Protein AF-0000000071040791 (afdb_homodimer)

Sequence (1026 aa):
MGMRCIIWIIVAVIVQIALSQRAQHWNDEAKIALNEALRLEMDWGVAKNVILFLGDGMDITTQTAARIFKGQRKGETGEEGYLRWHKFPYVALSKTYNTDRQVPDSAGTGTAYLTGVKTKFGTIGFDDGIVRYDCATEQVGVPQESIGVRADKEGKATGFISTTRVTHASPANLYAHVADRNWESDDDLTEEAVNLGCTDIASQFIENAGFFKVVLAGGRREMTPVGQADPEYPEKEGQRLDNRDLIQEWVDSKENMNAQYVWNLDDFNGVNPDDTDYLLGLFEPSHMNYERDRELDAAGEPSIAEMTEKAIQILSKDEDGYFLFVEGGRIDHGHHAGVAYNALLDTLAFEEAVEKALDMVDLKETLVIVTADHGHVMTMAGYPSRGNPILGKNDIYMGDDGLPFSTLAYMNGPGAPQVHEAFNKTGKRPDLTNVDTEDPHYLQDALVPLVELEETHGGQDVGIFAIGPMAHLFHGVHEQTYVNHVMRYASCLDYKEHCENPVGGASALGAVLMGMRCIIWIIVAVIVQIALSQRAQHWNDEAKIALNEALRLEMDWGVAKNVILFLGDGMDITTQTAARIFKGQRKGETGEEGYLRWHKFPYVALSKTYNTDRQVPDSAGTGTAYLTGVKTKFGTIGFDDGIVRYDCATEQVGVPQESIGVRADKEGKATGFISTTRVTHASPANLYAHVADRNWESDDDLTEEAVNLGCTDIASQFIENAGFFKVVLAGGRREMTPVGQADPEYPEKEGQRLDNRDLIQEWVDSKENMNAQYVWNLDDFNGVNPDDTDYLLGLFEPSHMNYERDRELDAAGEPSIAEMTEKAIQILSKDEDGYFLFVEGGRIDHGHHAGVAYNALLDTLAFEEAVEKALDMVDLKETLVIVTADHGHVMTMAGYPSRGNPILGKNDIYMGDDGLPFSTLAYMNGPGAPQVHEAFNKTGKRPDLTNVDTEDPHYLQDALVPLVELEETHGGQDVGIFAIGPMAHLFHGVHEQTYVNHVMRYASCLDYKEHCENPVGGASALGAVL

Foldseek 3Di:
DDPPPPPPPPPPPPPVPPPPCDPVNVVVVVVVVVVVLVPDDAFAAFFLAEEEEAAAQCFPQLQQLLQCLVQVVVVHLRNPGHQPLSPFPFKAWAFFAAPPGLAADQQQLLLQQFQLAGDDHFWAQWHPQAAALDLVSLVVTDGTATVQRLCVVVVAAEEEAELWACLARNNLNNFDGDSGSQLQAVLSRDPVNVVSPHHGSLVRCLVTVLRHQYYAWAAQQRQADPPDADPQGRVDHHHYDVRGRNVVSSVVVQVPHQEDEEAADVVLVVDDLVSHRHYHYHHYNTGHDQPVCQVVRPRGDDQLLSSLLSSCSNSVVRPSYYYYYYYLNVLVVCLLQQQSLSNSVSVVSSSSNVVSVVVPDDLQNYKYKYKYNFHFQKAFDDPADRSPNQQAWRPPDDPPVRAIAHRIAGAEFQQAVQQVVCCVVPVGGDRCPPPGSVPSPHRGHYHYYDYVRGGGTDRDIRMMGMTGHQRNVRHYYYYSSVSNVSSCCSNVRVNPPCPVPVDDPDPPVPPPD/DDPPPPPPPPPPPPPVPPPPCDPVNVVVVVVVVVVVLVPDDAFAAFFLAEEEEAAAQCFPQLQQLLQCLVQVVVVHLRNPGHQPLSPFPFKAWAFFAAPPGLAADQQQLLLQQFQLAGDDHFWAQWHPQAAALDLVSLVVTDGTATVQNLCVVVVAAEEEAELWACLARNNLNNFDGDSGSQLQAVLSRDPVNVVSPHHGSLVRCLVTVLRHQYYAWAAQQRQADPPDADPQGRVDHHHHDVRGRRVVSSVVVCVPHQEDEEAADVVLVVDDLVSHRHYHYHHYNTGHDQPVCQVVRPRGDDQLLSSLLSSCSNSVPRPSYYYYYYYLNQLVVCLLQQQSLSNSVSVVSSSSNVVSVVVPDDLQNYKYKYKYNFHFQKAFDDPADRSPNQQAWRPPDDDPVRAIAHRIAGAEFQQAVQQVVCCVVPVGGDRCVPPGSVPSPHRGHYHYYDYVRGGGTDRDIRMMGITGHQRNVRHYYYYSSVSNVSSCCSNVRVNPPCPVVVDDPDPPVPPPD

Nearest PDB structures (foldseek):
  4kjg-assembly1_B  TM=9.707E-01  e=1.950E-60  Rattus norvegicus
  3mk0-assembly1_A  TM=9.694E-01  e=1.839E-60  Homo sapiens
  7yiv-assembly1_H  TM=9.751E-01  e=1.938E-59  Homo sapiens
  1shq-assembly1_A  TM=9.501E-01  e=5.241E-58  Pandalus borealis
  1k7h-assembly1_B  TM=9.500E-01  e=3.881E-57  Pandalus borealis

Solvent-accessible surface area (backbone atoms only — not comparable to full-atom values): 49688 Å² total; per-residue (Å²): 139,81,82,76,78,77,75,74,75,75,74,74,72,73,69,74,69,71,73,70,56,39,50,64,54,39,45,52,52,34,51,52,54,49,55,53,43,73,63,64,72,81,40,83,44,60,13,47,23,38,36,44,35,34,37,30,40,45,15,54,50,50,50,42,52,27,20,21,45,54,26,38,77,72,75,43,51,11,80,86,49,66,49,75,63,44,69,23,67,18,19,21,36,28,44,33,52,26,75,49,16,45,19,36,46,55,17,10,29,22,17,8,41,34,44,23,24,48,8,34,59,40,20,21,15,34,23,36,57,41,40,62,80,35,52,77,26,61,77,64,15,51,76,48,67,14,53,56,51,49,37,43,77,71,61,20,33,26,31,40,37,34,39,28,27,56,39,34,39,53,61,26,20,49,51,29,66,38,32,36,47,71,27,24,23,63,65,55,47,50,69,66,30,50,74,73,66,51,70,24,36,37,60,30,43,64,74,59,38,71,75,48,26,28,39,39,23,9,25,44,22,43,32,22,15,54,87,42,57,34,91,88,44,66,92,42,51,19,54,20,75,82,70,48,47,49,62,57,50,49,52,57,74,36,71,87,50,48,54,50,78,33,48,32,28,64,54,51,70,64,58,52,44,92,70,36,64,30,40,44,33,39,47,22,58,41,52,37,66,52,65,91,47,36,85,71,40,89,66,32,52,72,50,66,27,54,49,44,50,52,42,50,55,34,36,65,70,36,89,66,17,26,43,38,41,39,33,33,38,47,22,32,50,16,47,26,59,23,20,58,52,45,19,34,50,27,46,52,44,41,42,46,20,54,52,47,48,62,73,71,54,59,52,71,34,27,22,41,36,43,31,32,54,32,17,47,32,62,38,42,42,53,47,16,40,46,46,49,56,61,54,23,57,34,80,70,50,59,29,73,83,74,32,49,46,53,23,43,35,29,49,38,4,49,18,7,56,56,34,51,50,27,27,65,73,71,63,37,68,58,74,42,80,87,52,68,54,66,43,71,79,35,61,32,54,21,58,41,31,22,61,92,70,25,20,48,38,8,40,29,52,19,50,36,26,20,37,33,15,40,20,68,59,43,40,17,55,39,57,36,24,38,57,24,52,52,53,24,45,30,48,47,42,95,40,44,73,59,64,81,49,66,63,68,85,89,72,68,79,66,68,86,112,138,83,82,76,78,76,76,74,75,74,74,73,72,72,69,72,69,72,71,70,57,40,50,64,56,40,44,51,53,35,49,52,54,49,55,54,43,74,64,65,73,83,41,84,44,60,13,46,24,40,37,43,35,34,36,30,38,44,14,55,50,50,50,43,51,28,22,21,45,53,27,40,77,71,76,44,52,11,79,87,49,68,50,75,62,44,70,23,66,18,20,21,36,28,44,34,52,26,75,51,15,45,19,37,46,56,17,10,30,23,17,8,41,36,44,23,24,50,8,35,58,40,20,22,16,33,22,36,58,40,40,63,78,35,50,76,26,61,77,65,16,50,76,50,67,13,55,55,51,48,36,42,76,71,60,21,33,28,30,40,37,34,37,29,26,57,39,34,39,53,62,26,20,50,51,29,66,38,31,36,47,72,28,25,23,62,66,54,48,50,72,66,29,51,75,71,66,53,70,24,34,38,61,29,45,63,74,58,37,72,75,48,26,28,38,41,22,10,25,44,23,45,32,22,15,54,86,43,56,34,92,89,44,66,92,42,49,18,54,18,73,82,71,49,46,48,62,56,50,50,54,57,74,38,65,91,50,47,53,51,77,33,48,32,28,65,54,49,68,64,58,52,45,92,71,35,63,31,39,44,32,38,47,24,58,42,52,38,68,52,65,92,47,36,84,71,38,88,66,32,52,71,51,66,28,55,50,45,49,53,42,51,55,34,35,64,72,36,88,65,16,26,42,38,40,39,32,33,38,46,21,32,51,16,47,25,60,24,19,59,51,45,21,34,50,26,45,52,45,43,42,45,21,54,52,47,49,61,74,70,54,57,51,71,34,26,22,41,33,43,31,32,56,32,16,47,34,64,36,41,44,53,49,18,42,46,47,48,56,61,54,22,57,34,80,69,49,60,28,74,84,74,32,48,46,53,21,43,36,30,48,38,3,49,18,8,54,57,33,50,50,27,27,65,73,70,62,37,69,58,74,42,82,87,51,67,53,65,42,71,80,35,61,31,54,20,58,40,31,22,61,90,70,25,19,49,40,8,40,30,52,19,49,37,25,20,38,32,17,40,21,67,58,43,40,16,56,38,58,38,24,37,59,25,51,51,52,25,46,30,48,48,42,96,41,46,75,61,64,80,48,66,64,69,81,92,72,68,79,68,68,85,112

Radius of gyration: 29.79 Å; Cα contacts (8 Å, |Δi|>4): 2619; chains: 2; bounding box: 73×85×104 Å

pLDDT: mean 93.41, std 15.4, range [21.42, 99.0]

Structure (mmCIF, N/CA/C/O backbone):
data_AF-0000000071040791-model_v1
#
loop_
_entity.id
_entity.type
_entity.pdbx_description
1 polymer 'Alkaline phosphatase'
#
loop_
_atom_site.group_PDB
_atom_site.id
_atom_site.type_symbol
_atom_site.label_atom_id
_atom_site.label_alt_id
_atom_site.label_comp_id
_atom_site.label_asym_id
_atom_site.label_entity_id
_atom_site.label_seq_id
_atom_site.pdbx_PDB_ins_code
_atom_site.Cartn_x
_atom_site.Cartn_y
_atom_site.Cartn_z
_atom_site.occupancy
_atom_site.B_iso_or_equiv
_atom_site.auth_seq_id
_atom_site.auth_comp_id
_atom_site.auth_asym_id
_atom_site.auth_atom_id
_atom_site.pdbx_PDB_model_num
ATOM 1 N N . MET A 1 1 ? -35.781 31.25 -51.344 1 30.34 1 MET A N 1
ATOM 2 C CA . MET A 1 1 ? -35.281 29.875 -51.25 1 30.34 1 MET A CA 1
ATOM 3 C C . MET A 1 1 ? -33.875 29.859 -50.656 1 30.34 1 MET A C 1
ATOM 5 O O . MET A 1 1 ? -32.875 30.109 -51.375 1 30.34 1 MET A O 1
ATOM 9 N N . GLY A 1 2 ? -33.656 30.328 -49.406 1 33.03 2 GLY A N 1
ATOM 10 C CA . GLY A 1 2 ? -32.438 30.562 -48.625 1 33.03 2 GLY A CA 1
ATOM 11 C C . GLY A 1 2 ? -31.688 29.281 -48.281 1 33.03 2 GLY A C 1
ATOM 12 O O . GLY A 1 2 ? -32.281 28.344 -47.75 1 33.03 2 GLY A O 1
ATOM 13 N N . MET A 1 3 ? -30.641 28.938 -49.031 1 29.89 3 MET A N 1
ATOM 14 C CA . MET A 1 3 ? -29.781 27.781 -48.875 1 29.89 3 MET A CA 1
ATOM 15 C C . MET A 1 3 ? -29.094 27.781 -47.531 1 29.89 3 MET A C 1
ATOM 17 O O . MET A 1 3 ? -28.281 28.672 -47.219 1 29.89 3 MET A O 1
ATOM 21 N N . ARG A 1 4 ? -29.828 27.359 -46.469 1 36.72 4 ARG A N 1
ATOM 22 C CA . ARG A 1 4 ? -29.203 27.125 -45.188 1 36.72 4 ARG A CA 1
ATOM 23 C C . ARG A 1 4 ? -28.016 26.172 -45.312 1 36.72 4 ARG A C 1
ATOM 25 O O . ARG A 1 4 ? -28.156 25.047 -45.781 1 36.72 4 ARG A O 1
ATOM 32 N N . CYS A 1 5 ? -26.766 26.719 -45.344 1 31.5 5 CYS A N 1
ATOM 33 C CA . CYS A 1 5 ? -25.5 26 -45.312 1 31.5 5 CYS A CA 1
ATOM 34 C C . CYS A 1 5 ? -25.406 25.141 -44.062 1 31.5 5 CYS A C 1
ATOM 36 O O . CYS A 1 5 ? -25.422 25.656 -42.938 1 31.5 5 CYS A O 1
ATOM 38 N N . ILE A 1 6 ? -25.922 23.969 -44.094 1 36.25 6 ILE A N 1
ATOM 39 C CA . ILE A 1 6 ? -25.719 22.969 -43.062 1 36.25 6 ILE A CA 1
ATOM 40 C C . ILE A 1 6 ? -24.219 22.734 -42.875 1 36.25 6 ILE A C 1
ATOM 42 O O . ILE A 1 6 ? -23.547 22.234 -43.781 1 36.25 6 ILE A O 1
ATOM 46 N N . ILE A 1 7 ? -23.562 23.578 -42.062 1 35.12 7 ILE A N 1
ATOM 47 C CA . ILE A 1 7 ? -22.203 23.266 -41.688 1 35.12 7 ILE A CA 1
ATOM 48 C C . ILE A 1 7 ? -22.172 21.953 -40.906 1 35.12 7 ILE A C 1
ATOM 50 O O . ILE A 1 7 ? -22.781 21.859 -39.812 1 35.12 7 ILE A O 1
ATOM 54 N N . TRP A 1 8 ? -21.906 20.891 -41.594 1 32.06 8 TRP A N 1
ATOM 55 C CA . TRP A 1 8 ? -21.578 19.641 -40.938 1 32.06 8 TRP A CA 1
ATOM 56 C C . TRP A 1 8 ? -20.375 19.812 -40.031 1 32.06 8 TRP A C 1
ATOM 58 O O . TRP A 1 8 ? -19.281 20.188 -40.469 1 32.06 8 TRP A O 1
ATOM 68 N N . ILE A 1 9 ? -20.625 20.125 -38.844 1 34.31 9 ILE A N 1
ATOM 69 C CA . ILE A 1 9 ? -19.547 20 -37.844 1 34.31 9 ILE A CA 1
ATOM 70 C C . ILE A 1 9 ? -19.078 18.547 -37.781 1 34.31 9 ILE A C 1
ATOM 72 O O . ILE A 1 9 ? -19.828 17.672 -37.375 1 34.31 9 ILE A O 1
ATOM 76 N N . ILE A 1 10 ? -18.141 18.203 -38.688 1 33.31 10 ILE A N 1
ATOM 77 C CA . ILE A 1 10 ? -17.453 16.938 -38.469 1 33.31 10 ILE A CA 1
ATOM 78 C C . ILE A 1 10 ? -16.766 16.969 -37.094 1 33.31 10 ILE A C 1
ATOM 80 O O . ILE A 1 10 ? -15.867 17.781 -36.875 1 33.31 10 ILE A O 1
ATOM 84 N N . VAL A 1 11 ? -17.438 16.578 -36.094 1 34.47 11 VAL A N 1
ATOM 85 C CA . VAL A 1 11 ? -16.781 16.266 -34.844 1 34.47 11 VAL A CA 1
ATOM 86 C C . VAL A 1 11 ? -15.648 15.258 -35.062 1 34.47 11 VAL A C 1
ATOM 88 O O . VAL A 1 11 ? -15.891 14.109 -35.438 1 34.47 11 VAL A O 1
ATOM 91 N N . ALA A 1 12 ? -14.523 15.773 -35.438 1 32.94 12 ALA A N 1
ATOM 92 C CA . ALA A 1 12 ? -13.344 14.922 -35.406 1 32.94 12 ALA A CA 1
ATOM 93 C C . ALA A 1 12 ? -13.203 14.203 -34.094 1 32.94 12 ALA A C 1
ATOM 95 O O . ALA A 1 12 ? -12.953 14.836 -33.062 1 32.94 12 ALA A O 1
ATOM 96 N N . VAL A 1 13 ? -13.898 13.164 -33.938 1 33.56 13 VAL A N 1
ATOM 97 C CA . VAL A 1 13 ? -13.508 12.242 -32.875 1 33.56 13 VAL A CA 1
ATOM 98 C C . VAL A 1 13 ? -12.016 11.938 -32.969 1 33.56 13 VAL A C 1
ATOM 100 O O . VAL A 1 13 ? -11.57 11.32 -33.938 1 33.56 13 VAL A O 1
ATOM 103 N N . ILE A 1 14 ? -11.203 12.82 -32.531 1 31.58 14 ILE A N 1
ATOM 104 C CA . ILE A 1 14 ? -9.812 12.43 -32.344 1 31.58 14 ILE A CA 1
ATOM 105 C C . ILE A 1 14 ? -9.734 11.117 -31.562 1 31.58 14 ILE A C 1
ATOM 107 O O . ILE A 1 14 ? -10.031 11.07 -30.375 1 31.58 14 ILE A O 1
ATOM 111 N N . VAL A 1 15 ? -10.164 10.086 -32.281 1 33.12 15 VAL A N 1
ATOM 112 C CA . VAL A 1 15 ? -9.703 8.805 -31.75 1 33.12 15 VAL A CA 1
ATOM 113 C C . VAL A 1 15 ? -8.242 8.93 -31.312 1 33.12 15 VAL A C 1
ATOM 115 O O . VAL A 1 15 ? -7.355 9.133 -32.125 1 33.12 15 VAL A O 1
ATOM 118 N N . GLN A 1 16 ? -7.969 9.547 -30.234 1 33.25 16 GLN A N 1
ATOM 119 C CA . GLN A 1 16 ? -6.641 9.367 -29.672 1 33.25 16 GLN A CA 1
ATOM 120 C C . GLN A 1 16 ? -6.164 7.926 -29.828 1 33.25 16 GLN A C 1
ATOM 122 O O . GLN A 1 16 ? -6.715 7.012 -29.203 1 33.25 16 GLN A O 1
ATOM 127 N N . ILE A 1 17 ? -5.844 7.484 -31 1 33.38 17 ILE A N 1
ATOM 128 C CA . ILE A 1 17 ? -5.086 6.25 -31.172 1 33.38 17 ILE A CA 1
ATOM 129 C C . ILE A 1 17 ? -4.023 6.133 -30.094 1 33.38 17 ILE A C 1
ATOM 131 O O . ILE A 1 17 ? -3.086 6.934 -30.031 1 33.38 17 ILE A O 1
ATOM 135 N N . ALA A 1 18 ? -4.414 5.746 -29.016 1 43.22 18 ALA A N 1
ATOM 136 C CA . ALA A 1 18 ? -3.408 5.348 -28.031 1 43.22 18 ALA A CA 1
ATOM 137 C C . ALA A 1 18 ? -2.205 4.703 -28.719 1 43.22 18 ALA A C 1
ATOM 139 O O . ALA A 1 18 ? -2.336 3.668 -29.375 1 43.22 18 ALA A O 1
ATOM 140 N N . LEU A 1 19 ? -1.208 5.398 -29.141 1 48.47 19 LEU A N 1
ATOM 141 C CA . LEU A 1 19 ? 0.037 4.887 -29.703 1 48.47 19 LEU A CA 1
ATOM 142 C C . LEU A 1 19 ? 0.415 3.557 -29.062 1 48.47 19 LEU A C 1
ATOM 144 O O . LEU A 1 19 ? 0.496 3.455 -27.828 1 48.47 19 LEU A O 1
ATOM 148 N N . SER A 1 20 ? 0.165 2.434 -29.688 1 58.06 20 SER A N 1
ATOM 149 C CA . SER A 1 20 ? 0.708 1.122 -29.344 1 58.06 20 SER A CA 1
ATOM 150 C C . SER A 1 20 ? 2.074 1.242 -28.688 1 58.06 20 SER A C 1
ATOM 152 O O . SER A 1 20 ? 2.949 1.957 -29.172 1 58.06 20 SER A O 1
ATOM 154 N N . GLN A 1 21 ? 2.053 1.062 -27.359 1 72.19 21 GLN A N 1
ATOM 155 C CA . GLN A 1 21 ? 3.334 0.989 -26.656 1 72.19 21 GLN A CA 1
ATOM 156 C C . GLN A 1 21 ? 4.016 -0.354 -26.906 1 72.19 21 GLN A C 1
ATOM 158 O O . GLN A 1 21 ? 3.881 -1.279 -26.109 1 72.19 21 GLN A O 1
ATOM 163 N N . ARG A 1 22 ? 4.695 -0.383 -28.047 1 84.62 22 ARG A N 1
ATOM 164 C CA . ARG A 1 22 ? 5.34 -1.63 -28.453 1 84.62 22 ARG A CA 1
ATOM 165 C C . ARG A 1 22 ? 6.488 -1.98 -27.516 1 84.62 22 ARG A C 1
ATOM 167 O O . ARG A 1 22 ? 6.742 -1.27 -26.547 1 84.62 22 ARG A O 1
ATOM 174 N N . ALA A 1 23 ? 7.004 -3.117 -27.734 1 91.75 23 ALA A N 1
ATOM 175 C CA . ALA A 1 23 ? 7.996 -3.705 -26.844 1 91.75 23 ALA A CA 1
ATOM 176 C C . ALA A 1 23 ? 9.172 -2.76 -26.625 1 91.75 23 ALA A C 1
ATOM 178 O O . ALA A 1 23 ? 9.703 -2.65 -25.516 1 91.75 23 ALA A O 1
ATOM 179 N N . GLN A 1 24 ? 9.555 -2.012 -27.641 1 93.88 24 GLN A N 1
ATOM 180 C CA . GLN A 1 24 ? 10.719 -1.131 -27.578 1 93.88 24 GLN A CA 1
ATOM 181 C C . GLN A 1 24 ? 10.516 -0.031 -26.531 1 93.88 24 GLN A C 1
ATOM 183 O O . GLN A 1 24 ? 11.453 0.352 -25.828 1 93.88 24 GLN A O 1
ATOM 188 N N . HIS A 1 25 ? 9.305 0.486 -26.5 1 94.44 25 HIS A N 1
ATOM 189 C CA . HIS A 1 25 ? 8.984 1.519 -25.516 1 94.44 25 HIS A CA 1
ATOM 190 C C . HIS A 1 25 ? 9.297 1.051 -24.109 1 94.44 25 HIS A C 1
ATOM 192 O O . HIS A 1 25 ? 9.992 1.741 -23.359 1 94.44 25 HIS A O 1
ATOM 198 N N . TRP A 1 26 ? 8.797 -0.019 -23.719 1 96.69 26 TRP A N 1
ATOM 199 C CA . TRP A 1 26 ? 8.938 -0.544 -22.359 1 96.69 26 TRP A CA 1
ATOM 200 C C . TRP A 1 26 ? 10.375 -0.971 -22.094 1 96.69 26 TRP A C 1
ATOM 202 O O . TRP A 1 26 ? 10.891 -0.785 -20.984 1 96.69 26 TRP A O 1
ATOM 212 N N . ASN A 1 27 ? 11.031 -1.569 -23.078 1 96.81 27 ASN A N 1
ATOM 213 C CA . ASN A 1 27 ? 12.445 -1.91 -22.938 1 96.81 27 ASN A CA 1
ATOM 214 C C . ASN A 1 27 ? 13.305 -0.668 -22.703 1 96.81 27 ASN A C 1
ATOM 216 O O . ASN A 1 27 ? 14.195 -0.674 -21.859 1 96.81 27 ASN A O 1
ATOM 220 N N . ASP A 1 28 ? 13.016 0.392 -23.484 1 96.75 28 ASP A N 1
ATOM 221 C CA . ASP A 1 28 ? 13.766 1.636 -23.344 1 96.75 28 ASP A CA 1
ATOM 222 C C . ASP A 1 28 ? 13.539 2.252 -21.969 1 96.75 28 ASP A C 1
ATOM 224 O O . ASP A 1 28 ? 14.484 2.701 -21.312 1 96.75 28 ASP A O 1
ATOM 228 N N . GLU A 1 29 ? 12.312 2.254 -21.562 1 96.38 29 GLU A N 1
ATOM 229 C CA . GLU A 1 29 ? 11.977 2.812 -20.25 1 96.38 29 GLU A CA 1
ATOM 230 C C . GLU A 1 29 ? 12.672 2.043 -19.141 1 96.38 29 GLU A C 1
ATOM 232 O O . GLU A 1 29 ? 13.18 2.645 -18.188 1 96.38 29 GLU A O 1
ATOM 237 N N . ALA A 1 30 ? 12.633 0.743 -19.203 1 97.44 30 ALA A N 1
ATOM 238 C CA . ALA A 1 30 ? 13.258 -0.093 -18.188 1 97.44 30 ALA A CA 1
ATOM 239 C C . ALA A 1 30 ? 14.773 0.103 -18.172 1 97.44 30 ALA A C 1
ATOM 241 O O . ALA A 1 30 ? 15.391 0.101 -17.109 1 97.44 30 ALA A O 1
ATOM 242 N N . LYS A 1 31 ? 15.383 0.241 -19.328 1 96.88 31 LYS A N 1
ATOM 243 C CA . LYS A 1 31 ? 16.828 0.457 -19.422 1 96.88 31 LYS A CA 1
ATOM 244 C C . LYS A 1 31 ? 17.219 1.786 -18.797 1 96.88 31 LYS A C 1
ATOM 246 O O . LYS A 1 31 ? 18.266 1.878 -18.125 1 96.88 31 LYS A O 1
ATOM 251 N N . ILE A 1 32 ? 16.406 2.785 -19.016 1 97.62 32 ILE A N 1
ATOM 252 C CA . ILE A 1 32 ? 16.656 4.086 -18.422 1 97.62 32 ILE A CA 1
ATOM 253 C C . ILE A 1 32 ? 16.609 3.971 -16.891 1 97.62 32 ILE A C 1
ATOM 255 O O . ILE A 1 32 ? 17.516 4.438 -16.203 1 97.62 32 ILE A O 1
ATOM 259 N N . ALA A 1 33 ? 15.555 3.342 -16.375 1 97.88 33 ALA A N 1
ATOM 260 C CA . ALA A 1 33 ? 15.398 3.16 -14.938 1 97.88 33 ALA A CA 1
ATOM 261 C C . ALA A 1 33 ? 16.562 2.354 -14.352 1 97.88 33 ALA A C 1
ATOM 263 O O . ALA A 1 33 ? 17.062 2.67 -13.273 1 97.88 33 ALA A O 1
ATOM 264 N N . LEU A 1 34 ? 16.969 1.286 -15.062 1 98.06 34 LEU A N 1
ATOM 265 C CA . LEU A 1 34 ? 18.062 0.438 -14.617 1 98.06 34 LEU A CA 1
ATOM 266 C C . LEU A 1 34 ? 19.375 1.223 -14.57 1 98.06 34 LEU A C 1
ATOM 268 O O . LEU A 1 34 ? 20.141 1.109 -13.609 1 98.06 34 LEU A O 1
ATOM 272 N N . ASN A 1 35 ? 19.625 2.027 -15.602 1 97.38 35 ASN A N 1
ATOM 273 C CA . ASN A 1 35 ? 20.844 2.84 -15.641 1 97.38 35 ASN A CA 1
ATOM 274 C C . ASN A 1 35 ? 20.891 3.834 -14.484 1 97.38 35 ASN A C 1
ATOM 276 O O . ASN A 1 35 ? 21.953 4.094 -13.93 1 97.38 35 ASN A O 1
ATOM 280 N N . GLU A 1 36 ? 19.75 4.371 -14.164 1 97.38 36 GLU A N 1
ATOM 281 C CA . GLU A 1 36 ? 19.688 5.262 -13.008 1 97.38 36 GLU A CA 1
ATOM 282 C C . GLU A 1 36 ? 20 4.512 -11.719 1 97.38 36 GLU A C 1
ATOM 284 O O . GLU A 1 36 ? 20.734 5.016 -10.867 1 97.38 36 GLU A O 1
ATOM 289 N N . ALA A 1 37 ? 19.438 3.334 -11.602 1 97.75 37 ALA A N 1
ATOM 290 C CA . ALA A 1 37 ? 19.656 2.525 -10.406 1 97.75 37 ALA A CA 1
ATOM 291 C C . ALA A 1 37 ? 21.125 2.121 -10.273 1 97.75 37 ALA A C 1
ATOM 293 O O . ALA A 1 37 ? 21.641 2.031 -9.156 1 97.75 37 ALA A O 1
ATOM 294 N N . LEU A 1 38 ? 21.75 1.869 -11.375 1 96.88 38 LEU A N 1
ATOM 295 C CA . LEU A 1 38 ? 23.141 1.434 -11.383 1 96.88 38 LEU A CA 1
ATOM 296 C C . LEU A 1 38 ? 24.078 2.561 -10.938 1 96.88 38 LEU A C 1
ATOM 298 O O . LEU A 1 38 ? 25.234 2.316 -10.586 1 96.88 38 LEU A O 1
ATOM 302 N N . ARG A 1 39 ? 23.531 3.781 -10.891 1 96.06 39 ARG A N 1
ATOM 303 C CA . ARG A 1 39 ? 24.328 4.941 -10.5 1 96.06 39 ARG A CA 1
ATOM 304 C C . ARG A 1 39 ? 24 5.375 -9.078 1 96.06 39 ARG A C 1
ATOM 306 O O . ARG A 1 39 ? 24.5 6.395 -8.602 1 96.06 39 ARG A O 1
ATOM 313 N N . LEU A 1 40 ? 23.156 4.605 -8.453 1 95.25 40 LEU A N 1
ATOM 314 C CA . LEU A 1 40 ? 22.734 4.941 -7.094 1 95.25 40 LEU A CA 1
ATOM 315 C C . LEU A 1 40 ? 23.922 4.902 -6.141 1 95.25 40 LEU A C 1
ATOM 317 O O . LEU A 1 40 ? 24.703 3.945 -6.152 1 95.25 40 LEU A O 1
ATOM 321 N N . GLU A 1 41 ? 24.109 5.965 -5.348 1 94.06 41 GLU A N 1
ATOM 322 C CA . GLU A 1 41 ? 25.141 6.047 -4.316 1 94.06 41 GLU A CA 1
ATOM 323 C C . GLU A 1 41 ? 24.531 6.375 -2.955 1 94.06 41 GLU A C 1
ATOM 325 O O . GLU A 1 41 ? 23.594 7.168 -2.863 1 94.06 41 GLU A O 1
ATOM 330 N N . MET A 1 42 ? 25.094 5.727 -2 1 96.5 42 MET A N 1
ATOM 331 C CA . MET A 1 42 ? 24.703 6.074 -0.637 1 96.5 42 MET A CA 1
ATOM 332 C C . MET A 1 42 ? 25.391 7.355 -0.182 1 96.5 42 MET A C 1
ATOM 334 O O . MET A 1 42 ? 26.594 7.512 -0.354 1 96.5 42 MET A O 1
ATOM 338 N N . ASP A 1 43 ? 24.625 8.305 0.243 1 96.38 43 ASP A N 1
ATOM 339 C CA . ASP A 1 43 ? 25.156 9.562 0.762 1 96.38 43 ASP A CA 1
ATOM 340 C C . ASP A 1 43 ? 25.281 9.523 2.283 1 96.38 43 ASP A C 1
ATOM 342 O O . ASP A 1 43 ? 24.266 9.516 2.99 1 96.38 43 ASP A O 1
ATOM 346 N N . TRP A 1 44 ? 26.5 9.562 2.768 1 95.69 44 TRP A N 1
ATOM 347 C CA . TRP A 1 44 ? 26.766 9.43 4.199 1 95.69 44 TRP A CA 1
ATOM 348 C C . TRP A 1 44 ? 27 10.789 4.836 1 95.69 44 TRP A C 1
ATOM 350 O O . TRP A 1 44 ? 27.5 10.875 5.957 1 95.69 44 TRP A O 1
ATOM 360 N N . GLY A 1 45 ? 26.656 11.844 4.094 1 95.81 45 GLY A N 1
ATOM 361 C CA . GLY A 1 45 ? 26.797 13.18 4.637 1 95.81 45 GLY A CA 1
ATOM 362 C C . GLY A 1 45 ? 25.828 13.477 5.766 1 95.81 45 GLY A C 1
ATOM 363 O O . GLY A 1 45 ? 24.875 12.719 5.984 1 95.81 45 GLY A O 1
ATOM 364 N N . VAL A 1 46 ? 26.125 14.555 6.473 1 96.56 46 VAL A N 1
ATOM 365 C CA . VAL A 1 46 ? 25.266 15.016 7.547 1 96.56 46 VAL A CA 1
ATOM 366 C C . VAL A 1 46 ? 24.141 15.875 6.973 1 96.56 46 VAL A C 1
ATOM 368 O O . VAL A 1 46 ? 24.375 16.734 6.125 1 96.56 46 VAL A O 1
ATOM 371 N N . ALA A 1 47 ? 22.953 15.633 7.418 1 98.25 47 ALA A N 1
ATOM 372 C CA . ALA A 1 47 ? 21.828 16.484 7.039 1 98.25 47 ALA A CA 1
ATOM 373 C C . ALA A 1 47 ? 21.781 17.75 7.902 1 98.25 47 ALA A C 1
ATOM 375 O O . ALA A 1 47 ? 21.266 17.719 9.023 1 98.25 47 ALA A O 1
ATOM 376 N N . LYS A 1 48 ? 22.281 18.812 7.328 1 98 48 LYS A N 1
ATOM 377 C CA . LYS A 1 48 ? 22.172 20.094 8.016 1 98 48 LYS A CA 1
ATOM 378 C C . LYS A 1 48 ? 20.719 20.484 8.234 1 98 48 LYS A C 1
ATOM 380 O O . LYS A 1 48 ? 20.359 21.016 9.289 1 98 48 LYS A O 1
ATOM 385 N N . ASN A 1 49 ? 19.922 20.219 7.215 1 98.88 49 ASN A N 1
ATOM 386 C CA . ASN A 1 49 ? 18.484 20.469 7.223 1 98.88 49 ASN A CA 1
ATOM 387 C C . ASN A 1 49 ? 17.688 19.188 7.066 1 98.88 49 ASN A C 1
ATOM 389 O O . ASN A 1 49 ? 18.109 18.266 6.367 1 98.88 49 ASN A O 1
ATOM 393 N N . VAL A 1 50 ? 16.578 19.109 7.715 1 98.94 50 VAL A N 1
ATOM 394 C CA . VAL A 1 50 ? 15.633 18.016 7.547 1 98.94 50 VAL A CA 1
ATOM 395 C C . VAL A 1 50 ? 14.234 18.562 7.309 1 98.94 50 VAL A C 1
ATOM 397 O O . VAL A 1 50 ? 13.758 19.422 8.062 1 98.94 50 VAL A O 1
ATOM 400 N N . ILE A 1 51 ? 13.609 18.141 6.266 1 99 51 ILE A N 1
ATOM 401 C CA . ILE A 1 51 ? 12.203 18.438 6.02 1 99 51 ILE A CA 1
ATOM 402 C C . ILE A 1 51 ? 11.391 17.141 6.012 1 99 51 ILE A C 1
ATOM 404 O O . ILE A 1 51 ? 11.664 16.234 5.223 1 99 51 ILE A O 1
ATOM 408 N N . LEU A 1 52 ? 10.461 17 6.898 1 99 52 LEU A N 1
ATOM 409 C CA . LEU A 1 52 ? 9.508 15.891 6.922 1 99 52 LEU A CA 1
ATOM 410 C C . LEU A 1 52 ? 8.156 16.328 6.367 1 99 52 LEU A C 1
ATOM 412 O O . LEU A 1 52 ? 7.461 17.141 6.98 1 99 52 LEU A O 1
ATOM 416 N N . PHE A 1 53 ? 7.844 15.781 5.215 1 99 53 PHE A N 1
ATOM 417 C CA . PHE A 1 53 ? 6.531 15.961 4.609 1 99 53 PHE A CA 1
ATOM 418 C C . PHE A 1 53 ? 5.59 14.828 5.008 1 99 53 PHE A C 1
ATOM 420 O O . PHE A 1 53 ? 5.891 13.656 4.773 1 99 53 PHE A O 1
ATOM 427 N N . LEU A 1 54 ? 4.465 15.195 5.59 1 98.94 54 LEU A N 1
ATOM 428 C CA . LEU A 1 54 ? 3.459 14.227 6.023 1 98.94 54 LEU A CA 1
ATOM 429 C C . LEU A 1 54 ? 2.148 14.43 5.273 1 98.94 54 LEU A C 1
ATOM 431 O O . LEU A 1 54 ? 1.393 15.359 5.574 1 98.94 54 LEU A O 1
ATOM 435 N N . GLY A 1 55 ? 1.929 13.555 4.242 1 98.94 55 GLY A N 1
ATOM 436 C CA . GLY A 1 55 ? 0.573 13.477 3.723 1 98.94 55 GLY A CA 1
ATOM 437 C C . GLY A 1 55 ? -0.367 12.695 4.617 1 98.94 55 GLY A C 1
ATOM 438 O O . GLY A 1 55 ? -0.403 11.469 4.562 1 98.94 55 GLY A O 1
ATOM 439 N N . ASP A 1 56 ? -1.135 13.414 5.438 1 98.81 56 ASP A N 1
ATOM 440 C CA . ASP A 1 56 ? -2.002 12.758 6.41 1 98.81 56 ASP A CA 1
ATOM 441 C C . ASP A 1 56 ? -3.016 11.852 5.715 1 98.81 56 ASP A C 1
ATOM 443 O O . ASP A 1 56 ? -3.816 12.312 4.902 1 98.81 56 ASP A O 1
ATOM 447 N N . GLY A 1 57 ? -2.969 10.531 6.047 1 98.62 57 GLY A N 1
ATOM 448 C CA . GLY A 1 57 ? -3.891 9.562 5.469 1 98.62 57 GLY A CA 1
ATOM 449 C C . GLY A 1 57 ? -3.553 9.195 4.035 1 98.62 57 GLY A C 1
ATOM 450 O O . GLY A 1 57 ? -4.379 8.625 3.326 1 98.62 57 GLY A O 1
ATOM 451 N N . MET A 1 58 ? -2.363 9.477 3.568 1 98.75 58 MET A N 1
ATOM 452 C CA . MET A 1 58 ? -1.955 9.344 2.172 1 98.75 58 MET A CA 1
ATOM 453 C C . MET A 1 58 ? -1.33 7.977 1.914 1 98.75 58 MET A C 1
ATOM 455 O O . MET A 1 58 ? -0.16 7.887 1.538 1 98.75 58 MET A O 1
ATOM 459 N N . ASP A 1 59 ? -2.107 6.91 2.053 1 98.38 59 ASP A N 1
ATOM 460 C CA . ASP A 1 59 ? -1.581 5.562 1.854 1 98.38 59 ASP A CA 1
ATOM 461 C C . ASP A 1 59 ? -1.313 5.289 0.376 1 98.38 59 ASP A C 1
ATOM 463 O O . ASP A 1 59 ? -1.464 6.184 -0.462 1 98.38 59 ASP A O 1
ATOM 467 N N . ILE A 1 60 ? -0.88 4.16 -0.039 1 98.75 60 ILE A N 1
ATOM 468 C CA . ILE A 1 60 ? -0.42 3.811 -1.379 1 98.75 60 ILE A CA 1
ATOM 469 C C . ILE A 1 60 ? -1.58 3.912 -2.367 1 98.75 60 ILE A C 1
ATOM 471 O O . ILE A 1 60 ? -1.397 4.344 -3.508 1 98.75 60 ILE A O 1
ATOM 475 N N . THR A 1 61 ? -2.795 3.514 -1.964 1 98.75 61 THR A N 1
ATOM 476 C CA . THR A 1 61 ? -3.963 3.617 -2.832 1 98.75 61 THR A CA 1
ATOM 477 C C . THR A 1 61 ? -4.258 5.078 -3.17 1 98.75 61 THR A C 1
ATOM 479 O O . THR A 1 61 ? -4.531 5.406 -4.324 1 98.75 61 THR A O 1
ATOM 482 N N . THR A 1 62 ? -4.16 5.941 -2.162 1 98.88 62 THR A N 1
ATOM 483 C CA . THR A 1 62 ? -4.367 7.371 -2.365 1 98.88 62 THR A CA 1
ATOM 484 C C . THR A 1 62 ? -3.334 7.934 -3.336 1 98.88 62 THR A C 1
ATOM 486 O O . THR A 1 62 ? -3.674 8.703 -4.238 1 98.88 62 THR A O 1
ATOM 489 N N . GLN A 1 63 ? -2.098 7.555 -3.178 1 98.88 63 GLN A N 1
ATOM 490 C CA . GLN A 1 63 ? -1.036 8.047 -4.055 1 98.88 63 GLN A CA 1
ATOM 491 C C . GLN A 1 63 ? -1.263 7.602 -5.496 1 98.88 63 GLN A C 1
ATOM 493 O O . GLN A 1 63 ? -1.071 8.383 -6.43 1 98.88 63 GLN A O 1
ATOM 498 N N . THR A 1 64 ? -1.665 6.332 -5.668 1 98.88 64 THR A N 1
ATOM 499 C CA . THR A 1 64 ? -1.929 5.805 -7.004 1 98.88 64 THR A CA 1
ATOM 500 C C . THR A 1 64 ? -3.07 6.566 -7.668 1 98.88 64 THR A C 1
ATOM 502 O O . THR A 1 64 ? -2.943 7.008 -8.812 1 98.88 64 THR A O 1
ATOM 505 N N . ALA A 1 65 ? -4.137 6.762 -6.934 1 98.94 65 ALA A N 1
ATOM 506 C CA . ALA A 1 65 ? -5.281 7.488 -7.469 1 98.94 65 ALA A CA 1
ATOM 507 C C . ALA A 1 65 ? -4.914 8.938 -7.777 1 98.94 65 ALA A C 1
ATOM 509 O O . ALA A 1 65 ? -5.34 9.492 -8.797 1 98.94 65 ALA A O 1
ATOM 510 N N . ALA A 1 66 ? -4.09 9.531 -6.914 1 98.94 66 ALA A N 1
ATOM 511 C CA . ALA A 1 66 ? -3.723 10.938 -7.07 1 98.94 66 ALA A CA 1
ATOM 512 C C . ALA A 1 66 ? -2.842 11.141 -8.297 1 98.94 66 ALA A C 1
ATOM 514 O O . ALA A 1 66 ? -2.994 12.133 -9.023 1 98.94 66 ALA A O 1
ATOM 515 N N . ARG A 1 67 ? -1.88 10.273 -8.539 1 98.81 67 ARG A N 1
ATOM 516 C CA . ARG A 1 67 ? -1.036 10.445 -9.719 1 98.81 67 ARG A CA 1
ATOM 517 C C . ARG A 1 67 ? -1.848 10.289 -11 1 98.81 67 ARG A C 1
ATOM 519 O O . ARG A 1 67 ? -1.575 10.961 -12 1 98.81 67 ARG A O 1
ATOM 526 N N . ILE A 1 68 ? -2.811 9.336 -11 1 98.94 68 ILE A N 1
ATOM 527 C CA . ILE A 1 68 ? -3.686 9.172 -12.156 1 98.94 68 ILE A CA 1
ATOM 528 C C . ILE A 1 68 ? -4.516 10.438 -12.359 1 98.94 68 ILE A C 1
ATOM 530 O O . ILE A 1 68 ? -4.598 10.961 -13.477 1 98.94 68 ILE A O 1
ATOM 534 N N . PHE A 1 69 ? -5.105 10.906 -11.234 1 98.94 69 PHE A N 1
ATOM 535 C CA . PHE A 1 69 ? -5.879 12.148 -11.258 1 98.94 69 PHE A CA 1
ATOM 536 C C . PHE A 1 69 ? -5.047 13.289 -11.82 1 98.94 69 PHE A C 1
ATOM 538 O O . PHE A 1 69 ? -5.527 14.062 -12.656 1 98.94 69 PHE A O 1
ATOM 545 N N . LYS A 1 70 ? -3.801 13.422 -11.414 1 98.88 70 LYS A N 1
ATOM 546 C CA . LYS A 1 70 ? -2.861 14.43 -11.883 1 98.88 70 LYS A CA 1
ATOM 547 C C . LYS A 1 70 ? -2.705 14.375 -13.398 1 98.88 70 LYS A C 1
ATOM 549 O O . LYS A 1 70 ? -2.82 15.398 -14.078 1 98.88 70 LYS A O 1
ATOM 554 N N . GLY A 1 71 ? -2.391 13.188 -13.938 1 98.81 71 GLY A N 1
ATOM 555 C CA . GLY A 1 71 ? -2.252 13.031 -15.375 1 98.81 71 GLY A CA 1
ATOM 556 C C . GLY A 1 71 ? -3.518 13.367 -16.141 1 98.81 71 GLY A C 1
ATOM 557 O O . GLY A 1 71 ? -3.463 14.023 -17.188 1 98.81 71 GLY A O 1
ATOM 558 N N . GLN A 1 72 ? -4.621 12.984 -15.625 1 98.75 72 GLN A N 1
ATOM 559 C CA . GLN A 1 72 ? -5.902 13.203 -16.297 1 98.75 72 GLN A CA 1
ATOM 560 C C . GLN A 1 72 ? -6.25 14.688 -16.344 1 98.75 72 GLN A C 1
ATOM 562 O O . GLN A 1 72 ? -6.848 15.156 -17.312 1 98.75 72 GLN A O 1
ATOM 567 N N . ARG A 1 73 ? -5.918 15.414 -15.297 1 98.25 73 ARG A N 1
ATOM 568 C CA . ARG A 1 73 ? -6.137 16.859 -15.289 1 98.25 73 ARG A CA 1
ATOM 569 C C . ARG A 1 73 ? -5.324 17.547 -16.375 1 98.25 73 ARG A C 1
ATOM 571 O O . ARG A 1 73 ? -5.637 18.656 -16.781 1 98.25 73 ARG A O 1
ATOM 578 N N . LYS A 1 74 ? -4.32 16.891 -16.922 1 97.94 74 LYS A N 1
ATOM 579 C CA . LYS A 1 74 ? -3.482 17.422 -17.984 1 97.94 74 LYS A CA 1
ATOM 580 C C . LYS A 1 74 ? -3.879 16.828 -19.344 1 97.94 74 LYS A C 1
ATOM 582 O O . LYS A 1 74 ? -3.172 17.016 -20.328 1 97.94 74 LYS A O 1
ATOM 587 N N . GLY A 1 75 ? -4.867 16.031 -19.375 1 97.38 75 GLY A N 1
ATOM 588 C CA . GLY A 1 75 ? -5.371 15.477 -20.625 1 97.38 75 GLY A CA 1
ATOM 589 C C . GLY A 1 75 ? -4.734 14.141 -20.969 1 97.38 75 GLY A C 1
ATOM 590 O O . GLY A 1 75 ? -4.902 13.648 -22.094 1 97.38 75 GLY A O 1
ATOM 591 N N . GLU A 1 76 ? -4.023 13.57 -20.031 1 97.56 76 GLU A N 1
ATOM 592 C CA . GLU A 1 76 ? -3.4 12.266 -20.234 1 97.56 76 GLU A CA 1
ATOM 593 C C . GLU A 1 76 ? -4.238 11.148 -19.609 1 97.56 76 GLU A C 1
ATOM 595 O O . GLU A 1 76 ? -5.262 11.414 -18.969 1 97.56 76 GLU A O 1
ATOM 600 N N . THR A 1 77 ? -3.863 9.836 -19.812 1 97.56 77 THR A N 1
ATOM 601 C CA . THR A 1 77 ? -4.547 8.711 -19.188 1 97.56 77 THR A CA 1
ATOM 602 C C . THR A 1 77 ? -4.277 8.703 -17.672 1 97.56 77 THR A C 1
ATOM 604 O O . THR A 1 77 ? -5.148 8.32 -16.891 1 97.56 77 THR A O 1
ATOM 607 N N . GLY A 1 78 ? -3.012 9.039 -17.266 1 98.25 78 GLY A N 1
ATOM 608 C CA . GLY A 1 78 ? -2.672 9.281 -15.875 1 98.25 78 GLY A CA 1
ATOM 609 C C . GLY A 1 78 ? -1.947 8.125 -15.227 1 98.25 78 GLY A C 1
ATOM 610 O O . GLY A 1 78 ? -1.139 8.32 -14.312 1 98.25 78 GLY A O 1
ATOM 611 N N . GLU A 1 79 ? -2.178 6.836 -15.609 1 98.38 79 GLU A N 1
ATOM 612 C CA . GLU A 1 79 ? -1.604 5.652 -14.977 1 98.38 79 GLU A CA 1
ATOM 613 C C . GLU A 1 79 ? -0.081 5.656 -15.078 1 98.38 79 GLU A C 1
ATOM 615 O O . GLU A 1 79 ? 0.607 5.18 -14.172 1 98.38 79 GLU A O 1
ATOM 620 N N . GLU A 1 80 ? 0.49 6.246 -16.094 1 96.69 80 GLU A N 1
ATOM 621 C CA . GLU A 1 80 ? 1.927 6.258 -16.344 1 96.69 80 GLU A CA 1
ATOM 622 C C . GLU A 1 80 ? 2.631 7.328 -15.516 1 96.69 80 GLU A C 1
ATOM 624 O O . GLU A 1 80 ? 3.861 7.359 -15.453 1 96.69 80 GLU A O 1
ATOM 629 N N . GLY A 1 81 ? 1.872 8.164 -14.836 1 97.44 81 GLY A N 1
ATOM 630 C CA . GLY A 1 81 ? 2.439 9.305 -14.141 1 97.44 81 GLY A CA 1
ATOM 631 C C . GLY A 1 81 ? 3.105 8.93 -12.828 1 97.44 81 GLY A C 1
ATOM 632 O O . GLY A 1 81 ? 3.098 7.766 -12.43 1 97.44 81 GLY A O 1
ATOM 633 N N . TYR A 1 82 ? 3.723 9.875 -12.227 1 98.31 82 TYR A N 1
ATOM 634 C CA . TYR A 1 82 ? 4.387 9.805 -10.93 1 98.31 82 TYR A CA 1
ATOM 635 C C . TYR A 1 82 ? 4.062 11.031 -10.086 1 98.31 82 TYR A C 1
ATOM 637 O O . TYR A 1 82 ? 3.918 12.141 -10.617 1 98.31 82 TYR A O 1
ATOM 645 N N . LEU A 1 83 ? 3.865 10.828 -8.797 1 98.88 83 LEU A N 1
ATOM 646 C CA . LEU A 1 83 ? 4.023 11.961 -7.898 1 98.88 83 LEU A CA 1
ATOM 647 C C . LEU A 1 83 ? 5.5 12.305 -7.711 1 98.88 83 LEU A C 1
ATOM 649 O O . LEU A 1 83 ? 6.371 11.477 -7.973 1 98.88 83 LEU A O 1
ATOM 653 N N . ARG A 1 84 ? 5.777 13.508 -7.281 1 98.81 84 ARG A N 1
ATOM 654 C CA . ARG A 1 84 ? 7.152 13.992 -7.246 1 98.81 84 ARG A CA 1
ATOM 655 C C . ARG A 1 84 ? 8.039 13.086 -6.402 1 98.81 84 ARG A C 1
ATOM 657 O O . ARG A 1 84 ? 9.18 12.805 -6.77 1 98.81 84 ARG A O 1
ATOM 664 N N . TRP A 1 85 ? 7.48 12.555 -5.297 1 98.88 85 TRP A N 1
ATOM 665 C CA . TRP A 1 85 ? 8.297 11.758 -4.387 1 98.88 85 TRP A CA 1
ATOM 666 C C . TRP A 1 85 ? 8.422 10.32 -4.879 1 98.88 85 TRP A C 1
ATOM 668 O O . TRP A 1 85 ? 9.258 9.555 -4.387 1 98.88 85 TRP A O 1
ATOM 678 N N . HIS A 1 86 ? 7.625 9.977 -5.918 1 98.56 86 HIS A N 1
ATOM 679 C CA . HIS A 1 86 ? 7.82 8.672 -6.535 1 98.56 86 HIS A CA 1
ATOM 680 C C . HIS A 1 86 ? 9.188 8.578 -7.211 1 98.56 86 HIS A C 1
ATOM 682 O O . HIS A 1 86 ? 9.664 7.477 -7.5 1 98.56 86 HIS A O 1
ATOM 688 N N . LYS A 1 87 ? 9.805 9.734 -7.406 1 98.12 87 LYS A N 1
ATOM 689 C CA . LYS A 1 87 ? 11.109 9.766 -8.055 1 98.12 87 LYS A CA 1
ATOM 690 C C . LYS A 1 87 ? 12.234 9.805 -7.031 1 98.12 87 LYS A C 1
ATOM 692 O O . LYS A 1 87 ? 13.414 9.875 -7.395 1 98.12 87 LYS A O 1
ATOM 697 N N . PHE A 1 88 ? 11.906 9.812 -5.727 1 98.75 88 PHE A N 1
ATOM 698 C CA . PHE A 1 88 ? 12.945 9.68 -4.715 1 98.75 88 PHE A CA 1
ATOM 699 C C . PHE A 1 88 ? 13.641 8.328 -4.82 1 98.75 88 PHE A C 1
ATOM 701 O O . PHE A 1 88 ? 13 7.32 -5.129 1 98.75 88 PHE A O 1
ATOM 708 N N . PRO A 1 89 ? 14.961 8.273 -4.531 1 98.25 89 PRO A N 1
ATOM 709 C CA . PRO A 1 89 ? 15.711 7.035 -4.75 1 98.25 89 PRO A CA 1
ATOM 710 C C . PRO A 1 89 ? 15.398 5.961 -3.709 1 98.25 89 PRO A C 1
ATOM 712 O O . PRO A 1 89 ? 15.633 4.777 -3.951 1 98.25 89 PRO A O 1
ATOM 715 N N . TYR A 1 90 ? 14.875 6.371 -2.533 1 98.56 90 TYR A N 1
ATOM 716 C CA . TYR A 1 90 ? 14.719 5.375 -1.48 1 98.56 90 TYR A CA 1
ATOM 717 C C . TYR A 1 90 ? 13.273 5.309 -1.008 1 98.56 90 TYR A C 1
ATOM 719 O O . TYR A 1 90 ? 12.609 6.34 -0.864 1 98.56 90 TYR A O 1
ATOM 727 N N . VAL A 1 91 ? 12.82 4.078 -0.859 1 98.69 91 VAL A N 1
ATOM 728 C CA . VAL A 1 91 ? 11.477 3.785 -0.369 1 98.69 91 VAL A CA 1
ATOM 729 C C . VAL A 1 91 ? 11.555 2.777 0.776 1 98.69 91 VAL A C 1
ATOM 731 O O . VAL A 1 91 ? 12.422 1.9 0.784 1 98.69 91 VAL A O 1
ATOM 734 N N . ALA A 1 92 ? 10.75 2.918 1.764 1 98.81 92 ALA A N 1
ATOM 735 C CA . ALA A 1 92 ? 10.523 1.976 2.855 1 98.81 92 ALA A CA 1
ATOM 736 C C . ALA A 1 92 ? 9.039 1.898 3.211 1 98.81 92 ALA A C 1
ATOM 738 O O . ALA A 1 92 ? 8.211 2.598 2.617 1 98.81 92 ALA A O 1
ATOM 739 N N . LEU A 1 93 ? 8.664 0.961 4.043 1 98.88 93 LEU A N 1
ATOM 740 C CA . LEU A 1 93 ? 7.305 0.848 4.555 1 98.88 93 LEU A CA 1
ATOM 741 C C . LEU A 1 93 ? 7.281 1.01 6.07 1 98.88 93 LEU A C 1
ATOM 743 O O . LEU A 1 93 ? 8.242 0.641 6.754 1 98.88 93 LEU A O 1
ATOM 747 N N . SER A 1 94 ? 6.203 1.555 6.527 1 98.75 94 SER A N 1
ATOM 748 C CA . SER A 1 94 ? 6.059 1.86 7.945 1 98.75 94 SER A CA 1
ATOM 749 C C . SER A 1 94 ? 4.812 1.199 8.531 1 98.75 94 SER A C 1
ATOM 751 O O . SER A 1 94 ? 3.725 1.302 7.961 1 98.75 94 SER A O 1
ATOM 753 N N . LYS A 1 95 ? 4.977 0.518 9.688 1 98.62 95 LYS A N 1
ATOM 754 C CA . LYS A 1 95 ? 3.861 -0.029 10.461 1 98.62 95 LYS A CA 1
ATOM 755 C C . LYS A 1 95 ? 3.23 1.039 11.344 1 98.62 95 LYS A C 1
ATOM 757 O O . LYS A 1 95 ? 3.924 1.69 12.133 1 98.62 95 LYS A O 1
ATOM 762 N N . THR A 1 96 ? 1.905 1.168 11.352 1 98.38 96 THR A N 1
ATOM 763 C CA . THR A 1 96 ? 1.323 2.418 11.828 1 98.38 96 THR A CA 1
ATOM 764 C C . THR A 1 96 ? 0.546 2.197 13.117 1 98.38 96 THR A C 1
ATOM 766 O O . THR A 1 96 ? 0.12 3.156 13.766 1 98.38 96 THR A O 1
ATOM 769 N N . TYR A 1 97 ? 0.312 0.959 13.656 1 98.5 97 TYR A N 1
ATOM 770 C CA . TYR A 1 97 ? -0.571 0.662 14.781 1 98.5 97 TYR A CA 1
ATOM 771 C C . TYR A 1 97 ? -0.116 1.388 16.031 1 98.5 97 TYR A C 1
ATOM 773 O O . TYR A 1 97 ? 1.048 1.78 16.156 1 98.5 97 TYR A O 1
ATOM 781 N N . ASN A 1 98 ? -1.05 1.685 16.953 1 98.25 98 ASN A N 1
ATOM 782 C CA . ASN A 1 98 ? -0.757 2.217 18.281 1 98.25 98 ASN A CA 1
ATOM 783 C C . ASN A 1 98 ? -0.536 1.101 19.297 1 98.25 98 ASN A C 1
ATOM 785 O O . ASN A 1 98 ? -0.72 -0.076 18.984 1 98.25 98 ASN A O 1
ATOM 789 N N . THR A 1 99 ? -0.114 1.502 20.5 1 97.62 99 THR A N 1
ATOM 790 C CA . THR A 1 99 ? 0.145 0.483 21.516 1 97.62 99 THR A CA 1
ATOM 791 C C . THR A 1 99 ? -1.155 -0.182 21.953 1 97.62 99 THR A C 1
ATOM 793 O O . THR A 1 99 ? -1.138 -1.28 22.516 1 97.62 99 THR A O 1
ATOM 796 N N . ASP A 1 100 ? -2.303 0.481 21.641 1 97.94 100 ASP A N 1
ATOM 797 C CA . ASP A 1 100 ? -3.559 -0.087 22.125 1 97.94 100 ASP A CA 1
ATOM 798 C C . ASP A 1 100 ? -4.555 -0.257 20.984 1 97.94 100 ASP A C 1
ATOM 800 O O . ASP A 1 100 ? -5.691 -0.682 21.203 1 97.94 100 ASP A O 1
ATOM 804 N N . ARG A 1 101 ? -4.211 0.161 19.781 1 98.5 101 ARG A N 1
ATOM 805 C CA . ARG A 1 101 ? -5.137 0.042 18.656 1 98.5 101 ARG A CA 1
ATOM 806 C C . ARG A 1 101 ? -4.473 -0.643 17.469 1 98.5 101 ARG A C 1
ATOM 808 O O . ARG A 1 101 ? -3.303 -0.385 17.172 1 98.5 101 ARG A O 1
ATOM 815 N N . GLN A 1 102 ? -5.215 -1.467 16.75 1 98.56 102 GLN A N 1
ATOM 816 C CA . GLN A 1 102 ? -4.809 -2.172 15.547 1 98.56 102 GLN A CA 1
ATOM 817 C C . GLN A 1 102 ? -4.777 -1.231 14.344 1 98.56 102 GLN A C 1
ATOM 819 O O . GLN A 1 102 ? -3.877 -1.317 13.508 1 98.56 102 GLN A O 1
ATOM 824 N N . VAL A 1 103 ? -5.758 -0.357 14.234 1 98.38 103 VAL A N 1
ATOM 825 C CA . VAL A 1 103 ? -5.828 0.764 13.305 1 98.38 103 VAL A CA 1
ATOM 826 C C . VAL A 1 103 ? -5.645 2.078 14.062 1 98.38 103 VAL A C 1
ATOM 828 O O . VAL A 1 103 ? -6.406 2.383 14.984 1 98.38 103 VAL A O 1
ATOM 831 N N . PRO A 1 104 ? -4.648 2.848 13.688 1 98.38 104 PRO A N 1
ATOM 832 C CA . PRO A 1 104 ? -4.238 3.984 14.508 1 98.38 104 PRO A CA 1
ATOM 833 C C . PRO A 1 104 ? -5.039 5.25 14.211 1 98.38 104 PRO A C 1
ATOM 835 O O . PRO A 1 104 ? -5.844 5.27 13.273 1 98.38 104 PRO A O 1
ATOM 838 N N . ASP A 1 105 ? -4.875 6.258 15.078 1 97.62 105 ASP A N 1
ATOM 839 C CA . ASP A 1 105 ? -5.285 7.621 14.758 1 97.62 105 ASP A CA 1
ATOM 840 C C . ASP A 1 105 ? -4.07 8.516 14.531 1 97.62 105 ASP A C 1
ATOM 842 O O . ASP A 1 105 ? -2.93 8.055 14.578 1 97.62 105 ASP A O 1
ATOM 846 N N . SER A 1 106 ? -4.238 9.766 14.242 1 98.56 106 SER A N 1
ATOM 847 C CA . SER A 1 106 ? -3.154 10.688 13.906 1 98.56 106 SER A CA 1
ATOM 848 C C . SER A 1 106 ? -2.383 11.102 15.156 1 98.56 106 SER A C 1
ATOM 850 O O . SER A 1 106 ? -1.196 11.43 15.078 1 98.56 106 SER A O 1
ATOM 852 N N . ALA A 1 107 ? -3.074 11.172 16.344 1 98.75 107 ALA A N 1
ATOM 853 C CA . ALA A 1 107 ? -2.398 11.578 17.578 1 98.75 107 ALA A CA 1
ATOM 854 C C . ALA A 1 107 ? -1.315 10.578 17.969 1 98.75 107 ALA A C 1
ATOM 856 O O . ALA A 1 107 ? -0.146 10.938 18.109 1 98.75 107 ALA A O 1
ATOM 857 N N . GLY A 1 108 ? -1.715 9.312 18.062 1 98.62 108 GLY A N 1
ATOM 858 C CA . GLY A 1 108 ? -0.759 8.273 18.406 1 98.62 108 GLY A CA 1
ATOM 859 C C . GLY A 1 108 ? 0.357 8.125 17.391 1 98.62 108 GLY A C 1
ATOM 860 O O . GLY A 1 108 ? 1.526 7.996 17.75 1 98.62 108 GLY A O 1
ATOM 861 N N . THR A 1 109 ? 0.025 8.148 16.094 1 98.81 109 THR A N 1
ATOM 862 C CA . THR A 1 109 ? 1.052 8.016 15.062 1 98.81 109 THR A CA 1
ATOM 863 C C . THR A 1 109 ? 1.986 9.227 15.078 1 98.81 109 THR A C 1
ATOM 865 O O . THR A 1 109 ? 3.186 9.094 14.828 1 98.81 109 THR A O 1
ATOM 868 N N . GLY A 1 110 ? 1.413 10.438 15.352 1 98.94 110 GLY A N 1
ATOM 869 C CA . GLY A 1 110 ? 2.242 11.625 15.469 1 98.94 110 GLY A CA 1
ATOM 870 C C . GLY A 1 110 ? 3.318 11.508 16.531 1 98.94 110 GLY A C 1
ATOM 871 O O . GLY A 1 110 ? 4.465 11.906 16.312 1 98.94 110 GLY A O 1
ATOM 872 N N . THR A 1 111 ? 2.914 10.945 17.656 1 98.81 111 THR A N 1
ATOM 873 C CA . THR A 1 111 ? 3.896 10.719 18.719 1 98.81 111 THR A CA 1
ATOM 874 C C . THR A 1 111 ? 4.996 9.773 18.234 1 98.81 111 THR A C 1
ATOM 876 O O . THR A 1 111 ? 6.172 9.977 18.547 1 98.81 111 THR A O 1
ATOM 879 N N . ALA A 1 112 ? 4.641 8.773 17.469 1 98.81 112 ALA A N 1
ATOM 880 C CA . ALA A 1 112 ? 5.605 7.781 17 1 98.81 112 ALA A CA 1
ATOM 881 C C . ALA A 1 112 ? 6.637 8.414 16.078 1 98.81 112 ALA A C 1
ATOM 883 O O . ALA A 1 112 ? 7.84 8.328 16.312 1 98.81 112 ALA A O 1
ATOM 884 N N . TYR A 1 113 ? 6.215 9.117 15 1 98.88 113 TYR A N 1
ATOM 885 C CA . TYR A 1 113 ? 7.168 9.555 13.984 1 98.88 113 TYR A CA 1
ATOM 886 C C . TYR A 1 113 ? 7.809 10.883 14.375 1 98.88 113 TYR A C 1
ATOM 888 O O . TYR A 1 113 ? 8.828 11.273 13.805 1 98.88 113 TYR A O 1
ATOM 896 N N . LEU A 1 114 ? 7.258 11.617 15.383 1 98.94 114 LEU A N 1
ATOM 897 C CA . LEU A 1 114 ? 7.852 12.906 15.727 1 98.94 114 LEU A CA 1
ATOM 898 C C . LEU A 1 114 ? 8.656 12.805 17.016 1 98.94 114 LEU A C 1
ATOM 900 O O . LEU A 1 114 ? 9.5 13.664 17.297 1 98.94 114 LEU A O 1
ATOM 904 N N . THR A 1 115 ? 8.398 11.781 17.906 1 98.5 115 THR A N 1
ATOM 905 C CA . THR A 1 115 ? 9.141 11.695 19.156 1 98.5 115 THR A CA 1
ATOM 906 C C . THR A 1 115 ? 9.969 10.414 19.203 1 98.5 115 THR A C 1
ATOM 908 O O . THR A 1 115 ? 10.891 10.297 20.016 1 98.5 115 THR A O 1
ATOM 911 N N . GLY A 1 116 ? 9.602 9.359 18.375 1 98.5 116 GLY A N 1
ATOM 912 C CA . GLY A 1 116 ? 10.367 8.125 18.312 1 98.5 116 GLY A CA 1
ATOM 913 C C . GLY A 1 116 ? 9.844 7.051 19.25 1 98.5 116 GLY A C 1
ATOM 914 O O . GLY A 1 116 ? 10.477 6.008 19.422 1 98.5 116 GLY A O 1
ATOM 915 N N . VAL A 1 117 ? 8.602 7.32 19.812 1 98.06 117 VAL A N 1
ATOM 916 C CA . VAL A 1 117 ? 8.016 6.375 20.75 1 98.06 117 VAL A CA 1
ATOM 917 C C . VAL A 1 117 ? 6.531 6.188 20.438 1 98.06 117 VAL A C 1
ATOM 919 O O . VAL A 1 117 ? 5.824 7.156 20.141 1 98.06 117 VAL A O 1
ATOM 922 N N . LYS A 1 118 ? 6.043 4.906 20.422 1 98.06 118 LYS A N 1
ATOM 923 C CA . LYS A 1 118 ? 4.617 4.676 20.203 1 98.06 118 LYS A CA 1
ATOM 924 C C . LYS A 1 118 ? 3.824 4.938 21.484 1 98.06 118 LYS A C 1
ATOM 926 O O . LYS A 1 118 ? 4.355 4.812 22.594 1 98.06 118 LYS A O 1
ATOM 931 N N . THR A 1 119 ? 2.641 5.262 21.281 1 98 119 THR A N 1
ATOM 932 C CA . THR A 1 119 ? 1.735 5.547 22.391 1 98 119 THR A CA 1
ATOM 933 C C . THR A 1 119 ? 0.306 5.145 22.047 1 98 119 THR A C 1
ATOM 935 O O . THR A 1 119 ? 0.089 4.336 21.141 1 98 119 THR A O 1
ATOM 938 N N . LYS A 1 120 ? -0.617 5.625 22.891 1 98.12 120 LYS A N 1
ATOM 939 C CA . LYS A 1 120 ? -1.999 5.164 22.797 1 98.12 120 LYS A CA 1
ATOM 940 C C . LYS A 1 120 ? -2.814 6.066 21.875 1 98.12 120 LYS A C 1
ATOM 942 O O . LYS A 1 120 ? -2.482 7.238 21.688 1 98.12 120 LYS A O 1
ATOM 947 N N . PHE A 1 121 ? -3.914 5.473 21.359 1 98.06 121 PHE A N 1
ATOM 948 C CA . PHE A 1 121 ? -4.934 6.137 20.562 1 98.06 121 PHE A CA 1
ATOM 949 C C . PHE A 1 121 ? -5.465 7.375 21.281 1 98.06 121 PHE A C 1
ATOM 951 O O . PHE A 1 121 ? -5.887 7.293 22.438 1 98.06 121 PHE A O 1
ATOM 958 N N . GLY A 1 122 ? -5.352 8.555 20.594 1 98.44 122 GLY A N 1
ATOM 959 C CA . GLY A 1 122 ? -5.996 9.773 21.062 1 98.44 122 GLY A CA 1
ATOM 960 C C . GLY A 1 122 ? -5.145 10.562 22.047 1 98.44 122 GLY A C 1
ATOM 961 O O . GLY A 1 122 ? -5.574 11.602 22.547 1 98.44 122 GLY A O 1
ATOM 962 N N . THR A 1 123 ? -3.932 10.117 22.359 1 98.56 123 THR A N 1
ATOM 963 C CA . THR A 1 123 ? -3.043 10.836 23.266 1 98.56 123 THR A CA 1
ATOM 964 C C . THR A 1 123 ? -1.888 11.477 22.5 1 98.56 123 THR A C 1
ATOM 966 O O . THR A 1 123 ? -1.592 11.07 21.375 1 98.56 123 THR A O 1
ATOM 969 N N . ILE A 1 124 ? -1.242 12.5 23.078 1 98.69 124 ILE A N 1
ATOM 970 C CA . ILE A 1 124 ? -0.212 13.242 22.359 1 98.69 124 ILE A CA 1
ATOM 971 C C . ILE A 1 124 ? 1.02 13.406 23.25 1 98.69 124 ILE A C 1
ATOM 973 O O . ILE A 1 124 ? 0.92 13.891 24.375 1 98.69 124 ILE A O 1
ATOM 977 N N . GLY A 1 125 ? 2.158 12.961 22.797 1 98.31 125 GLY A N 1
ATOM 978 C CA . GLY A 1 125 ? 3.455 13.375 23.312 1 98.31 125 GLY A CA 1
ATOM 979 C C . GLY A 1 125 ? 3.863 12.633 24.562 1 98.31 125 GLY A C 1
ATOM 980 O O . GLY A 1 125 ? 4.809 13.031 25.25 1 98.31 125 GLY A O 1
ATOM 981 N N . PHE A 1 126 ? 3.107 11.641 24.969 1 98 126 PHE A N 1
ATOM 982 C CA . PHE A 1 126 ? 3.451 10.797 26.109 1 98 126 PHE A CA 1
ATOM 983 C C . PHE A 1 126 ? 3.793 9.383 25.656 1 98 126 PHE A C 1
ATOM 985 O O . PHE A 1 126 ? 3.43 8.977 24.547 1 98 126 PHE A O 1
ATOM 992 N N . ASP A 1 127 ? 4.582 8.688 26.469 1 96.5 127 ASP A N 1
ATOM 993 C CA . ASP A 1 127 ? 4.754 7.262 26.203 1 96.5 127 ASP A CA 1
ATOM 994 C C . ASP A 1 127 ? 3.514 6.477 26.609 1 96.5 127 ASP A C 1
ATOM 996 O O . ASP A 1 127 ? 2.473 7.062 26.922 1 96.5 127 ASP A O 1
ATOM 1000 N N . ASP A 1 128 ? 3.559 5.227 26.609 1 95 128 ASP A N 1
ATOM 1001 C CA . ASP A 1 128 ? 2.422 4.316 26.719 1 95 128 ASP A CA 1
ATOM 1002 C C . ASP A 1 128 ? 1.867 4.297 28.141 1 95 128 ASP A C 1
ATOM 1004 O O . ASP A 1 128 ? 0.878 3.613 28.406 1 95 128 ASP A O 1
ATOM 1008 N N . GLY A 1 129 ? 2.439 5.043 29.047 1 94.25 129 GLY A N 1
ATOM 1009 C CA . GLY A 1 129 ? 1.934 5.133 30.406 1 94.25 129 GLY A CA 1
ATOM 1010 C C . GLY A 1 129 ? 0.703 6.016 30.516 1 94.25 129 GLY A C 1
ATOM 1011 O O . GLY A 1 129 ? 0.007 5.98 31.547 1 94.25 129 GLY A O 1
ATOM 1012 N N . ILE A 1 130 ? 0.411 6.824 29.531 1 96.38 130 ILE A N 1
ATOM 1013 C CA . ILE A 1 130 ? -0.73 7.73 29.5 1 96.38 130 ILE A CA 1
ATOM 1014 C C . ILE A 1 130 ? -2.01 6.941 29.234 1 96.38 130 ILE A C 1
ATOM 1016 O O . ILE A 1 130 ? -1.971 5.879 28.609 1 96.38 130 ILE A O 1
ATOM 1020 N N . VAL A 1 131 ? -3.117 7.379 29.797 1 96.25 131 VAL A N 1
ATOM 1021 C CA . VAL A 1 131 ? -4.438 6.828 29.5 1 96.25 131 VAL A CA 1
ATOM 1022 C C . VAL A 1 131 ? -5.348 7.93 28.969 1 96.25 131 VAL A C 1
ATOM 1024 O O . VAL A 1 131 ? -5.469 9 29.562 1 96.25 131 VAL A O 1
ATOM 1027 N N . ARG A 1 132 ? -5.984 7.711 27.844 1 97.06 132 ARG A N 1
ATOM 1028 C CA . ARG A 1 132 ? -6.816 8.727 27.203 1 97.06 132 ARG A CA 1
ATOM 1029 C C . ARG A 1 132 ? -7.922 9.195 28.141 1 97.06 132 ARG A C 1
ATOM 1031 O O . ARG A 1 132 ? -8.547 8.391 28.844 1 97.06 132 ARG A O 1
ATOM 1038 N N . TYR A 1 133 ? -8.219 10.453 28.203 1 96.88 133 TYR A N 1
ATOM 1039 C CA . TYR A 1 133 ? -9.258 11.156 28.953 1 96.88 133 TYR A CA 1
ATOM 1040 C C . TYR A 1 133 ? -8.93 11.211 30.438 1 96.88 133 TYR A C 1
ATOM 1042 O O . TYR A 1 133 ? -9.664 11.82 31.219 1 96.88 133 TYR A O 1
ATOM 1050 N N . ASP A 1 134 ? -7.809 10.586 30.859 1 97 134 ASP A N 1
ATOM 1051 C CA . ASP A 1 134 ? -7.465 10.562 32.281 1 97 134 ASP A CA 1
ATOM 1052 C C . ASP A 1 134 ? -6.324 11.523 32.594 1 97 134 ASP A C 1
ATOM 1054 O O . ASP A 1 134 ? -5.152 11.141 32.562 1 97 134 ASP A O 1
ATOM 1058 N N . CYS A 1 135 ? -6.629 12.695 33.031 1 96.38 135 CYS A N 1
ATOM 1059 C CA . CYS A 1 135 ? -5.668 13.75 33.312 1 96.38 135 CYS A CA 1
ATOM 1060 C C . CYS A 1 135 ? -4.668 13.305 34.375 1 96.38 135 CYS A C 1
ATOM 1062 O O . CYS A 1 135 ? -3.488 13.656 34.312 1 96.38 135 CYS A O 1
ATOM 1064 N N . ALA A 1 136 ? -5.078 12.523 35.281 1 95.69 136 ALA A N 1
ATOM 1065 C CA . ALA A 1 136 ? -4.215 12.102 36.375 1 95.69 136 ALA A CA 1
ATOM 1066 C C . ALA A 1 136 ? -3.01 11.32 35.875 1 95.69 136 ALA A C 1
ATOM 1068 O O . ALA A 1 136 ? -1.933 11.359 36.469 1 95.69 136 ALA A O 1
ATOM 1069 N N . THR A 1 137 ? -3.172 10.711 34.719 1 95 137 THR A N 1
ATOM 1070 C CA . THR A 1 137 ? -2.119 9.852 34.188 1 95 137 THR A CA 1
ATOM 1071 C C . THR A 1 137 ? -1.046 10.688 33.5 1 95 137 THR A C 1
ATOM 1073 O O . THR A 1 137 ? 0.006 10.164 33.125 1 95 137 THR A O 1
ATOM 1076 N N . GLU A 1 138 ? -1.272 11.914 33.25 1 94.88 138 GLU A N 1
ATOM 1077 C CA . GLU A 1 138 ? -0.225 12.773 32.719 1 94.88 138 GLU A CA 1
ATOM 1078 C C . GLU A 1 138 ? 0.953 12.875 33.688 1 94.88 138 GLU A C 1
ATOM 1080 O O . GLU A 1 138 ? 2.059 13.25 33.281 1 94.88 138 GLU A O 1
ATOM 1085 N N . GLN A 1 139 ? 0.693 12.539 34.969 1 90.38 139 GLN A N 1
ATOM 1086 C CA . GLN A 1 139 ? 1.754 12.539 35.969 1 90.38 139 GLN A CA 1
ATOM 1087 C C . GLN A 1 139 ? 2.561 11.242 35.906 1 90.38 139 GLN A C 1
ATOM 1089 O O . GLN A 1 139 ? 3.662 11.172 36.438 1 90.38 139 GLN A O 1
ATOM 1094 N N . VAL A 1 140 ? 1.979 10.227 35.281 1 88.56 140 VAL A N 1
ATOM 1095 C CA . VAL A 1 140 ? 2.611 8.914 35.219 1 88.56 140 VAL A CA 1
ATOM 1096 C C . VAL A 1 140 ? 3.248 8.719 33.844 1 88.56 140 VAL A C 1
ATOM 1098 O O . VAL A 1 140 ? 4.32 8.125 33.719 1 88.56 140 VAL A O 1
ATOM 1101 N N . GLY A 1 141 ? 2.533 9.195 32.875 1 91.62 141 GLY A N 1
ATOM 1102 C CA . GLY A 1 141 ? 3.129 9.172 31.531 1 91.62 141 GLY A CA 1
ATOM 1103 C C . GLY A 1 141 ? 4.375 10.031 31.422 1 91.62 141 GLY A C 1
ATOM 1104 O O . GLY A 1 141 ? 4.449 11.109 32.031 1 91.62 141 GLY A O 1
ATOM 1105 N N . VAL A 1 142 ? 5.359 9.508 30.734 1 94.12 142 VAL A N 1
ATOM 1106 C CA . VAL A 1 142 ? 6.594 10.266 30.562 1 94.12 142 VAL A CA 1
ATOM 1107 C C . VAL A 1 142 ? 6.504 11.109 29.297 1 94.12 142 VAL A C 1
ATOM 1109 O O . VAL A 1 142 ? 6.383 10.578 28.188 1 94.12 142 VAL A O 1
ATOM 1112 N N . PRO A 1 143 ? 6.496 12.445 29.453 1 97 143 PRO A N 1
ATOM 1113 C CA . PRO A 1 143 ? 6.531 13.281 28.25 1 97 143 PRO A CA 1
ATOM 1114 C C . PRO A 1 143 ? 7.727 12.969 27.344 1 97 143 PRO A C 1
ATOM 1116 O O . PRO A 1 143 ? 8.836 12.773 27.844 1 97 143 PRO A O 1
ATOM 1119 N N . GLN A 1 144 ? 7.457 12.898 26.078 1 97.31 144 GLN A N 1
ATOM 1120 C CA . GLN A 1 144 ? 8.508 12.625 25.094 1 97.31 144 GLN A CA 1
ATOM 1121 C C . GLN A 1 144 ? 8.867 13.875 24.312 1 97.31 144 GLN A C 1
ATOM 1123 O O . GLN A 1 144 ? 7.988 14.633 23.891 1 97.31 144 GLN A O 1
ATOM 1128 N N . GLU A 1 145 ? 10.133 14.141 24.125 1 97.19 145 GLU A N 1
ATOM 1129 C CA . GLU A 1 145 ? 10.586 15.305 23.375 1 97.19 145 GLU A CA 1
ATOM 1130 C C . GLU A 1 145 ? 10.438 15.086 21.875 1 97.19 145 GLU A C 1
ATOM 1132 O O . GLU A 1 145 ? 10.875 14.055 21.344 1 97.19 145 GLU A O 1
ATOM 1137 N N . SER A 1 146 ? 9.828 16.016 21.156 1 98.5 146 SER A N 1
ATOM 1138 C CA . SER A 1 146 ? 9.711 15.922 19.719 1 98.5 146 SER A CA 1
ATOM 1139 C C . SER A 1 146 ? 11.031 16.25 19.031 1 98.5 146 SER A C 1
ATOM 1141 O O . SER A 1 146 ? 11.938 16.812 19.641 1 98.5 146 SER A O 1
ATOM 1143 N N . ILE A 1 147 ? 11.133 15.906 17.828 1 98.75 147 ILE A N 1
ATOM 1144 C CA . ILE A 1 147 ? 12.32 16.203 17.047 1 98.75 147 ILE A CA 1
ATOM 1145 C C . ILE A 1 147 ? 12.477 17.719 16.891 1 98.75 147 ILE A C 1
ATOM 1147 O O . ILE A 1 147 ? 13.602 18.219 16.797 1 98.75 147 ILE A O 1
ATOM 1151 N N . GLY A 1 148 ? 11.352 18.516 16.891 1 98.56 148 GLY A N 1
ATOM 1152 C CA . GLY A 1 148 ? 11.438 19.969 16.875 1 98.56 148 GLY A CA 1
ATOM 1153 C C . GLY A 1 148 ? 12.164 20.531 18.078 1 98.56 148 GLY A C 1
ATOM 1154 O O . GLY A 1 148 ? 13.031 21.406 17.922 1 98.56 148 GLY A O 1
ATOM 1155 N N . VAL A 1 149 ? 11.852 19.984 19.234 1 98.19 149 VAL A N 1
ATOM 1156 C CA . VAL A 1 149 ? 12.492 20.422 20.469 1 98.19 149 VAL A CA 1
ATOM 1157 C C . VAL A 1 149 ? 13.969 20.016 20.453 1 98.19 149 VAL A C 1
ATOM 1159 O O . VAL A 1 149 ? 14.828 20.812 20.828 1 98.19 149 VAL A O 1
ATOM 1162 N N . ARG A 1 150 ? 14.242 18.844 20.016 1 98.12 150 ARG A N 1
ATOM 1163 C CA . ARG A 1 150 ? 15.617 18.359 19.969 1 98.12 150 ARG A CA 1
ATOM 1164 C C . ARG A 1 150 ? 16.453 19.188 19 1 98.12 150 ARG A C 1
ATOM 1166 O O . ARG A 1 150 ? 17.625 19.469 19.266 1 98.12 150 ARG A O 1
ATOM 1173 N N . ALA A 1 151 ? 15.875 19.547 17.891 1 98.69 151 ALA A N 1
ATOM 1174 C CA . ALA A 1 151 ? 16.562 20.391 16.906 1 98.69 151 ALA A CA 1
ATOM 1175 C C . ALA A 1 151 ? 16.875 21.766 17.5 1 98.69 151 ALA A C 1
ATOM 1177 O O . ALA A 1 151 ? 17.969 22.297 17.312 1 98.69 151 ALA A O 1
ATOM 1178 N N . ASP A 1 152 ? 15.93 22.312 18.188 1 98.12 152 ASP A N 1
ATOM 1179 C CA . ASP A 1 152 ? 16.125 23.609 18.812 1 98.12 152 ASP A CA 1
ATOM 1180 C C . ASP A 1 152 ? 17.25 23.562 19.844 1 98.12 152 ASP A C 1
ATOM 1182 O O . ASP A 1 152 ? 18.062 24.484 19.922 1 98.12 152 ASP A O 1
ATOM 1186 N N . LYS A 1 153 ? 17.297 22.5 20.609 1 97.12 153 LYS A N 1
ATOM 1187 C CA . LYS A 1 153 ? 18.328 22.344 21.625 1 97.12 153 LYS A CA 1
ATOM 1188 C C . LYS A 1 153 ? 19.719 22.297 21.016 1 97.12 153 LYS A C 1
ATOM 1190 O O . LYS A 1 153 ? 20.703 22.641 21.656 1 97.12 153 LYS A O 1
ATOM 1195 N N . GLU A 1 154 ? 19.734 21.891 19.734 1 96.25 154 GLU A N 1
ATOM 1196 C CA . GLU A 1 154 ? 21.016 21.797 19.047 1 96.25 154 GLU A CA 1
ATOM 1197 C C . GLU A 1 154 ? 21.297 23.062 18.234 1 96.25 154 GLU A C 1
ATOM 1199 O O . GLU A 1 154 ? 22.219 23.094 17.422 1 96.25 154 GLU A O 1
ATOM 1204 N N . GLY A 1 155 ? 20.422 24.062 18.375 1 97.44 155 GLY A N 1
ATOM 1205 C CA . GLY A 1 155 ? 20.672 25.359 17.781 1 97.44 155 GLY A CA 1
ATOM 1206 C C . GLY A 1 155 ? 20.078 25.516 16.391 1 97.44 155 GLY A C 1
ATOM 1207 O O . GLY A 1 155 ? 20.266 26.547 15.734 1 97.44 155 GLY A O 1
ATOM 1208 N N . LYS A 1 156 ? 19.359 24.547 15.93 1 98.44 156 LYS A N 1
ATOM 1209 C CA . LYS A 1 156 ? 18.75 24.609 14.602 1 98.44 156 LYS A CA 1
ATOM 1210 C C . LYS A 1 156 ? 17.453 25.422 14.625 1 98.44 156 LYS A C 1
ATOM 1212 O O . LYS A 1 156 ? 16.75 25.422 15.625 1 98.44 156 LYS A O 1
ATOM 1217 N N . ALA A 1 157 ? 17.234 26.109 13.523 1 98.81 157 ALA A N 1
ATOM 1218 C CA . ALA A 1 157 ? 15.914 26.719 13.367 1 98.81 157 ALA A CA 1
ATOM 1219 C C . ALA A 1 157 ? 14.836 25.656 13.18 1 98.81 157 ALA A C 1
ATOM 1221 O O . ALA A 1 157 ? 15.109 24.578 12.672 1 98.81 157 ALA A O 1
ATOM 1222 N N . THR A 1 158 ? 13.68 25.969 13.641 1 98.81 158 THR A N 1
ATOM 1223 C CA . THR A 1 158 ? 12.594 25 13.531 1 98.81 158 THR A CA 1
ATOM 1224 C C . THR A 1 158 ? 11.312 25.688 13.07 1 98.81 158 THR A C 1
ATOM 1226 O O . THR A 1 158 ? 11.117 26.875 13.305 1 98.81 158 THR A O 1
ATOM 1229 N N . GLY A 1 159 ? 10.492 24.984 12.328 1 98.88 159 GLY A N 1
ATOM 1230 C CA . GLY A 1 159 ? 9.18 25.438 11.898 1 98.88 159 GLY A CA 1
ATOM 1231 C C . GLY A 1 159 ? 8.242 24.297 11.555 1 98.88 159 GLY A C 1
ATOM 1232 O O . GLY A 1 159 ? 8.68 23.156 11.398 1 98.88 159 GLY A O 1
ATOM 1233 N N . PHE A 1 160 ? 6.934 24.578 11.531 1 98.88 160 PHE A N 1
ATOM 1234 C CA . PHE A 1 160 ? 5.992 23.594 11.023 1 98.88 160 PHE A CA 1
ATOM 1235 C C . PHE A 1 160 ? 4.82 24.266 10.32 1 98.88 160 PHE A C 1
ATOM 1237 O O . PHE A 1 160 ? 4.465 25.406 10.648 1 98.88 160 PHE A O 1
ATOM 1244 N N . ILE A 1 161 ? 4.379 23.594 9.328 1 98.94 161 ILE A N 1
ATOM 1245 C CA . ILE A 1 161 ? 3.252 23.969 8.477 1 98.94 161 ILE A CA 1
ATOM 1246 C C . ILE A 1 161 ? 2.182 22.891 8.531 1 98.94 161 ILE A C 1
ATOM 1248 O O . ILE A 1 161 ? 2.498 21.688 8.516 1 98.94 161 ILE A O 1
ATOM 1252 N N . SER A 1 162 ? 0.929 23.25 8.617 1 98.94 162 SER A N 1
ATOM 1253 C CA . SER A 1 162 ? -0.169 22.297 8.469 1 98.94 162 SER A CA 1
ATOM 1254 C C . SER A 1 162 ? -1.374 22.953 7.797 1 98.94 162 SER A C 1
ATOM 1256 O O . SER A 1 162 ? -1.636 24.141 8 1 98.94 162 SER A O 1
ATOM 1258 N N . THR A 1 163 ? -2.09 22.188 7.031 1 98.94 163 THR A N 1
ATOM 1259 C CA . THR A 1 163 ? -3.352 22.703 6.504 1 98.94 163 THR A CA 1
ATOM 1260 C C . THR A 1 163 ? -4.488 22.453 7.496 1 98.94 163 THR A C 1
ATOM 1262 O O . THR A 1 163 ? -5.652 22.703 7.184 1 98.94 163 THR A O 1
ATOM 1265 N N . THR A 1 164 ? -4.223 21.938 8.648 1 98.88 164 THR A N 1
ATOM 1266 C CA . THR A 1 164 ? -5.184 21.828 9.742 1 98.88 164 THR A CA 1
ATOM 1267 C C . THR A 1 164 ? -4.984 22.938 10.766 1 98.88 164 THR A C 1
ATOM 1269 O O . THR A 1 164 ? -4.223 23.875 10.531 1 98.88 164 THR A O 1
ATOM 1272 N N . ARG A 1 165 ? -5.711 22.828 11.859 1 98.88 165 ARG A N 1
ATOM 1273 C CA . ARG A 1 165 ? -5.48 23.734 12.984 1 98.88 165 ARG A CA 1
ATOM 1274 C C . ARG A 1 165 ? -4.09 23.531 13.578 1 98.88 165 ARG A C 1
ATOM 1276 O O . ARG A 1 165 ? -3.592 22.406 13.617 1 98.88 165 ARG A O 1
ATOM 1283 N N . VAL A 1 166 ? -3.541 24.594 14.07 1 98.75 166 VAL A N 1
ATOM 1284 C CA . VAL A 1 166 ? -2.225 24.547 14.695 1 98.75 166 VAL A CA 1
ATOM 1285 C C . VAL A 1 166 ? -2.256 23.625 15.906 1 98.75 166 VAL A C 1
ATOM 1287 O O . VAL A 1 166 ? -1.228 23.062 16.297 1 98.75 166 VAL A O 1
ATOM 1290 N N . THR A 1 167 ? -3.51 23.328 16.422 1 98.81 167 THR A N 1
ATOM 1291 C CA . THR A 1 167 ? -3.688 22.547 17.641 1 98.81 167 THR A CA 1
ATOM 1292 C C . THR A 1 167 ? -4.121 21.125 17.328 1 98.81 167 THR A C 1
ATOM 1294 O O . THR A 1 167 ? -4.367 20.328 18.234 1 98.81 167 THR A O 1
ATOM 1297 N N . HIS A 1 168 ? -4.215 20.734 16.031 1 98.81 168 HIS A N 1
ATOM 1298 C CA . HIS A 1 168 ? -4.699 19.422 15.641 1 98.81 168 HIS A CA 1
ATOM 1299 C C . HIS A 1 168 ? -3.672 18.344 15.953 1 98.81 168 HIS A C 1
ATOM 1301 O O . HIS A 1 168 ? -2.561 18.641 16.391 1 98.81 168 HIS A O 1
ATOM 1307 N N . ALA A 1 169 ? -4.023 17.156 15.773 1 98.38 169 ALA A N 1
ATOM 1308 C CA . ALA A 1 169 ? -3.33 15.992 16.328 1 98.38 169 ALA A CA 1
ATOM 1309 C C . ALA A 1 169 ? -1.876 15.953 15.859 1 98.38 169 ALA A C 1
ATOM 1311 O O . ALA A 1 169 ? -0.96 15.852 16.688 1 98.38 169 ALA A O 1
ATOM 1312 N N . SER A 1 170 ? -1.608 16.047 14.531 1 98.69 170 SER A N 1
ATOM 1313 C CA . SER A 1 170 ? -0.261 15.867 14 1 98.69 170 SER A CA 1
ATOM 1314 C C . SER A 1 170 ? 0.658 17.016 14.414 1 98.69 170 SER A C 1
ATOM 1316 O O . SER A 1 170 ? 1.712 16.781 15.008 1 98.69 170 SER A O 1
ATOM 1318 N N . PRO A 1 171 ? 0.298 18.297 14.203 1 98.62 171 PRO A N 1
ATOM 1319 C CA . PRO A 1 171 ? 1.229 19.344 14.602 1 98.62 171 PRO A CA 1
ATOM 1320 C C . PRO A 1 171 ? 1.373 19.469 16.109 1 98.62 171 PRO A C 1
ATOM 1322 O O . PRO A 1 171 ? 2.439 19.844 16.609 1 98.62 171 PRO A O 1
ATOM 1325 N N . ALA A 1 172 ? 0.325 19.125 16.875 1 98.88 172 ALA A N 1
ATOM 1326 C CA . ALA A 1 172 ? 0.378 19.234 18.328 1 98.88 172 ALA A CA 1
ATOM 1327 C C . ALA A 1 172 ? 1.497 18.375 18.906 1 98.88 172 ALA A C 1
ATOM 1329 O O . ALA A 1 172 ? 2.072 18.703 19.938 1 98.88 172 ALA A O 1
ATOM 1330 N N . ASN A 1 173 ? 1.803 17.281 18.219 1 98.81 173 ASN A N 1
ATOM 1331 C CA . ASN A 1 173 ? 2.826 16.359 18.703 1 98.81 173 ASN A CA 1
ATOM 1332 C C . ASN A 1 173 ? 4.211 17 18.688 1 98.81 173 ASN A C 1
ATOM 1334 O O . ASN A 1 173 ? 5.156 16.469 19.266 1 98.81 173 ASN A O 1
ATOM 1338 N N . LEU A 1 174 ? 4.324 18.172 18.141 1 98.81 174 LEU A N 1
ATOM 1339 C CA . LEU A 1 174 ? 5.609 18.859 18.109 1 98.81 174 LEU A CA 1
ATOM 1340 C C . LEU A 1 174 ? 5.871 19.609 19.406 1 98.81 174 LEU A C 1
ATOM 1342 O O . LEU A 1 174 ? 7.016 19.938 19.719 1 98.81 174 LEU A O 1
ATOM 1346 N N . TYR A 1 175 ? 4.773 19.891 20.25 1 98.56 175 TYR A N 1
ATOM 1347 C CA . TYR A 1 175 ? 5.02 20.781 21.375 1 98.56 175 TYR A CA 1
ATOM 1348 C C . TYR A 1 175 ? 4.141 20.422 22.562 1 98.56 175 TYR A C 1
ATOM 1350 O O . TYR A 1 175 ? 4.367 20.891 23.672 1 98.56 175 TYR A O 1
ATOM 1358 N N . ALA A 1 176 ? 3.146 19.594 22.375 1 98.75 176 ALA A N 1
ATOM 1359 C CA . ALA A 1 176 ? 2.139 19.422 23.406 1 98.75 176 ALA A CA 1
ATOM 1360 C C . ALA A 1 176 ? 2.203 18.016 24.016 1 98.75 176 ALA A C 1
ATOM 1362 O O . ALA A 1 176 ? 2.748 17.094 23.406 1 98.75 176 ALA A O 1
ATOM 1363 N N . HIS A 1 177 ? 1.743 17.891 25.203 1 98.5 177 HIS A N 1
ATOM 1364 C CA . HIS A 1 177 ? 1.527 16.656 25.953 1 98.5 177 HIS A CA 1
ATOM 1365 C C . HIS A 1 177 ? 0.145 16.641 26.594 1 98.5 177 HIS A C 1
ATOM 1367 O O . HIS A 1 177 ? -0.112 17.391 27.547 1 98.5 177 HIS A O 1
ATOM 1373 N N . VAL A 1 178 ? -0.716 15.789 26.078 1 98.56 178 VAL A N 1
ATOM 1374 C CA . VAL A 1 178 ? -2.074 15.781 26.609 1 98.56 178 VAL A CA 1
ATOM 1375 C C . VAL A 1 178 ? -2.629 14.359 26.594 1 98.56 178 VAL A C 1
ATOM 1377 O O . VAL A 1 178 ? -2.305 13.562 25.703 1 98.56 178 VAL A O 1
ATOM 1380 N N . ALA A 1 179 ? -3.535 14.055 27.5 1 98.19 179 ALA A N 1
ATOM 1381 C CA . ALA A 1 179 ? -4.184 12.75 27.609 1 98.19 179 ALA A CA 1
ATOM 1382 C C . ALA A 1 179 ? -5.273 12.594 26.547 1 98.19 179 ALA A C 1
ATOM 1384 O O . ALA A 1 179 ? -5.715 11.477 26.266 1 98.19 179 ALA A O 1
ATOM 1385 N N . ASP A 1 180 ? -5.648 13.727 25.953 1 98.56 180 ASP A N 1
ATOM 1386 C CA . ASP A 1 180 ? -6.664 13.641 24.906 1 98.56 180 ASP A CA 1
ATOM 1387 C C . ASP A 1 180 ? -6.402 14.664 23.797 1 98.56 180 ASP A C 1
ATOM 1389 O O . ASP A 1 180 ? -6.363 15.867 24.062 1 98.56 180 ASP A O 1
ATOM 1393 N N . ARG A 1 181 ? -6.41 14.18 22.609 1 98.5 181 ARG A N 1
ATOM 1394 C CA . ARG A 1 181 ? -6.078 15.008 21.453 1 98.5 181 ARG A CA 1
ATOM 1395 C C . ARG A 1 181 ? -7.117 16.109 21.25 1 98.5 181 ARG A C 1
ATOM 1397 O O . ARG A 1 181 ? -6.84 17.109 20.594 1 98.5 181 ARG A O 1
ATOM 1404 N N . ASN A 1 182 ? -8.305 15.977 21.781 1 98.06 182 ASN A N 1
ATOM 1405 C CA . ASN A 1 182 ? -9.383 16.938 21.562 1 98.06 182 ASN A CA 1
ATOM 1406 C C . ASN A 1 182 ? -9.336 18.078 22.562 1 98.06 182 ASN A C 1
ATOM 1408 O O . ASN A 1 182 ? -10.117 19.031 22.469 1 98.06 182 ASN A O 1
ATOM 1412 N N . TRP A 1 183 ? -8.383 17.984 23.5 1 98.5 183 TRP A N 1
ATOM 1413 C CA . TRP A 1 183 ? -8.188 19.109 24.422 1 98.5 183 TRP A CA 1
ATOM 1414 C C . TRP A 1 183 ? -7.414 20.234 23.734 1 98.5 183 TRP A C 1
ATOM 1416 O O . TRP A 1 183 ? -6.367 20.656 24.234 1 98.5 183 TRP A O 1
ATOM 1426 N N . GLU A 1 184 ? -7.996 20.797 22.688 1 98.69 184 GLU A N 1
ATOM 1427 C CA . GLU A 1 184 ? -7.328 21.797 21.844 1 98.69 184 GLU A CA 1
ATOM 1428 C C . GLU A 1 184 ? -7.414 23.188 22.469 1 98.69 184 GLU A C 1
ATOM 1430 O O . GLU A 1 184 ? -6.484 23.984 22.344 1 98.69 184 GLU A O 1
ATOM 1435 N N . SER A 1 185 ? -8.539 23.469 23.094 1 98.38 185 SER A N 1
ATOM 1436 C CA . SER A 1 185 ? -8.781 24.719 23.828 1 98.38 185 SER A CA 1
ATOM 1437 C C . SER A 1 185 ? -9.281 24.438 25.234 1 98.38 185 SER A C 1
ATOM 1439 O O . SER A 1 185 ? -9.641 23.312 25.562 1 98.38 185 SER A O 1
ATOM 1441 N N . ASP A 1 186 ? -9.25 25.484 26.078 1 97.69 186 ASP A N 1
ATOM 1442 C CA . ASP A 1 186 ? -9.648 25.297 27.469 1 97.69 186 ASP A CA 1
ATOM 1443 C C . ASP A 1 186 ? -11.109 24.875 27.578 1 97.69 186 ASP A C 1
ATOM 1445 O O . ASP A 1 186 ? -11.484 24.156 28.5 1 97.69 186 ASP A O 1
ATOM 1449 N N . ASP A 1 187 ? -11.938 25.281 26.609 1 97.12 187 ASP A N 1
ATOM 1450 C CA . ASP A 1 187 ? -13.352 24.938 26.641 1 97.12 187 ASP A CA 1
ATOM 1451 C C . ASP A 1 187 ? -13.562 23.438 26.375 1 97.12 187 ASP A C 1
ATOM 1453 O O . ASP A 1 187 ? -14.641 22.906 26.641 1 97.12 187 ASP A O 1
ATOM 1457 N N . ASP A 1 188 ? -12.516 22.75 25.891 1 97.44 188 ASP A N 1
ATOM 1458 C CA . ASP A 1 188 ? -12.602 21.328 25.578 1 97.44 188 ASP A CA 1
ATOM 1459 C C . ASP A 1 188 ? -12.234 20.469 26.781 1 97.44 188 ASP A C 1
ATOM 1461 O O . ASP A 1 188 ? -12.5 19.266 26.812 1 97.44 188 ASP A O 1
ATOM 1465 N N . LEU A 1 189 ? -11.625 21.031 27.781 1 97.25 189 LEU A N 1
ATOM 1466 C CA . LEU A 1 189 ? -11.219 20.297 28.969 1 97.25 189 LEU A CA 1
ATOM 1467 C C . LEU A 1 189 ? -12.414 20.016 29.875 1 97.25 189 LEU A C 1
ATOM 1469 O O . LEU A 1 189 ? -13.297 20.859 30.016 1 97.25 189 LEU A O 1
ATOM 1473 N N . THR A 1 190 ? -12.383 18.875 30.484 1 95.5 190 THR A N 1
ATOM 1474 C CA . THR A 1 190 ? -13.383 18.609 31.516 1 95.5 190 THR A CA 1
ATOM 1475 C C . THR A 1 190 ? -13.062 19.375 32.812 1 95.5 190 THR A C 1
ATOM 1477 O O . THR A 1 190 ? -11.922 19.781 33.031 1 95.5 190 THR A O 1
ATOM 1480 N N . GLU A 1 191 ? -14.023 19.531 33.562 1 94.75 191 GLU A N 1
ATOM 1481 C CA . GLU A 1 191 ? -13.805 20.172 34.875 1 94.75 191 GLU A CA 1
ATOM 1482 C C . GLU A 1 191 ? -12.773 19.406 35.688 1 94.75 191 GLU A C 1
ATOM 1484 O O . GLU A 1 191 ? -11.938 20.016 36.375 1 94.75 191 GLU A O 1
ATOM 1489 N N . GLU A 1 192 ? -12.875 18.156 35.594 1 95.38 192 GLU A N 1
ATOM 1490 C CA . GLU A 1 192 ? -11.938 17.312 36.344 1 95.38 192 GLU A CA 1
ATOM 1491 C C . GLU A 1 192 ? -10.5 17.547 35.844 1 95.38 192 GLU A C 1
ATOM 1493 O O . GLU A 1 192 ? -9.586 17.656 36.656 1 95.38 192 GLU A O 1
ATOM 1498 N N . ALA A 1 193 ? -10.305 17.625 34.531 1 96.5 193 ALA A N 1
ATOM 1499 C CA . ALA A 1 193 ? -8.977 17.859 33.969 1 96.5 193 ALA A CA 1
ATOM 1500 C C . ALA A 1 193 ? -8.414 19.203 34.406 1 96.5 193 ALA A C 1
ATOM 1502 O O . ALA A 1 193 ? -7.234 19.297 34.781 1 96.5 193 ALA A O 1
ATOM 1503 N N . VAL A 1 194 ? -9.273 20.234 34.438 1 94.88 194 VAL A N 1
ATOM 1504 C CA . VAL A 1 194 ? -8.859 21.562 34.875 1 94.88 194 VAL A CA 1
ATOM 1505 C C . VAL A 1 194 ? -8.43 21.516 36.344 1 94.88 194 VAL A C 1
ATOM 1507 O O . VAL A 1 194 ? -7.391 22.062 36.719 1 94.88 194 VAL A O 1
ATOM 1510 N N . ASN A 1 195 ? -9.242 20.844 37.156 1 95.5 195 ASN A N 1
ATOM 1511 C CA . ASN A 1 195 ? -8.984 20.766 38.594 1 95.5 195 ASN A CA 1
ATOM 1512 C C . ASN A 1 195 ? -7.688 20.016 38.875 1 95.5 195 ASN A C 1
ATOM 1514 O O . ASN A 1 195 ? -7.016 20.297 39.875 1 95.5 195 ASN A O 1
ATOM 1518 N N . LEU A 1 196 ? -7.352 19.109 38.031 1 96.12 196 LEU A N 1
ATOM 1519 C CA . LEU A 1 196 ? -6.152 18.297 38.219 1 96.12 196 LEU A CA 1
ATOM 1520 C C . LEU A 1 196 ? -4.93 18.984 37.625 1 96.12 196 LEU A C 1
ATOM 1522 O O . LEU A 1 196 ? -3.818 18.453 37.688 1 96.12 196 LEU A O 1
ATOM 1526 N N . GLY A 1 197 ? -5.102 20.141 36.938 1 95.25 197 GLY A N 1
ATOM 1527 C CA . GLY A 1 197 ? -3.982 20.953 36.5 1 95.25 197 GLY A CA 1
ATOM 1528 C C . GLY A 1 197 ? -3.59 20.672 35.062 1 95.25 197 GLY A C 1
ATOM 1529 O O . GLY A 1 197 ? -2.566 21.172 34.594 1 95.25 197 GLY A O 1
ATOM 1530 N N . CYS A 1 198 ? -4.398 19.891 34.312 1 97 198 CYS A N 1
ATOM 1531 C CA . CYS A 1 198 ? -4.121 19.672 32.906 1 97 198 CYS A CA 1
ATOM 1532 C C . CYS A 1 198 ? -4.406 20.938 32.094 1 97 198 CYS A C 1
ATOM 1534 O O . CYS A 1 198 ? -5.289 21.719 32.469 1 97 198 CYS A O 1
ATOM 1536 N N . THR A 1 199 ? -3.605 21.141 31.031 1 97.44 199 THR A N 1
ATOM 1537 C CA . THR A 1 199 ? -3.756 22.328 30.203 1 97.44 199 THR A CA 1
ATOM 1538 C C . THR A 1 199 ? -4.039 21.938 28.75 1 97.44 199 THR A C 1
ATOM 1540 O O . THR A 1 199 ? -3.752 20.812 28.344 1 97.44 199 THR A O 1
ATOM 1543 N N . ASP A 1 200 ? -4.688 22.844 28.016 1 98.44 200 ASP A N 1
ATOM 1544 C CA . ASP A 1 200 ? -5.07 22.594 26.641 1 98.44 200 ASP A CA 1
ATOM 1545 C C . ASP A 1 200 ? -3.889 22.812 25.688 1 98.44 200 ASP A C 1
ATOM 1547 O O . ASP A 1 200 ? -2.916 23.484 26.047 1 98.44 200 ASP A O 1
ATOM 1551 N N . ILE A 1 201 ? -4.016 22.297 24.484 1 98.88 201 ILE A N 1
ATOM 1552 C CA . ILE A 1 201 ? -2.957 22.266 23.469 1 98.88 201 ILE A CA 1
ATOM 1553 C C . ILE A 1 201 ? -2.625 23.703 23.047 1 98.88 201 ILE A C 1
ATOM 1555 O O . ILE A 1 201 ? -1.455 24.047 22.875 1 98.88 201 ILE A O 1
ATOM 1559 N N . ALA A 1 202 ? -3.619 24.562 22.875 1 98.88 202 ALA A N 1
ATOM 1560 C CA . ALA A 1 202 ? -3.383 25.953 22.453 1 98.88 202 ALA A CA 1
ATOM 1561 C C . ALA A 1 202 ? -2.539 26.688 23.484 1 98.88 202 ALA A C 1
ATOM 1563 O O . ALA A 1 202 ? -1.618 27.438 23.125 1 98.88 202 ALA A O 1
ATOM 1564 N N . SER A 1 203 ? -2.861 26.516 24.766 1 98.56 203 SER A N 1
ATOM 1565 C CA . SER A 1 203 ? -2.062 27.141 25.812 1 98.56 203 SER A CA 1
ATOM 1566 C C . SER A 1 203 ? -0.624 26.641 25.781 1 98.56 203 SER A C 1
ATOM 1568 O O . SER A 1 203 ? 0.316 27.406 25.969 1 98.56 203 SER A O 1
ATOM 1570 N N . GLN A 1 204 ? -0.504 25.359 25.562 1 98.5 204 GLN A N 1
ATOM 1571 C CA . GLN A 1 204 ? 0.828 24.766 25.531 1 98.5 204 GLN A CA 1
ATOM 1572 C C . GLN A 1 204 ? 1.63 25.281 24.344 1 98.5 204 GLN A C 1
ATOM 1574 O O . GLN A 1 204 ? 2.857 25.359 24.406 1 98.5 204 GLN A O 1
ATOM 1579 N N . PHE A 1 205 ? 0.948 25.641 23.266 1 98.56 205 PHE A N 1
ATOM 1580 C CA . PHE A 1 205 ? 1.629 26.234 22.125 1 98.56 205 PHE A CA 1
ATOM 1581 C C . PHE A 1 205 ? 2.369 27.5 22.547 1 98.56 205 PHE A C 1
ATOM 1583 O O . PHE A 1 205 ? 3.51 27.719 22.141 1 98.56 205 PHE A O 1
ATOM 1590 N N . ILE A 1 206 ? 1.778 28.266 23.344 1 97.62 206 ILE A N 1
ATOM 1591 C CA . ILE A 1 206 ? 2.371 29.531 23.797 1 97.62 206 ILE A CA 1
ATOM 1592 C C . ILE A 1 206 ? 3.451 29.25 24.828 1 97.62 206 ILE A C 1
ATOM 1594 O O . ILE A 1 206 ? 4.516 29.875 24.812 1 97.62 206 ILE A O 1
ATOM 1598 N N . GLU A 1 207 ? 3.248 28.281 25.641 1 96.5 207 GLU A N 1
ATOM 1599 C CA . GLU A 1 207 ? 4.117 28.031 26.781 1 96.5 207 GLU A CA 1
ATOM 1600 C C . GLU A 1 207 ? 5.344 27.219 26.375 1 96.5 207 GLU A C 1
ATOM 1602 O O . GLU A 1 207 ? 6.422 27.391 26.938 1 96.5 207 GLU A O 1
ATOM 1607 N N . ASN A 1 208 ? 5.137 26.312 25.375 1 94.31 208 ASN A N 1
ATOM 1608 C CA . ASN A 1 208 ? 6.172 25.328 25.078 1 94.31 208 ASN A CA 1
ATOM 1609 C C . ASN A 1 208 ? 6.781 25.547 23.688 1 94.31 208 ASN A C 1
ATOM 1611 O O . ASN A 1 208 ? 7.852 25.031 23.391 1 94.31 208 ASN A O 1
ATOM 1615 N N . ALA A 1 209 ? 6.176 26.312 22.797 1 90.88 209 ALA A N 1
ATOM 1616 C CA . ALA A 1 209 ? 6.516 26.281 21.375 1 90.88 209 ALA A CA 1
ATOM 1617 C C . ALA A 1 209 ? 7.062 27.625 20.906 1 90.88 209 ALA A C 1
ATOM 1619 O O . ALA A 1 209 ? 7.125 27.891 19.703 1 90.88 209 ALA A O 1
ATOM 1620 N N . GLY A 1 210 ? 7.449 28.453 21.859 1 92.94 210 GLY A N 1
ATOM 1621 C CA . GLY A 1 210 ? 7.906 29.797 21.516 1 92.94 210 GLY A CA 1
ATOM 1622 C C . GLY A 1 210 ? 9.18 29.797 20.703 1 92.94 210 GLY A C 1
ATOM 1623 O O . GLY A 1 210 ? 9.523 30.812 20.078 1 92.94 210 GLY A O 1
ATOM 1624 N N . PHE A 1 211 ? 9.852 28.656 20.641 1 94.94 211 PHE A N 1
ATOM 1625 C CA . PHE A 1 211 ? 11.133 28.594 19.953 1 94.94 211 PHE A CA 1
ATOM 1626 C C . PHE A 1 211 ? 10.93 28.359 18.453 1 94.94 211 PHE A C 1
ATOM 1628 O O . PHE A 1 211 ? 11.859 28.531 17.672 1 94.94 211 PHE A O 1
ATOM 1635 N N . PHE A 1 212 ? 9.703 27.922 17.984 1 98.38 212 PHE A N 1
ATOM 1636 C CA . PHE A 1 212 ? 9.469 27.75 16.562 1 98.38 212 PHE A CA 1
ATOM 1637 C C . PHE A 1 212 ? 9.555 29.094 15.828 1 98.38 212 PHE A C 1
ATOM 1639 O O . PHE A 1 212 ? 8.852 30.047 16.188 1 98.38 212 PHE A O 1
ATOM 1646 N N . LYS A 1 213 ? 10.336 29.141 14.805 1 98.75 213 LYS A N 1
ATOM 1647 C CA . LYS A 1 213 ? 10.539 30.375 14.039 1 98.75 213 LYS A CA 1
ATOM 1648 C C . LYS A 1 213 ? 9.391 30.594 13.055 1 98.75 213 LYS A C 1
ATOM 1650 O O . LYS A 1 213 ? 9 31.734 12.805 1 98.75 213 LYS A O 1
ATOM 1655 N N . VAL A 1 214 ? 8.938 29.516 12.469 1 98.94 214 VAL A N 1
ATOM 1656 C CA . VAL A 1 214 ? 7.84 29.641 11.508 1 98.94 214 VAL A CA 1
ATOM 1657 C C . VAL A 1 214 ? 6.738 28.641 11.867 1 98.94 214 VAL A C 1
ATOM 1659 O O . VAL A 1 214 ? 6.988 27.438 11.969 1 98.94 214 VAL A O 1
ATOM 1662 N N . VAL A 1 215 ? 5.547 29.094 12.086 1 98.94 215 VAL A N 1
ATOM 1663 C CA . VAL A 1 215 ? 4.348 28.281 12.273 1 98.94 215 VAL A CA 1
ATOM 1664 C C . VAL A 1 215 ? 3.229 28.812 11.375 1 98.94 215 VAL A C 1
ATOM 1666 O O . VAL A 1 215 ? 2.787 29.953 11.523 1 98.94 215 VAL A O 1
ATOM 1669 N N . LEU A 1 216 ? 2.809 28.078 10.422 1 98.94 216 LEU A N 1
ATOM 1670 C CA . LEU A 1 216 ? 1.748 28.438 9.484 1 98.94 216 LEU A CA 1
ATOM 1671 C C . LEU A 1 216 ? 0.661 27.375 9.453 1 98.94 216 LEU A C 1
ATOM 1673 O O . LEU A 1 216 ? 0.94 26.203 9.172 1 98.94 216 LEU A O 1
ATOM 1677 N N . ALA A 1 217 ? -0.575 27.719 9.758 1 98.94 217 ALA A N 1
ATOM 1678 C CA . ALA A 1 217 ? -1.683 26.766 9.883 1 98.94 217 ALA A CA 1
ATOM 1679 C C . ALA A 1 217 ? -3.02 27.5 9.961 1 98.94 217 ALA A C 1
ATOM 1681 O O . ALA A 1 217 ? -3.135 28.641 9.523 1 98.94 217 ALA A O 1
ATOM 1682 N N . GLY A 1 218 ? -4.113 26.766 10.258 1 98.81 218 GLY A N 1
ATOM 1683 C CA . GLY A 1 218 ? -5.363 27.344 10.742 1 98.81 218 GLY A CA 1
ATOM 1684 C C . GLY A 1 218 ? -5.488 27.312 12.25 1 98.81 218 GLY A C 1
ATOM 1685 O O . GLY A 1 218 ? -4.492 27.156 12.961 1 98.81 218 GLY A O 1
ATOM 1686 N N . GLY A 1 219 ? -6.734 27.641 12.773 1 98.75 219 GLY A N 1
ATOM 1687 C CA . GLY A 1 219 ? -7.02 27.359 14.164 1 98.75 219 GLY A CA 1
ATOM 1688 C C . GLY A 1 219 ? -7.145 28.594 15.023 1 98.75 219 GLY A C 1
ATOM 1689 O O . GLY A 1 219 ? -6.926 28.547 16.234 1 98.75 219 GLY A O 1
ATOM 1690 N N . ARG A 1 220 ? -7.551 29.797 14.5 1 98.5 220 ARG A N 1
ATOM 1691 C CA . ARG A 1 220 ? -7.68 31.031 15.273 1 98.5 220 ARG A CA 1
ATOM 1692 C C . ARG A 1 220 ? -8.688 30.844 16.406 1 98.5 220 ARG A C 1
ATOM 1694 O O . ARG A 1 220 ? -8.508 31.406 17.5 1 98.5 220 ARG A O 1
ATOM 1701 N N . ARG A 1 221 ? -9.703 30.031 16.156 1 98.25 221 ARG A N 1
ATOM 1702 C CA . ARG A 1 221 ? -10.805 29.953 17.109 1 98.25 221 ARG A CA 1
ATOM 1703 C C . ARG A 1 221 ? -10.344 29.312 18.422 1 98.25 221 ARG A C 1
ATOM 1705 O O . ARG A 1 221 ? -10.852 29.641 19.484 1 98.25 221 ARG A O 1
ATOM 1712 N N . GLU A 1 222 ? -9.312 28.422 18.328 1 98.44 222 GLU A N 1
ATOM 1713 C CA . GLU A 1 222 ? -8.781 27.781 19.531 1 98.44 222 GLU A CA 1
ATOM 1714 C C . GLU A 1 222 ? -7.91 28.75 20.328 1 98.44 222 GLU A C 1
ATOM 1716 O O . GLU A 1 222 ? -7.633 28.516 21.5 1 98.44 222 GLU A O 1
ATOM 1721 N N . MET A 1 223 ? -7.504 29.891 19.766 1 98.56 223 MET A N 1
ATOM 1722 C CA . MET A 1 223 ? -6.48 30.766 20.328 1 98.56 223 MET A CA 1
ATOM 1723 C C . MET A 1 223 ? -7.109 32.031 20.891 1 98.56 223 MET A C 1
ATOM 1725 O O . MET A 1 223 ? -6.457 32.781 21.641 1 98.56 223 MET A O 1
ATOM 1729 N N . THR A 1 224 ? -8.383 32.312 20.594 1 98.62 224 THR A N 1
ATOM 1730 C CA . THR A 1 224 ? -9 33.562 20.969 1 98.62 224 THR A CA 1
ATOM 1731 C C . THR A 1 224 ? -10.211 33.344 21.859 1 98.62 224 THR A C 1
ATOM 1733 O O . THR A 1 224 ? -10.828 32.281 21.828 1 98.62 224 THR A O 1
ATOM 1736 N N . PRO A 1 225 ? -10.555 34.312 22.656 1 98.38 225 PRO A N 1
ATOM 1737 C CA . PRO A 1 225 ? -11.625 34.125 23.625 1 98.38 225 PRO A CA 1
ATOM 1738 C C . PRO A 1 225 ? -13.016 34.312 23.031 1 98.38 225 PRO A C 1
ATOM 1740 O O . PRO A 1 225 ? -13.164 35 22.016 1 98.38 225 PRO A O 1
ATOM 1743 N N . VAL A 1 226 ? -13.953 33.688 23.703 1 97.88 226 VAL A N 1
ATOM 1744 C CA . VAL A 1 226 ? -15.359 33.969 23.406 1 97.88 226 VAL A CA 1
ATOM 1745 C C . VAL A 1 226 ? -15.633 35.469 23.5 1 97.88 226 VAL A C 1
ATOM 1747 O O . VAL A 1 226 ? -15.117 36.156 24.391 1 97.88 226 VAL A O 1
ATOM 1750 N N . GLY A 1 227 ? -16.422 35.938 22.562 1 97.5 227 GLY A N 1
ATOM 1751 C CA . GLY A 1 227 ? -16.719 37.375 22.547 1 97.5 227 GLY A CA 1
ATOM 1752 C C . GLY A 1 227 ? -15.852 38.156 21.578 1 97.5 227 GLY A C 1
ATOM 1753 O O . GLY A 1 227 ? -16.219 39.25 21.141 1 97.5 227 GLY A O 1
ATOM 1754 N N . GLN A 1 228 ? -14.68 37.625 21.328 1 98.06 228 GLN A N 1
ATOM 1755 C CA . GLN A 1 228 ? -13.82 38.281 20.344 1 98.06 228 GLN A CA 1
ATOM 1756 C C . GLN A 1 228 ? -14.172 37.812 18.922 1 98.06 228 GLN A C 1
ATOM 1758 O O . GLN A 1 228 ? -14.07 36.625 18.625 1 98.06 228 GLN A O 1
ATOM 1763 N N . ALA A 1 229 ? -14.539 38.719 18.016 1 98.19 229 ALA A N 1
ATOM 1764 C CA . ALA A 1 229 ? -14.93 38.406 16.641 1 98.19 229 ALA A CA 1
ATOM 1765 C C . ALA A 1 229 ? -13.727 37.969 15.812 1 98.19 229 ALA A C 1
ATOM 1767 O O . ALA A 1 229 ? -12.641 38.531 15.945 1 98.19 229 ALA A O 1
ATOM 1768 N N . ASP A 1 230 ? -13.953 36.969 14.984 1 98.12 230 ASP A N 1
ATOM 1769 C CA . ASP A 1 230 ? -12.914 36.562 14.039 1 98.12 230 ASP A CA 1
ATOM 1770 C C . ASP A 1 230 ? -12.641 37.688 13.031 1 98.12 230 ASP A C 1
ATOM 1772 O O . ASP A 1 230 ? -13.57 38.344 12.547 1 98.12 230 ASP A O 1
ATOM 1776 N N . PRO A 1 231 ? -11.422 37.906 12.711 1 97.44 231 PRO A N 1
ATOM 1777 C CA . PRO A 1 231 ? -11.109 39.031 11.812 1 97.44 231 PRO A CA 1
ATOM 1778 C C . PRO A 1 231 ? -11.633 38.812 10.398 1 97.44 231 PRO A C 1
ATOM 1780 O O . PRO A 1 231 ? -11.906 39.781 9.68 1 97.44 231 PRO A O 1
ATOM 1783 N N . GLU A 1 232 ? -11.75 37.562 9.945 1 97.25 232 GLU A N 1
ATOM 1784 C CA . GLU A 1 232 ? -12.219 37.281 8.594 1 97.25 232 GLU A CA 1
ATOM 1785 C C . GLU A 1 232 ? -13.734 37.094 8.57 1 97.25 232 GLU A C 1
ATOM 1787 O O . GLU A 1 232 ? -14.398 37.469 7.605 1 97.25 232 GLU A O 1
ATOM 1792 N N . TYR A 1 233 ? -14.227 36.438 9.609 1 97.44 233 TYR A N 1
ATOM 1793 C CA . TYR A 1 233 ? -15.641 36.125 9.75 1 97.44 233 TYR A CA 1
ATOM 1794 C C . TYR A 1 233 ? -16.219 36.781 11.008 1 97.44 233 TYR A C 1
ATOM 1796 O O . TYR A 1 233 ? -16.391 36.125 12.031 1 97.44 233 TYR A O 1
ATOM 1804 N N . PRO A 1 234 ? -16.703 37.938 10.875 1 96.06 234 PRO A N 1
ATOM 1805 C CA . PRO A 1 234 ? -17.094 38.688 12.07 1 96.06 234 PRO A CA 1
ATOM 1806 C C . PRO A 1 234 ? -18.266 38.031 12.805 1 96.06 234 PRO A C 1
ATOM 1808 O O . PRO A 1 234 ? -18.5 38.344 13.984 1 96.06 234 PRO A O 1
ATOM 1811 N N . GLU A 1 235 ? -19.016 37.188 12.055 1 96.56 235 GLU A N 1
ATOM 1812 C CA . GLU A 1 235 ? -20.141 36.5 12.688 1 96.56 235 GLU A CA 1
ATOM 1813 C C . GLU A 1 235 ? -19.641 35.312 13.523 1 96.56 235 GLU A C 1
ATOM 1815 O O . GLU A 1 235 ? -20.406 34.75 14.312 1 96.56 235 GLU A O 1
ATOM 1820 N N . LYS A 1 236 ? -18.406 34.938 13.438 1 97.44 236 LYS A N 1
ATOM 1821 C CA . LYS A 1 236 ? -17.797 33.906 14.258 1 97.44 236 LYS A CA 1
ATOM 1822 C C . LYS A 1 236 ? -16.953 34.531 15.375 1 97.44 236 LYS A C 1
ATOM 1824 O O . LYS A 1 236 ? -16.594 35.688 15.312 1 97.44 236 LYS A O 1
ATOM 1829 N N . GLU A 1 237 ? -16.703 33.75 16.438 1 97.5 237 GLU A N 1
ATOM 1830 C CA . GLU A 1 237 ? -15.906 34.25 17.562 1 97.5 237 GLU A CA 1
ATOM 1831 C C . GLU A 1 237 ? -14.93 33.156 18.047 1 97.5 237 GLU A C 1
ATOM 1833 O O . GLU A 1 237 ? -14.969 32.031 17.578 1 97.5 237 GLU A O 1
ATOM 1838 N N . GLY A 1 238 ? -14.047 33.594 18.953 1 97.94 238 GLY A N 1
ATOM 1839 C CA . GLY A 1 238 ? -13.156 32.656 19.594 1 97.94 238 GLY A CA 1
ATOM 1840 C C . GLY A 1 238 ? -13.883 31.672 20.5 1 97.94 238 GLY A C 1
ATOM 1841 O O . GLY A 1 238 ? -15.086 31.812 20.734 1 97.94 238 GLY A O 1
ATOM 1842 N N . GLN A 1 239 ? -13.07 30.672 20.969 1 97.44 239 GLN A N 1
ATOM 1843 C CA . GLN A 1 239 ? -13.719 29.594 21.719 1 97.44 239 GLN A CA 1
ATOM 1844 C C . GLN A 1 239 ? -13.234 29.562 23.172 1 97.44 239 GLN A C 1
ATOM 1846 O O . GLN A 1 239 ? -13.859 28.922 24.016 1 97.44 239 GLN A O 1
ATOM 1851 N N . ARG A 1 240 ? -12.219 30.281 23.453 1 98.31 240 ARG A N 1
ATOM 1852 C CA . ARG A 1 240 ? -11.625 30.141 24.781 1 98.31 240 ARG A CA 1
ATOM 1853 C C . ARG A 1 240 ? -12.523 30.781 25.844 1 98.31 240 ARG A C 1
ATOM 1855 O O . ARG A 1 240 ? -13.094 31.844 25.625 1 98.31 240 ARG A O 1
ATOM 1862 N N . LEU A 1 241 ? -12.57 30.172 27.031 1 97.62 241 LEU A N 1
ATOM 1863 C CA . LEU A 1 241 ? -13.406 30.641 28.141 1 97.62 241 LEU A CA 1
ATOM 1864 C C . LEU A 1 241 ? -12.578 31.391 29.172 1 97.62 241 LEU A C 1
ATOM 1866 O O . LEU A 1 241 ? -13.133 32.094 30.031 1 97.62 241 LEU A O 1
ATOM 1870 N N . ASP A 1 242 ? -11.281 31.359 29.125 1 97.12 242 ASP A N 1
ATOM 1871 C CA . ASP A 1 242 ? -10.422 31.906 30.156 1 97.12 242 ASP A CA 1
ATOM 1872 C C . ASP A 1 242 ? -10.039 33.344 29.844 1 97.12 242 ASP A C 1
ATOM 1874 O O . ASP A 1 242 ? -9.148 33.938 30.469 1 97.12 242 ASP A O 1
ATOM 1878 N N . ASN A 1 243 ? -10.602 33.938 28.828 1 97.44 243 ASN A N 1
ATOM 1879 C CA . ASN A 1 243 ? -10.445 35.312 28.391 1 97.44 243 ASN A CA 1
ATOM 1880 C C . ASN A 1 243 ? -9.023 35.594 27.922 1 97.44 243 ASN A C 1
ATOM 1882 O O . ASN A 1 243 ? -8.617 36.75 27.844 1 97.44 243 ASN A O 1
ATOM 1886 N N . ARG A 1 244 ? -8.219 34.531 27.625 1 98.12 244 ARG A N 1
ATOM 1887 C CA . ARG A 1 244 ? -6.871 34.719 27.094 1 98.12 244 ARG A CA 1
ATOM 1888 C C . ARG A 1 244 ? -6.898 34.844 25.578 1 98.12 244 ARG A C 1
ATOM 1890 O O . ARG A 1 244 ? -7.609 34.125 24.875 1 98.12 244 ARG A O 1
ATOM 1897 N N . ASP A 1 245 ? -6.203 35.812 25.094 1 98.69 245 ASP A N 1
ATOM 1898 C CA . ASP A 1 245 ? -5.879 35.938 23.672 1 98.69 245 ASP A CA 1
ATOM 1899 C C . ASP A 1 245 ? -4.457 35.438 23.391 1 98.69 245 ASP A C 1
ATOM 1901 O O . ASP A 1 245 ? -3.508 36.219 23.469 1 98.69 245 ASP A O 1
ATOM 1905 N N . LEU A 1 246 ? -4.41 34.188 22.969 1 98.75 246 LEU A N 1
ATOM 1906 C CA . LEU A 1 246 ? -3.113 33.531 22.859 1 98.75 246 LEU A CA 1
ATOM 1907 C C . LEU A 1 246 ? -2.338 34.094 21.656 1 98.75 246 LEU A C 1
ATOM 1909 O O . LEU A 1 246 ? -1.105 34.062 21.641 1 98.75 246 LEU A O 1
ATOM 1913 N N . ILE A 1 247 ? -3.025 34.594 20.594 1 98.56 247 ILE A N 1
ATOM 1914 C CA . ILE A 1 247 ? -2.352 35.25 19.484 1 98.56 247 ILE A CA 1
ATOM 1915 C C . ILE A 1 247 ? -1.641 36.5 19.953 1 98.56 247 ILE A C 1
ATOM 1917 O O . ILE A 1 247 ? -0.468 36.719 19.641 1 98.56 247 ILE A O 1
ATOM 1921 N N . GLN A 1 248 ? -2.363 37.281 20.766 1 98.19 248 GLN A N 1
ATOM 1922 C CA . GLN A 1 248 ? -1.755 38.469 21.312 1 98.19 248 GLN A CA 1
ATOM 1923 C C . GLN A 1 248 ? -0.599 38.125 22.25 1 98.19 248 GLN A C 1
ATOM 1925 O O . GLN A 1 248 ? 0.418 38.844 22.266 1 98.19 248 GLN A O 1
ATOM 1930 N N . GLU A 1 249 ? -0.792 37.094 23.047 1 98.44 249 GLU A N 1
ATOM 1931 C CA . GLU A 1 249 ? 0.288 36.656 23.922 1 98.44 249 GLU A CA 1
ATOM 1932 C C . GLU A 1 249 ? 1.533 36.281 23.125 1 98.44 249 GLU A C 1
ATOM 1934 O O . GLU A 1 249 ? 2.656 36.562 23.562 1 98.44 249 GLU A O 1
ATOM 1939 N N . TRP A 1 250 ? 1.355 35.625 22.016 1 98.31 250 TRP A N 1
ATOM 1940 C CA . TRP A 1 250 ? 2.484 35.281 21.156 1 98.31 250 TRP A CA 1
ATOM 1941 C C . TRP A 1 250 ? 3.17 36.562 20.641 1 98.31 250 TRP A C 1
ATOM 1943 O O . TRP A 1 250 ? 4.398 36.656 20.703 1 98.31 250 TRP A O 1
ATOM 1953 N N . VAL A 1 251 ? 2.373 37.5 20.172 1 97.75 251 VAL A N 1
ATOM 1954 C CA . VAL A 1 251 ? 2.906 38.75 19.656 1 97.75 251 VAL A CA 1
ATOM 1955 C C . VAL A 1 251 ? 3.695 39.5 20.75 1 97.75 251 VAL A C 1
ATOM 1957 O O . VAL A 1 251 ? 4.812 39.938 20.516 1 97.75 251 VAL A O 1
ATOM 1960 N N . ASP A 1 252 ? 3.141 39.5 21.922 1 97.62 252 ASP A N 1
ATOM 1961 C CA . ASP A 1 252 ? 3.773 40.188 23.047 1 97.62 252 ASP A CA 1
ATOM 1962 C C . ASP A 1 252 ? 5.09 39.5 23.422 1 97.62 252 ASP A C 1
ATOM 1964 O O . ASP A 1 252 ? 6.055 40.188 23.797 1 97.62 252 ASP A O 1
ATOM 1968 N N . SER A 1 253 ? 5.043 38.25 23.359 1 96.75 253 SER A N 1
ATOM 1969 C CA . SER A 1 253 ? 6.234 37.5 23.734 1 96.75 253 SER A CA 1
ATOM 1970 C C . SER A 1 253 ? 7.383 37.75 22.75 1 96.75 253 SER A C 1
ATOM 1972 O O . SER A 1 253 ? 8.539 37.469 23.062 1 96.75 253 SER A O 1
ATOM 1974 N N . LYS A 1 254 ? 7.055 38.406 21.641 1 96.62 254 LYS A N 1
ATOM 1975 C CA . LYS A 1 254 ? 8.047 38.656 20.594 1 96.62 254 LYS A CA 1
ATOM 1976 C C . LYS A 1 254 ? 8.312 40.156 20.422 1 96.62 254 LYS A C 1
ATOM 1978 O O . LYS A 1 254 ? 8.844 40.562 19.406 1 96.62 254 LYS A O 1
ATOM 1983 N N . GLU A 1 255 ? 7.828 40.969 21.5 1 91.44 255 GLU A N 1
ATOM 1984 C CA . GLU A 1 255 ? 7.879 42.438 21.469 1 91.44 255 GLU A CA 1
ATOM 1985 C C . GLU A 1 255 ? 9.305 42.938 21.281 1 91.44 255 GLU A C 1
ATOM 1987 O O . GLU A 1 255 ? 10.219 42.5 21.984 1 91.44 255 GLU A O 1
ATOM 1992 N N . ASN A 1 256 ? 10.266 42.719 20.562 1 92.25 256 ASN A N 1
ATOM 1993 C CA . ASN A 1 256 ? 11.602 43.219 20.25 1 92.25 256 ASN A CA 1
ATOM 1994 C C . ASN A 1 256 ? 12.352 42.25 19.312 1 92.25 256 ASN A C 1
ATOM 1996 O O . ASN A 1 256 ? 13.586 42.281 19.266 1 92.25 256 ASN A O 1
ATOM 2000 N N . MET A 1 257 ? 11.547 41.531 18.734 1 94.38 257 MET A N 1
ATOM 2001 C CA . MET A 1 257 ? 12.102 40.625 17.734 1 94.38 257 MET A CA 1
ATOM 2002 C C . MET A 1 257 ? 11.508 40.875 16.359 1 94.38 257 MET A C 1
ATOM 2004 O O . MET A 1 257 ? 10.5 41.594 16.25 1 94.38 257 MET A O 1
ATOM 2008 N N . ASN A 1 258 ? 12.172 40.5 15.352 1 97.12 258 ASN A N 1
ATOM 2009 C CA . ASN A 1 258 ? 11.617 40.562 14 1 97.12 258 ASN A CA 1
ATOM 2010 C C . ASN A 1 258 ? 10.562 39.469 13.781 1 97.12 258 ASN A C 1
ATOM 2012 O O . ASN A 1 258 ? 10.828 38.469 13.117 1 97.12 258 ASN A O 1
ATOM 2016 N N . ALA A 1 259 ? 9.445 39.75 14.406 1 98 259 ALA A N 1
ATOM 2017 C CA . ALA A 1 259 ? 8.352 38.781 14.391 1 98 259 ALA A CA 1
ATOM 2018 C C . ALA A 1 259 ? 7.098 39.375 13.758 1 98 259 ALA A C 1
ATOM 2020 O O . ALA A 1 259 ? 6.832 40.562 13.898 1 98 259 ALA A O 1
ATOM 2021 N N . GLN A 1 260 ? 6.383 38.531 13.07 1 98.19 260 GLN A N 1
ATOM 2022 C CA . GLN A 1 260 ? 5.133 38.969 12.445 1 98.19 260 GLN A CA 1
ATOM 2023 C C . GLN A 1 260 ? 4.035 37.938 12.633 1 98.19 260 GLN A C 1
ATOM 2025 O O . GLN A 1 260 ? 4.301 36.719 12.594 1 98.19 260 GLN A O 1
ATOM 2030 N N . TYR A 1 261 ? 2.852 38.406 12.875 1 98.5 261 TYR A N 1
ATOM 2031 C CA . TYR A 1 261 ? 1.643 37.594 12.812 1 98.5 261 TYR A CA 1
ATOM 2032 C C . TYR A 1 261 ? 0.802 37.938 11.594 1 98.5 261 TYR A C 1
ATOM 2034 O O . TYR A 1 261 ? 0.595 39.125 11.312 1 98.5 261 TYR A O 1
ATOM 2042 N N . VAL A 1 262 ? 0.369 36.969 10.805 1 98.81 262 VAL A N 1
ATOM 2043 C CA . VAL A 1 262 ? -0.474 37.188 9.633 1 98.81 262 VAL A CA 1
ATOM 2044 C C . VAL A 1 262 ? -1.647 36.219 9.648 1 98.81 262 VAL A C 1
ATOM 2046 O O . VAL A 1 262 ? -1.527 35.094 10.156 1 98.81 262 VAL A O 1
ATOM 2049 N N . TRP A 1 263 ? -2.805 36.594 9.078 1 98.5 263 TRP A N 1
ATOM 2050 C CA . TRP A 1 263 ? -3.955 35.688 9.094 1 98.5 263 TRP A CA 1
ATOM 2051 C C . TRP A 1 263 ? -4.637 35.688 7.727 1 98.5 263 TRP A C 1
ATOM 2053 O O . TRP A 1 263 ? -5.633 34.969 7.539 1 98.5 263 TRP A O 1
ATOM 2063 N N . ASN A 1 264 ? -4.141 36.469 6.707 1 98.56 264 ASN A N 1
ATOM 2064 C CA . ASN A 1 264 ? -4.684 36.469 5.352 1 98.56 264 ASN A CA 1
ATOM 2065 C C . ASN A 1 264 ? -3.576 36.5 4.305 1 98.56 264 ASN A C 1
ATOM 2067 O O . ASN A 1 264 ? -2.396 36.594 4.645 1 98.56 264 ASN A O 1
ATOM 2071 N N . LEU A 1 265 ? -4 36.312 3.066 1 98.62 265 LEU A N 1
ATOM 2072 C CA . LEU A 1 265 ? -3.031 36.156 1.99 1 98.62 265 LEU A CA 1
ATOM 2073 C C . LEU A 1 265 ? -2.234 37.438 1.761 1 98.62 265 LEU A C 1
ATOM 2075 O O . LEU A 1 265 ? -1.028 37.375 1.511 1 98.62 265 LEU A O 1
ATOM 2079 N N . ASP A 1 266 ? -2.852 38.594 1.78 1 98.44 266 ASP A N 1
ATOM 2080 C CA . ASP A 1 266 ? -2.17 39.844 1.542 1 98.44 266 ASP A CA 1
ATOM 2081 C C . ASP A 1 266 ? -1.051 40.094 2.557 1 98.44 266 ASP A C 1
ATOM 2083 O O . ASP A 1 266 ? 0.065 40.438 2.188 1 98.44 266 ASP A O 1
ATOM 2087 N N . ASP A 1 267 ? -1.412 39.938 3.84 1 98.62 267 ASP A N 1
ATOM 2088 C CA . ASP A 1 267 ? -0.402 40.062 4.883 1 98.62 267 ASP A CA 1
ATOM 2089 C C . ASP A 1 267 ? 0.714 39.062 4.715 1 98.62 267 ASP A C 1
ATOM 2091 O O . ASP A 1 267 ? 1.888 39.344 4.934 1 98.62 267 ASP A O 1
ATOM 2095 N N . PHE A 1 268 ? 0.347 37.844 4.402 1 98.81 268 PHE A N 1
ATOM 2096 C CA . PHE A 1 268 ? 1.329 36.812 4.16 1 98.81 268 PHE A CA 1
ATOM 2097 C C . PHE A 1 268 ? 2.293 37.219 3.053 1 98.81 268 PHE A C 1
ATOM 2099 O O . PHE A 1 268 ? 3.51 37.062 3.197 1 98.81 268 PHE A O 1
ATOM 2106 N N . ASN A 1 269 ? 1.731 37.656 1.962 1 98.69 269 ASN A N 1
ATOM 2107 C CA . ASN A 1 269 ? 2.547 38.125 0.835 1 98.69 269 ASN A CA 1
ATOM 2108 C C . ASN A 1 269 ? 3.443 39.281 1.217 1 98.69 269 ASN A C 1
ATOM 2110 O O . ASN A 1 269 ? 4.527 39.438 0.654 1 98.69 269 ASN A O 1
ATOM 2114 N N . GLY A 1 270 ? 3.018 40.031 2.135 1 98.62 270 GLY A N 1
ATOM 2115 C CA . GLY A 1 270 ? 3.752 41.219 2.559 1 98.62 270 GLY A CA 1
ATOM 2116 C C . GLY A 1 270 ? 4.934 40.875 3.453 1 98.62 270 GLY A C 1
ATOM 2117 O O . GLY A 1 270 ? 5.809 41.719 3.66 1 98.62 270 GLY A O 1
ATOM 2118 N N . VAL A 1 271 ? 5.012 39.688 3.99 1 98.75 271 VAL A N 1
ATOM 2119 C CA . VAL A 1 271 ? 6.117 39.281 4.852 1 98.75 271 VAL A CA 1
ATOM 2120 C C . VAL A 1 271 ? 7.406 39.188 4.035 1 98.75 271 VAL A C 1
ATOM 2122 O O . VAL A 1 271 ? 7.473 38.469 3.039 1 98.75 271 VAL A O 1
ATOM 2125 N N . ASN A 1 272 ? 8.414 39.938 4.402 1 98.62 272 ASN A N 1
ATOM 2126 C CA . ASN A 1 272 ? 9.758 39.812 3.855 1 98.62 272 ASN A CA 1
ATOM 2127 C C . ASN A 1 272 ? 10.586 38.812 4.629 1 98.62 272 ASN A C 1
ATOM 2129 O O . ASN A 1 272 ? 11.016 39.062 5.754 1 98.62 272 ASN A O 1
ATOM 2133 N N . PRO A 1 273 ? 10.836 37.688 4.035 1 98.44 273 PRO A N 1
ATOM 2134 C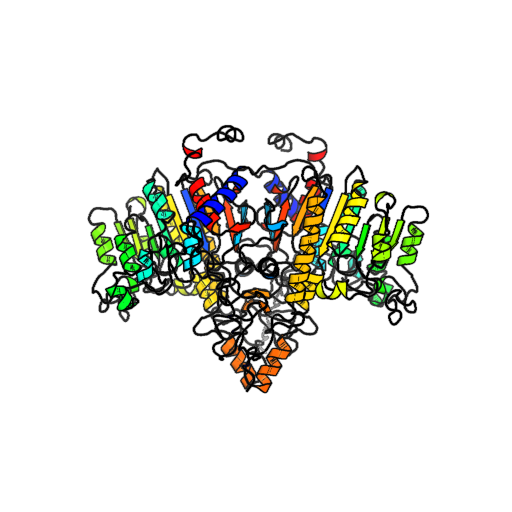 CA . PRO A 1 273 ? 11.523 36.625 4.777 1 98.44 273 PRO A CA 1
ATOM 2135 C C . PRO A 1 273 ? 12.922 37.031 5.238 1 98.44 273 PRO A C 1
ATOM 2137 O O . PRO A 1 273 ? 13.422 36.531 6.238 1 98.44 273 PRO A O 1
ATOM 2140 N N . ASP A 1 274 ? 13.555 37.969 4.59 1 97.81 274 ASP A N 1
ATOM 2141 C CA . ASP A 1 274 ? 14.906 38.406 4.945 1 97.81 274 ASP A CA 1
ATOM 2142 C C . ASP A 1 274 ? 14.906 39.188 6.266 1 97.81 274 ASP A C 1
ATOM 2144 O O . ASP A 1 274 ? 15.898 39.156 6.996 1 97.81 274 ASP A O 1
ATOM 2148 N N . ASP A 1 275 ? 13.789 39.812 6.547 1 97.31 275 ASP A N 1
ATOM 2149 C CA . ASP A 1 275 ? 13.734 40.688 7.715 1 97.31 275 ASP A CA 1
ATOM 2150 C C . ASP A 1 275 ? 12.852 40.062 8.805 1 97.31 275 ASP A C 1
ATOM 2152 O O . ASP A 1 275 ? 12.516 40.75 9.781 1 97.31 275 ASP A O 1
ATOM 2156 N N . THR A 1 276 ? 12.414 38.875 8.594 1 98.38 276 THR A N 1
ATOM 2157 C CA . THR A 1 276 ? 11.523 38.219 9.555 1 98.38 276 THR A CA 1
ATOM 2158 C C . THR A 1 276 ? 12.203 37 10.172 1 98.38 276 THR A C 1
ATOM 2160 O O . THR A 1 276 ? 12.664 36.125 9.453 1 98.38 276 THR A O 1
ATOM 2163 N N . ASP A 1 277 ? 12.258 36.969 11.5 1 97.88 277 ASP A N 1
ATOM 2164 C CA . ASP A 1 277 ? 12.875 35.844 12.203 1 97.88 277 ASP A CA 1
ATOM 2165 C C . ASP A 1 277 ? 11.812 34.875 12.719 1 97.88 277 ASP A C 1
ATOM 2167 O O . ASP A 1 277 ? 12.047 33.688 12.766 1 97.88 277 ASP A O 1
ATOM 2171 N N . TYR A 1 278 ? 10.695 35.438 13.172 1 98.56 278 TYR A N 1
ATOM 2172 C CA . TYR A 1 278 ? 9.578 34.656 13.68 1 98.56 278 TYR A CA 1
ATOM 2173 C C . TYR A 1 278 ? 8.297 35 12.93 1 98.56 278 TYR A C 1
ATOM 2175 O O . TYR A 1 278 ? 7.945 36.156 12.781 1 98.56 278 TYR A O 1
ATOM 2183 N N . LEU A 1 279 ? 7.629 33.969 12.398 1 98.88 279 LEU A N 1
ATOM 2184 C CA . LEU A 1 279 ? 6.383 34.125 11.664 1 98.88 279 LEU A CA 1
ATOM 2185 C C . LEU A 1 279 ? 5.309 33.188 12.18 1 98.88 279 LEU A C 1
ATOM 2187 O O . LEU A 1 279 ? 5.5 31.969 12.188 1 98.88 279 LEU A O 1
ATOM 2191 N N . LEU A 1 280 ? 4.234 33.688 12.703 1 98.88 280 LEU A N 1
ATOM 2192 C CA . LEU A 1 280 ? 3.025 32.938 13.008 1 98.88 280 LEU A CA 1
ATOM 2193 C C . LEU A 1 280 ? 1.906 33.281 12.039 1 98.88 280 LEU A C 1
ATOM 2195 O O . LEU A 1 280 ? 1.551 34.469 11.891 1 98.88 280 LEU A O 1
ATOM 2199 N N . GLY A 1 281 ? 1.469 32.375 11.289 1 98.88 281 GLY A N 1
ATOM 2200 C CA . GLY A 1 281 ? 0.323 32.562 10.414 1 98.88 281 GLY A CA 1
ATOM 2201 C C . GLY A 1 281 ? -0.82 31.609 10.727 1 98.88 281 GLY A C 1
ATOM 2202 O O . GLY A 1 281 ? -0.646 30.391 10.703 1 98.88 281 GLY A O 1
ATOM 2203 N N . LEU A 1 282 ? -2.018 32.094 11.047 1 98.88 282 LEU A N 1
ATOM 2204 C CA . LEU A 1 282 ? -3.248 31.328 11.25 1 98.88 282 LEU A CA 1
ATOM 2205 C C . LEU A 1 282 ? -4.344 31.812 10.305 1 98.88 282 LEU A C 1
ATOM 2207 O O . LEU A 1 282 ? -5 32.812 10.578 1 98.88 282 LEU A O 1
ATOM 2211 N N . PHE A 1 283 ? -4.73 31.031 9.312 1 98.88 283 PHE A N 1
ATOM 2212 C CA . PHE A 1 283 ? -5.355 31.609 8.125 1 98.88 283 PHE A CA 1
ATOM 2213 C C . PHE A 1 283 ? -6.848 31.297 8.102 1 98.88 283 PHE A C 1
ATOM 2215 O O . PHE A 1 283 ? -7.574 31.797 7.242 1 98.88 283 PHE A O 1
ATOM 2222 N N . GLU A 1 284 ? -7.352 30.453 8.992 1 98.69 284 GLU A N 1
ATOM 2223 C CA . GLU A 1 284 ? -8.766 30.141 9.164 1 98.69 284 GLU A CA 1
ATOM 2224 C C . GLU A 1 284 ? -9.125 29.953 10.633 1 98.69 284 GLU A C 1
ATOM 2226 O O . GLU A 1 284 ? -8.258 29.641 11.453 1 98.69 284 GLU A O 1
ATOM 2231 N N . PRO A 1 285 ? -10.461 30.203 10.969 1 98.31 285 PRO A N 1
ATOM 2232 C CA . PRO A 1 285 ? -10.852 29.938 12.359 1 98.31 285 PRO A CA 1
ATOM 2233 C C . PRO A 1 285 ? -10.633 28.484 12.766 1 98.31 285 PRO A C 1
ATOM 2235 O O . PRO A 1 285 ? -10.312 28.203 13.922 1 98.31 285 PRO A O 1
ATOM 2238 N N . SER A 1 286 ? -10.828 27.594 11.828 1 98.5 286 SER A N 1
ATOM 2239 C CA . SER A 1 286 ? -10.562 26.172 12.031 1 98.5 286 SER A CA 1
ATOM 2240 C C . SER A 1 286 ? -9.5 25.656 11.062 1 98.5 286 SER A C 1
ATOM 2242 O O . SER A 1 286 ? -8.422 26.266 10.945 1 98.5 286 SER A O 1
ATOM 2244 N N . HIS A 1 287 ? -9.781 24.547 10.453 1 98.69 287 HIS A N 1
ATOM 2245 C CA . HIS A 1 287 ? -8.852 24.047 9.438 1 98.69 287 HIS A CA 1
ATOM 2246 C C . HIS A 1 287 ? -8.82 24.969 8.227 1 98.69 287 HIS A C 1
ATOM 2248 O O . HIS A 1 287 ? -9.789 25.688 7.957 1 98.69 287 HIS A O 1
ATOM 2254 N N . MET A 1 288 ? -7.672 25.016 7.551 1 98.81 288 MET A N 1
ATOM 2255 C CA . MET A 1 288 ? -7.617 25.75 6.285 1 98.81 288 MET A CA 1
ATOM 2256 C C . MET A 1 288 ? -8.586 25.156 5.27 1 98.81 288 MET A C 1
ATOM 2258 O O . MET A 1 288 ? -9.047 24.031 5.438 1 98.81 288 MET A O 1
ATOM 2262 N N . ASN A 1 289 ? -8.898 25.922 4.266 1 98.56 289 ASN A N 1
ATOM 2263 C CA . ASN A 1 289 ? -9.828 25.453 3.248 1 98.56 289 ASN A CA 1
ATOM 2264 C C . ASN A 1 289 ? -9.242 24.297 2.451 1 98.56 289 ASN A C 1
ATOM 2266 O O . ASN A 1 289 ? -8.023 24.203 2.277 1 98.56 289 ASN A O 1
ATOM 2270 N N . TYR A 1 290 ? -10.164 23.359 2.07 1 98.69 290 TYR A N 1
ATOM 2271 C CA . TYR A 1 290 ? -9.719 22.438 1.029 1 98.69 290 TYR A CA 1
ATOM 2272 C C . TYR A 1 290 ? -9.141 23.203 -0.158 1 98.69 290 TYR A C 1
ATOM 2274 O O . TYR A 1 290 ? -9.539 24.328 -0.427 1 98.69 290 TYR A O 1
ATOM 2282 N N . GLU A 1 291 ? -8.242 22.531 -0.826 1 98.69 291 GLU A N 1
ATOM 2283 C CA . GLU A 1 291 ? -7.672 23.156 -2.016 1 98.69 291 GLU A CA 1
ATOM 2284 C C . GLU A 1 291 ? -8.758 23.578 -2.998 1 98.69 291 GLU A C 1
ATOM 2286 O O . GLU A 1 291 ? -8.648 24.609 -3.646 1 98.69 291 GLU A O 1
ATOM 2291 N N . ARG A 1 292 ? -9.82 22.766 -3.119 1 97.88 292 ARG A N 1
ATOM 2292 C CA . ARG A 1 292 ? -10.922 23.047 -4.035 1 97.88 292 ARG A CA 1
ATOM 2293 C C . ARG A 1 292 ? -11.555 24.406 -3.732 1 97.88 292 ARG A C 1
ATOM 2295 O O . ARG A 1 292 ? -12.016 25.094 -4.641 1 97.88 292 ARG A O 1
ATOM 2302 N N . ASP A 1 293 ? -11.523 24.812 -2.498 1 97.88 293 ASP A N 1
ATOM 2303 C CA . ASP A 1 293 ? -12.258 26 -2.059 1 97.88 293 ASP A CA 1
ATOM 2304 C C . ASP A 1 293 ? -11.305 27.156 -1.746 1 97.88 293 ASP A C 1
ATOM 2306 O O . ASP A 1 293 ? -11.734 28.25 -1.399 1 97.88 293 ASP A O 1
ATOM 2310 N N . ARG A 1 294 ? -10.039 27 -1.853 1 97.62 294 ARG A N 1
ATOM 2311 C CA . ARG A 1 294 ? -9.055 27.969 -1.394 1 97.62 294 ARG A CA 1
ATOM 2312 C C . ARG A 1 294 ? -9.227 29.297 -2.121 1 97.62 294 ARG A C 1
ATOM 2314 O O . ARG A 1 294 ? -9.164 30.359 -1.501 1 97.62 294 ARG A O 1
ATOM 2321 N N . GLU A 1 295 ? -9.555 29.266 -3.402 1 94.56 295 GLU A N 1
ATOM 2322 C CA . GLU A 1 295 ? -9.656 30.469 -4.203 1 94.56 295 GLU A CA 1
ATOM 2323 C C . GLU A 1 295 ? -10.93 31.25 -3.873 1 94.56 295 GLU A C 1
ATOM 2325 O O . GLU A 1 295 ? -11.055 32.406 -4.23 1 94.56 295 GLU A O 1
ATOM 2330 N N . LEU A 1 296 ? -11.836 30.594 -3.225 1 95 296 LEU A N 1
ATOM 2331 C CA . LEU A 1 296 ? -13.109 31.203 -2.887 1 95 296 LEU A CA 1
ATOM 2332 C C . LEU A 1 296 ? -13.008 31.969 -1.57 1 95 296 LEU A C 1
ATOM 2334 O O . LEU A 1 296 ? -13.93 32.719 -1.201 1 95 296 LEU A O 1
ATOM 2338 N N . ASP A 1 297 ? -11.891 31.75 -0.905 1 93.62 297 ASP A N 1
ATOM 2339 C CA . ASP A 1 297 ? -11.68 32.406 0.381 1 93.62 297 ASP A CA 1
ATOM 2340 C C . ASP A 1 297 ? -11.617 33.938 0.218 1 93.62 297 ASP A C 1
ATOM 2342 O O . ASP A 1 297 ? -10.758 34.469 -0.495 1 93.62 297 ASP A O 1
ATOM 2346 N N . ALA A 1 298 ? -12.43 34.688 0.911 1 93.5 298 ALA A N 1
ATOM 2347 C CA . ALA A 1 298 ? -12.609 36.125 0.7 1 93.5 298 ALA A CA 1
ATOM 2348 C C . ALA A 1 298 ? -11.312 36.906 0.979 1 93.5 298 ALA A C 1
ATOM 2350 O O . ALA A 1 298 ? -10.93 37.781 0.215 1 93.5 298 ALA A O 1
ATOM 2351 N N . ALA A 1 299 ? -10.672 36.594 2.096 1 96.81 299 ALA A N 1
ATOM 2352 C CA . ALA A 1 299 ? -9.43 37.281 2.455 1 96.81 299 ALA A CA 1
ATOM 2353 C C . ALA A 1 299 ? -8.219 36.531 1.901 1 96.81 299 ALA A C 1
ATOM 2355 O O . ALA A 1 299 ? -7.082 37 2.055 1 96.81 299 ALA A O 1
ATOM 2356 N N . GLY A 1 300 ? -8.492 35.406 1.295 1 97.81 300 GLY A N 1
ATOM 2357 C CA . GLY A 1 300 ? -7.438 34.594 0.751 1 97.81 300 GLY A CA 1
ATOM 2358 C C . GLY A 1 300 ? -6.617 33.875 1.822 1 97.81 300 GLY A C 1
ATOM 2359 O O . GLY A 1 300 ? -6.582 34.344 2.971 1 97.81 300 GLY A O 1
ATOM 2360 N N . GLU A 1 301 ? -6.008 32.812 1.491 1 98.31 301 GLU A N 1
ATOM 2361 C CA . GLU A 1 301 ? -5.016 32.094 2.289 1 98.31 301 GLU A CA 1
ATOM 2362 C C . GLU A 1 301 ? -3.926 31.5 1.403 1 98.31 301 GLU A C 1
ATOM 2364 O O . GLU A 1 301 ? -4.16 31.219 0.227 1 98.31 301 GLU A O 1
ATOM 2369 N N . PRO A 1 302 ? -2.709 31.422 1.846 1 98.88 302 PRO A N 1
ATOM 2370 C CA . PRO A 1 302 ? -1.632 30.844 1.043 1 98.88 302 PRO A CA 1
ATOM 2371 C C . PRO A 1 302 ? -1.814 29.344 0.806 1 98.88 302 PRO A C 1
ATOM 2373 O O . PRO A 1 302 ? -2.443 28.656 1.618 1 98.88 302 PRO A O 1
ATOM 2376 N N . SER A 1 303 ? -1.334 28.828 -0.345 1 98.81 303 SER A N 1
ATOM 2377 C CA . SER A 1 303 ? -1.252 27.391 -0.571 1 98.81 303 SER A CA 1
ATOM 2378 C C . SER A 1 303 ? -0.192 26.75 0.319 1 98.81 303 SER A C 1
ATOM 2380 O O . SER A 1 303 ? 0.672 27.438 0.861 1 98.81 303 SER A O 1
ATOM 2382 N N . ILE A 1 304 ? -0.312 25.484 0.519 1 98.94 304 ILE A N 1
ATOM 2383 C CA . ILE A 1 304 ? 0.692 24.766 1.294 1 98.94 304 ILE A CA 1
ATOM 2384 C C . ILE A 1 304 ? 2.062 24.938 0.643 1 98.94 304 ILE A C 1
ATOM 2386 O O . ILE A 1 304 ? 3.082 25 1.334 1 98.94 304 ILE A O 1
ATOM 2390 N N . ALA A 1 305 ? 2.16 25.047 -0.702 1 98.94 305 ALA A N 1
ATOM 2391 C CA . ALA A 1 305 ? 3.416 25.281 -1.406 1 98.94 305 ALA A CA 1
ATOM 2392 C C . ALA A 1 305 ? 3.984 26.656 -1.052 1 98.94 305 ALA A C 1
ATOM 2394 O O . ALA A 1 305 ? 5.184 26.797 -0.79 1 98.94 305 ALA A O 1
ATOM 2395 N N . GLU A 1 306 ? 3.123 27.688 -1.023 1 98.94 306 GLU A N 1
ATOM 2396 C CA . GLU A 1 306 ? 3.553 29.031 -0.667 1 98.94 306 GLU A CA 1
ATOM 2397 C C . GLU A 1 306 ? 4.027 29.094 0.782 1 98.94 306 GLU A C 1
ATOM 2399 O O . GLU A 1 306 ? 5.016 29.766 1.089 1 98.94 306 GLU A O 1
ATOM 2404 N N . MET A 1 307 ? 3.312 28.438 1.643 1 98.94 307 MET A N 1
ATOM 2405 C CA . MET A 1 307 ? 3.73 28.375 3.041 1 98.94 307 MET A CA 1
ATOM 2406 C C . MET A 1 307 ? 5.094 27.703 3.17 1 98.94 307 MET A C 1
ATOM 2408 O O . MET A 1 307 ? 5.949 28.172 3.926 1 98.94 307 MET A O 1
ATOM 2412 N N . THR A 1 308 ? 5.27 26.609 2.424 1 98.94 308 THR A N 1
ATOM 2413 C CA . THR A 1 308 ? 6.535 25.891 2.443 1 98.94 308 THR A CA 1
ATOM 2414 C C . THR A 1 308 ? 7.676 26.781 1.961 1 98.94 308 THR A C 1
ATOM 2416 O O . THR A 1 308 ? 8.742 26.812 2.576 1 98.94 308 THR A O 1
ATOM 2419 N N . GLU A 1 309 ? 7.438 27.516 0.925 1 98.94 309 GLU A N 1
ATOM 2420 C CA . GLU A 1 309 ? 8.438 28.422 0.381 1 98.94 309 GLU A CA 1
ATOM 2421 C C . GLU A 1 309 ? 8.859 29.453 1.418 1 98.94 309 GLU A C 1
ATOM 2423 O O . GLU A 1 309 ? 10.055 29.656 1.66 1 98.94 309 GLU A O 1
ATOM 2428 N N . LYS A 1 310 ? 7.895 30.156 2.01 1 98.94 310 LYS A N 1
ATOM 2429 C CA . LYS A 1 310 ? 8.164 31.188 3.004 1 98.94 310 LYS A CA 1
ATOM 2430 C C . LYS A 1 310 ? 8.93 30.625 4.195 1 98.94 310 LYS A C 1
ATOM 2432 O O . LYS A 1 310 ? 9.852 31.266 4.707 1 98.94 310 LYS A O 1
ATOM 2437 N N . ALA A 1 311 ? 8.516 29.422 4.633 1 98.94 311 ALA A N 1
ATOM 2438 C CA . ALA A 1 311 ? 9.172 28.781 5.773 1 98.94 311 ALA A CA 1
ATOM 2439 C C . ALA A 1 311 ? 10.641 28.5 5.473 1 98.94 311 ALA A C 1
ATOM 2441 O O . ALA A 1 311 ? 11.516 28.797 6.289 1 98.94 311 ALA A O 1
ATOM 2442 N N . ILE A 1 312 ? 10.906 27.906 4.309 1 98.94 312 ILE A N 1
ATOM 2443 C CA . ILE A 1 312 ? 12.273 27.547 3.949 1 98.94 312 ILE A CA 1
ATOM 2444 C C . ILE A 1 312 ? 13.117 28.812 3.828 1 98.94 312 ILE A C 1
ATOM 2446 O O . ILE A 1 312 ? 14.266 28.844 4.266 1 98.94 312 ILE A O 1
ATOM 2450 N N . GLN A 1 313 ? 12.562 29.953 3.295 1 98.88 313 GLN A N 1
ATOM 2451 C CA . GLN A 1 313 ? 13.281 31.219 3.17 1 98.88 313 GLN A CA 1
ATOM 2452 C C . GLN A 1 313 ? 13.711 31.734 4.535 1 98.88 313 GLN A C 1
ATOM 2454 O O . GLN A 1 313 ? 14.844 32.219 4.699 1 98.88 313 GLN A O 1
ATOM 2459 N N . ILE A 1 314 ? 12.875 31.641 5.492 1 98.88 314 ILE A N 1
ATOM 2460 C CA . ILE A 1 314 ? 13.164 32.188 6.812 1 98.88 314 ILE A CA 1
ATOM 2461 C C . ILE A 1 314 ? 14.117 31.25 7.559 1 98.88 314 ILE A C 1
ATOM 2463 O O . ILE A 1 314 ? 15.117 31.703 8.125 1 98.88 314 ILE A O 1
ATOM 2467 N N . LEU A 1 315 ? 13.867 29.953 7.512 1 98.88 315 LEU A N 1
ATOM 2468 C CA . LEU A 1 315 ? 14.625 28.984 8.297 1 98.88 315 LEU A CA 1
ATOM 2469 C C . LEU A 1 315 ? 16.047 28.828 7.746 1 98.88 315 LEU A C 1
ATOM 2471 O O . LEU A 1 315 ? 16.969 28.547 8.5 1 98.88 315 LEU A O 1
ATOM 2475 N N . SER A 1 316 ? 16.203 29.047 6.473 1 98.5 316 SER A N 1
ATOM 2476 C CA . SER A 1 316 ? 17.484 28.828 5.816 1 98.5 316 SER A CA 1
ATOM 2477 C C . SER A 1 316 ? 18.516 29.891 6.23 1 98.5 316 SER A C 1
ATOM 2479 O O . SER A 1 316 ? 19.703 29.734 5.98 1 98.5 316 SER A O 1
ATOM 2481 N N . LYS A 1 317 ? 18.062 30.969 6.902 1 97.94 317 LYS A N 1
ATOM 2482 C CA . LYS A 1 317 ? 18.969 32 7.375 1 97.94 317 LYS A CA 1
ATOM 2483 C C . LYS A 1 317 ? 19.844 31.484 8.516 1 97.94 317 LYS A C 1
ATOM 2485 O O . LYS A 1 317 ? 20.875 32.094 8.828 1 97.94 317 LYS A O 1
ATOM 2490 N N . ASP A 1 318 ? 19.422 30.422 9.156 1 97.88 318 ASP A N 1
ATOM 2491 C CA . ASP A 1 318 ? 20.172 29.875 10.281 1 97.88 318 ASP A CA 1
ATOM 2492 C C . ASP A 1 318 ? 21.344 29.031 9.797 1 97.88 318 ASP A C 1
ATOM 2494 O O . ASP A 1 318 ? 21.156 28.031 9.109 1 97.88 318 ASP A O 1
ATOM 2498 N N . GLU A 1 319 ? 22.484 29.328 10.203 1 97.06 319 GLU A N 1
ATOM 2499 C CA . GLU A 1 319 ? 23.703 28.672 9.727 1 97.06 319 GLU A CA 1
ATOM 2500 C C . GLU A 1 319 ? 23.828 27.266 10.297 1 97.06 319 GLU A C 1
ATOM 2502 O O . GLU A 1 319 ? 24.531 26.422 9.727 1 97.06 319 GLU A O 1
ATOM 2507 N N . ASP A 1 320 ? 23.141 26.938 11.375 1 97.38 320 ASP A N 1
ATOM 2508 C CA . ASP A 1 320 ? 23.219 25.625 11.984 1 97.38 320 ASP A CA 1
ATOM 2509 C C . ASP A 1 320 ? 22.266 24.641 11.297 1 97.38 320 ASP A C 1
ATOM 2511 O O . ASP A 1 320 ? 22.281 23.453 11.578 1 97.38 320 ASP A O 1
ATOM 2515 N N . GLY A 1 321 ? 21.391 25.188 10.414 1 98.5 321 GLY A N 1
ATOM 2516 C CA . GLY A 1 321 ? 20.406 24.359 9.727 1 98.5 321 GLY A CA 1
ATOM 2517 C C . GLY A 1 321 ? 19.016 24.453 10.328 1 98.5 321 GLY A C 1
ATOM 2518 O O . GLY A 1 321 ? 18.734 25.359 11.125 1 98.5 321 GLY A O 1
ATOM 2519 N N . TYR A 1 322 ? 18.109 23.562 9.844 1 98.94 322 TYR A N 1
ATOM 2520 C CA . TYR A 1 322 ? 16.75 23.672 10.344 1 98.94 322 TYR A CA 1
ATOM 2521 C C . TYR A 1 322 ? 16.016 22.328 10.234 1 98.94 322 TYR A C 1
ATOM 2523 O O . TYR A 1 322 ? 16.453 21.438 9.508 1 98.94 322 TYR A O 1
ATOM 2531 N N . PHE A 1 323 ? 15.031 22.172 11.055 1 98.88 323 PHE A N 1
ATOM 2532 C CA . PHE A 1 323 ? 14 21.156 10.93 1 98.88 323 PHE A CA 1
ATOM 2533 C C . PHE A 1 323 ? 12.664 21.781 10.547 1 98.88 323 PHE A C 1
ATOM 2535 O O . PHE A 1 323 ? 12.219 22.75 11.18 1 98.88 323 PHE A O 1
ATOM 2542 N N . LEU A 1 324 ? 12.008 21.25 9.484 1 99 324 LEU A N 1
ATOM 2543 C CA . LEU A 1 324 ? 10.703 21.703 9.031 1 99 324 LEU A CA 1
ATOM 2544 C C . LEU A 1 324 ? 9.734 20.547 8.867 1 99 324 LEU A C 1
ATOM 2546 O O . LEU A 1 324 ? 10.047 19.562 8.195 1 99 324 LEU A O 1
ATOM 2550 N N . PHE A 1 325 ? 8.633 20.609 9.594 1 98.94 325 PHE A N 1
ATOM 2551 C CA . PHE A 1 325 ? 7.531 19.672 9.438 1 98.94 325 PHE A CA 1
ATOM 2552 C C . PHE A 1 325 ? 6.426 20.266 8.57 1 98.94 325 PHE A C 1
ATOM 2554 O O . PHE A 1 325 ? 5.938 21.359 8.852 1 98.94 325 PHE A O 1
ATOM 2561 N N . VAL A 1 326 ? 6.047 19.609 7.465 1 99 326 VAL A N 1
ATOM 2562 C CA . VAL A 1 326 ? 5.004 20.094 6.562 1 99 326 VAL A CA 1
ATOM 2563 C C . VAL A 1 326 ? 3.908 19.031 6.438 1 99 326 VAL A C 1
ATOM 2565 O O . VAL A 1 326 ? 4.141 17.953 5.898 1 99 326 VAL A O 1
ATOM 2568 N N . GLU A 1 327 ? 2.684 19.391 6.871 1 98.94 327 GLU A N 1
ATOM 2569 C CA . GLU A 1 327 ? 1.578 18.438 6.844 1 98.94 327 GLU A CA 1
ATOM 2570 C C . GLU A 1 327 ? 0.494 18.875 5.863 1 98.94 327 GLU A C 1
ATOM 2572 O O . GLU A 1 327 ? -0.027 20 5.965 1 98.94 327 GLU A O 1
ATOM 2577 N N . GLY A 1 328 ? 0.207 18 4.906 1 98.94 328 GLY A N 1
ATOM 2578 C CA . GLY A 1 328 ? -1.053 18.078 4.188 1 98.94 328 GLY A CA 1
ATOM 2579 C C . GLY A 1 328 ? -2.191 17.359 4.887 1 98.94 328 GLY A C 1
ATOM 2580 O O . GLY A 1 328 ? -2.523 16.234 4.543 1 98.94 328 GLY A O 1
ATOM 2581 N N . GLY A 1 329 ? -2.795 18 5.82 1 98.88 329 GLY A N 1
ATOM 2582 C CA . GLY A 1 329 ? -3.76 17.359 6.703 1 98.88 329 GLY A CA 1
ATOM 2583 C C . GLY A 1 329 ? -5.141 17.25 6.09 1 98.88 329 GLY A C 1
ATOM 2584 O O . GLY A 1 329 ? -5.93 16.391 6.484 1 98.88 329 GLY A O 1
ATOM 2585 N N . ARG A 1 330 ? -5.484 18.078 5.125 1 98.88 330 ARG A N 1
ATOM 2586 C CA . ARG A 1 330 ? -6.824 18.078 4.547 1 98.88 330 ARG A CA 1
ATOM 2587 C C . ARG A 1 330 ? -7.031 16.859 3.652 1 98.88 330 ARG A C 1
ATOM 2589 O O . ARG A 1 330 ? -8.164 16.531 3.297 1 98.88 330 ARG A O 1
ATOM 2596 N N . ILE A 1 331 ? -5.934 16.141 3.25 1 98.94 331 ILE A N 1
ATOM 2597 C CA . ILE A 1 331 ? -6.055 14.875 2.553 1 98.94 331 ILE A CA 1
ATOM 2598 C C . ILE A 1 331 ? -6.891 13.906 3.387 1 98.94 331 ILE A C 1
ATOM 2600 O O . ILE A 1 331 ? -7.879 13.344 2.898 1 98.94 331 ILE A O 1
ATOM 2604 N N . ASP A 1 332 ? -6.5 13.805 4.645 1 98.75 332 ASP A N 1
ATOM 2605 C CA . ASP A 1 332 ? -7.188 12.961 5.617 1 98.75 332 ASP A CA 1
ATOM 2606 C C . ASP A 1 332 ? -8.664 13.336 5.727 1 98.75 332 ASP A C 1
ATOM 2608 O O . ASP A 1 332 ? -9.531 12.461 5.715 1 98.75 332 ASP A O 1
ATOM 2612 N N . HIS A 1 333 ? -8.938 14.609 5.809 1 98.62 333 HIS A N 1
ATOM 2613 C CA . HIS A 1 333 ? -10.297 15.094 6 1 98.62 333 HIS A CA 1
ATOM 2614 C C . HIS A 1 333 ? -11.156 14.828 4.766 1 98.62 333 HIS A C 1
ATOM 2616 O O . HIS A 1 333 ? -12.359 14.578 4.879 1 98.62 333 HIS A O 1
ATOM 2622 N N . GLY A 1 334 ? -10.516 14.953 3.586 1 98.69 334 GLY A N 1
ATOM 2623 C CA . GLY A 1 334 ? -11.234 14.547 2.387 1 98.69 334 GLY A CA 1
ATOM 2624 C C . GLY A 1 334 ? -11.695 13.102 2.434 1 98.69 334 GLY A C 1
ATOM 2625 O O . GLY A 1 334 ? -12.836 12.797 2.066 1 98.69 334 GLY A O 1
ATOM 2626 N N . HIS A 1 335 ? -10.836 12.172 2.9 1 98.69 335 HIS A N 1
ATOM 2627 C CA . HIS A 1 335 ? -11.195 10.766 3.043 1 98.69 335 HIS A CA 1
ATOM 2628 C C . HIS A 1 335 ? -12.289 10.586 4.098 1 98.69 335 HIS A C 1
ATOM 2630 O O . HIS A 1 335 ? -13.281 9.898 3.857 1 98.69 335 HIS A O 1
ATOM 2636 N N . HIS A 1 336 ? -12.148 11.234 5.262 1 98.38 336 HIS A N 1
ATOM 2637 C CA . HIS A 1 336 ? -13.148 11.141 6.32 1 98.38 336 HIS A CA 1
ATOM 2638 C C . HIS A 1 336 ? -14.523 11.562 5.82 1 98.38 336 HIS A C 1
ATOM 2640 O O . HIS A 1 336 ? -15.539 10.969 6.199 1 98.38 336 HIS A O 1
ATOM 2646 N N . ALA A 1 337 ? -14.555 12.562 4.984 1 97.75 337 ALA A N 1
ATOM 2647 C CA . ALA A 1 337 ? -15.805 13.109 4.461 1 97.75 337 ALA A CA 1
ATOM 2648 C C . ALA A 1 337 ? -16.391 12.211 3.373 1 97.75 337 ALA A C 1
ATOM 2650 O O . ALA A 1 337 ? -17.516 12.406 2.938 1 97.75 337 ALA A O 1
ATOM 2651 N N . GLY A 1 338 ? -15.625 11.188 2.906 1 97.69 338 GLY A N 1
ATOM 2652 C CA . GLY A 1 338 ? -16.078 10.336 1.82 1 97.69 338 GLY A CA 1
ATOM 2653 C C . GLY A 1 338 ? -16.062 11.023 0.47 1 97.69 338 GLY A C 1
ATOM 2654 O O . GLY A 1 338 ? -16.812 10.648 -0.432 1 97.69 338 GLY A O 1
ATOM 2655 N N . VAL A 1 339 ? -15.289 12.109 0.375 1 98.38 339 VAL A N 1
ATOM 2656 C CA . VAL A 1 339 ? -15.188 12.875 -0.862 1 98.38 339 VAL A CA 1
ATOM 2657 C C . VAL A 1 339 ? -13.789 12.703 -1.459 1 98.38 339 VAL A C 1
ATOM 2659 O O . VAL A 1 339 ? -12.883 13.484 -1.166 1 98.38 339 VAL A O 1
ATOM 2662 N N . ALA A 1 340 ? -13.688 11.75 -2.363 1 98.81 340 ALA A N 1
ATOM 2663 C CA . ALA A 1 340 ? -12.398 11.391 -2.943 1 98.81 340 ALA A CA 1
ATOM 2664 C C . ALA A 1 340 ? -11.773 12.57 -3.674 1 98.81 340 ALA A C 1
ATOM 2666 O O . ALA A 1 340 ? -10.555 12.742 -3.66 1 98.81 340 ALA A O 1
ATOM 2667 N N . TYR A 1 341 ? -12.562 13.43 -4.324 1 98.88 341 TYR A N 1
ATOM 2668 C CA . TYR A 1 341 ? -12.062 14.594 -5.043 1 98.88 341 TYR A CA 1
ATOM 2669 C C . TYR A 1 341 ? -11.203 15.469 -4.137 1 98.88 341 TYR A C 1
ATOM 2671 O O . TYR A 1 341 ? -10.094 15.859 -4.512 1 98.88 341 TYR A O 1
ATOM 2679 N N . ASN A 1 342 ? -11.688 15.781 -2.945 1 98.81 342 ASN A N 1
ATOM 2680 C CA . ASN A 1 342 ? -10.953 16.625 -2.004 1 98.81 342 ASN A CA 1
ATOM 2681 C C . ASN A 1 342 ? -9.617 15.977 -1.612 1 98.81 342 ASN A C 1
ATOM 2683 O O . ASN A 1 342 ? -8.586 16.656 -1.587 1 98.81 342 ASN A O 1
ATOM 2687 N N . ALA A 1 343 ? -9.664 14.656 -1.27 1 98.94 343 ALA A N 1
ATOM 2688 C CA . ALA A 1 343 ? -8.453 13.961 -0.853 1 98.94 343 ALA A CA 1
ATOM 2689 C C . ALA A 1 343 ? -7.398 13.984 -1.954 1 98.94 343 ALA A C 1
ATOM 2691 O O . ALA A 1 343 ? -6.223 14.258 -1.691 1 98.94 343 ALA A O 1
ATOM 2692 N N . LEU A 1 344 ? -7.805 13.742 -3.197 1 98.94 344 LEU A N 1
ATOM 2693 C CA . LEU A 1 344 ? -6.859 13.672 -4.305 1 98.94 344 LEU A CA 1
ATOM 2694 C C . LEU A 1 344 ? -6.336 15.055 -4.664 1 98.94 344 LEU A C 1
ATOM 2696 O O . LEU A 1 344 ? -5.141 15.227 -4.91 1 98.94 344 LEU A O 1
ATOM 2700 N N . LEU A 1 345 ? -7.203 16.062 -4.695 1 98.94 345 LEU A N 1
ATOM 2701 C CA . LEU A 1 345 ? -6.758 17.406 -5.035 1 98.94 345 LEU A CA 1
ATOM 2702 C C . LEU A 1 345 ? -5.812 17.953 -3.969 1 98.94 345 LEU A C 1
ATOM 2704 O O . LEU A 1 345 ? -4.828 18.625 -4.289 1 98.94 345 LEU A O 1
ATOM 2708 N N . ASP A 1 346 ? -6.117 17.734 -2.715 1 98.94 346 ASP A N 1
ATOM 2709 C CA . ASP A 1 346 ? -5.23 18.172 -1.646 1 98.94 346 ASP A CA 1
ATOM 2710 C C . ASP A 1 346 ? -3.902 17.422 -1.68 1 98.94 346 ASP A C 1
ATOM 2712 O O . ASP A 1 346 ? -2.867 17.953 -1.278 1 98.94 346 ASP A O 1
ATOM 2716 N N . THR A 1 347 ? -3.912 16.141 -2.17 1 99 347 THR A N 1
ATOM 2717 C CA . THR A 1 347 ? -2.654 15.43 -2.391 1 99 347 THR A CA 1
ATOM 2718 C C . THR A 1 347 ? -1.814 16.141 -3.447 1 99 347 THR A C 1
ATOM 2720 O O . THR A 1 347 ? -0.598 16.266 -3.297 1 99 347 THR A O 1
ATOM 2723 N N . LEU A 1 348 ? -2.441 16.609 -4.512 1 98.94 348 LEU A N 1
ATOM 2724 C CA . LEU A 1 348 ? -1.712 17.328 -5.555 1 98.94 348 LEU A CA 1
ATOM 2725 C C . LEU A 1 348 ? -1.175 18.656 -5.035 1 98.94 348 LEU A C 1
ATOM 2727 O O . LEU A 1 348 ? -0.071 19.062 -5.398 1 98.94 348 LEU A O 1
ATOM 2731 N N . ALA A 1 349 ? -1.976 19.359 -4.195 1 98.94 349 ALA A N 1
ATOM 2732 C CA . ALA A 1 349 ? -1.472 20.578 -3.555 1 98.94 349 ALA A CA 1
ATOM 2733 C C . ALA A 1 349 ? -0.257 20.266 -2.684 1 98.94 349 ALA A C 1
ATOM 2735 O O . ALA A 1 349 ? 0.729 21.016 -2.701 1 98.94 349 ALA A O 1
ATOM 2736 N N . PHE A 1 350 ? -0.34 19.203 -1.92 1 98.94 350 PHE A N 1
ATOM 2737 C CA . PHE A 1 350 ? 0.76 18.719 -1.095 1 98.94 350 PHE A CA 1
ATOM 2738 C C . PHE A 1 350 ? 1.987 18.422 -1.948 1 98.94 350 PHE A C 1
ATOM 2740 O O . PHE A 1 350 ? 3.113 18.734 -1.558 1 98.94 350 PHE A O 1
ATOM 2747 N N . GLU A 1 351 ? 1.784 17.812 -3.119 1 98.94 351 GLU A N 1
ATOM 2748 C CA . GLU A 1 351 ? 2.881 17.547 -4.047 1 98.94 351 GLU A CA 1
ATOM 2749 C C . GLU A 1 351 ? 3.572 18.828 -4.469 1 98.94 351 GLU A C 1
ATOM 2751 O O . GLU A 1 351 ? 4.797 18.875 -4.598 1 98.94 351 GLU A O 1
ATOM 2756 N N . GLU A 1 352 ? 2.846 19.859 -4.719 1 98.94 352 GLU A N 1
ATOM 2757 C CA . GLU A 1 352 ? 3.426 21.156 -5.098 1 98.94 352 GLU A CA 1
ATOM 2758 C C . GLU A 1 352 ? 4.352 21.688 -4.008 1 98.94 352 GLU A C 1
ATOM 2760 O O . GLU A 1 352 ? 5.355 22.328 -4.301 1 98.94 352 GLU A O 1
ATOM 2765 N N . ALA A 1 353 ? 3.99 21.438 -2.752 1 98.94 353 ALA A N 1
ATOM 2766 C CA . ALA A 1 353 ? 4.855 21.844 -1.647 1 98.94 353 ALA A CA 1
ATOM 2767 C C . ALA A 1 353 ? 6.184 21.094 -1.688 1 98.94 353 ALA A C 1
ATOM 2769 O O . ALA A 1 353 ? 7.242 21.688 -1.469 1 98.94 353 ALA A O 1
ATOM 2770 N N . VAL A 1 354 ? 6.117 19.781 -1.953 1 98.94 354 VAL A N 1
ATOM 2771 C CA . VAL A 1 354 ? 7.328 18.984 -2.068 1 98.94 354 VAL A CA 1
ATOM 2772 C C . VAL A 1 354 ? 8.18 19.5 -3.223 1 98.94 354 VAL A C 1
ATOM 2774 O O . VAL A 1 354 ? 9.398 19.641 -3.084 1 98.94 354 VAL A O 1
ATOM 2777 N N . GLU A 1 355 ? 7.539 19.812 -4.344 1 98.88 355 GLU A N 1
ATOM 2778 C CA . GLU A 1 355 ? 8.25 20.344 -5.508 1 98.88 355 GLU A CA 1
ATOM 2779 C C . GLU A 1 355 ? 8.93 21.672 -5.18 1 98.88 355 GLU A C 1
ATOM 2781 O O . GLU A 1 355 ? 10.094 21.875 -5.547 1 98.88 355 GLU A O 1
ATOM 2786 N N . LYS A 1 356 ? 8.211 22.5 -4.504 1 98.88 356 LYS A N 1
ATOM 2787 C CA . LYS A 1 356 ? 8.758 23.797 -4.133 1 98.88 356 LYS A CA 1
ATOM 2788 C C . LYS A 1 356 ? 9.992 23.641 -3.24 1 98.88 356 LYS A C 1
ATOM 2790 O O . LYS A 1 356 ? 11 24.328 -3.439 1 98.88 356 LYS A O 1
ATOM 2795 N N . ALA A 1 357 ? 9.922 22.766 -2.295 1 98.94 357 ALA A N 1
ATOM 2796 C CA . ALA A 1 357 ? 11.055 22.531 -1.411 1 98.94 357 ALA A CA 1
ATOM 2797 C C . ALA A 1 357 ? 12.266 22.016 -2.195 1 98.94 357 ALA A C 1
ATOM 2799 O O . ALA A 1 357 ? 13.383 22.5 -1.996 1 98.94 357 ALA A O 1
ATOM 2800 N N . LEU A 1 358 ? 12.039 21.094 -3.092 1 98.88 358 LEU A N 1
ATOM 2801 C CA . LEU A 1 358 ? 13.133 20.484 -3.852 1 98.88 358 LEU A CA 1
ATOM 2802 C C . LEU A 1 358 ? 13.805 21.531 -4.738 1 98.88 358 LEU A C 1
ATOM 2804 O O . LEU A 1 358 ? 15.016 21.469 -4.973 1 98.88 358 LEU A O 1
ATOM 2808 N N . ASP A 1 359 ? 13.023 22.516 -5.164 1 98.56 359 ASP A N 1
ATOM 2809 C CA . ASP A 1 359 ? 13.57 23.594 -5.988 1 98.56 359 ASP A CA 1
ATOM 2810 C C . ASP A 1 359 ? 14.461 24.516 -5.164 1 98.56 359 ASP A C 1
ATOM 2812 O O . ASP A 1 359 ? 15.305 25.234 -5.719 1 98.56 359 ASP A O 1
ATOM 2816 N N . MET A 1 360 ? 14.32 24.484 -3.9 1 98.75 360 MET A N 1
ATOM 2817 C CA . MET A 1 360 ? 14.93 25.516 -3.072 1 98.75 360 MET A CA 1
ATOM 2818 C C . MET A 1 360 ? 16.125 24.969 -2.301 1 98.75 360 MET A C 1
ATOM 2820 O O . MET A 1 360 ? 17 25.734 -1.88 1 98.75 360 MET A O 1
ATOM 2824 N N . VAL A 1 361 ? 16.203 23.641 -2.143 1 98.75 361 VAL A N 1
ATOM 2825 C CA . VAL A 1 361 ? 17.172 23.141 -1.174 1 98.75 361 VAL A CA 1
ATOM 2826 C C . VAL A 1 361 ? 18.344 22.484 -1.903 1 98.75 361 VAL A C 1
ATOM 2828 O O . VAL A 1 361 ? 18.219 22.094 -3.064 1 98.75 361 VAL A O 1
ATOM 2831 N N . ASP A 1 362 ? 19.5 22.438 -1.246 1 98.56 362 ASP A N 1
ATOM 2832 C CA . ASP A 1 362 ? 20.656 21.641 -1.661 1 98.56 362 ASP A CA 1
ATOM 2833 C C . ASP A 1 362 ? 20.562 20.219 -1.101 1 98.56 362 ASP A C 1
ATOM 2835 O O . ASP A 1 362 ? 20.672 20.016 0.111 1 98.56 362 ASP A O 1
ATOM 2839 N N . LEU A 1 363 ? 20.422 19.25 -1.93 1 98.44 363 LEU A N 1
ATOM 2840 C CA . LEU A 1 363 ? 20.188 17.875 -1.512 1 98.44 363 LEU A CA 1
ATOM 2841 C C . LEU A 1 363 ? 21.484 17.25 -0.996 1 98.44 363 LEU A C 1
ATOM 2843 O O . LEU A 1 363 ? 21.469 16.125 -0.482 1 98.44 363 LEU A O 1
ATOM 2847 N N . LYS A 1 364 ? 22.562 17.953 -1.024 1 97.94 364 LYS A N 1
ATOM 2848 C CA . LYS A 1 364 ? 23.781 17.469 -0.409 1 97.94 364 LYS A CA 1
ATOM 2849 C C . LYS A 1 364 ? 23.766 17.672 1.102 1 97.94 364 LYS A C 1
ATOM 2851 O O . LYS A 1 364 ? 24.531 17.031 1.834 1 97.94 364 LYS A O 1
ATOM 2856 N N . GLU A 1 365 ? 22.891 18.609 1.521 1 98.31 365 GLU A N 1
ATOM 2857 C CA . GLU A 1 365 ? 22.906 18.906 2.951 1 98.31 365 GLU A CA 1
ATOM 2858 C C . GLU A 1 365 ? 21.484 18.875 3.527 1 98.31 365 GLU A C 1
ATOM 2860 O O . GLU A 1 365 ? 21.281 19.234 4.688 1 98.31 365 GLU A O 1
ATOM 2865 N N . THR A 1 366 ? 20.438 18.547 2.66 1 98.94 366 THR A N 1
ATOM 2866 C CA . THR A 1 366 ? 19.062 18.531 3.137 1 98.94 366 THR A CA 1
ATOM 2867 C C . THR A 1 366 ? 18.438 17.156 2.934 1 98.94 366 THR A C 1
ATOM 2869 O O . THR A 1 366 ? 18.391 16.641 1.812 1 98.94 366 THR A O 1
ATOM 2872 N N . LEU A 1 367 ? 18.031 16.484 4.008 1 98.94 367 LEU A N 1
ATOM 2873 C CA . LEU A 1 367 ? 17.234 15.258 3.953 1 98.94 367 LEU A CA 1
ATOM 2874 C C . LEU A 1 367 ? 15.742 15.586 3.805 1 98.94 367 LEU A C 1
ATOM 2876 O O . LEU A 1 367 ? 15.18 16.312 4.625 1 98.94 367 LEU A O 1
ATOM 2880 N N . VAL A 1 368 ? 15.125 15.125 2.734 1 99 368 VAL A N 1
ATOM 2881 C CA . VAL A 1 368 ? 13.695 15.305 2.496 1 99 368 VAL A CA 1
ATOM 2882 C C . VAL A 1 368 ? 12.992 13.953 2.562 1 99 368 VAL A C 1
ATOM 2884 O O . VAL A 1 368 ? 13.367 13.016 1.856 1 99 368 VAL A O 1
ATOM 2887 N N . ILE A 1 369 ? 12.047 13.852 3.443 1 99 369 ILE A N 1
ATOM 2888 C CA . ILE A 1 369 ? 11.25 12.641 3.623 1 99 369 ILE A CA 1
ATOM 2889 C C . ILE A 1 369 ? 9.781 12.938 3.346 1 99 369 ILE A C 1
ATOM 2891 O O . ILE A 1 369 ? 9.258 13.961 3.785 1 99 369 ILE A O 1
ATOM 2895 N N . VAL A 1 370 ? 9.117 12.125 2.568 1 99 370 VAL A N 1
ATOM 2896 C CA . VAL A 1 370 ? 7.676 12.156 2.363 1 99 370 VAL A CA 1
ATOM 2897 C C . VAL A 1 370 ? 7.055 10.852 2.869 1 99 370 VAL A C 1
ATOM 2899 O O . VAL A 1 370 ? 7.477 9.766 2.48 1 99 370 VAL A O 1
ATOM 2902 N N . THR A 1 371 ? 6.094 10.922 3.768 1 98.94 371 THR A N 1
ATOM 2903 C CA . THR A 1 371 ? 5.438 9.727 4.293 1 98.94 371 THR A CA 1
ATOM 2904 C C . THR A 1 371 ? 3.986 10.023 4.652 1 98.94 371 THR A C 1
ATOM 2906 O O . THR A 1 371 ? 3.488 11.125 4.402 1 98.94 371 THR A O 1
ATOM 2909 N N . ALA A 1 372 ? 3.227 9.008 5.035 1 98.88 372 ALA A N 1
ATOM 2910 C CA . ALA A 1 372 ? 1.895 9.086 5.633 1 98.88 372 ALA A CA 1
ATOM 2911 C C . ALA A 1 372 ? 1.9 8.547 7.059 1 98.88 372 ALA A C 1
ATOM 2913 O O . ALA A 1 372 ? 2.836 7.848 7.461 1 98.88 372 ALA A O 1
ATOM 2914 N N . ASP A 1 373 ? 0.914 8.883 7.797 1 98.69 373 ASP A N 1
ATOM 2915 C CA . ASP A 1 373 ? 0.873 8.414 9.18 1 98.69 373 ASP A CA 1
ATOM 2916 C C . ASP A 1 373 ? -0.024 7.184 9.312 1 98.69 373 ASP A C 1
ATOM 2918 O O . ASP A 1 373 ? 0.145 6.387 10.242 1 98.69 373 ASP A O 1
ATOM 2922 N N . HIS A 1 374 ? -0.997 7.012 8.523 1 98.56 374 HIS A N 1
ATOM 2923 C CA . HIS A 1 374 ? -1.916 5.887 8.398 1 98.56 374 HIS A CA 1
ATOM 2924 C C . HIS A 1 374 ? -2.582 5.867 7.027 1 98.56 374 HIS A C 1
ATOM 2926 O O . HIS A 1 374 ? -2.27 6.699 6.168 1 98.56 374 HIS A O 1
ATOM 2932 N N . GLY A 1 375 ? -3.383 4.809 6.832 1 98.06 375 GLY A N 1
ATOM 2933 C CA . GLY A 1 375 ? -4.16 4.742 5.602 1 98.06 375 GLY A CA 1
ATOM 2934 C C . GLY A 1 375 ? -5.641 5 5.816 1 98.06 375 GLY A C 1
ATOM 2935 O O . GLY A 1 375 ? -6.035 5.555 6.844 1 98.06 375 GLY A O 1
ATOM 2936 N N . HIS A 1 376 ? -6.414 4.75 4.75 1 98.31 376 HIS A N 1
ATOM 2937 C CA . HIS A 1 376 ? -7.871 4.84 4.742 1 98.31 376 HIS A CA 1
ATOM 2938 C C . HIS A 1 376 ? -8.492 3.623 4.07 1 98.31 376 HIS A C 1
ATOM 2940 O O . HIS A 1 376 ? -7.785 2.707 3.65 1 98.31 376 HIS A O 1
ATOM 2946 N N . VAL A 1 377 ? -9.805 3.555 4.012 1 98 377 VAL A N 1
ATOM 2947 C CA . VAL A 1 377 ? -10.492 2.383 3.482 1 98 377 VAL A CA 1
ATOM 2948 C C . VAL A 1 377 ? -11.039 2.689 2.088 1 98 377 VAL A C 1
ATOM 2950 O O . VAL A 1 377 ? -12.102 2.197 1.706 1 98 377 VAL A O 1
ATOM 2953 N N . MET A 1 378 ? -10.344 3.637 1.359 1 98.25 378 MET A N 1
ATOM 2954 C CA . MET A 1 378 ? -10.625 3.863 -0.054 1 98.25 378 MET A CA 1
ATOM 2955 C C . MET A 1 378 ? -10.062 2.738 -0.913 1 98.25 378 MET A C 1
ATOM 2957 O O . MET A 1 378 ? -8.945 2.277 -0.677 1 98.25 378 MET A O 1
ATOM 2961 N N . THR A 1 379 ? -10.828 2.299 -1.863 1 98 379 THR A N 1
ATOM 2962 C CA . THR A 1 379 ? -10.375 1.269 -2.789 1 98 379 THR A CA 1
ATOM 2963 C C . THR A 1 379 ? -10.406 1.782 -4.227 1 98 379 THR A C 1
ATOM 2965 O O . THR A 1 379 ? -11.07 2.775 -4.523 1 98 379 THR A O 1
ATOM 2968 N N . MET A 1 380 ? -9.617 1.232 -5.109 1 98.06 380 MET A N 1
ATOM 2969 C CA . MET A 1 380 ? -9.562 1.44 -6.555 1 98.06 380 MET A CA 1
ATOM 2970 C C . MET A 1 380 ? -9.836 0.14 -7.301 1 98.06 380 MET A C 1
ATOM 2972 O O . MET A 1 380 ? -8.992 -0.761 -7.316 1 98.06 380 MET A O 1
ATOM 2976 N N . ALA A 1 381 ? -11.023 0.057 -7.973 1 95.12 381 ALA A N 1
ATOM 2977 C CA . ALA A 1 381 ? -11.516 -1.268 -8.344 1 95.12 381 ALA A CA 1
ATOM 2978 C C . ALA A 1 381 ? -11.945 -1.299 -9.812 1 95.12 381 ALA A C 1
ATOM 2980 O O . ALA A 1 381 ? -12.148 -0.251 -10.43 1 95.12 381 ALA A O 1
ATOM 2981 N N . GLY A 1 382 ? -12.094 -2.543 -10.414 1 91.56 382 GLY A N 1
ATOM 2982 C CA . GLY A 1 382 ? -13.148 -2.805 -11.383 1 91.56 382 GLY A CA 1
ATOM 2983 C C . GLY A 1 382 ? -12.633 -2.936 -12.805 1 91.56 382 GLY A C 1
ATOM 2984 O O . GLY A 1 382 ? -13.406 -2.887 -13.758 1 91.56 382 GLY A O 1
ATOM 2985 N N . TYR A 1 383 ? -11.406 -2.924 -13.039 1 96.94 383 TYR A N 1
ATOM 2986 C CA . TYR A 1 383 ? -10.789 -3.176 -14.336 1 96.94 383 TYR A CA 1
ATOM 2987 C C . TYR A 1 383 ? -11.227 -2.137 -15.359 1 96.94 383 TYR A C 1
ATOM 2989 O O . TYR A 1 383 ? -11.484 -2.467 -16.516 1 96.94 383 TYR A O 1
ATOM 2997 N N . PRO A 1 384 ? -11.484 -0.933 -15.031 1 98.06 384 PRO A N 1
ATOM 2998 C CA . PRO A 1 384 ? -11.844 0.048 -16.062 1 98.06 384 PRO A CA 1
ATOM 2999 C C . PRO A 1 384 ? -10.758 0.222 -17.109 1 98.06 384 PRO A C 1
ATOM 3001 O O . PRO A 1 384 ? -9.625 -0.225 -16.922 1 98.06 384 PRO A O 1
ATOM 3004 N N . SER A 1 385 ? -11.125 0.841 -18.219 1 98.38 385 SER A N 1
ATOM 3005 C CA . SER A 1 385 ? -10.156 1.137 -19.266 1 98.38 385 SER A CA 1
ATOM 3006 C C . SER A 1 385 ? -9.055 2.066 -18.766 1 98.38 385 SER A C 1
ATOM 3008 O O . SER A 1 385 ? -9.297 2.91 -17.906 1 98.38 385 SER A O 1
ATOM 3010 N N . ARG A 1 386 ? -7.898 1.846 -19.344 1 97.94 386 ARG A N 1
ATOM 3011 C CA . ARG A 1 386 ? -6.871 2.855 -19.109 1 97.94 386 ARG A CA 1
ATOM 3012 C C . ARG A 1 386 ? -7.363 4.238 -19.531 1 97.94 386 ARG A C 1
ATOM 3014 O O . ARG A 1 386 ? -7.961 4.398 -20.594 1 97.94 386 ARG A O 1
ATOM 3021 N N . GLY A 1 387 ? -7.18 5.215 -18.656 1 98.06 387 GLY A N 1
ATOM 3022 C CA . GLY A 1 387 ? -7.645 6.562 -18.922 1 98.06 387 GLY A CA 1
ATOM 3023 C C . GLY A 1 387 ? -9.039 6.836 -18.391 1 98.06 387 GLY A C 1
ATOM 3024 O O . GLY A 1 387 ? -9.484 7.984 -18.375 1 98.06 387 GLY A O 1
ATOM 3025 N N . ASN A 1 388 ? -9.742 5.719 -18 1 98.56 388 ASN A N 1
ATOM 3026 C CA . ASN A 1 388 ? -11.008 5.957 -17.312 1 98.56 388 ASN A CA 1
ATOM 3027 C C . ASN A 1 388 ? -10.859 7.008 -16.219 1 98.56 388 ASN A C 1
ATOM 3029 O O . ASN A 1 388 ? -9.922 6.957 -15.422 1 98.56 388 ASN A O 1
ATOM 3033 N N . PRO A 1 389 ? -11.789 7.988 -16.219 1 98.69 389 PRO A N 1
ATOM 3034 C CA . PRO A 1 389 ? -11.656 8.961 -15.141 1 98.69 389 PRO A CA 1
ATOM 3035 C C . PRO A 1 389 ? -11.586 8.305 -13.758 1 98.69 389 PRO A C 1
ATOM 3037 O O . PRO A 1 389 ? -12.484 7.551 -13.391 1 98.69 389 PRO A O 1
ATOM 3040 N N . ILE A 1 390 ? -10.555 8.586 -12.992 1 98.88 390 ILE A N 1
ATOM 3041 C CA . ILE A 1 390 ? -10.305 7.922 -11.719 1 98.88 390 ILE A CA 1
ATOM 3042 C C . ILE A 1 390 ? -11.438 8.234 -10.742 1 98.88 390 ILE A C 1
ATOM 3044 O O . ILE A 1 390 ? -11.75 7.418 -9.867 1 98.88 390 ILE A O 1
ATOM 3048 N N . LEU A 1 391 ? -12.117 9.422 -10.852 1 98.81 391 LEU A N 1
ATOM 3049 C CA . LEU A 1 391 ? -13.242 9.82 -10.016 1 98.81 391 LEU A CA 1
ATOM 3050 C C . LEU A 1 391 ? -14.562 9.414 -10.664 1 98.81 391 LEU A C 1
ATOM 3052 O O . LEU A 1 391 ? -15.641 9.742 -10.148 1 98.81 391 LEU A O 1
ATOM 3056 N N . GLY A 1 392 ? -14.5 8.75 -11.766 1 98.69 392 GLY A N 1
ATOM 3057 C CA . GLY A 1 392 ? -15.695 8.406 -12.531 1 98.69 392 GLY A CA 1
ATOM 3058 C C . GLY A 1 392 ? -16.203 7.004 -12.242 1 98.69 392 GLY A C 1
ATOM 3059 O O . GLY A 1 392 ? -15.812 6.391 -11.25 1 98.69 392 GLY A O 1
ATOM 3060 N N . LYS A 1 393 ? -17.172 6.594 -13.102 1 98.25 393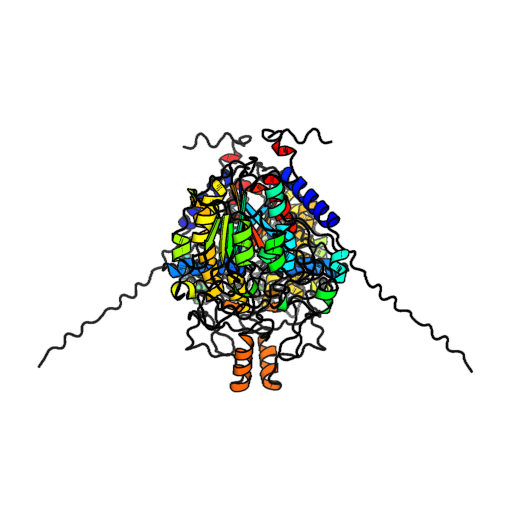 LYS A N 1
ATOM 3061 C CA . LYS A 1 393 ? -17.75 5.254 -13.062 1 98.25 393 LYS A CA 1
ATOM 3062 C C . LYS A 1 393 ? -16.922 4.277 -13.906 1 98.25 393 LYS A C 1
ATOM 3064 O O . LYS A 1 393 ? -16.281 4.68 -14.875 1 98.25 393 LYS A O 1
ATOM 3069 N N . ASN A 1 394 ? -16.922 3.049 -13.453 1 97.5 394 ASN A N 1
ATOM 3070 C CA . ASN A 1 394 ? -16.312 2.004 -14.273 1 97.5 394 ASN A CA 1
ATOM 3071 C C . ASN A 1 394 ? -16.969 1.93 -15.656 1 97.5 394 ASN A C 1
ATOM 3073 O O . ASN A 1 394 ? -18.188 1.789 -15.758 1 97.5 394 ASN A O 1
ATOM 3077 N N . ASP A 1 395 ? -16.156 2.002 -16.719 1 97.75 395 ASP A N 1
ATOM 3078 C CA . ASP A 1 395 ? -16.703 2.104 -18.062 1 97.75 395 ASP A CA 1
ATOM 3079 C C . ASP A 1 395 ? -16.828 0.726 -18.719 1 97.75 395 ASP A C 1
ATOM 3081 O O . ASP A 1 395 ? -17.312 0.604 -19.844 1 97.75 395 ASP A O 1
ATOM 3085 N N . ILE A 1 396 ? -16.438 -0.308 -18.031 1 96.44 396 ILE A N 1
ATOM 3086 C CA . ILE A 1 396 ? -16.391 -1.63 -18.641 1 96.44 396 ILE A CA 1
ATOM 3087 C C . ILE A 1 396 ? -17.438 -2.533 -17.984 1 96.44 396 ILE A C 1
ATOM 3089 O O . ILE A 1 396 ? -18.203 -3.221 -18.672 1 96.44 396 ILE A O 1
ATOM 3093 N N . TYR A 1 397 ? -17.5 -2.516 -16.641 1 95.44 397 TYR A N 1
ATOM 3094 C CA . TYR A 1 397 ? -18.344 -3.479 -15.953 1 95.44 397 TYR A CA 1
ATOM 3095 C C . TYR A 1 397 ? -19.406 -2.77 -15.125 1 95.44 397 TYR A C 1
ATOM 3097 O O . TYR A 1 397 ? -19.172 -1.682 -14.594 1 95.44 397 TYR A O 1
ATOM 3105 N N . MET A 1 398 ? -20.547 -3.404 -14.992 1 95.38 398 MET A N 1
ATOM 3106 C CA . MET A 1 398 ? -21.625 -3.031 -14.094 1 95.38 398 MET A CA 1
ATOM 3107 C C . MET A 1 398 ? -21.812 -4.078 -13 1 95.38 398 MET A C 1
ATOM 3109 O O . MET A 1 398 ? -21.375 -5.223 -13.148 1 95.38 398 MET A O 1
ATOM 3113 N N . GLY A 1 399 ? -22.422 -3.695 -11.906 1 95.75 399 GLY A N 1
ATOM 3114 C CA . GLY A 1 399 ? -22.812 -4.695 -10.922 1 95.75 399 GLY A CA 1
ATOM 3115 C C . GLY A 1 399 ? -23.844 -5.684 -11.461 1 95.75 399 GLY A C 1
ATOM 3116 O O . GLY A 1 399 ? -24.562 -5.379 -12.406 1 95.75 399 GLY A O 1
ATOM 3117 N N . ASP A 1 400 ? -23.859 -6.84 -10.852 1 95.62 400 ASP A N 1
ATOM 3118 C CA . ASP A 1 400 ? -24.828 -7.855 -11.25 1 95.62 400 ASP A CA 1
ATOM 3119 C C . ASP A 1 400 ? -26.25 -7.348 -11.086 1 95.62 400 ASP A C 1
ATOM 3121 O O . ASP A 1 400 ? -27.188 -7.918 -11.656 1 95.62 400 ASP A O 1
ATOM 3125 N N . ASP A 1 401 ? -26.453 -6.32 -10.328 1 94.12 401 ASP A N 1
ATOM 3126 C CA . ASP A 1 401 ? -27.766 -5.699 -10.141 1 94.12 401 ASP A CA 1
ATOM 3127 C C . ASP A 1 401 ? -28.094 -4.746 -11.289 1 94.12 401 ASP A C 1
ATOM 3129 O O . ASP A 1 401 ? -29.109 -4.062 -11.273 1 94.12 401 ASP A O 1
ATOM 3133 N N . GLY A 1 402 ? -27.203 -4.633 -12.336 1 95.12 402 GLY A N 1
ATOM 3134 C CA . GLY A 1 402 ? -27.422 -3.822 -13.516 1 95.12 402 GLY A CA 1
ATOM 3135 C C . GLY A 1 402 ? -27.078 -2.357 -13.312 1 95.12 402 GLY A C 1
ATOM 3136 O O . GLY A 1 402 ? -27.391 -1.518 -14.164 1 95.12 402 GLY A O 1
ATOM 3137 N N . LEU A 1 403 ? -26.469 -2.039 -12.164 1 97.19 403 LEU A N 1
ATOM 3138 C CA . LEU A 1 403 ? -26.172 -0.645 -11.852 1 97.19 403 LEU A CA 1
ATOM 3139 C C . LEU A 1 403 ? -24.688 -0.364 -11.969 1 97.19 403 LEU A C 1
ATOM 3141 O O . LEU A 1 403 ? -23.859 -1.216 -11.633 1 97.19 403 LEU A O 1
ATOM 3145 N N . PRO A 1 404 ? -24.359 0.863 -12.445 1 97.44 404 PRO A N 1
ATOM 3146 C CA . PRO A 1 404 ? -22.938 1.241 -12.453 1 97.44 404 PRO A CA 1
ATOM 3147 C C . PRO A 1 404 ? -22.375 1.417 -11.055 1 97.44 404 PRO A C 1
ATOM 3149 O O . PRO A 1 404 ? -23.125 1.541 -10.086 1 97.44 404 PRO A O 1
ATOM 3152 N N . PHE A 1 405 ? -21.125 1.332 -10.906 1 97.12 405 PHE A N 1
ATOM 3153 C CA . PHE A 1 405 ? -20.406 1.672 -9.688 1 97.12 405 PHE A CA 1
ATOM 3154 C C . PHE A 1 405 ? -19.172 2.514 -10 1 97.12 405 PHE A C 1
ATOM 3156 O O . PHE A 1 405 ? -18.641 2.465 -11.109 1 97.12 405 PHE A O 1
ATOM 3163 N N . SER A 1 406 ? -18.75 3.334 -9.055 1 97.75 406 SER A N 1
ATOM 3164 C CA . SER A 1 406 ? -17.594 4.191 -9.234 1 97.75 406 SER A CA 1
ATOM 3165 C C . SER A 1 406 ? -16.297 3.412 -9.047 1 97.75 406 SER A C 1
ATOM 3167 O O . SER A 1 406 ? -16.266 2.391 -8.359 1 97.75 406 SER A O 1
ATOM 3169 N N . THR A 1 407 ? -15.211 3.865 -9.695 1 98.19 407 THR A N 1
ATOM 3170 C CA . THR A 1 407 ? -13.891 3.256 -9.578 1 98.19 407 THR A CA 1
ATOM 3171 C C . THR A 1 407 ? -13.375 3.357 -8.141 1 98.19 407 THR A C 1
ATOM 3173 O O . THR A 1 407 ? -12.805 2.402 -7.613 1 98.19 407 THR A O 1
ATOM 3176 N N . LEU A 1 408 ? -13.578 4.559 -7.559 1 98.62 408 LEU A N 1
ATOM 3177 C CA . LEU A 1 408 ? -13.211 4.777 -6.164 1 98.62 408 LEU A CA 1
ATOM 3178 C C . LEU A 1 408 ? -14.43 4.676 -5.254 1 98.62 408 LEU A C 1
ATOM 3180 O O . LEU A 1 408 ? -15.508 5.164 -5.598 1 98.62 408 LEU A O 1
ATOM 3184 N N . ALA A 1 409 ? -14.32 4.023 -4.16 1 97.94 409 ALA A N 1
ATOM 3185 C CA . ALA A 1 409 ? -15.344 3.93 -3.117 1 97.94 409 ALA A CA 1
ATOM 3186 C C . ALA A 1 409 ? -14.711 3.688 -1.749 1 97.94 409 ALA A C 1
ATOM 3188 O O . ALA A 1 409 ? -13.484 3.562 -1.638 1 97.94 409 ALA A O 1
ATOM 3189 N N . TYR A 1 410 ? -15.516 3.756 -0.69 1 97.75 410 TYR A N 1
ATOM 3190 C CA . TYR A 1 410 ? -15.047 3.539 0.675 1 97.75 410 TYR A CA 1
ATOM 3191 C C . TYR A 1 410 ? -15.773 2.365 1.32 1 97.75 410 TYR A C 1
ATOM 3193 O O . TYR A 1 410 ? -16.938 2.111 1.02 1 97.75 410 TYR A O 1
ATOM 3201 N N . MET A 1 411 ? -15.094 1.679 2.223 1 96.38 411 MET A N 1
ATOM 3202 C CA . MET A 1 411 ? -15.75 0.573 2.918 1 96.38 411 MET A CA 1
ATOM 3203 C C . MET A 1 411 ? -16.781 1.091 3.918 1 96.38 411 MET A C 1
ATOM 3205 O O . MET A 1 411 ? -17.797 0.445 4.156 1 96.38 411 MET A O 1
ATOM 3209 N N . ASN A 1 412 ? -16.469 2.209 4.562 1 97.44 412 ASN A N 1
ATOM 3210 C CA . ASN A 1 412 ? -17.375 2.828 5.52 1 97.44 412 ASN A CA 1
ATOM 3211 C C . ASN A 1 412 ? -17.359 4.352 5.402 1 97.44 412 ASN A C 1
ATOM 3213 O O . ASN A 1 412 ? -16.562 4.91 4.648 1 97.44 412 ASN A O 1
ATOM 3217 N N . GLY A 1 413 ? -18.359 4.988 6.043 1 97 413 GLY A N 1
ATOM 3218 C CA . GLY A 1 413 ? -18.328 6.441 6.055 1 97 413 GLY A CA 1
ATOM 3219 C C . GLY A 1 413 ? -19.656 7.074 5.691 1 97 413 GLY A C 1
ATOM 3220 O O . GLY A 1 413 ? -20.688 6.391 5.633 1 97 413 GLY A O 1
ATOM 3221 N N . PRO A 1 414 ? -19.641 8.344 5.383 1 96.69 414 PRO A N 1
ATOM 3222 C CA . PRO A 1 414 ? -20.859 9.148 5.227 1 96.69 414 PRO A CA 1
ATOM 3223 C C . PRO A 1 414 ? -21.625 8.805 3.955 1 96.69 414 PRO A C 1
ATOM 3225 O O . PRO A 1 414 ? -22.781 9.203 3.803 1 96.69 414 PRO A O 1
ATOM 3228 N N . GLY A 1 415 ? -21.016 8.102 3.051 1 96.5 415 GLY A N 1
ATOM 3229 C CA . GLY A 1 415 ? -21.719 7.695 1.849 1 96.5 415 GLY A CA 1
ATOM 3230 C C . GLY A 1 415 ? -22.688 6.551 2.086 1 96.5 415 GLY A C 1
ATOM 3231 O O . GLY A 1 415 ? -23.547 6.273 1.246 1 96.5 415 GLY A O 1
ATOM 3232 N N . ALA A 1 416 ? -22.625 5.898 3.209 1 96.75 416 ALA A N 1
ATOM 3233 C CA . ALA A 1 416 ? -23.391 4.68 3.479 1 96.75 416 ALA A CA 1
ATOM 3234 C C . ALA A 1 416 ? -24.859 4.988 3.686 1 96.75 416 ALA A C 1
ATOM 3236 O O . ALA A 1 416 ? -25.734 4.234 3.238 1 96.75 416 ALA A O 1
ATOM 3237 N N . PRO A 1 417 ? -25.203 6.117 4.363 1 94.94 417 PRO A N 1
ATOM 3238 C CA . PRO A 1 417 ? -26.625 6.426 4.535 1 94.94 417 PRO A CA 1
ATOM 3239 C C . PRO A 1 417 ? -27.375 6.57 3.205 1 94.94 417 PRO A C 1
ATOM 3241 O O . PRO A 1 417 ? -28.531 6.164 3.088 1 94.94 417 PRO A O 1
ATOM 3244 N N . GLN A 1 418 ? -26.672 7.129 2.234 1 94.19 418 GLN A N 1
ATOM 3245 C CA . GLN A 1 418 ? -27.281 7.242 0.917 1 94.19 418 GLN A CA 1
ATOM 3246 C C . GLN A 1 418 ? -27.516 5.867 0.3 1 94.19 418 GLN A C 1
ATOM 3248 O O . GLN A 1 418 ? -28.547 5.645 -0.356 1 94.19 418 GLN A O 1
ATOM 3253 N N . VAL A 1 419 ? -26.594 4.969 0.461 1 95.25 419 VAL A N 1
ATOM 3254 C CA . VAL A 1 419 ? -26.734 3.598 -0.021 1 95.25 419 VAL A CA 1
ATOM 3255 C C . VAL A 1 419 ? -27.891 2.908 0.692 1 95.25 419 VAL A C 1
ATOM 3257 O O . VAL A 1 419 ? -28.719 2.258 0.054 1 95.25 419 VAL A O 1
ATOM 3260 N N . HIS A 1 420 ? -27.953 3.139 1.987 1 94.44 420 HIS A N 1
ATOM 3261 C CA . HIS A 1 420 ? -29.031 2.547 2.777 1 94.44 420 HIS A CA 1
ATOM 3262 C C . HIS A 1 420 ? -30.391 3.074 2.338 1 94.44 420 HIS A C 1
ATOM 3264 O O . HIS A 1 420 ? -31.344 2.305 2.209 1 94.44 420 HIS A O 1
ATOM 3270 N N . GLU A 1 421 ? -30.438 4.34 2.113 1 95.12 421 GLU A N 1
ATOM 3271 C CA . GLU A 1 421 ? -31.688 4.953 1.667 1 95.12 421 GLU A CA 1
ATOM 3272 C C . GLU A 1 421 ? -32.125 4.402 0.309 1 95.12 421 GLU A C 1
ATOM 3274 O O . GLU A 1 421 ? -33.312 4.133 0.087 1 95.12 421 GLU A O 1
ATOM 3279 N N . ALA A 1 422 ? -31.172 4.262 -0.569 1 96 422 ALA A N 1
ATOM 3280 C CA . ALA A 1 422 ? -31.469 3.725 -1.894 1 96 422 ALA A CA 1
ATOM 3281 C C . ALA A 1 422 ? -32.031 2.311 -1.797 1 96 422 ALA A C 1
ATOM 3283 O O . ALA A 1 422 ? -33.031 1.981 -2.467 1 96 422 ALA A O 1
ATOM 3284 N N . PHE A 1 423 ? -31.469 1.437 -0.966 1 95 423 PHE A N 1
ATOM 3285 C CA . PHE A 1 423 ? -31.953 0.076 -0.78 1 95 423 PHE A CA 1
ATOM 3286 C C . PHE A 1 423 ? -33.406 0.083 -0.256 1 95 423 PHE A C 1
ATOM 3288 O O . PHE A 1 423 ? -34.25 -0.669 -0.741 1 95 423 PHE A O 1
ATOM 3295 N N . ASN A 1 424 ? -33.594 0.914 0.687 1 94.25 424 ASN A N 1
ATOM 3296 C CA . ASN A 1 424 ? -34.906 0.951 1.323 1 94.25 424 ASN A CA 1
ATOM 3297 C C . ASN A 1 424 ? -35.969 1.466 0.368 1 94.25 424 ASN A C 1
ATOM 3299 O O . ASN A 1 424 ? -37.125 1.073 0.465 1 94.25 424 ASN A O 1
ATOM 3303 N N . LYS A 1 425 ? -35.531 2.312 -0.496 1 95.44 425 LYS A N 1
ATOM 3304 C CA . LYS A 1 425 ? -36.5 2.912 -1.418 1 95.44 425 LYS A CA 1
ATOM 3305 C C . LYS A 1 425 ? -36.719 2.021 -2.637 1 95.44 425 LYS A C 1
ATOM 3307 O O . LYS A 1 425 ? -37.844 1.9 -3.129 1 95.44 425 LYS A O 1
ATOM 3312 N N . THR A 1 426 ? -35.625 1.41 -3.184 1 95.06 426 THR A N 1
ATOM 3313 C CA . THR A 1 426 ? -35.719 0.796 -4.504 1 95.06 426 THR A CA 1
ATOM 3314 C C . THR A 1 426 ? -35.344 -0.681 -4.445 1 95.06 426 THR A C 1
ATOM 3316 O O . THR A 1 426 ? -35.5 -1.404 -5.43 1 95.06 426 THR A O 1
ATOM 3319 N N . GLY A 1 427 ? -34.812 -1.076 -3.307 1 93.44 427 GLY A N 1
ATOM 3320 C CA . GLY A 1 427 ? -34.344 -2.449 -3.184 1 93.44 427 GLY A CA 1
ATOM 3321 C C . GLY A 1 427 ? -33 -2.674 -3.797 1 93.44 427 GLY A C 1
ATOM 3322 O O . GLY A 1 427 ? -32.531 -3.811 -3.883 1 93.44 427 GLY A O 1
ATOM 3323 N N . LYS A 1 428 ? -32.312 -1.594 -4.266 1 94.94 428 LYS A N 1
ATOM 3324 C CA . LYS A 1 428 ? -31.031 -1.687 -4.93 1 94.94 428 LYS A CA 1
ATOM 3325 C C . LYS A 1 428 ? -30.078 -0.583 -4.449 1 94.94 428 LYS A C 1
ATOM 3327 O O . LYS A 1 428 ? -30.5 0.321 -3.723 1 94.94 428 LYS A O 1
ATOM 3332 N N . ARG A 1 429 ? -28.844 -0.708 -4.832 1 95.69 429 ARG A N 1
ATOM 3333 C CA . ARG A 1 429 ? -27.875 0.355 -4.602 1 95.69 429 ARG A CA 1
ATOM 3334 C C . ARG A 1 429 ? -28.266 1.627 -5.348 1 95.69 429 ARG A C 1
ATOM 3336 O O . ARG A 1 429 ? -29.125 1.596 -6.23 1 95.69 429 ARG A O 1
ATOM 3343 N N . PRO A 1 430 ? -27.516 2.771 -4.969 1 96.62 430 PRO A N 1
ATOM 3344 C CA . PRO A 1 430 ? -27.781 3.986 -5.742 1 96.62 430 PRO A CA 1
ATOM 3345 C C . PRO A 1 430 ? -27.531 3.801 -7.238 1 96.62 430 PRO A C 1
ATOM 3347 O O . PRO A 1 430 ? -26.531 3.193 -7.629 1 96.62 430 PRO A O 1
ATOM 3350 N N . ASP A 1 431 ? -28.531 4.219 -8.094 1 97.88 431 ASP A N 1
ATOM 3351 C CA . ASP A 1 431 ? -28.359 4.23 -9.539 1 97.88 431 ASP A CA 1
ATOM 3352 C C . ASP A 1 431 ? -27.5 5.422 -9.984 1 97.88 431 ASP A C 1
ATOM 3354 O O . ASP A 1 431 ? -28 6.543 -10.07 1 97.88 431 ASP A O 1
ATOM 3358 N N . LEU A 1 432 ? -26.312 5.16 -10.359 1 98.06 432 LEU A N 1
ATOM 3359 C CA . LEU A 1 432 ? -25.359 6.219 -10.695 1 98.06 432 LEU A CA 1
ATOM 3360 C C . LEU A 1 432 ? -25.406 6.543 -12.18 1 98.06 432 LEU A C 1
ATOM 3362 O O . LEU A 1 432 ? -24.609 7.355 -12.672 1 98.06 432 LEU A O 1
ATOM 3366 N N . THR A 1 433 ? -26.25 5.949 -12.945 1 97.88 433 THR A N 1
ATOM 3367 C CA . THR A 1 433 ? -26.281 6.078 -14.391 1 97.88 433 THR A CA 1
ATOM 3368 C C . THR A 1 433 ? -26.234 7.547 -14.805 1 97.88 433 THR A C 1
ATOM 3370 O O . THR A 1 433 ? -25.453 7.918 -15.695 1 97.88 433 THR A O 1
ATOM 3373 N N . ASN A 1 434 ? -27 8.398 -14.211 1 97.62 434 ASN A N 1
ATOM 3374 C CA . ASN A 1 434 ? -27.062 9.797 -14.602 1 97.62 434 ASN A CA 1
ATOM 3375 C C . ASN A 1 434 ? -26.438 10.703 -13.547 1 97.62 434 ASN A C 1
ATOM 3377 O O . ASN A 1 434 ? -26.719 11.898 -13.492 1 97.62 434 ASN A O 1
ATOM 3381 N N . VAL A 1 435 ? -25.672 10.172 -12.664 1 97.94 435 VAL A N 1
ATOM 3382 C CA . VAL A 1 435 ? -25 10.93 -11.625 1 97.94 435 VAL A CA 1
ATOM 3383 C C . VAL A 1 435 ? -23.594 11.305 -12.078 1 97.94 435 VAL A C 1
ATOM 3385 O O . VAL A 1 435 ? -22.859 10.461 -12.609 1 97.94 435 VAL A O 1
ATOM 3388 N N . ASP A 1 436 ? -23.203 12.531 -11.953 1 98.38 436 ASP A N 1
ATOM 3389 C CA . ASP A 1 436 ? -21.828 12.961 -12.227 1 98.38 436 ASP A CA 1
ATOM 3390 C C . ASP A 1 436 ? -20.906 12.648 -11.039 1 98.38 436 ASP A C 1
ATOM 3392 O O . ASP A 1 436 ? -20.703 13.492 -10.172 1 98.38 436 ASP A O 1
ATOM 3396 N N . THR A 1 437 ? -20.312 11.523 -11.078 1 98.44 437 THR A N 1
ATOM 3397 C CA . THR A 1 437 ? -19.453 11.086 -9.977 1 98.44 437 THR A CA 1
ATOM 3398 C C . THR A 1 437 ? -18.141 11.859 -9.969 1 98.44 437 THR A C 1
ATOM 3400 O O . THR A 1 437 ? -17.344 11.742 -9.031 1 98.44 437 THR A O 1
ATOM 3403 N N . GLU A 1 438 ? -17.828 12.617 -11.008 1 98.31 438 GLU A N 1
ATOM 3404 C CA . GLU A 1 438 ? -16.609 13.422 -11.078 1 98.31 438 GLU A CA 1
ATOM 3405 C C . GLU A 1 438 ? -16.812 14.789 -10.43 1 98.31 438 GLU A C 1
ATOM 3407 O O . GLU A 1 438 ? -15.867 15.562 -10.281 1 98.31 438 GLU A O 1
ATOM 3412 N N . ASP A 1 439 ? -18.094 15.062 -10.062 1 98.25 439 ASP A N 1
ATOM 3413 C CA . ASP A 1 439 ? -18.391 16.312 -9.367 1 98.25 439 ASP A CA 1
ATOM 3414 C C . ASP A 1 439 ? -17.531 16.453 -8.109 1 98.25 439 ASP A C 1
ATOM 3416 O O . ASP A 1 439 ? -17.391 15.508 -7.336 1 98.25 439 ASP A O 1
ATOM 3420 N N . PRO A 1 440 ? -16.984 17.609 -7.879 1 98.06 440 PRO A N 1
ATOM 3421 C CA . PRO A 1 440 ? -16.094 17.844 -6.734 1 98.06 440 PRO A CA 1
ATOM 3422 C C . PRO A 1 440 ? -16.781 17.578 -5.395 1 98.06 440 PRO A C 1
ATOM 3424 O O . PRO A 1 440 ? -16.109 17.422 -4.371 1 98.06 440 PRO A O 1
ATOM 3427 N N . HIS A 1 441 ? -18.078 17.578 -5.379 1 96.81 441 HIS A N 1
ATOM 3428 C CA . HIS A 1 441 ? -18.812 17.391 -4.133 1 96.81 441 HIS A CA 1
ATOM 3429 C C . HIS A 1 441 ? -19.422 16 -4.043 1 96.81 441 HIS A C 1
ATOM 3431 O O . HIS A 1 441 ? -20.156 15.695 -3.109 1 96.81 441 HIS A O 1
ATOM 3437 N N . TYR A 1 442 ? -19.125 15.195 -5.004 1 97.88 442 TYR A N 1
ATOM 3438 C CA . TYR A 1 442 ? -19.703 13.852 -5.008 1 97.88 442 TYR A CA 1
ATOM 3439 C C . TYR A 1 442 ? -19.25 13.062 -3.787 1 97.88 442 TYR A C 1
ATOM 3441 O O . TYR A 1 442 ? -18.062 13.008 -3.482 1 97.88 442 TYR A O 1
ATOM 3449 N N . LEU A 1 443 ? -20.219 12.547 -3.094 1 97.12 443 LEU A N 1
ATOM 3450 C CA . LEU A 1 443 ? -20 11.656 -1.958 1 97.12 443 LEU A CA 1
ATOM 3451 C C . LEU A 1 443 ? -19.938 10.203 -2.406 1 97.12 443 LEU A C 1
ATOM 3453 O O . LEU A 1 443 ? -20.953 9.641 -2.832 1 97.12 443 LEU A O 1
ATOM 3457 N N . GLN A 1 444 ? -18.781 9.547 -2.307 1 97.88 444 GLN A N 1
ATOM 3458 C CA . GLN A 1 444 ? -18.609 8.172 -2.76 1 97.88 444 GLN A CA 1
ATOM 3459 C C . GLN A 1 444 ? -19.469 7.211 -1.94 1 97.88 444 GLN A C 1
ATOM 3461 O O . GLN A 1 444 ? -19.641 7.395 -0.733 1 97.88 444 GLN A O 1
ATOM 3466 N N . ASP A 1 445 ? -19.953 6.137 -2.605 1 96.94 445 ASP A N 1
ATOM 3467 C CA . ASP A 1 445 ? -20.703 5.082 -1.925 1 96.94 445 ASP A CA 1
ATOM 3468 C C . ASP A 1 445 ? -19.844 4.387 -0.878 1 96.94 445 ASP A C 1
ATOM 3470 O O . ASP A 1 445 ? -18.625 4.277 -1.046 1 96.94 445 ASP A O 1
ATOM 3474 N N . ALA A 1 446 ? -20.5 3.971 0.217 1 97.31 446 ALA A N 1
ATOM 3475 C CA . ALA A 1 446 ? -19.859 3.209 1.285 1 97.31 446 ALA A CA 1
ATOM 3476 C C . ALA A 1 446 ? -20.797 2.16 1.857 1 97.31 446 ALA A C 1
ATOM 3478 O O . ALA A 1 446 ? -22.016 2.238 1.659 1 97.31 446 ALA A O 1
ATOM 3479 N N . LEU A 1 447 ? -20.219 1.19 2.535 1 95.94 447 LEU A N 1
ATOM 3480 C CA . LEU A 1 447 ? -21 0.055 3.012 1 95.94 447 LEU A CA 1
ATOM 3481 C C . LEU A 1 447 ? -21.516 0.304 4.426 1 95.94 447 LEU A C 1
ATOM 3483 O O . LEU A 1 447 ? -22.719 0.212 4.68 1 95.94 447 LEU A O 1
ATOM 3487 N N . VAL A 1 448 ? -20.641 0.593 5.359 1 96.94 448 VAL A N 1
ATOM 3488 C CA . VAL A 1 448 ? -20.969 0.708 6.777 1 96.94 448 VAL A CA 1
ATOM 3489 C C . VAL A 1 448 ? -21.188 2.176 7.137 1 96.94 448 VAL A C 1
ATOM 3491 O O . VAL A 1 448 ? -20.297 3.01 6.945 1 96.94 448 VAL A O 1
ATOM 3494 N N . PRO A 1 449 ? -22.375 2.514 7.703 1 96.19 449 PRO A N 1
ATOM 3495 C CA . PRO A 1 449 ? -22.625 3.912 8.062 1 96.19 449 PRO A CA 1
ATOM 3496 C C . PRO A 1 449 ? -21.922 4.332 9.352 1 96.19 449 PRO A C 1
ATOM 3498 O O . PRO A 1 449 ? -22.234 3.82 10.422 1 96.19 449 PRO A O 1
ATOM 3501 N N . LEU A 1 450 ? -21 5.129 9.242 1 91.38 450 LEU A N 1
ATOM 3502 C CA . LEU A 1 450 ? -20.328 5.801 10.352 1 91.38 450 LEU A CA 1
ATOM 3503 C C . LEU A 1 450 ? -20.359 7.316 10.156 1 91.38 450 LEU A C 1
ATOM 3505 O O . LEU A 1 450 ? -19.328 7.918 9.836 1 91.38 450 LEU A O 1
ATOM 3509 N N . VAL A 1 451 ? -21.469 7.914 10.445 1 75.25 451 VAL A N 1
ATOM 3510 C CA . VAL A 1 451 ? -21.656 9.32 10.109 1 75.25 451 VAL A CA 1
ATOM 3511 C C . VAL A 1 451 ? -20.953 10.195 11.156 1 75.25 451 VAL A C 1
ATOM 3513 O O . VAL A 1 451 ? -20.188 11.094 10.805 1 75.25 451 VAL A O 1
ATOM 3516 N N . GLU A 1 452 ? -21.188 9.852 12.367 1 74.31 452 GLU A N 1
ATOM 3517 C CA . GLU A 1 452 ? -20.547 10.648 13.414 1 74.31 452 GLU A CA 1
ATOM 3518 C C . GLU A 1 452 ? -19.047 10.406 13.469 1 74.31 452 GLU A C 1
ATOM 3520 O O . GLU A 1 452 ? -18.266 11.336 13.672 1 74.31 452 GLU A O 1
ATOM 3525 N N . LEU A 1 453 ? -18.641 9.203 13.141 1 73.69 453 LEU A N 1
ATOM 3526 C CA . LEU A 1 453 ? -17.234 8.828 13.164 1 73.69 453 LEU A CA 1
ATOM 3527 C C . LEU A 1 453 ? -16.578 9.109 11.82 1 73.69 453 LEU A C 1
ATOM 3529 O O . LEU A 1 453 ? -15.352 9.023 11.695 1 73.69 453 LEU A O 1
ATOM 3533 N N . GLU A 1 454 ? -17.406 9.547 10.898 1 88.44 454 GLU A N 1
ATOM 3534 C CA . GLU A 1 454 ? -16.891 9.75 9.547 1 88.44 454 GLU A CA 1
ATOM 3535 C C . GLU A 1 454 ? -16.25 8.477 9 1 88.44 454 GLU A C 1
ATOM 3537 O O . GLU A 1 454 ? -16.5 7.383 9.523 1 88.44 454 GLU A O 1
ATOM 3542 N N . GLU A 1 455 ? -15.68 8.477 7.844 1 93.44 455 GLU A N 1
ATOM 3543 C CA . GLU A 1 455 ? -14.891 7.355 7.34 1 93.44 455 GLU A CA 1
ATOM 3544 C C . GLU A 1 455 ? -13.68 7.094 8.234 1 93.44 455 GLU A C 1
ATOM 3546 O O . GLU A 1 455 ? -13.062 8.031 8.75 1 93.44 455 GLU A O 1
ATOM 3551 N N . THR A 1 456 ? -13.336 5.871 8.492 1 97.31 456 THR A N 1
ATOM 3552 C CA . THR A 1 456 ? -12.273 5.543 9.43 1 97.31 456 THR A CA 1
ATOM 3553 C C . THR A 1 456 ? -10.922 5.465 8.719 1 97.31 456 THR A C 1
ATOM 3555 O O . THR A 1 456 ? -10.867 5.352 7.496 1 97.31 456 THR A O 1
ATOM 3558 N N . HIS A 1 457 ? -9.898 5.457 9.562 1 98.06 457 HIS A N 1
ATOM 3559 C CA . HIS A 1 457 ? -8.562 5.117 9.078 1 98.06 457 HIS A CA 1
ATOM 3560 C C . HIS A 1 457 ? -8.484 3.652 8.664 1 98.06 457 HIS A C 1
ATOM 3562 O O . HIS A 1 457 ? -9.352 2.854 9.023 1 98.06 457 HIS A O 1
ATOM 3568 N N . GLY A 1 458 ? -7.559 3.381 7.816 1 98.06 458 GLY A N 1
ATOM 3569 C CA . GLY A 1 458 ? -7.117 2.031 7.512 1 98.06 458 GLY A CA 1
ATOM 3570 C C . GLY A 1 458 ? -5.844 1.64 8.234 1 98.06 458 GLY A C 1
ATOM 3571 O O . GLY A 1 458 ? -5.07 2.506 8.656 1 98.06 458 GLY A O 1
ATOM 3572 N N . GLY A 1 459 ? -5.637 0.314 8.383 1 98.19 459 GLY A N 1
ATOM 3573 C CA . GLY A 1 459 ? -4.547 -0.165 9.211 1 98.19 459 GLY A CA 1
ATOM 3574 C C . GLY A 1 459 ? -3.355 -0.653 8.414 1 98.19 459 GLY A C 1
ATOM 3575 O O . GLY A 1 459 ? -2.365 -1.116 8.984 1 98.19 459 GLY A O 1
ATOM 3576 N N . GLN A 1 460 ? -3.365 -0.555 7.082 1 98.44 460 GLN A N 1
ATOM 3577 C CA . GLN A 1 460 ? -2.291 -1.08 6.246 1 98.44 460 GLN A CA 1
ATOM 3578 C C . GLN A 1 460 ? -1.027 -0.234 6.379 1 98.44 460 GLN A C 1
ATOM 3580 O O . GLN A 1 460 ? -1.102 0.961 6.668 1 98.44 460 GLN A O 1
ATOM 3585 N N . ASP A 1 461 ? 0.127 -0.823 6.141 1 98.75 461 ASP A N 1
ATOM 3586 C CA . ASP A 1 461 ? 1.396 -0.101 6.156 1 98.75 461 ASP A CA 1
ATOM 3587 C C . ASP A 1 461 ? 1.396 1.025 5.125 1 98.75 461 ASP A C 1
ATOM 3589 O O . ASP A 1 461 ? 0.67 0.965 4.129 1 98.75 461 ASP A O 1
ATOM 3593 N N . VAL A 1 462 ? 2.207 2.045 5.402 1 98.88 462 VAL A N 1
ATOM 3594 C CA . VAL A 1 462 ? 2.291 3.188 4.5 1 98.88 462 VAL A CA 1
ATOM 3595 C C . VAL A 1 462 ? 3.725 3.348 4 1 98.88 462 VAL A C 1
ATOM 3597 O O . VAL A 1 462 ? 4.645 2.711 4.52 1 98.88 462 VAL A O 1
ATOM 3600 N N . GLY A 1 463 ? 3.887 4.152 2.953 1 98.88 463 GLY A N 1
ATOM 3601 C CA . GLY A 1 463 ? 5.191 4.336 2.344 1 98.88 463 GLY A CA 1
ATOM 3602 C C . GLY A 1 463 ? 6.004 5.438 2.994 1 98.88 463 GLY A C 1
ATOM 3603 O O . GLY A 1 463 ? 5.445 6.406 3.51 1 98.88 463 GLY A O 1
ATOM 3604 N N . ILE A 1 464 ? 7.344 5.312 3.014 1 98.94 464 ILE A N 1
ATOM 3605 C CA . ILE A 1 464 ? 8.328 6.344 3.311 1 98.94 464 ILE A CA 1
ATOM 3606 C C . ILE A 1 464 ? 9.211 6.582 2.088 1 98.94 464 ILE A C 1
ATOM 3608 O O . ILE A 1 464 ? 9.812 5.645 1.553 1 98.94 464 ILE A O 1
ATOM 3612 N N . PHE A 1 465 ? 9.281 7.77 1.634 1 98.94 465 PHE A N 1
ATOM 3613 C CA . PHE A 1 465 ? 10.125 8.172 0.514 1 98.94 465 PHE A CA 1
ATOM 3614 C C . PHE A 1 465 ? 11.172 9.188 0.961 1 98.94 465 PHE A C 1
ATOM 3616 O O . PHE A 1 465 ? 10.875 10.109 1.721 1 98.94 465 PHE A O 1
ATOM 3623 N N . ALA A 1 466 ? 12.391 9 0.505 1 98.94 466 ALA A N 1
ATOM 3624 C CA . ALA A 1 466 ? 13.43 9.875 1.035 1 98.94 466 ALA A CA 1
ATOM 3625 C C . ALA A 1 466 ? 14.484 10.188 -0.025 1 98.94 466 ALA A C 1
ATOM 3627 O O . ALA A 1 466 ? 14.75 9.359 -0.9 1 98.94 466 ALA A O 1
ATOM 3628 N N . ILE A 1 467 ? 15.078 11.344 0.062 1 98.88 467 ILE A N 1
ATOM 3629 C CA . ILE A 1 467 ? 16.188 11.797 -0.769 1 98.88 467 ILE A CA 1
ATOM 3630 C C . ILE A 1 467 ? 17.078 12.734 0.039 1 98.88 467 ILE A C 1
ATOM 3632 O O . ILE A 1 467 ? 16.625 13.391 0.978 1 98.88 467 ILE A O 1
ATOM 3636 N N . GLY A 1 468 ? 18.375 12.789 -0.28 1 98.81 468 GLY A N 1
ATOM 3637 C CA . GLY A 1 468 ? 19.344 13.586 0.446 1 98.81 468 GLY A CA 1
ATOM 3638 C C . GLY A 1 468 ? 20.266 12.758 1.328 1 98.81 468 GLY A C 1
ATOM 3639 O O . GLY A 1 468 ? 20.344 11.539 1.179 1 98.81 468 GLY A O 1
ATOM 3640 N N . PRO A 1 469 ? 21.031 13.43 2.248 1 98.25 469 PRO A N 1
ATOM 3641 C CA . PRO A 1 469 ? 21.969 12.703 3.104 1 98.25 469 PRO A CA 1
ATOM 3642 C C . PRO A 1 469 ? 21.281 11.648 3.969 1 98.25 469 PRO A C 1
ATOM 3644 O O . PRO A 1 469 ? 20.234 11.922 4.566 1 98.25 469 PRO A O 1
ATOM 3647 N N . MET A 1 470 ? 21.828 10.484 3.93 1 97.88 470 MET A N 1
ATOM 3648 C CA . MET A 1 470 ? 21.438 9.367 4.785 1 97.88 470 MET A CA 1
ATOM 3649 C C . MET A 1 470 ? 20.078 8.82 4.371 1 97.88 470 MET A C 1
ATOM 3651 O O . MET A 1 470 ? 19.5 7.973 5.059 1 97.88 470 MET A O 1
ATOM 3655 N N . ALA A 1 471 ? 19.547 9.258 3.227 1 98.81 471 ALA A N 1
ATOM 3656 C CA . ALA A 1 471 ? 18.234 8.797 2.76 1 98.81 471 ALA A CA 1
ATOM 3657 C C . ALA A 1 471 ? 18.219 7.277 2.586 1 98.81 471 ALA A C 1
ATOM 3659 O O . ALA A 1 471 ? 17.172 6.641 2.725 1 98.81 471 ALA A O 1
ATOM 3660 N N . HIS A 1 472 ? 19.391 6.629 2.332 1 98.44 472 HIS A N 1
ATOM 3661 C CA . HIS A 1 472 ? 19.5 5.191 2.104 1 98.44 472 HIS A CA 1
ATOM 3662 C C . HIS A 1 472 ? 19.156 4.406 3.365 1 98.44 472 HIS A C 1
ATOM 3664 O O . HIS A 1 472 ? 18.938 3.195 3.309 1 98.44 472 HIS A O 1
ATOM 3670 N N . LEU A 1 473 ? 19.078 5.113 4.496 1 98.69 473 LEU A N 1
ATOM 3671 C CA . LEU A 1 473 ? 18.688 4.438 5.727 1 98.69 473 LEU A CA 1
ATOM 3672 C C . LEU A 1 473 ? 17.203 4.086 5.707 1 98.69 473 LEU A C 1
ATOM 3674 O O . LEU A 1 473 ? 16.734 3.275 6.516 1 98.69 473 LEU A O 1
ATOM 3678 N N . PHE A 1 474 ? 16.422 4.73 4.82 1 98.75 474 PHE A N 1
ATOM 3679 C CA . PHE A 1 474 ? 15.039 4.355 4.609 1 98.75 474 PHE A CA 1
ATOM 3680 C C . PHE A 1 474 ? 14.93 3.254 3.562 1 98.75 474 PHE A C 1
ATOM 3682 O O . PHE A 1 474 ? 14.82 3.535 2.367 1 98.75 474 PHE A O 1
ATOM 3689 N N . HIS A 1 475 ? 14.914 2.061 4.023 1 97.69 475 HIS A N 1
ATOM 3690 C CA . HIS A 1 475 ? 14.781 0.821 3.268 1 97.69 475 HIS A CA 1
ATOM 3691 C C . HIS A 1 475 ? 14.07 -0.249 4.086 1 97.69 475 HIS A C 1
ATOM 3693 O O . HIS A 1 475 ? 14.016 -0.168 5.312 1 97.69 475 HIS A O 1
ATOM 3699 N N . GLY A 1 476 ? 13.422 -1.17 3.463 1 97.88 476 GLY A N 1
ATOM 3700 C CA . GLY A 1 476 ? 12.766 -2.258 4.172 1 97.88 476 GLY A CA 1
ATOM 3701 C C . GLY A 1 476 ? 11.484 -1.835 4.867 1 97.88 476 GLY A C 1
ATOM 3702 O O . GLY A 1 476 ? 10.828 -0.879 4.445 1 97.88 476 GLY A O 1
ATOM 3703 N N . VAL A 1 477 ? 11.039 -2.617 5.852 1 98.69 477 VAL A N 1
ATOM 3704 C CA . VAL A 1 477 ? 9.812 -2.398 6.613 1 98.69 477 VAL A CA 1
ATOM 3705 C C . VAL A 1 477 ? 10.156 -2.1 8.07 1 98.69 477 VAL A C 1
ATOM 3707 O O . VAL A 1 477 ? 10.93 -2.834 8.695 1 98.69 477 VAL A O 1
ATOM 3710 N N . HIS A 1 478 ? 9.562 -1.009 8.617 1 98.69 478 HIS A N 1
ATOM 3711 C CA . HIS A 1 478 ? 9.969 -0.564 9.945 1 98.69 478 HIS A CA 1
ATOM 3712 C C . HIS A 1 478 ? 8.75 -0.186 10.789 1 98.69 478 HIS A C 1
ATOM 3714 O O . HIS A 1 478 ? 7.688 0.122 10.25 1 98.69 478 HIS A O 1
ATOM 3720 N N . GLU A 1 479 ? 9.039 -0.248 12.117 1 98.5 479 GLU A N 1
ATOM 3721 C CA . GLU A 1 479 ? 8.125 0.472 13 1 98.5 479 GLU A CA 1
ATOM 3722 C C . GLU A 1 479 ? 8.125 1.967 12.695 1 98.5 479 GLU A C 1
ATOM 3724 O O . GLU A 1 479 ? 9.156 2.527 12.312 1 98.5 479 GLU A O 1
ATOM 3729 N N . GLN A 1 480 ? 7.023 2.586 12.938 1 98.75 480 GLN A N 1
ATOM 3730 C CA . GLN A 1 480 ? 6.852 3.992 12.578 1 98.75 480 GLN A CA 1
ATOM 3731 C C . GLN A 1 480 ? 7.832 4.875 13.344 1 98.75 480 GLN A C 1
ATOM 3733 O O . GLN A 1 480 ? 8.242 5.93 12.852 1 98.75 480 GLN A O 1
ATOM 3738 N N . THR A 1 481 ? 8.312 4.426 14.531 1 98.69 481 THR A N 1
ATOM 3739 C CA . THR A 1 481 ? 9.258 5.172 15.367 1 98.69 481 THR A CA 1
ATOM 3740 C C . THR A 1 481 ? 10.594 5.344 14.648 1 98.69 481 THR A C 1
ATOM 3742 O O . THR A 1 481 ? 11.328 6.289 14.922 1 98.69 481 THR A O 1
ATOM 3745 N N . TYR A 1 482 ? 10.844 4.469 13.727 1 98.81 482 TYR A N 1
ATOM 3746 C CA . TYR A 1 482 ? 12.102 4.449 12.992 1 98.81 482 TYR A CA 1
ATOM 3747 C C . TYR A 1 482 ? 12.312 5.75 12.227 1 98.81 482 TYR A C 1
ATOM 3749 O O . TYR A 1 482 ? 13.438 6.23 12.109 1 98.81 482 TYR A O 1
ATOM 3757 N N . VAL A 1 483 ? 11.258 6.371 11.742 1 98.94 483 VAL A N 1
ATOM 3758 C CA . VAL A 1 483 ? 11.328 7.613 10.984 1 98.94 483 VAL A CA 1
ATOM 3759 C C . VAL A 1 483 ? 12.023 8.688 11.812 1 98.94 483 VAL A C 1
ATOM 3761 O O . VAL A 1 483 ? 12.938 9.359 11.328 1 98.94 483 VAL A O 1
ATOM 3764 N N . ASN A 1 484 ? 11.609 8.766 13.055 1 98.94 484 ASN A N 1
ATOM 3765 C CA . ASN A 1 484 ? 12.188 9.758 13.961 1 98.94 484 ASN A CA 1
ATOM 3766 C C . ASN A 1 484 ? 13.672 9.508 14.195 1 98.94 484 ASN A C 1
ATOM 3768 O O . ASN A 1 484 ? 14.477 10.438 14.141 1 98.94 484 ASN A O 1
ATOM 3772 N N . HIS A 1 485 ? 14.047 8.297 14.438 1 98.81 485 HIS A N 1
ATOM 3773 C CA . HIS A 1 485 ? 15.414 7.953 14.797 1 98.81 485 HIS A CA 1
ATOM 3774 C C . HIS A 1 485 ? 16.375 8.172 13.625 1 98.81 485 HIS A C 1
ATOM 3776 O O . HIS A 1 485 ? 17.516 8.594 13.812 1 98.81 485 HIS A O 1
ATOM 3782 N N . VAL A 1 486 ? 15.93 7.902 12.422 1 98.88 486 VAL A N 1
ATOM 3783 C CA . VAL A 1 486 ? 16.766 8.148 11.25 1 98.88 486 VAL A CA 1
ATOM 3784 C C . VAL A 1 486 ? 16.969 9.656 11.07 1 98.88 486 VAL A C 1
ATOM 3786 O O . VAL A 1 486 ? 18.078 10.102 10.773 1 98.88 486 VAL A O 1
ATOM 3789 N N . MET A 1 487 ? 15.891 10.445 11.258 1 98.88 487 MET A N 1
ATOM 3790 C CA . MET A 1 487 ? 16.031 11.898 11.148 1 98.88 487 MET A CA 1
ATOM 3791 C C . MET A 1 487 ? 17.031 12.422 12.18 1 98.88 487 MET A C 1
ATOM 3793 O O . MET A 1 487 ? 17.891 13.258 11.859 1 98.88 487 MET A O 1
ATOM 3797 N N . ARG A 1 488 ? 16.938 11.914 13.43 1 98.62 488 ARG A N 1
ATOM 3798 C CA . ARG A 1 488 ? 17.844 12.336 14.492 1 98.62 488 ARG A CA 1
ATOM 3799 C C . ARG A 1 488 ? 19.281 11.953 14.164 1 98.62 488 ARG A C 1
ATOM 3801 O O . ARG A 1 488 ? 20.203 12.758 14.344 1 98.62 488 ARG A O 1
ATOM 3808 N N . TYR A 1 489 ? 19.453 10.727 13.672 1 98.44 489 TYR A N 1
ATOM 3809 C CA . TYR A 1 489 ? 20.797 10.281 13.312 1 98.44 489 TYR A CA 1
ATOM 3810 C C . TYR A 1 489 ? 21.375 11.117 12.172 1 98.44 489 TYR A C 1
ATOM 3812 O O . TYR A 1 489 ? 22.5 11.609 12.266 1 98.44 489 TYR A O 1
ATOM 3820 N N . ALA A 1 490 ? 20.578 11.328 11.18 1 98.31 490 ALA A N 1
ATOM 3821 C CA . ALA A 1 490 ? 21.031 12.016 9.969 1 98.31 490 ALA A CA 1
ATOM 3822 C C . ALA A 1 490 ? 21.406 13.461 10.273 1 98.31 490 ALA A C 1
ATOM 3824 O O . ALA A 1 490 ? 22.266 14.039 9.602 1 98.31 490 ALA A O 1
ATOM 3825 N N . SER A 1 491 ? 20.828 14.078 11.297 1 98.06 491 SER A N 1
ATOM 3826 C CA . SER A 1 491 ? 21 15.508 11.555 1 98.06 491 SER A CA 1
ATOM 3827 C C . SER A 1 491 ? 21.734 15.75 12.867 1 98.06 491 SER A C 1
ATOM 3829 O O . SER A 1 491 ? 21.75 16.875 13.375 1 98.06 491 SER A O 1
ATOM 3831 N N . CYS A 1 492 ? 22.234 14.719 13.5 1 96.88 492 CYS A N 1
ATOM 3832 C CA . CYS A 1 492 ? 23.109 14.789 14.672 1 96.88 492 CYS A CA 1
ATOM 3833 C C . CYS A 1 492 ? 22.344 15.297 15.883 1 96.88 492 CYS A C 1
ATOM 3835 O O . CYS A 1 492 ? 22.797 16.203 16.578 1 96.88 492 CYS A O 1
ATOM 3837 N N . LEU A 1 493 ? 21.109 14.75 15.977 1 97.25 493 LEU A N 1
ATOM 3838 C CA . LEU A 1 493 ? 20.312 15.031 17.156 1 97.25 493 LEU A CA 1
ATOM 3839 C C . LEU A 1 493 ? 20.359 13.852 18.125 1 97.25 493 LEU A C 1
ATOM 3841 O O . LEU A 1 493 ? 19.797 12.789 17.844 1 97.25 493 LEU A O 1
ATOM 3845 N N . ASP A 1 494 ? 20.906 13.836 19.203 1 90.5 494 ASP A N 1
ATOM 3846 C CA . ASP A 1 494 ? 21.094 12.781 20.203 1 90.5 494 ASP A CA 1
ATOM 3847 C C . ASP A 1 494 ? 22.047 11.711 19.688 1 90.5 494 ASP A C 1
ATOM 3849 O O . ASP A 1 494 ? 22.672 11 20.484 1 90.5 494 ASP A O 1
ATOM 3853 N N . TYR A 1 495 ? 22.047 11.477 18.406 1 90.88 495 TYR A N 1
ATOM 3854 C CA . TYR A 1 495 ? 23 10.617 17.719 1 90.88 495 TYR A CA 1
ATOM 3855 C C . TYR A 1 495 ? 24.188 11.422 17.188 1 90.88 495 TYR A C 1
ATOM 3857 O O . TYR A 1 495 ? 24.109 11.977 16.078 1 90.88 495 TYR A O 1
ATOM 3865 N N . LYS A 1 496 ? 25.344 11.523 17.844 1 89.19 496 LYS A N 1
ATOM 3866 C CA . LYS A 1 496 ? 26.344 12.531 17.484 1 89.19 496 LYS A CA 1
ATOM 3867 C C . LYS A 1 496 ? 27.672 11.883 17.141 1 89.19 496 LYS A C 1
ATOM 3869 O O . LYS A 1 496 ? 28.594 12.555 16.656 1 89.19 496 LYS A O 1
ATOM 3874 N N . GLU A 1 497 ? 27.781 10.625 17.297 1 83.94 497 GLU A N 1
ATOM 3875 C CA . GLU A 1 497 ? 29.078 9.977 17.156 1 83.94 497 GLU A CA 1
ATOM 3876 C C . GLU A 1 497 ? 29.625 10.156 15.742 1 83.94 497 GLU A C 1
ATOM 3878 O O . GLU A 1 497 ? 30.797 10.469 15.555 1 83.94 497 GLU A O 1
ATOM 3883 N N . HIS A 1 498 ? 28.766 10.117 14.758 1 86.12 498 HIS A N 1
ATOM 3884 C CA . HIS A 1 498 ? 29.203 10.18 13.375 1 86.12 498 HIS A CA 1
ATOM 3885 C C . HIS A 1 498 ? 29.375 11.625 12.914 1 86.12 498 HIS A C 1
ATOM 3887 O O . HIS A 1 498 ? 30.016 11.883 11.891 1 86.12 498 HIS A O 1
ATOM 3893 N N . CYS A 1 499 ? 28.891 12.547 13.609 1 86.88 499 CYS A N 1
ATOM 3894 C CA . CYS A 1 499 ? 28.906 13.953 13.219 1 86.88 499 CYS A CA 1
ATOM 3895 C C . CYS A 1 499 ? 30.219 14.617 13.656 1 86.88 499 CYS A C 1
ATOM 3897 O O . CYS A 1 499 ? 30.672 15.562 13.016 1 86.88 499 CYS A O 1
ATOM 3899 N N . GLU A 1 500 ? 30.75 14.312 14.727 1 75.62 500 GLU A N 1
ATOM 3900 C CA . GLU A 1 500 ? 31.984 14.867 15.273 1 75.62 500 GLU A CA 1
ATOM 3901 C C . GLU A 1 500 ? 33.188 14.336 14.523 1 75.62 500 GLU A C 1
ATOM 3903 O O . GLU A 1 500 ? 34.219 15.008 14.453 1 75.62 500 GLU A O 1
ATOM 3908 N N . ASN A 1 501 ? 33.125 13.172 14.008 1 61.94 501 ASN A N 1
ATOM 3909 C CA . ASN A 1 501 ? 34.188 12.578 13.219 1 61.94 501 ASN A CA 1
ATOM 3910 C C . ASN A 1 501 ? 33.688 12.078 11.875 1 61.94 501 ASN A C 1
ATOM 3912 O O . ASN A 1 501 ? 33.438 10.875 11.703 1 61.94 501 ASN A O 1
ATOM 3916 N N . PRO A 1 502 ? 33.125 13.094 11.164 1 53.34 502 PRO A N 1
ATOM 3917 C CA . PRO A 1 502 ? 32.562 12.586 9.914 1 53.34 502 PRO A CA 1
ATOM 3918 C C . PRO A 1 502 ? 33.469 11.602 9.195 1 53.34 502 PRO A C 1
ATOM 3920 O O . PRO A 1 502 ? 34.625 11.914 8.945 1 53.34 502 PRO A O 1
ATOM 3923 N N . VAL A 1 503 ? 33.531 10.297 9.766 1 45.41 503 VAL A N 1
ATOM 3924 C CA . VAL A 1 503 ? 34.344 9.266 9.125 1 45.41 503 VAL A CA 1
ATOM 3925 C C . VAL A 1 503 ? 34.156 9.32 7.613 1 45.41 503 VAL A C 1
ATOM 3927 O O . VAL A 1 503 ? 33.031 9.5 7.141 1 45.41 503 VAL A O 1
ATOM 3930 N N . GLY A 1 504 ? 35.094 9.562 6.906 1 38.97 504 GLY A N 1
ATOM 3931 C CA . GLY A 1 504 ? 34.969 9.125 5.523 1 38.97 504 GLY A CA 1
ATOM 3932 C C . GLY A 1 504 ? 34.156 7.863 5.375 1 38.97 504 GLY A C 1
ATOM 3933 O O . GLY A 1 504 ? 33.844 7.199 6.367 1 38.97 504 GLY A O 1
ATOM 3934 N N . GLY A 1 505 ? 34 7.039 4.277 1 35.47 505 GLY A N 1
ATOM 3935 C CA . GLY A 1 505 ? 33.281 5.855 3.855 1 35.47 505 GLY A CA 1
ATOM 3936 C C . GLY A 1 505 ? 33.156 4.801 4.941 1 35.47 505 GLY A C 1
ATOM 3937 O O . GLY A 1 505 ? 32.938 5.121 6.109 1 35.47 505 GLY A O 1
ATOM 3938 N N . ALA A 1 506 ? 33.5 3.359 4.645 1 35.09 506 ALA A N 1
ATOM 3939 C CA . ALA A 1 506 ? 33.281 2 5.133 1 35.09 506 ALA A CA 1
ATOM 3940 C C . ALA A 1 506 ? 33.938 1.79 6.488 1 35.09 506 ALA A C 1
ATOM 3942 O O . ALA A 1 506 ? 33.75 0.76 7.137 1 35.09 506 ALA A O 1
ATOM 3943 N N . SER A 1 507 ? 35.062 2.523 7.027 1 34.81 507 SER A N 1
ATOM 3944 C CA . SER A 1 507 ? 36.031 1.944 7.953 1 34.81 507 SER A CA 1
ATOM 3945 C C . SER A 1 507 ? 35.594 2.135 9.398 1 34.81 507 SER A C 1
ATOM 3947 O O . SER A 1 507 ? 36.312 1.817 10.328 1 34.81 507 SER A O 1
ATOM 3949 N N . ALA A 1 508 ? 34.781 2.898 9.812 1 34.88 508 ALA A N 1
ATOM 3950 C CA . ALA A 1 508 ? 34.656 3.293 11.219 1 34.88 508 ALA A CA 1
ATOM 3951 C C . ALA A 1 508 ? 34.094 2.164 12.062 1 34.88 508 ALA A C 1
ATOM 3953 O O . ALA A 1 508 ? 33.906 2.32 13.273 1 34.88 508 ALA A O 1
ATOM 3954 N N . LEU A 1 509 ? 33.344 1.228 11.469 1 34.22 509 LEU A N 1
ATOM 3955 C CA . LEU A 1 509 ? 32.625 0.385 12.438 1 34.22 509 LEU A CA 1
ATOM 3956 C C . LEU A 1 509 ? 33.625 -0.488 13.211 1 34.22 509 LEU A C 1
ATOM 3958 O O . LEU A 1 509 ? 33.188 -1.374 13.961 1 34.22 509 LEU A O 1
ATOM 3962 N N . GLY A 1 510 ? 35 -0.335 13.133 1 29.75 510 GLY A N 1
ATOM 3963 C CA . GLY A 1 510 ? 35.875 -1.216 13.875 1 29.75 510 GLY A CA 1
ATOM 3964 C C . GLY A 1 510 ? 35.781 -1.009 15.383 1 29.75 510 GLY A C 1
ATOM 3965 O O . GLY A 1 510 ? 36.156 -1.894 16.156 1 29.75 510 GLY A O 1
ATOM 3966 N N . ALA A 1 511 ? 35.812 0.236 15.93 1 29.23 511 ALA A N 1
ATOM 3967 C CA . ALA A 1 511 ? 36.281 0.317 17.312 1 29.23 511 ALA A CA 1
ATOM 3968 C C . ALA A 1 511 ? 35.156 -0.007 18.281 1 29.23 511 ALA A C 1
ATOM 3970 O O . ALA A 1 511 ? 35.344 0.017 19.5 1 29.23 511 ALA A O 1
ATOM 3971 N N . VAL A 1 512 ? 33.906 0.187 18.016 1 26.75 512 VAL A N 1
ATOM 3972 C CA . VAL A 1 512 ? 33.031 0.067 19.172 1 26.75 512 VAL A CA 1
ATOM 3973 C C . VAL A 1 512 ? 32.812 -1.407 19.5 1 26.75 512 VAL A C 1
ATOM 3975 O O . VAL A 1 512 ? 31.812 -1.762 20.156 1 26.75 512 VAL A O 1
ATOM 3978 N N . LEU A 1 513 ? 33.594 -2.418 18.953 1 21.42 513 LEU A N 1
ATOM 3979 C CA . LEU A 1 513 ? 33.531 -3.594 19.812 1 21.42 513 LEU A CA 1
ATOM 3980 C C . LEU A 1 513 ? 34.281 -3.354 21.125 1 21.42 513 LEU A C 1
ATOM 3982 O O . LEU A 1 513 ? 35.406 -2.863 21.125 1 21.42 513 LEU A O 1
ATOM 3986 N N . MET B 1 1 ? -27.375 -36.25 52.625 1 31.48 1 MET B N 1
ATOM 3987 C CA . MET B 1 1 ? -27.188 -34.844 52.25 1 31.48 1 MET B CA 1
ATOM 3988 C C . MET B 1 1 ? -25.766 -34.625 51.75 1 31.48 1 MET B C 1
ATOM 3990 O O . MET B 1 1 ? -24.812 -34.688 52.5 1 31.48 1 MET B O 1
ATOM 3994 N N . GLY B 1 2 ? -25.438 -35 50.469 1 33.28 2 GLY B N 1
ATOM 3995 C CA . GLY B 1 2 ? -24.203 -35.031 49.719 1 33.28 2 GLY B CA 1
ATOM 3996 C C . GLY B 1 2 ? -23.625 -33.656 49.406 1 33.28 2 GLY B C 1
ATOM 3997 O O . GLY B 1 2 ? -24.328 -32.781 48.906 1 33.28 2 GLY B O 1
ATOM 3998 N N . MET B 1 3 ? -22.609 -33.219 50.125 1 30.42 3 MET B N 1
ATOM 3999 C CA . MET B 1 3 ? -21.891 -31.969 50 1 30.42 3 MET B CA 1
ATOM 4000 C C . MET B 1 3 ? -21.25 -31.844 48.625 1 30.42 3 MET B C 1
ATOM 4002 O O . MET B 1 3 ? -20.344 -32.625 48.281 1 30.42 3 MET B O 1
ATOM 4006 N N . ARG B 1 4 ? -22.047 -31.438 47.625 1 37.03 4 ARG B N 1
ATOM 4007 C CA . ARG B 1 4 ? -21.516 -31.109 46.312 1 37.03 4 ARG B CA 1
ATOM 4008 C C . ARG B 1 4 ? -20.438 -30.031 46.406 1 37.03 4 ARG B C 1
ATOM 4010 O O . ARG B 1 4 ? -20.688 -28.953 46.938 1 37.03 4 ARG B O 1
ATOM 4017 N N . CYS B 1 5 ? -19.156 -30.438 46.375 1 31.7 5 CYS B N 1
ATOM 4018 C CA . CYS B 1 5 ? -17.969 -29.578 46.281 1 31.7 5 CYS B CA 1
ATOM 4019 C C . CYS B 1 5 ? -18.062 -28.672 45.062 1 31.7 5 CYS B C 1
ATOM 4021 O O . CYS B 1 5 ? -18.078 -29.141 43.938 1 31.7 5 CYS B O 1
ATOM 4023 N N . ILE B 1 6 ? -18.688 -27.562 45.219 1 37.56 6 ILE B N 1
ATOM 4024 C CA . ILE B 1 6 ? -18.656 -26.531 44.188 1 37.56 6 ILE B CA 1
ATOM 4025 C C . ILE B 1 6 ? -17.219 -26.109 43.906 1 37.56 6 ILE B C 1
ATOM 4027 O O . ILE B 1 6 ? -16.547 -25.578 44.781 1 37.56 6 ILE B O 1
ATOM 4031 N N . ILE B 1 7 ? -16.531 -26.859 43.062 1 36.25 7 ILE B N 1
ATOM 4032 C CA . ILE B 1 7 ? -15.234 -26.375 42.594 1 36.25 7 ILE B CA 1
ATOM 4033 C C . ILE B 1 7 ? -15.422 -25.047 41.844 1 36.25 7 ILE B C 1
ATOM 4035 O O . ILE B 1 7 ? -16.109 -25 40.812 1 36.25 7 ILE B O 1
ATOM 4039 N N . TRP B 1 8 ? -15.25 -24 42.562 1 32.97 8 TRP B N 1
ATOM 4040 C CA . TRP B 1 8 ? -15.117 -22.688 41.938 1 32.97 8 TRP B CA 1
ATOM 4041 C C . TRP B 1 8 ? -13.969 -22.703 40.906 1 32.97 8 TRP B C 1
ATOM 4043 O O . TRP B 1 8 ? -12.812 -22.922 41.281 1 32.97 8 TRP B O 1
ATOM 4053 N N . ILE B 1 9 ? -14.266 -23.016 39.75 1 34.72 9 ILE B N 1
ATOM 4054 C CA . ILE B 1 9 ? -13.289 -22.75 38.688 1 34.72 9 ILE B CA 1
ATOM 4055 C C . ILE B 1 9 ? -13.016 -21.25 38.625 1 34.72 9 ILE B C 1
ATOM 4057 O O . ILE B 1 9 ? -13.898 -20.453 38.281 1 34.72 9 ILE B O 1
ATOM 4061 N N . ILE B 1 10 ? -12.078 -20.781 39.469 1 34.22 10 ILE B N 1
ATOM 4062 C CA . ILE B 1 10 ? -11.57 -19.438 39.25 1 34.22 10 ILE B CA 1
ATOM 4063 C C . ILE B 1 10 ? -10.984 -19.359 37.844 1 34.22 10 ILE B C 1
ATOM 4065 O O . ILE B 1 10 ? -10.008 -20.047 37.531 1 34.22 10 ILE B O 1
ATOM 4069 N N . VAL B 1 11 ? -11.781 -19.047 36.906 1 34.72 11 VAL B N 1
ATOM 4070 C CA . VAL B 1 11 ? -11.281 -18.641 35.594 1 34.72 11 VAL B CA 1
ATOM 4071 C C . VAL B 1 11 ? -10.289 -17.484 35.75 1 34.72 11 VAL B C 1
ATOM 4073 O O . VAL B 1 11 ? -10.672 -16.375 36.125 1 34.72 11 VAL B O 1
ATOM 4076 N N . ALA B 1 12 ? -9.078 -17.828 36.062 1 33.41 12 ALA B N 1
ATOM 4077 C CA . ALA B 1 12 ? -8.039 -16.812 35.969 1 33.41 12 ALA B CA 1
ATOM 4078 C C . ALA B 1 12 ? -8.094 -16.109 34.594 1 33.41 12 ALA B C 1
ATOM 4080 O O . ALA B 1 12 ? -7.797 -16.703 33.562 1 33.41 12 ALA B O 1
ATOM 4081 N N . VAL B 1 13 ? -8.961 -15.188 34.5 1 33 13 VAL B N 1
ATOM 4082 C CA . VAL B 1 13 ? -8.781 -14.234 33.406 1 33 13 VAL B CA 1
ATOM 4083 C C . VAL B 1 13 ? -7.355 -13.695 33.406 1 33 13 VAL B C 1
ATOM 4085 O O . VAL B 1 13 ? -6.965 -12.977 34.344 1 33 13 VAL B O 1
ATOM 4088 N N . ILE B 1 14 ? -6.422 -14.477 32.969 1 31.83 14 ILE B N 1
ATOM 4089 C CA . ILE B 1 14 ? -5.125 -13.859 32.688 1 31.83 14 ILE B CA 1
ATOM 4090 C C . ILE B 1 14 ? -5.32 -12.57 31.891 1 31.83 14 ILE B C 1
ATOM 4092 O O . ILE B 1 14 ? -5.684 -12.617 30.719 1 31.83 14 ILE B O 1
ATOM 4096 N N . VAL B 1 15 ? -5.875 -11.602 32.594 1 33.12 15 VAL B N 1
ATOM 4097 C CA . VAL B 1 15 ? -5.672 -10.281 32.031 1 33.12 15 VAL B CA 1
ATOM 4098 C C . VAL B 1 15 ? -4.246 -10.164 31.484 1 33.12 15 VAL B C 1
ATOM 4100 O O . VAL B 1 15 ? -3.283 -10.211 32.25 1 33.12 15 VAL B O 1
ATOM 4103 N N . GLN B 1 16 ? -3.943 -10.766 30.406 1 33.69 16 GLN B N 1
ATOM 4104 C CA . GLN B 1 16 ? -2.705 -10.375 29.734 1 33.69 16 GLN B CA 1
ATOM 4105 C C . GLN B 1 16 ? -2.457 -8.875 29.859 1 33.69 16 GLN B C 1
ATOM 4107 O O . GLN B 1 16 ? -3.186 -8.07 29.281 1 33.69 16 GLN B O 1
ATOM 4112 N N . ILE B 1 17 ? -2.139 -8.375 31 1 34 17 ILE B N 1
ATOM 4113 C CA . ILE B 1 17 ? -1.573 -7.035 31.109 1 34 17 ILE B CA 1
ATOM 4114 C C . ILE B 1 17 ? -0.637 -6.766 29.938 1 34 17 ILE B C 1
ATOM 4116 O O . ILE B 1 17 ? 0.404 -7.414 29.797 1 34 17 ILE B O 1
ATOM 4120 N N . ALA B 1 18 ? -1.153 -6.473 28.906 1 43.47 18 ALA B N 1
ATOM 4121 C CA . ALA B 1 18 ? -0.304 -5.934 27.844 1 43.47 18 ALA B CA 1
ATOM 4122 C C . ALA B 1 18 ? 0.843 -5.113 28.422 1 43.47 18 ALA B C 1
ATOM 4124 O O . ALA B 1 18 ? 0.613 -4.102 29.094 1 43.47 18 ALA B O 1
ATOM 4125 N N . LEU B 1 19 ? 1.975 -5.664 28.781 1 48.81 19 LEU B N 1
ATOM 4126 C CA . LEU B 1 19 ? 3.178 -4.984 29.25 1 48.81 19 LEU B CA 1
ATOM 4127 C C . LEU B 1 19 ? 3.318 -3.613 28.578 1 48.81 19 LEU B C 1
ATOM 4129 O O . LEU B 1 19 ? 3.291 -3.506 27.359 1 48.81 19 LEU B O 1
ATOM 4133 N N . SER B 1 20 ? 2.973 -2.545 29.25 1 58.12 20 SER B N 1
ATOM 4134 C CA . SER B 1 20 ? 3.307 -1.171 28.891 1 58.12 20 SER B CA 1
ATOM 4135 C C . SER B 1 20 ? 4.625 -1.102 28.125 1 58.12 20 SER B C 1
ATOM 4137 O O . SER B 1 20 ? 5.621 -1.689 28.547 1 58.12 20 SER B O 1
ATOM 4139 N N . GLN B 1 21 ? 4.473 -0.917 26.812 1 72.5 21 GLN B N 1
ATOM 4140 C CA . GLN B 1 21 ? 5.684 -0.678 26.031 1 72.5 21 GLN B CA 1
ATOM 4141 C C . GLN B 1 21 ? 6.195 0.746 26.234 1 72.5 21 GLN B C 1
ATOM 4143 O O . GLN B 1 21 ? 5.859 1.645 25.453 1 72.5 21 GLN B O 1
ATOM 4148 N N . ARG B 1 22 ? 6.969 0.862 27.312 1 84.69 22 ARG B N 1
ATOM 4149 C CA . ARG B 1 22 ? 7.473 2.186 27.672 1 84.69 22 ARG B CA 1
ATOM 4150 C C . ARG B 1 22 ? 8.477 2.686 26.641 1 84.69 22 ARG B C 1
ATOM 4152 O O . ARG B 1 22 ? 8.75 2.004 25.656 1 84.69 22 ARG B O 1
ATOM 4159 N N . ALA B 1 23 ? 8.844 3.889 26.797 1 92.19 23 ALA B N 1
ATOM 4160 C CA . ALA B 1 23 ? 9.664 4.602 25.828 1 92.19 23 ALA B CA 1
ATOM 4161 C C . ALA B 1 23 ? 10.945 3.824 25.516 1 92.19 23 ALA B C 1
ATOM 4163 O O . ALA B 1 23 ? 11.383 3.781 24.359 1 92.19 23 ALA B O 1
ATOM 4164 N N . GLN B 1 24 ? 11.516 3.145 26.484 1 94.06 24 GLN B N 1
ATOM 4165 C CA . GLN B 1 24 ? 12.773 2.432 26.328 1 94.06 24 GLN B CA 1
ATOM 4166 C C . GLN B 1 24 ? 12.641 1.31 25.297 1 94.06 24 GLN B C 1
ATOM 4168 O O . GLN B 1 24 ? 13.555 1.062 24.516 1 94.06 24 GLN B O 1
ATOM 4173 N N . HIS B 1 25 ? 11.516 0.625 25.359 1 94.69 25 HIS B N 1
ATOM 4174 C CA . HIS B 1 25 ? 11.258 -0.449 24.406 1 94.69 25 HIS B CA 1
ATOM 4175 C C . HIS B 1 25 ? 11.383 0.049 22.969 1 94.69 25 HIS B C 1
ATOM 4177 O O . HIS B 1 25 ? 12.102 -0.544 22.156 1 94.69 25 HIS B O 1
ATOM 4183 N N . TRP B 1 26 ? 10.711 1.041 22.641 1 96.81 26 TRP B N 1
ATOM 4184 C CA . TRP B 1 26 ? 10.664 1.572 21.281 1 96.81 26 TRP B CA 1
ATOM 4185 C C . TRP B 1 26 ? 12 2.191 20.891 1 96.81 26 TRP B C 1
ATOM 4187 O O . TRP B 1 26 ? 12.438 2.072 19.734 1 96.81 26 TRP B O 1
ATOM 4197 N N . ASN B 1 27 ? 12.641 2.883 21.812 1 96.94 27 ASN B N 1
ATOM 4198 C CA . ASN B 1 27 ? 13.977 3.416 21.547 1 96.94 27 ASN B CA 1
ATOM 4199 C C . ASN B 1 27 ? 14.977 2.305 21.234 1 96.94 27 ASN B C 1
ATOM 4201 O O . ASN B 1 27 ? 15.781 2.428 20.312 1 96.94 27 ASN B O 1
ATOM 4205 N N . ASP B 1 28 ? 14.906 1.223 22.047 1 96.88 28 ASP B N 1
ATOM 4206 C CA . ASP B 1 28 ? 15.805 0.094 21.828 1 96.88 28 ASP B CA 1
ATOM 4207 C C . ASP B 1 28 ? 15.555 -0.556 20.469 1 96.88 28 ASP B C 1
ATOM 4209 O O . ASP B 1 28 ? 16.5 -0.874 19.734 1 96.88 28 ASP B O 1
ATOM 4213 N N . GLU B 1 29 ? 14.312 -0.733 20.172 1 96.5 29 GLU B N 1
ATOM 4214 C CA . GLU B 1 29 ? 13.945 -1.34 18.891 1 96.5 29 GLU B CA 1
ATOM 4215 C C . GLU B 1 29 ? 14.43 -0.489 17.719 1 96.5 29 GLU B C 1
ATOM 4217 O O . GLU B 1 29 ? 14.93 -1.019 16.734 1 96.5 29 GLU B O 1
ATOM 4222 N N . ALA B 1 30 ? 14.211 0.796 17.812 1 97.5 30 ALA B N 1
ATOM 4223 C CA . ALA B 1 30 ? 14.625 1.705 16.734 1 97.5 30 ALA B CA 1
ATOM 4224 C C . ALA B 1 30 ? 16.141 1.718 16.594 1 97.5 30 ALA B C 1
ATOM 4226 O O . ALA B 1 30 ? 16.672 1.798 15.477 1 97.5 30 ALA B O 1
ATOM 4227 N N . LYS B 1 31 ? 16.875 1.672 17.703 1 97 31 LYS B N 1
ATOM 4228 C CA . LYS B 1 31 ? 18.328 1.658 17.672 1 97 31 LYS B CA 1
ATOM 4229 C C . LYS B 1 31 ? 18.859 0.392 17 1 97 31 LYS B C 1
ATOM 4231 O O . LYS B 1 31 ? 19.828 0.44 16.234 1 97 31 LYS B O 1
ATOM 4236 N N . ILE B 1 32 ? 18.203 -0.718 17.281 1 97.69 32 ILE B N 1
ATOM 4237 C CA . ILE B 1 32 ? 18.594 -1.975 16.656 1 97.69 32 ILE B CA 1
ATOM 4238 C C . ILE B 1 32 ? 18.391 -1.876 15.148 1 97.69 32 ILE B C 1
ATOM 4240 O O . ILE B 1 32 ? 19.281 -2.223 14.367 1 97.69 32 ILE B O 1
ATOM 4244 N N . ALA B 1 33 ? 17.219 -1.395 14.719 1 97.88 33 ALA B N 1
ATOM 4245 C CA . ALA B 1 33 ? 16.922 -1.245 13.305 1 97.88 33 ALA B CA 1
ATOM 4246 C C . ALA B 1 33 ? 17.891 -0.289 12.625 1 97.88 33 ALA B C 1
ATOM 4248 O O . ALA B 1 33 ? 18.344 -0.539 11.508 1 97.88 33 ALA B O 1
ATOM 4249 N N . LEU B 1 34 ? 18.219 0.824 13.305 1 98.12 34 LEU B N 1
ATOM 4250 C CA . LEU B 1 34 ? 19.141 1.814 12.766 1 98.12 34 LEU B CA 1
ATOM 4251 C C . LEU B 1 34 ? 20.531 1.218 12.609 1 98.12 34 LEU B C 1
ATOM 4253 O O . LEU B 1 34 ? 21.188 1.429 11.586 1 98.12 34 LEU B O 1
ATOM 4257 N N . ASN B 1 35 ? 21 0.468 13.609 1 97.44 35 ASN B N 1
ATOM 4258 C CA . ASN B 1 35 ? 22.297 -0.169 13.539 1 97.44 35 ASN B CA 1
ATOM 4259 C C . ASN B 1 35 ? 22.391 -1.153 12.383 1 97.44 35 ASN B C 1
ATOM 4261 O O . ASN B 1 35 ? 23.438 -1.266 11.734 1 97.44 35 ASN B O 1
ATOM 4265 N N . GLU B 1 36 ? 21.312 -1.84 12.156 1 97.44 36 GLU B N 1
ATOM 4266 C CA . GLU B 1 36 ? 21.281 -2.738 11 1 97.44 36 GLU B CA 1
ATOM 4267 C C . GLU B 1 36 ? 21.375 -1.963 9.695 1 97.44 36 GLU B C 1
ATOM 4269 O O . GLU B 1 36 ? 22.094 -2.367 8.773 1 97.44 36 GLU B O 1
ATOM 4274 N N . ALA B 1 37 ? 20.641 -0.874 9.625 1 97.75 37 ALA B N 1
ATOM 4275 C CA . ALA B 1 37 ? 20.641 -0.049 8.422 1 97.75 37 ALA B CA 1
ATOM 4276 C C . ALA B 1 37 ? 22.016 0.553 8.164 1 97.75 37 ALA B C 1
ATOM 4278 O O . ALA B 1 37 ? 22.438 0.714 7.016 1 97.75 37 ALA B O 1
ATOM 4279 N N . LEU B 1 38 ? 22.703 0.895 9.219 1 96.94 38 LEU B N 1
ATOM 4280 C CA . LEU B 1 38 ? 24.016 1.521 9.109 1 96.94 38 LEU B CA 1
ATOM 4281 C C . LEU B 1 38 ? 25.047 0.533 8.578 1 96.94 38 LEU B C 1
ATOM 4283 O O . LEU B 1 38 ? 26.125 0.933 8.133 1 96.94 38 LEU B O 1
ATOM 4287 N N . ARG B 1 39 ? 24.688 -0.751 8.562 1 95.94 39 ARG B N 1
ATOM 4288 C CA . ARG B 1 39 ? 25.594 -1.788 8.102 1 95.94 39 ARG B CA 1
ATOM 4289 C C . ARG B 1 39 ? 25.219 -2.273 6.703 1 95.94 39 ARG B C 1
ATOM 4291 O O . ARG B 1 39 ? 25.812 -3.219 6.184 1 95.94 39 ARG B O 1
ATOM 4298 N N . LEU B 1 40 ? 24.219 -1.638 6.164 1 95.25 40 LEU B N 1
ATOM 4299 C CA . LEU B 1 40 ? 23.734 -2.033 4.844 1 95.25 40 LEU B CA 1
ATOM 4300 C C . LEU B 1 40 ? 24.828 -1.836 3.795 1 95.25 40 LEU B C 1
ATOM 4302 O O . LEU B 1 40 ? 25.469 -0.782 3.748 1 95.25 40 LEU B O 1
ATOM 4306 N N . GLU B 1 41 ? 25.078 -2.869 2.979 1 94 41 GLU B N 1
ATOM 4307 C CA . GLU B 1 41 ? 26.031 -2.814 1.865 1 94 41 GLU B CA 1
ATOM 4308 C C . GLU B 1 41 ? 25.359 -3.23 0.557 1 94 41 GLU B C 1
ATOM 4310 O O . GLU B 1 41 ? 24.531 -4.145 0.538 1 94 41 GLU B O 1
ATOM 4315 N N . MET B 1 42 ? 25.734 -2.523 -0.439 1 96.44 42 MET B N 1
ATOM 4316 C CA . MET B 1 42 ? 25.281 -2.926 -1.768 1 96.44 42 MET B CA 1
ATOM 4317 C C . MET B 1 42 ? 26.109 -4.102 -2.285 1 96.44 42 MET B C 1
ATOM 4319 O O . MET B 1 42 ? 27.328 -4.086 -2.221 1 96.44 42 MET B O 1
ATOM 4323 N N . ASP B 1 43 ? 25.453 -5.141 -2.652 1 96.38 43 ASP B N 1
ATOM 4324 C CA . ASP B 1 43 ? 26.109 -6.316 -3.223 1 96.38 43 ASP B CA 1
ATOM 4325 C C . ASP B 1 43 ? 26.078 -6.266 -4.75 1 96.38 43 ASP B C 1
ATOM 4327 O O . ASP B 1 43 ? 25.031 -6.402 -5.367 1 96.38 43 ASP B O 1
ATOM 4331 N N . TRP B 1 44 ? 27.25 -6.148 -5.328 1 95.69 44 TRP B N 1
ATOM 4332 C CA . TRP B 1 44 ? 27.359 -5.988 -6.773 1 95.69 44 TRP B CA 1
ATOM 4333 C C . TRP B 1 44 ? 27.734 -7.309 -7.441 1 95.69 44 TRP B C 1
ATOM 4335 O O . TRP B 1 44 ? 28.156 -7.328 -8.602 1 95.69 44 TRP B O 1
ATOM 4345 N N . GLY B 1 45 ? 27.609 -8.391 -6.68 1 95.81 45 GLY B N 1
ATOM 4346 C CA . GLY B 1 45 ? 27.891 -9.703 -7.238 1 95.81 45 GLY B CA 1
ATOM 4347 C C . GLY B 1 45 ? 26.875 -10.141 -8.281 1 95.81 45 GLY B C 1
ATOM 4348 O O . GLY B 1 45 ? 25.812 -9.523 -8.414 1 95.81 45 GLY B O 1
ATOM 4349 N N . VAL B 1 46 ? 27.266 -11.164 -9.023 1 96.62 46 VAL B N 1
ATOM 4350 C CA . VAL B 1 46 ? 26.391 -11.75 -10.023 1 96.62 46 VAL B CA 1
ATOM 4351 C C . VAL B 1 46 ? 25.453 -12.758 -9.359 1 96.62 46 VAL B C 1
ATOM 4353 O O . VAL B 1 46 ? 25.875 -13.57 -8.539 1 96.62 46 VAL B O 1
ATOM 4356 N N . ALA B 1 47 ? 24.203 -12.68 -9.688 1 98.25 47 ALA B N 1
ATOM 4357 C CA . ALA B 1 47 ? 23.25 -13.68 -9.219 1 98.25 47 ALA B CA 1
ATOM 4358 C C . ALA B 1 47 ? 23.297 -14.938 -10.078 1 98.25 47 ALA B C 1
ATOM 4360 O O . ALA B 1 47 ? 22.703 -14.992 -11.156 1 98.25 47 ALA B O 1
ATOM 4361 N N . LYS B 1 48 ? 23.984 -15.922 -9.555 1 98 48 LYS B N 1
ATOM 4362 C CA . LYS B 1 48 ? 24 -17.219 -10.242 1 98 48 LYS B CA 1
ATOM 4363 C C . LYS B 1 48 ? 22.594 -17.797 -10.336 1 98 48 LYS B C 1
ATOM 4365 O O . LYS B 1 48 ? 22.234 -18.391 -11.359 1 98 48 LYS B O 1
ATOM 4370 N N . ASN B 1 49 ? 21.875 -17.641 -9.25 1 98.88 49 ASN B N 1
ATOM 4371 C CA . ASN B 1 49 ? 20.484 -18.094 -9.141 1 98.88 49 ASN B CA 1
ATOM 4372 C C . ASN B 1 49 ? 19.531 -16.922 -8.906 1 98.88 49 ASN B C 1
ATOM 4374 O O . ASN B 1 49 ? 19.891 -15.953 -8.242 1 98.88 49 ASN B O 1
ATOM 4378 N N . VAL B 1 50 ? 18.375 -17 -9.469 1 98.94 50 VAL B N 1
ATOM 4379 C CA . VAL B 1 50 ? 17.312 -16.047 -9.211 1 98.94 50 VAL B CA 1
ATOM 4380 C C . VAL B 1 50 ? 16.016 -16.797 -8.859 1 98.94 50 VAL B C 1
ATOM 4382 O O . VAL B 1 50 ? 15.602 -17.703 -9.578 1 98.94 50 VAL B O 1
ATOM 4385 N N . ILE B 1 51 ? 15.43 -16.453 -7.758 1 99 51 ILE B N 1
ATOM 4386 C CA . ILE B 1 51 ? 14.109 -16.938 -7.395 1 99 51 ILE B CA 1
ATOM 4387 C C . ILE B 1 51 ? 13.133 -15.773 -7.312 1 99 51 ILE B C 1
ATOM 4389 O O . ILE B 1 51 ? 13.344 -14.836 -6.539 1 99 51 ILE B O 1
ATOM 4393 N N . LEU B 1 52 ? 12.109 -15.758 -8.117 1 99 52 LEU B N 1
ATOM 4394 C CA . LEU B 1 52 ? 11.023 -14.797 -8.047 1 99 52 LEU B CA 1
ATOM 4395 C C . LEU B 1 52 ? 9.789 -15.406 -7.387 1 99 52 LEU B C 1
ATOM 4397 O O . LEU B 1 52 ? 9.164 -16.312 -7.945 1 99 52 LEU B O 1
ATOM 4401 N N . PHE B 1 53 ? 9.516 -14.914 -6.203 1 99 53 PHE B N 1
ATOM 4402 C CA . PHE B 1 53 ? 8.289 -15.273 -5.488 1 99 53 PHE B CA 1
ATOM 4403 C C . PHE B 1 53 ? 7.176 -14.281 -5.801 1 99 53 PHE B C 1
ATOM 4405 O O . PHE B 1 53 ? 7.328 -13.078 -5.59 1 99 53 PHE B O 1
ATOM 4412 N N . LEU B 1 54 ? 6.062 -14.797 -6.289 1 98.94 54 LEU B N 1
ATOM 4413 C CA . LEU B 1 54 ? 4.902 -13.984 -6.633 1 98.94 54 LEU B CA 1
ATOM 4414 C C . LEU B 1 54 ? 3.701 -14.367 -5.773 1 98.94 54 LEU B C 1
ATOM 4416 O O . LEU B 1 54 ? 3.061 -15.391 -6.016 1 98.94 54 LEU B O 1
ATOM 4420 N N . GLY B 1 55 ? 3.441 -13.516 -4.727 1 98.94 55 GLY B N 1
ATOM 4421 C CA . GLY B 1 55 ? 2.139 -13.633 -4.09 1 98.94 55 GLY B CA 1
ATOM 4422 C C . GLY B 1 55 ? 1.023 -12.992 -4.898 1 98.94 55 GLY B C 1
ATOM 4423 O O . GLY B 1 55 ? 0.818 -11.781 -4.836 1 98.94 55 GLY B O 1
ATOM 4424 N N . ASP B 1 56 ? 0.299 -13.82 -5.656 1 98.81 56 ASP B N 1
ATOM 4425 C CA . ASP B 1 56 ? -0.736 -13.297 -6.543 1 98.81 56 ASP B CA 1
ATOM 4426 C C . ASP B 1 56 ? -1.801 -12.539 -5.754 1 98.81 56 ASP B C 1
ATOM 4428 O O . ASP B 1 56 ? -2.457 -13.102 -4.883 1 98.81 56 ASP B O 1
ATOM 4432 N N . GLY B 1 57 ? -1.961 -11.219 -6.082 1 98.62 57 GLY B N 1
ATOM 4433 C CA . GLY B 1 57 ? -2.953 -10.383 -5.422 1 98.62 57 GLY B CA 1
ATOM 4434 C C . GLY B 1 57 ? -2.549 -9.969 -4.02 1 98.62 57 GLY B C 1
ATOM 4435 O O . GLY B 1 57 ? -3.383 -9.516 -3.234 1 98.62 57 GLY B O 1
ATOM 4436 N N . MET B 1 58 ? -1.3 -10.078 -3.652 1 98.75 58 MET B N 1
ATOM 4437 C CA . MET B 1 58 ? -0.793 -9.883 -2.297 1 98.75 58 MET B CA 1
ATOM 4438 C C . MET B 1 58 ? -0.348 -8.445 -2.082 1 98.75 58 MET B C 1
ATOM 4440 O O . MET B 1 58 ? 0.825 -8.18 -1.809 1 98.75 58 MET B O 1
ATOM 4444 N N . ASP B 1 59 ? -1.273 -7.496 -2.15 1 98.38 59 ASP B N 1
ATOM 4445 C CA . ASP B 1 59 ? -0.928 -6.086 -1.992 1 98.38 59 ASP B CA 1
ATOM 4446 C C . ASP B 1 59 ? -0.578 -5.766 -0.541 1 98.38 59 ASP B C 1
ATOM 4448 O O . ASP B 1 59 ? -0.531 -6.664 0.304 1 98.38 59 ASP B O 1
ATOM 4452 N N . ILE B 1 60 ? -0.278 -4.582 -0.156 1 98.75 60 ILE B N 1
ATOM 4453 C CA . ILE B 1 60 ? 0.243 -4.164 1.141 1 98.75 60 ILE B CA 1
ATOM 4454 C C . ILE B 1 60 ? -0.803 -4.418 2.223 1 98.75 60 ILE B C 1
ATOM 4456 O O . ILE B 1 60 ? -0.465 -4.812 3.342 1 98.75 60 ILE B O 1
ATOM 4460 N N . THR B 1 61 ? -2.09 -4.191 1.93 1 98.75 61 THR B N 1
ATOM 4461 C CA . THR B 1 61 ? -3.154 -4.453 2.893 1 98.75 61 THR B CA 1
ATOM 4462 C C . THR B 1 61 ? -3.211 -5.938 3.246 1 98.75 61 THR B C 1
ATOM 4464 O O . THR B 1 61 ? -3.336 -6.297 4.418 1 98.75 61 THR B O 1
ATOM 4467 N N . THR B 1 62 ? -3.084 -6.789 2.229 1 98.88 62 THR B N 1
ATOM 4468 C CA . THR B 1 62 ? -3.07 -8.234 2.439 1 98.88 62 THR B CA 1
ATOM 4469 C C . THR B 1 62 ? -1.89 -8.641 3.314 1 98.88 62 THR B C 1
ATOM 4471 O O . THR B 1 62 ? -2.043 -9.445 4.238 1 98.88 62 THR B O 1
ATOM 4474 N N . GLN B 1 63 ? -0.732 -8.094 3.055 1 98.88 63 GLN B N 1
ATOM 4475 C CA . GLN B 1 63 ? 0.457 -8.422 3.832 1 98.88 63 GLN B CA 1
ATOM 4476 C C . GLN B 1 63 ? 0.296 -8.008 5.289 1 98.88 63 GLN B C 1
ATOM 4478 O O . GLN B 1 63 ? 0.677 -8.742 6.199 1 98.88 63 GLN B O 1
ATOM 4483 N N . THR B 1 64 ? -0.266 -6.801 5.504 1 98.88 64 THR B N 1
ATOM 4484 C CA . THR B 1 64 ? -0.485 -6.309 6.859 1 98.88 64 THR B CA 1
ATOM 4485 C C . THR B 1 64 ? -1.448 -7.219 7.613 1 98.88 64 THR B C 1
ATOM 4487 O O . THR B 1 64 ? -1.164 -7.633 8.742 1 98.88 64 THR B O 1
ATOM 4490 N N . ALA B 1 65 ? -2.533 -7.562 6.973 1 98.94 65 ALA B N 1
ATOM 4491 C CA . ALA B 1 65 ? -3.516 -8.438 7.602 1 98.94 65 ALA B CA 1
ATOM 4492 C C . ALA B 1 65 ? -2.928 -9.82 7.867 1 98.94 65 ALA B C 1
ATOM 4494 O O . ALA B 1 65 ? -3.178 -10.422 8.914 1 98.94 65 ALA B O 1
ATOM 4495 N N . ALA B 1 66 ? -2.107 -10.312 6.93 1 98.94 66 ALA B N 1
ATOM 4496 C CA . ALA B 1 66 ? -1.535 -11.648 7.047 1 98.94 66 ALA B CA 1
ATOM 4497 C C . ALA B 1 66 ? -0.532 -11.719 8.195 1 98.94 66 ALA B C 1
ATOM 4499 O O . ALA B 1 66 ? -0.48 -12.719 8.922 1 98.94 66 ALA B O 1
ATOM 4500 N N . ARG B 1 67 ? 0.32 -10.719 8.352 1 98.81 67 ARG B N 1
ATOM 4501 C CA . ARG B 1 67 ? 1.276 -10.766 9.453 1 98.81 67 ARG B CA 1
ATOM 4502 C C . ARG B 1 67 ? 0.563 -10.719 10.805 1 98.81 67 ARG B C 1
ATOM 4504 O O . ARG B 1 67 ? 1.013 -11.336 11.766 1 98.81 67 ARG B O 1
ATOM 4511 N N . ILE B 1 68 ? -0.519 -9.906 10.898 1 98.94 68 ILE B N 1
ATOM 4512 C CA . ILE B 1 68 ? -1.307 -9.859 12.125 1 98.94 68 ILE B CA 1
ATOM 4513 C C . ILE B 1 68 ? -1.931 -11.227 12.391 1 98.94 68 ILE B C 1
ATOM 4515 O O . ILE B 1 68 ? -1.845 -11.75 13.5 1 98.94 68 ILE B O 1
ATOM 4519 N N . PHE B 1 69 ? -2.547 -11.781 11.312 1 98.94 69 PHE B N 1
ATOM 4520 C CA . PHE B 1 69 ? -3.135 -13.117 11.391 1 98.94 69 PHE B CA 1
ATOM 4521 C C . PHE B 1 69 ? -2.107 -14.133 11.875 1 98.94 69 PHE B C 1
ATOM 4523 O O . PHE B 1 69 ? -2.406 -14.953 12.742 1 98.94 69 PHE B O 1
ATOM 4530 N N . LYS B 1 70 ? -0.896 -14.094 11.367 1 98.88 70 LYS B N 1
ATOM 4531 C CA . LYS B 1 70 ? 0.21 -14.969 11.75 1 98.88 70 LYS B CA 1
ATOM 4532 C C . LYS B 1 70 ? 0.484 -14.883 13.25 1 98.88 70 LYS B C 1
ATOM 4534 O O . LYS B 1 70 ? 0.572 -15.906 13.93 1 98.88 70 LYS B O 1
ATOM 4539 N N . GLY B 1 71 ? 0.678 -13.648 13.766 1 98.81 71 GLY B N 1
ATOM 4540 C CA . GLY B 1 71 ? 0.916 -13.469 15.188 1 98.81 71 GLY B CA 1
ATOM 4541 C C . GLY B 1 71 ? -0.222 -13.977 16.047 1 98.81 71 GLY B C 1
ATOM 4542 O O . GLY B 1 71 ? 0.012 -14.609 17.094 1 98.81 71 GLY B O 1
ATOM 4543 N N . GLN B 1 72 ? -1.409 -13.758 15.641 1 98.75 72 GLN B N 1
ATOM 4544 C CA . GLN B 1 72 ? -2.586 -14.148 16.406 1 98.75 72 GLN B CA 1
ATOM 4545 C C . GLN B 1 72 ? -2.717 -15.664 16.484 1 98.75 72 GLN B C 1
ATOM 4547 O O . GLN B 1 72 ? -3.154 -16.203 17.5 1 98.75 72 GLN B O 1
ATOM 4552 N N . ARG B 1 73 ? -2.377 -16.344 15.406 1 98.25 73 ARG B N 1
ATOM 4553 C CA . ARG B 1 73 ? -2.391 -17.812 15.398 1 98.25 73 ARG B CA 1
ATOM 4554 C C . ARG B 1 73 ? -1.4 -18.359 16.422 1 98.25 73 ARG B C 1
ATOM 4556 O O . ARG B 1 73 ? -1.518 -19.516 16.844 1 98.25 73 ARG B O 1
ATOM 4563 N N . LYS B 1 74 ? -0.459 -17.578 16.875 1 97.94 74 LYS B N 1
ATOM 4564 C CA . LYS B 1 74 ? 0.532 -17.984 17.859 1 97.94 74 LYS B CA 1
ATOM 4565 C C . LYS B 1 74 ? 0.176 -17.453 19.25 1 97.94 74 LYS B C 1
ATOM 4567 O O . LYS B 1 74 ? 0.982 -17.531 20.172 1 97.94 74 LYS B O 1
ATOM 4572 N N . GLY B 1 75 ? -0.915 -16.797 19.375 1 97.38 75 GLY B N 1
ATOM 4573 C CA . GLY B 1 75 ? -1.382 -16.297 20.672 1 97.38 75 GLY B CA 1
ATOM 4574 C C . GLY B 1 75 ? -0.91 -14.891 20.969 1 97.38 75 GLY B C 1
ATOM 4575 O O . GLY B 1 75 ? -1.047 -14.414 22.094 1 97.38 75 GLY B O 1
ATOM 4576 N N . GLU B 1 76 ? -0.363 -14.227 19.969 1 97.56 76 GLU B N 1
ATOM 4577 C CA . GLU B 1 76 ? 0.089 -12.852 20.125 1 97.56 76 GLU B CA 1
ATOM 4578 C C . GLU B 1 76 ? -0.944 -11.867 19.578 1 97.56 76 GLU B C 1
ATOM 4580 O O . GLU B 1 76 ? -1.971 -12.273 19.031 1 97.56 76 GLU B O 1
ATOM 4585 N N . THR B 1 77 ? -0.745 -10.5 19.766 1 97.56 77 THR B N 1
ATOM 4586 C CA . THR B 1 77 ? -1.628 -9.492 19.188 1 97.56 77 THR B CA 1
ATOM 4587 C C . THR B 1 77 ? -1.49 -9.461 17.672 1 97.56 77 THR B C 1
ATOM 4589 O O . THR B 1 77 ? -2.465 -9.203 16.953 1 97.56 77 THR B O 1
ATOM 4592 N N . GLY B 1 78 ? -0.223 -9.617 17.156 1 98.25 78 GLY B N 1
ATOM 4593 C CA . GLY B 1 78 ? 0.035 -9.82 15.734 1 98.25 78 GLY B CA 1
ATOM 4594 C C . GLY B 1 78 ? 0.525 -8.562 15.039 1 98.25 78 GLY B C 1
ATOM 4595 O O . GLY B 1 78 ? 1.271 -8.648 14.055 1 98.25 78 GLY B O 1
ATOM 4596 N N . GLU B 1 79 ? 0.146 -7.324 15.453 1 98.38 79 GLU B N 1
ATOM 4597 C CA . GLU B 1 79 ? 0.487 -6.074 14.781 1 98.38 79 GLU B CA 1
ATOM 4598 C C . GLU B 1 79 ? 1.997 -5.859 14.75 1 98.38 79 GLU B C 1
ATOM 4600 O O . GLU B 1 79 ? 2.527 -5.289 13.789 1 98.38 79 GLU B O 1
ATOM 4605 N N . GLU B 1 80 ? 2.742 -6.359 15.695 1 96.69 80 GLU B N 1
ATOM 4606 C CA . GLU B 1 80 ? 4.18 -6.16 15.828 1 96.69 80 GLU B CA 1
ATOM 4607 C C . GLU B 1 80 ? 4.957 -7.129 14.938 1 96.69 80 GLU B C 1
ATOM 4609 O O . GLU B 1 80 ? 6.172 -6.996 14.781 1 96.69 80 GLU B O 1
ATOM 4614 N N . GLY B 1 81 ? 4.266 -8.062 14.32 1 97.44 81 GLY B N 1
ATOM 4615 C CA . GLY B 1 81 ? 4.918 -9.125 13.57 1 97.44 81 GLY B CA 1
ATOM 4616 C C . GLY B 1 81 ? 5.418 -8.672 12.211 1 97.44 81 GLY B C 1
ATOM 4617 O O . GLY B 1 81 ? 5.211 -7.52 11.82 1 97.44 81 GLY B O 1
ATOM 4618 N N . TYR B 1 82 ? 6.113 -9.523 11.562 1 98.31 82 TYR B N 1
ATOM 4619 C CA . TYR B 1 82 ? 6.652 -9.375 10.211 1 98.31 82 TYR B CA 1
ATOM 4620 C C . TYR B 1 82 ? 6.426 -10.641 9.391 1 98.31 82 TYR B C 1
ATOM 4622 O O . TYR B 1 82 ? 6.48 -11.758 9.93 1 98.31 82 TYR B O 1
ATOM 4630 N N . LEU B 1 83 ? 6.09 -10.477 8.125 1 98.88 83 LEU B N 1
ATOM 4631 C CA . LEU B 1 83 ? 6.328 -11.586 7.211 1 98.88 83 LEU B CA 1
ATOM 4632 C C . LEU B 1 83 ? 7.812 -11.727 6.895 1 98.88 83 LEU B C 1
ATOM 4634 O O . LEU B 1 83 ? 8.578 -10.781 7.082 1 98.88 83 LEU B O 1
ATOM 4638 N N . ARG B 1 84 ? 8.219 -12.867 6.434 1 98.81 84 ARG B N 1
ATOM 4639 C CA . ARG B 1 84 ? 9.641 -13.156 6.273 1 98.81 84 ARG B CA 1
ATOM 4640 C C . ARG B 1 84 ? 10.305 -12.141 5.359 1 98.81 84 ARG B C 1
ATOM 4642 O O . ARG B 1 84 ? 11.43 -11.695 5.629 1 98.81 84 ARG B O 1
ATOM 4649 N N . TRP B 1 85 ? 9.594 -11.695 4.32 1 98.88 85 TRP B N 1
ATOM 4650 C CA . TRP B 1 85 ? 10.211 -10.797 3.344 1 98.88 85 TRP B CA 1
ATOM 4651 C C . TRP B 1 85 ? 10.172 -9.352 3.832 1 98.88 85 TRP B C 1
ATOM 4653 O O . TRP B 1 85 ? 10.844 -8.484 3.271 1 98.88 85 TRP B O 1
ATOM 4663 N N . HIS B 1 86 ? 9.43 -9.125 4.945 1 98.56 86 HIS B N 1
ATOM 4664 C CA . HIS B 1 86 ? 9.492 -7.801 5.555 1 98.56 86 HIS B CA 1
ATOM 4665 C C . HIS B 1 86 ? 10.883 -7.512 6.105 1 98.56 86 HIS B C 1
ATOM 4667 O O . HIS B 1 86 ? 11.227 -6.355 6.359 1 98.56 86 HIS B O 1
ATOM 4673 N N . LYS B 1 87 ? 11.672 -8.57 6.234 1 98.12 87 LYS B N 1
ATOM 4674 C CA . LYS B 1 87 ? 13.023 -8.414 6.77 1 98.12 87 LYS B CA 1
ATOM 4675 C C . LYS B 1 87 ? 14.047 -8.305 5.648 1 98.12 87 LYS B C 1
ATOM 4677 O O . LYS B 1 87 ? 15.25 -8.211 5.91 1 98.12 87 LYS B O 1
ATOM 4682 N N . PHE B 1 88 ? 13.617 -8.367 4.375 1 98.75 88 PHE B N 1
ATOM 4683 C CA . PHE B 1 88 ? 14.539 -8.102 3.277 1 98.75 88 PHE B CA 1
ATOM 4684 C C . PHE B 1 88 ? 15.047 -6.664 3.332 1 98.75 88 PHE B C 1
ATOM 4686 O O . PHE B 1 88 ? 14.305 -5.754 3.699 1 98.75 88 PHE B O 1
ATOM 4693 N N . PRO B 1 89 ? 16.312 -6.43 2.938 1 98.25 89 PRO B N 1
ATOM 4694 C CA . PRO B 1 89 ? 16.906 -5.102 3.098 1 98.25 89 PRO B CA 1
ATOM 4695 C C . PRO B 1 89 ? 16.359 -4.086 2.094 1 98.25 89 PRO B C 1
ATOM 4697 O O . PRO B 1 89 ? 16.453 -2.877 2.32 1 98.25 89 PRO B O 1
ATOM 4700 N N . TYR B 1 90 ? 15.805 -4.57 0.965 1 98.56 90 TYR B N 1
ATOM 4701 C CA . TYR B 1 90 ? 15.414 -3.609 -0.063 1 98.56 90 TYR B CA 1
ATOM 4702 C C . TYR B 1 90 ? 13.938 -3.752 -0.411 1 98.56 90 TYR B C 1
ATOM 4704 O O . TYR B 1 90 ? 13.422 -4.867 -0.502 1 98.56 90 TYR B O 1
ATOM 4712 N N . VAL B 1 91 ? 13.312 -2.594 -0.513 1 98.69 91 VAL B N 1
ATOM 4713 C CA . VAL B 1 91 ? 11.906 -2.494 -0.884 1 98.69 91 VAL B CA 1
ATOM 4714 C C . VAL B 1 91 ? 11.742 -1.493 -2.025 1 98.69 91 VAL B C 1
ATOM 4716 O O . VAL B 1 91 ? 12.469 -0.502 -2.1 1 98.69 91 VAL B O 1
ATOM 4719 N N . ALA B 1 92 ? 10.875 -1.747 -2.945 1 98.81 92 ALA B N 1
ATOM 4720 C CA . ALA B 1 92 ? 10.43 -0.851 -4.008 1 98.81 92 ALA B CA 1
ATOM 4721 C C . ALA B 1 92 ? 8.922 -0.982 -4.23 1 98.81 92 ALA B C 1
ATOM 4723 O O . ALA B 1 92 ? 8.258 -1.784 -3.572 1 98.81 92 ALA B O 1
ATOM 4724 N N . LEU B 1 93 ? 8.352 -0.126 -5.012 1 98.88 93 LEU B N 1
ATOM 4725 C CA . LEU B 1 93 ? 6.949 -0.207 -5.406 1 98.88 93 LEU B CA 1
ATOM 4726 C C . LEU B 1 93 ? 6.82 -0.378 -6.914 1 98.88 93 LEU B C 1
ATOM 4728 O O . LEU B 1 93 ? 7.652 0.119 -7.676 1 98.88 93 LEU B O 1
ATOM 4732 N N . SER B 1 94 ? 5.789 -1.061 -7.285 1 98.69 94 SER B N 1
ATOM 4733 C CA . SER B 1 94 ? 5.57 -1.394 -8.688 1 98.69 94 SER B CA 1
ATOM 4734 C C . SER B 1 94 ? 4.199 -0.915 -9.156 1 98.69 94 SER B C 1
ATOM 4736 O O . SER B 1 94 ? 3.188 -1.166 -8.5 1 98.69 94 SER B O 1
ATOM 4738 N N . LYS B 1 95 ? 4.172 -0.227 -10.328 1 98.62 95 LYS B N 1
ATOM 4739 C CA . LYS B 1 95 ? 2.93 0.154 -10.992 1 98.62 95 LYS B CA 1
ATOM 4740 C C . LYS B 1 95 ? 2.379 -0.996 -11.828 1 98.62 95 LYS B C 1
ATOM 4742 O O . LYS B 1 95 ? 3.086 -1.55 -12.672 1 98.62 95 LYS B O 1
ATOM 4747 N N . THR B 1 96 ? 1.091 -1.303 -11.719 1 98.38 96 THR B N 1
ATOM 4748 C CA . THR B 1 96 ? 0.647 -2.623 -12.156 1 98.38 96 THR B CA 1
ATOM 4749 C C . THR B 1 96 ? -0.259 -2.516 -13.375 1 98.38 96 THR B C 1
ATOM 4751 O O . THR B 1 96 ? -0.601 -3.527 -13.992 1 98.38 96 THR B O 1
ATOM 4754 N N . TYR B 1 97 ? -0.703 -1.329 -13.883 1 98.5 97 TYR B N 1
ATOM 4755 C CA . TYR B 1 97 ? -1.713 -1.162 -14.922 1 98.5 97 TYR B CA 1
ATOM 4756 C C . TYR B 1 97 ? -1.271 -1.823 -16.219 1 98.5 97 TYR B C 1
ATOM 4758 O O . TYR B 1 97 ? -0.077 -2.043 -16.438 1 98.5 97 TYR B O 1
ATOM 4766 N N . ASN B 1 98 ? -2.234 -2.26 -17.062 1 98.25 98 ASN B N 1
ATOM 4767 C CA . ASN B 1 98 ? -1.986 -2.754 -18.406 1 98.25 98 ASN B CA 1
ATOM 4768 C C . ASN B 1 98 ? -2.01 -1.623 -19.438 1 98.25 98 ASN B C 1
ATOM 4770 O O . ASN B 1 98 ? -2.324 -0.481 -19.094 1 98.25 98 ASN B O 1
ATOM 4774 N N . THR B 1 99 ? -1.634 -1.971 -20.656 1 97.62 99 THR B N 1
ATOM 4775 C CA . THR B 1 99 ? -1.608 -0.93 -21.672 1 97.62 99 THR B CA 1
ATOM 4776 C C . THR B 1 99 ? -3.021 -0.453 -22 1 97.62 99 THR B C 1
ATOM 4778 O O . THR B 1 99 ? -3.207 0.637 -22.547 1 97.62 99 THR B O 1
ATOM 4781 N N . ASP B 1 100 ? -4.035 -1.275 -21.609 1 98 100 ASP B N 1
ATOM 4782 C CA . ASP B 1 100 ? -5.395 -0.892 -21.984 1 98 100 ASP B CA 1
ATOM 4783 C C . ASP B 1 100 ? -6.301 -0.847 -20.75 1 98 100 ASP B C 1
ATOM 4785 O O . ASP B 1 100 ? -7.5 -0.575 -20.875 1 98 100 ASP B O 1
ATOM 4789 N N . ARG B 1 101 ? -5.797 -1.202 -19.594 1 98.5 101 ARG B N 1
ATOM 4790 C CA . ARG B 1 101 ? -6.633 -1.206 -18.391 1 98.5 101 ARG B CA 1
ATOM 4791 C C . ARG B 1 101 ? -5.973 -0.428 -17.266 1 98.5 101 ARG B C 1
ATOM 4793 O O . ARG B 1 101 ? -4.758 -0.521 -17.062 1 98.5 101 ARG B O 1
ATOM 4800 N N . GLN B 1 102 ? -6.758 0.293 -16.484 1 98.56 102 GLN B N 1
ATOM 4801 C CA . GLN B 1 102 ? -6.352 1.056 -15.305 1 98.56 102 GLN B CA 1
ATOM 4802 C C . GLN B 1 102 ? -6.09 0.135 -14.117 1 98.56 102 GLN B C 1
ATOM 4804 O O . GLN B 1 102 ? -5.145 0.349 -13.359 1 98.56 102 GLN B O 1
ATOM 4809 N N . VAL B 1 103 ? -6.93 -0.873 -13.938 1 98.38 103 VAL B N 1
ATOM 4810 C CA . VAL B 1 103 ? -6.762 -1.987 -13.008 1 98.38 103 VAL B CA 1
ATOM 4811 C C . VAL B 1 103 ? -6.461 -3.266 -13.789 1 98.38 103 VAL B C 1
ATOM 4813 O O . VAL B 1 103 ? -7.246 -3.678 -14.648 1 98.38 103 VAL B O 1
ATOM 4816 N N . PRO B 1 104 ? -5.34 -3.889 -13.508 1 98.38 104 PRO B N 1
ATOM 4817 C CA . PRO B 1 104 ? -4.844 -4.961 -14.367 1 98.38 104 PRO B CA 1
ATOM 4818 C C . PRO B 1 104 ? -5.434 -6.324 -14.016 1 98.38 104 PRO B C 1
ATOM 4820 O O . PRO B 1 104 ? -6.148 -6.449 -13.023 1 98.38 104 PRO B O 1
ATOM 4823 N N . ASP B 1 105 ? -5.203 -7.301 -14.891 1 97.56 105 ASP B N 1
ATOM 4824 C CA . ASP B 1 105 ? -5.391 -8.711 -14.547 1 97.56 105 ASP B CA 1
ATOM 4825 C C . ASP B 1 105 ? -4.047 -9.43 -14.438 1 97.56 105 ASP B C 1
ATOM 4827 O O . ASP B 1 105 ? -2.992 -8.812 -14.586 1 97.56 105 ASP B O 1
ATOM 4831 N N . SER B 1 106 ? -4.012 -10.695 -14.133 1 98.56 106 SER B N 1
ATOM 4832 C CA . SER B 1 106 ? -2.789 -11.453 -13.906 1 98.56 106 SER B CA 1
ATOM 4833 C C . SER B 1 106 ? -2.08 -11.766 -15.219 1 98.56 106 SER B C 1
ATOM 4835 O O . SER B 1 106 ? -0.858 -11.93 -15.25 1 98.56 106 SER B O 1
ATOM 4837 N N . ALA B 1 107 ? -2.85 -11.938 -16.344 1 98.75 107 ALA B N 1
ATOM 4838 C CA . ALA B 1 107 ? -2.23 -12.25 -17.625 1 98.75 107 ALA B CA 1
ATOM 4839 C C . ALA B 1 107 ? -1.338 -11.109 -18.094 1 98.75 107 ALA B C 1
ATOM 4841 O O . ALA B 1 107 ? -0.145 -11.305 -18.344 1 98.75 107 ALA B O 1
ATOM 4842 N N . GLY B 1 108 ? -1.924 -9.906 -18.141 1 98.62 108 GLY B N 1
ATOM 4843 C CA . GLY B 1 108 ? -1.157 -8.75 -18.562 1 98.62 108 GLY B CA 1
ATOM 4844 C C . GLY B 1 108 ? 0.011 -8.438 -17.641 1 98.62 108 GLY B C 1
ATOM 4845 O O . GLY B 1 108 ? 1.115 -8.148 -18.109 1 98.62 108 GLY B O 1
ATOM 4846 N N . THR B 1 109 ? -0.199 -8.5 -16.328 1 98.81 109 THR B N 1
ATOM 4847 C CA . THR B 1 109 ? 0.884 -8.227 -15.391 1 98.81 109 THR B CA 1
ATOM 4848 C C . THR B 1 109 ? 1.973 -9.289 -15.492 1 98.81 109 THR B C 1
ATOM 4850 O O . THR B 1 109 ? 3.16 -8.992 -15.344 1 98.81 109 THR B O 1
ATOM 4853 N N . GLY B 1 110 ? 1.55 -10.57 -15.727 1 98.94 110 GLY B N 1
ATOM 4854 C CA . GLY B 1 110 ? 2.523 -11.633 -15.914 1 98.94 110 GLY B CA 1
ATOM 4855 C C . GLY B 1 110 ? 3.479 -11.367 -17.062 1 98.94 110 GLY B C 1
ATOM 4856 O O . GLY B 1 110 ? 4.684 -11.609 -16.938 1 98.94 110 GLY B O 1
ATOM 4857 N N . THR B 1 111 ? 2.904 -10.883 -18.156 1 98.81 111 THR B N 1
ATOM 4858 C CA . THR B 1 111 ? 3.754 -10.523 -19.281 1 98.81 111 THR B CA 1
ATOM 4859 C C . THR B 1 111 ? 4.746 -9.43 -18.906 1 98.81 111 THR B C 1
ATOM 4861 O O . THR B 1 111 ? 5.91 -9.469 -19.312 1 98.81 111 THR B O 1
ATOM 4864 N N . ALA B 1 112 ? 4.32 -8.492 -18.094 1 98.81 112 ALA B N 1
ATOM 4865 C CA . ALA B 1 112 ? 5.176 -7.371 -17.703 1 98.81 112 ALA B CA 1
ATOM 4866 C C . ALA B 1 112 ? 6.359 -7.848 -16.875 1 98.81 112 ALA B C 1
ATOM 4868 O O . ALA B 1 112 ? 7.516 -7.594 -17.219 1 98.81 112 ALA B O 1
ATOM 4869 N N . TYR B 1 113 ? 6.137 -8.594 -15.773 1 98.88 113 TYR B N 1
ATOM 4870 C CA . TYR B 1 113 ? 7.223 -8.891 -14.852 1 98.88 113 TYR B CA 1
ATOM 4871 C C . TYR B 1 113 ? 8.008 -10.117 -15.297 1 98.88 113 TYR B C 1
ATOM 4873 O O . TYR B 1 113 ? 9.117 -10.367 -14.82 1 98.88 113 TYR B O 1
ATOM 4881 N N . LEU B 1 114 ? 7.477 -10.93 -16.266 1 98.94 114 LEU B N 1
ATOM 4882 C CA . LEU B 1 114 ? 8.211 -12.125 -16.672 1 98.94 114 LEU B CA 1
ATOM 4883 C C . LEU B 1 114 ? 8.883 -11.93 -18.016 1 98.94 114 LEU B C 1
ATOM 4885 O O . LEU B 1 114 ? 9.805 -12.664 -18.375 1 98.94 114 LEU B O 1
ATOM 4889 N N . THR B 1 115 ? 8.406 -10.953 -18.875 1 98.5 115 THR B N 1
ATOM 4890 C CA . THR B 1 115 ? 9.016 -10.766 -20.188 1 98.5 115 THR B CA 1
ATOM 4891 C C . THR B 1 115 ? 9.656 -9.383 -20.297 1 98.5 115 THR B C 1
ATOM 4893 O O . THR B 1 115 ? 10.477 -9.141 -21.188 1 98.5 115 THR B O 1
ATOM 4896 N N . GLY B 1 116 ? 9.227 -8.383 -19.438 1 98.44 116 GLY B N 1
ATOM 4897 C CA . GLY B 1 116 ? 9.812 -7.055 -19.438 1 98.44 116 GLY B CA 1
ATOM 4898 C C . GLY B 1 116 ? 9.062 -6.07 -20.312 1 98.44 116 GLY B C 1
ATOM 4899 O O . GLY B 1 116 ? 9.523 -4.949 -20.531 1 98.44 116 GLY B O 1
ATOM 4900 N N . VAL B 1 117 ? 7.832 -6.512 -20.766 1 98.06 117 VAL B N 1
ATOM 4901 C CA . VAL B 1 117 ? 7.031 -5.664 -21.656 1 98.06 117 VAL B CA 1
ATOM 4902 C C . VAL B 1 117 ? 5.574 -5.684 -21.203 1 98.06 117 VAL B C 1
ATOM 4904 O O . VAL B 1 117 ? 5.035 -6.742 -20.859 1 98.06 117 VAL B O 1
ATOM 4907 N N . LYS B 1 118 ? 4.914 -4.492 -21.141 1 98.06 118 LYS B N 1
ATOM 4908 C CA . LYS B 1 118 ? 3.494 -4.461 -20.812 1 98.06 118 LYS B CA 1
ATOM 4909 C C . LYS B 1 118 ? 2.641 -4.848 -22.016 1 98.06 118 LYS B C 1
ATOM 4911 O O . LYS B 1 118 ? 3.055 -4.66 -23.156 1 98.06 118 LYS B O 1
ATOM 4916 N N . THR B 1 119 ? 1.531 -5.32 -21.719 1 98 119 THR B N 1
ATOM 4917 C CA . THR B 1 119 ? 0.585 -5.734 -22.734 1 98 119 THR B CA 1
ATOM 4918 C C . THR B 1 119 ? -0.852 -5.535 -22.266 1 98 119 THR B C 1
ATOM 4920 O O . THR B 1 119 ? -1.103 -4.766 -21.344 1 98 119 THR B O 1
ATOM 4923 N N . LYS B 1 120 ? -1.769 -6.145 -23.047 1 98.12 120 LYS B N 1
ATOM 4924 C CA . LYS B 1 120 ? -3.188 -5.883 -22.828 1 98.12 120 LYS B CA 1
ATOM 4925 C C . LYS B 1 120 ? -3.789 -6.883 -21.844 1 98.12 120 LYS B C 1
ATOM 4927 O O . LYS B 1 120 ? -3.287 -8 -21.703 1 98.12 120 LYS B O 1
ATOM 4932 N N . PHE B 1 121 ? -4.91 -6.438 -21.234 1 98.06 121 PHE B N 1
ATOM 4933 C CA . PHE B 1 121 ? -5.758 -7.234 -20.359 1 98.06 121 PHE B CA 1
ATOM 4934 C C . PHE B 1 121 ? -6.168 -8.539 -21.031 1 98.06 121 PHE B C 1
ATOM 4936 O O . PHE B 1 121 ? -6.691 -8.523 -22.156 1 98.06 121 PHE B O 1
ATOM 4943 N N . GLY B 1 122 ? -5.836 -9.688 -20.359 1 98.44 122 GLY B N 1
ATOM 4944 C CA . GLY B 1 122 ? -6.344 -10.992 -20.781 1 98.44 122 GLY B CA 1
ATOM 4945 C C . GLY B 1 122 ? -5.477 -11.656 -21.828 1 98.44 122 GLY B C 1
ATOM 4946 O O . GLY B 1 122 ? -5.789 -12.758 -22.297 1 98.44 122 GLY B O 1
ATOM 4947 N N . THR B 1 123 ? -4.371 -11.047 -22.266 1 98.56 123 THR B N 1
ATOM 4948 C CA . THR B 1 123 ? -3.471 -11.641 -23.234 1 98.56 123 THR B CA 1
ATOM 4949 C C . THR B 1 123 ? -2.178 -12.102 -22.578 1 98.56 123 THR B C 1
ATOM 4951 O O . THR B 1 123 ? -1.849 -11.664 -21.469 1 98.56 123 THR B O 1
ATOM 4954 N N . ILE B 1 124 ? -1.447 -13.039 -23.203 1 98.69 124 ILE B N 1
ATOM 4955 C CA . ILE B 1 124 ? -0.264 -13.625 -22.578 1 98.69 124 ILE B CA 1
ATOM 4956 C C . ILE B 1 124 ? 0.897 -13.617 -23.578 1 98.69 124 ILE B C 1
ATOM 4958 O O . ILE B 1 124 ? 0.77 -14.125 -24.688 1 98.69 124 ILE B O 1
ATOM 4962 N N . GLY B 1 125 ? 1.998 -13.016 -23.219 1 98.25 125 GLY B N 1
ATOM 4963 C CA . GLY B 1 125 ? 3.293 -13.242 -23.844 1 98.25 125 GLY B CA 1
ATOM 4964 C C . GLY B 1 125 ? 3.486 -12.461 -25.125 1 98.25 125 GLY B C 1
ATOM 4965 O O . GLY B 1 125 ? 4.422 -12.734 -25.891 1 98.25 125 GLY B O 1
ATOM 4966 N N . PHE B 1 126 ? 2.57 -11.594 -25.469 1 98 126 PHE B N 1
ATOM 4967 C CA . PHE B 1 126 ? 2.695 -10.711 -26.625 1 98 126 PHE B CA 1
ATOM 4968 C C . PHE B 1 126 ? 2.881 -9.266 -26.188 1 98 126 PHE B C 1
ATOM 4970 O O . PHE B 1 126 ? 2.566 -8.906 -25.047 1 98 126 PHE B O 1
ATOM 4977 N N . ASP B 1 127 ? 3.492 -8.469 -27.062 1 96.5 127 ASP B N 1
ATOM 4978 C CA . ASP B 1 127 ? 3.484 -7.031 -26.812 1 96.5 127 ASP B CA 1
ATOM 4979 C C . ASP B 1 127 ? 2.113 -6.43 -27.109 1 96.5 127 ASP B C 1
ATOM 4981 O O . ASP B 1 127 ? 1.145 -7.16 -27.328 1 96.5 127 ASP B O 1
ATOM 4985 N N . ASP B 1 128 ? 1.979 -5.191 -27.078 1 94.94 128 ASP B N 1
ATOM 4986 C CA . ASP B 1 128 ? 0.723 -4.445 -27.094 1 94.94 128 ASP B CA 1
ATOM 4987 C C . ASP B 1 128 ? 0.052 -4.512 -28.453 1 94.94 128 ASP B C 1
ATOM 4989 O O . ASP B 1 128 ? -1.039 -3.969 -28.641 1 94.94 128 ASP B O 1
ATOM 4993 N N . GLY B 1 129 ? 0.644 -5.18 -29.422 1 94.25 129 GLY B N 1
ATOM 4994 C CA . GLY B 1 129 ? 0.039 -5.348 -30.734 1 94.25 129 GLY B CA 1
ATOM 4995 C C . GLY B 1 129 ? -1.062 -6.391 -30.75 1 94.25 129 GLY B C 1
ATOM 4996 O O . GLY B 1 129 ? -1.839 -6.461 -31.703 1 94.25 129 GLY B O 1
ATOM 4997 N N . ILE B 1 130 ? -1.149 -7.23 -29.734 1 96.44 130 ILE B N 1
ATOM 4998 C CA . ILE B 1 130 ? -2.146 -8.289 -29.625 1 96.44 130 ILE B CA 1
ATOM 4999 C C . ILE B 1 130 ? -3.496 -7.684 -29.234 1 96.44 130 ILE B C 1
ATOM 5001 O O . ILE B 1 130 ? -3.551 -6.621 -28.609 1 96.44 130 ILE B O 1
ATOM 5005 N N . VAL B 1 131 ? -4.578 -8.266 -29.703 1 96.31 131 VAL B N 1
ATOM 5006 C CA . VAL B 1 131 ? -5.934 -7.898 -29.312 1 96.31 131 VAL B CA 1
ATOM 5007 C C . VAL B 1 131 ? -6.633 -9.109 -28.688 1 96.31 131 VAL B C 1
ATOM 5009 O O . VAL B 1 131 ? -6.652 -10.188 -29.297 1 96.31 131 VAL B O 1
ATOM 5012 N N . ARG B 1 132 ? -7.195 -8.977 -27.516 1 97 132 ARG B N 1
ATOM 5013 C CA . ARG B 1 132 ? -7.824 -10.086 -26.812 1 97 132 ARG B CA 1
ATOM 5014 C C . ARG B 1 132 ? -8.93 -10.711 -27.672 1 97 132 ARG B C 1
ATOM 5016 O O . ARG B 1 132 ? -9.711 -10 -28.297 1 97 132 ARG B O 1
ATOM 5023 N N . TYR B 1 133 ? -9.047 -12 -27.703 1 96.88 133 TYR B N 1
ATOM 5024 C CA . TYR B 1 133 ? -10.039 -12.852 -28.359 1 96.88 133 TYR B CA 1
ATOM 5025 C C . TYR B 1 133 ? -9.836 -12.867 -29.875 1 96.88 133 TYR B C 1
ATOM 5027 O O . TYR B 1 133 ? -10.547 -13.57 -30.594 1 96.88 133 TYR B O 1
ATOM 5035 N N . ASP B 1 134 ? -8.852 -12.102 -30.391 1 97 134 ASP B N 1
ATOM 5036 C CA . ASP B 1 134 ? -8.641 -12.031 -31.828 1 97 134 ASP B CA 1
ATOM 5037 C C . ASP B 1 134 ? -7.406 -12.828 -32.25 1 97 134 ASP B C 1
ATOM 5039 O O . ASP B 1 134 ? -6.305 -12.289 -32.312 1 97 134 ASP B O 1
ATOM 5043 N N . CYS B 1 135 ? -7.582 -14.039 -32.656 1 96.38 135 CYS B N 1
ATOM 5044 C CA . CYS B 1 135 ? -6.516 -14.953 -33.031 1 96.38 135 CYS B CA 1
ATOM 5045 C C . CYS B 1 135 ? -5.68 -14.375 -34.156 1 96.38 135 CYS B C 1
ATOM 5047 O O . CYS B 1 135 ? -4.461 -14.57 -34.219 1 96.38 135 CYS B O 1
ATOM 5049 N N . ALA B 1 136 ? -6.277 -13.664 -35.031 1 95.69 136 ALA B N 1
ATOM 5050 C CA . ALA B 1 136 ? -5.578 -13.133 -36.219 1 95.69 136 ALA B CA 1
ATOM 5051 C C . ALA B 1 136 ? -4.453 -12.188 -35.781 1 95.69 136 ALA B C 1
ATOM 5053 O O . ALA B 1 136 ? -3.436 -12.078 -36.469 1 95.69 136 ALA B O 1
ATOM 5054 N N . THR B 1 137 ? -4.59 -11.602 -34.625 1 94.94 137 THR B N 1
ATOM 5055 C CA . THR B 1 137 ? -3.623 -10.602 -34.188 1 94.94 137 THR B CA 1
ATOM 5056 C C . THR B 1 137 ? -2.393 -11.273 -33.594 1 94.94 137 THR B C 1
ATOM 5058 O O . THR B 1 137 ? -1.393 -10.609 -33.312 1 94.94 137 THR B O 1
ATOM 5061 N N . GLU B 1 138 ? -2.436 -12.523 -33.344 1 94.94 138 GLU B N 1
ATOM 5062 C CA . GLU B 1 138 ? -1.237 -13.234 -32.906 1 94.94 138 GLU B CA 1
ATOM 5063 C C . GLU B 1 138 ? -0.142 -13.172 -33.969 1 94.94 138 GLU B C 1
ATOM 5065 O O . GLU B 1 138 ? 1.034 -13.391 -33.656 1 94.94 138 GLU B O 1
ATOM 5070 N N . GLN B 1 139 ? -0.547 -12.883 -35.219 1 90.38 139 GLN B N 1
ATOM 5071 C CA . GLN B 1 139 ? 0.414 -12.742 -36.281 1 90.38 139 GLN B CA 1
ATOM 5072 C C . GLN B 1 139 ? 1.036 -11.344 -36.281 1 90.38 139 GLN B C 1
ATOM 5074 O O . GLN B 1 139 ? 2.066 -11.125 -36.938 1 90.38 139 GLN B O 1
ATOM 5079 N N . VAL B 1 140 ? 0.374 -10.414 -35.625 1 88.62 140 VAL B N 1
ATOM 5080 C CA . VAL B 1 140 ? 0.825 -9.031 -35.594 1 88.62 140 VAL B CA 1
ATOM 5081 C C . VAL B 1 140 ? 1.539 -8.734 -34.281 1 88.62 140 VAL B C 1
ATOM 5083 O O . VAL B 1 140 ? 2.525 -7.996 -34.25 1 88.62 140 VAL B O 1
ATOM 5086 N N . GLY B 1 141 ? 0.983 -9.305 -33.25 1 91.69 141 GLY B N 1
ATOM 5087 C CA . GLY B 1 141 ? 1.681 -9.195 -31.984 1 91.69 141 GLY B CA 1
ATOM 5088 C C . GLY B 1 141 ? 3.039 -9.867 -31.984 1 91.69 141 GLY B C 1
ATOM 5089 O O . GLY B 1 141 ? 3.211 -10.93 -32.594 1 91.69 141 GLY B O 1
ATOM 5090 N N . VAL B 1 142 ? 3.996 -9.211 -31.391 1 94.19 142 VAL B N 1
ATOM 5091 C CA . VAL B 1 142 ? 5.336 -9.781 -31.328 1 94.19 142 VAL B CA 1
ATOM 5092 C C . VAL B 1 142 ? 5.473 -10.625 -30.062 1 94.19 142 VAL B C 1
ATOM 5094 O O . VAL B 1 142 ? 5.375 -10.102 -28.938 1 94.19 142 VAL B O 1
ATOM 5097 N N . PRO B 1 143 ? 5.633 -11.953 -30.219 1 97 143 PRO B N 1
ATOM 5098 C CA . PRO B 1 143 ? 5.887 -12.758 -29.016 1 97 143 PRO B CA 1
ATOM 5099 C C . PRO B 1 143 ? 7.102 -12.281 -28.234 1 97 143 PRO B C 1
ATOM 5101 O O . PRO B 1 143 ? 8.125 -11.93 -28.828 1 97 143 PRO B O 1
ATOM 5104 N N . GLN B 1 144 ? 6.938 -12.242 -26.938 1 97.25 144 GLN B N 1
ATOM 5105 C CA . GLN B 1 144 ? 8.016 -11.812 -26.062 1 97.25 144 GLN B CA 1
ATOM 5106 C C . GLN B 1 144 ? 8.617 -12.992 -25.312 1 97.25 144 GLN B C 1
ATOM 5108 O O . GLN B 1 144 ? 7.891 -13.867 -24.828 1 97.25 144 GLN B O 1
ATOM 5113 N N . GLU B 1 145 ? 9.922 -13.07 -25.25 1 97.12 145 GLU B N 1
ATOM 5114 C CA . GLU B 1 145 ? 10.594 -14.156 -24.547 1 97.12 145 GLU B CA 1
ATOM 5115 C C . GLU B 1 145 ? 10.555 -13.953 -23.031 1 97.12 145 GLU B C 1
ATOM 5117 O O . GLU B 1 145 ? 10.883 -12.875 -22.531 1 97.12 145 GLU B O 1
ATOM 5122 N N . SER B 1 146 ? 10.141 -14.953 -22.281 1 98.44 146 SER B N 1
ATOM 5123 C CA . SER B 1 146 ? 10.133 -14.883 -20.828 1 98.44 146 SER B CA 1
ATOM 5124 C C . SER B 1 146 ? 11.539 -15.016 -20.25 1 98.44 146 SER B C 1
ATOM 5126 O O . SER B 1 146 ? 12.461 -15.438 -20.953 1 98.44 146 SER B O 1
ATOM 5128 N N . ILE B 1 147 ? 11.68 -14.656 -19.062 1 98.75 147 ILE B N 1
ATOM 5129 C CA . ILE B 1 147 ? 12.961 -14.781 -18.375 1 98.75 147 ILE B CA 1
ATOM 5130 C C . ILE B 1 147 ? 13.344 -16.25 -18.25 1 98.75 147 ILE B C 1
ATOM 5132 O O . ILE B 1 147 ? 14.523 -16.594 -18.266 1 98.75 147 ILE B O 1
ATOM 5136 N N . GLY B 1 148 ? 12.352 -17.203 -18.172 1 98.5 148 GLY B N 1
ATOM 5137 C CA . GLY B 1 148 ? 12.641 -18.625 -18.156 1 98.5 148 GLY B CA 1
ATOM 5138 C C . GLY B 1 148 ? 13.336 -19.094 -19.422 1 98.5 148 GLY B C 1
ATOM 5139 O O . GLY B 1 148 ? 14.328 -19.828 -19.359 1 98.5 148 GLY B O 1
ATOM 5140 N N . VAL B 1 149 ? 12.844 -18.609 -20.547 1 98.12 149 VAL B N 1
ATOM 5141 C CA . VAL B 1 149 ? 13.438 -18.953 -21.844 1 98.12 149 VAL B CA 1
ATOM 5142 C C . VAL B 1 149 ? 14.836 -18.359 -21.938 1 98.12 149 VAL B C 1
ATOM 5144 O O . VAL B 1 149 ? 15.766 -19.031 -22.391 1 98.12 149 VAL B O 1
ATOM 5147 N N . ARG B 1 150 ? 14.984 -17.141 -21.531 1 98.12 150 ARG B N 1
ATOM 5148 C CA . ARG B 1 150 ? 16.281 -16.469 -21.578 1 98.12 150 ARG B CA 1
ATOM 5149 C C . ARG B 1 150 ? 17.297 -17.172 -20.688 1 98.12 150 ARG B C 1
ATOM 5151 O O . ARG B 1 150 ? 18.469 -17.297 -21.062 1 98.12 150 ARG B O 1
ATOM 5158 N N . ALA B 1 151 ? 16.875 -17.609 -19.531 1 98.62 151 ALA B N 1
ATOM 5159 C CA . ALA B 1 151 ? 17.75 -18.328 -18.625 1 98.62 151 ALA B CA 1
ATOM 5160 C C . ALA B 1 151 ? 18.203 -19.656 -19.25 1 98.62 151 ALA B C 1
ATOM 5162 O O . ALA B 1 151 ? 19.375 -20.016 -19.156 1 98.62 151 ALA B O 1
ATOM 5163 N N . ASP B 1 152 ? 17.281 -20.328 -19.859 1 98.12 152 ASP B N 1
ATOM 5164 C CA . ASP B 1 152 ? 17.609 -21.594 -20.516 1 98.12 152 ASP B CA 1
ATOM 5165 C C . ASP B 1 152 ? 18.625 -21.391 -21.625 1 98.12 152 ASP B C 1
ATOM 5167 O O . ASP B 1 152 ? 19.562 -22.188 -21.766 1 98.12 152 ASP B O 1
ATOM 5171 N N . LYS B 1 153 ? 18.469 -20.344 -22.391 1 97.06 153 LYS B N 1
ATOM 5172 C CA . LYS B 1 153 ? 19.359 -20.047 -23.484 1 97.06 153 LYS B CA 1
ATOM 5173 C C . LYS B 1 153 ? 20.781 -19.797 -22.984 1 97.06 153 LYS B C 1
ATOM 5175 O O . LYS B 1 153 ? 21.75 -20 -23.719 1 97.06 153 LYS B O 1
ATOM 5180 N N . GLU B 1 154 ? 20.844 -19.391 -21.719 1 96.25 154 GLU B N 1
ATOM 5181 C CA . GLU B 1 154 ? 22.156 -19.125 -21.141 1 96.25 154 GLU B CA 1
ATOM 5182 C C . GLU B 1 154 ? 22.672 -20.328 -20.359 1 96.25 154 GLU B C 1
ATOM 5184 O O . GLU B 1 154 ? 23.672 -20.219 -19.625 1 96.25 154 GLU B O 1
ATOM 5189 N N . GLY B 1 155 ? 21.953 -21.438 -20.422 1 97.38 155 GLY B N 1
ATOM 5190 C CA . GLY B 1 155 ? 22.438 -22.688 -19.859 1 97.38 155 GLY B CA 1
ATOM 5191 C C . GLY B 1 155 ? 22 -22.906 -18.438 1 97.38 155 GLY B C 1
ATOM 5192 O O . GLY B 1 155 ? 22.375 -23.891 -17.797 1 97.38 155 GLY B O 1
ATOM 5193 N N . LYS B 1 156 ? 21.172 -22.047 -17.906 1 98.44 156 LYS B N 1
ATOM 5194 C CA . LYS B 1 156 ? 20.719 -22.203 -16.531 1 98.44 156 LYS B CA 1
ATOM 5195 C C . LYS B 1 156 ? 19.547 -23.172 -16.453 1 98.44 156 LYS B C 1
ATOM 5197 O O . LYS B 1 156 ? 18.75 -23.281 -17.391 1 98.44 156 LYS B O 1
ATOM 5202 N N . ALA B 1 157 ? 19.5 -23.875 -15.352 1 98.81 157 ALA B N 1
ATOM 5203 C CA . ALA B 1 157 ? 18.297 -24.672 -15.086 1 98.81 157 ALA B CA 1
ATOM 5204 C C . ALA B 1 157 ? 17.109 -23.766 -14.797 1 98.81 157 ALA B C 1
ATOM 5206 O O . ALA B 1 157 ? 17.266 -22.656 -14.312 1 98.81 157 ALA B O 1
ATOM 5207 N N . THR B 1 158 ? 15.969 -24.234 -15.164 1 98.81 158 THR B N 1
ATOM 5208 C CA . THR B 1 158 ? 14.773 -23.438 -14.953 1 98.81 158 THR B CA 1
ATOM 5209 C C . THR B 1 158 ? 13.641 -24.281 -14.391 1 98.81 158 THR B C 1
ATOM 5211 O O . THR B 1 158 ? 13.594 -25.5 -14.609 1 98.81 158 THR B O 1
ATOM 5214 N N . GLY B 1 159 ? 12.797 -23.703 -13.57 1 98.88 159 GLY B N 1
ATOM 5215 C CA . GLY B 1 159 ? 11.602 -24.328 -13.039 1 98.88 159 GLY B CA 1
ATOM 5216 C C . GLY B 1 159 ? 10.547 -23.328 -12.602 1 98.88 159 GLY B C 1
ATOM 5217 O O . GLY B 1 159 ? 10.836 -22.125 -12.477 1 98.88 159 GLY B O 1
ATOM 5218 N N . PHE B 1 160 ? 9.297 -23.781 -12.477 1 98.88 160 PHE B N 1
ATOM 5219 C CA . PHE B 1 160 ? 8.273 -22.938 -11.883 1 98.88 160 PHE B CA 1
ATOM 5220 C C . PHE B 1 160 ? 7.27 -23.766 -11.086 1 98.88 160 PHE B C 1
ATOM 5222 O O . PHE B 1 160 ? 7.051 -24.938 -11.391 1 98.88 160 PHE B O 1
ATOM 5229 N N . ILE B 1 161 ? 6.828 -23.156 -10.055 1 98.94 161 ILE B N 1
ATOM 5230 C CA . ILE B 1 161 ? 5.84 -23.672 -9.117 1 98.94 161 ILE B CA 1
ATOM 5231 C C . ILE B 1 161 ? 4.629 -22.75 -9.07 1 98.94 161 ILE B C 1
ATOM 5233 O O . ILE B 1 161 ? 4.773 -21.531 -9.078 1 98.94 161 ILE B O 1
ATOM 5237 N N . SER B 1 162 ? 3.436 -23.297 -9.055 1 98.94 162 SER B N 1
ATOM 5238 C CA . SER B 1 162 ? 2.234 -22.5 -8.805 1 98.94 162 SER B CA 1
ATOM 5239 C C . SER B 1 162 ? 1.194 -23.312 -8.039 1 98.94 162 SER B C 1
ATOM 5241 O O . SER B 1 162 ? 1.085 -24.531 -8.219 1 98.94 162 SER B O 1
ATOM 5243 N N . THR B 1 163 ? 0.443 -22.656 -7.207 1 98.94 163 THR B N 1
ATOM 5244 C CA . THR B 1 163 ? -0.688 -23.328 -6.578 1 98.94 163 THR B CA 1
ATOM 5245 C C . THR B 1 163 ? -1.925 -23.25 -7.469 1 98.94 163 THR B C 1
ATOM 5247 O O . THR B 1 163 ? -3.016 -23.656 -7.062 1 98.94 163 THR B O 1
ATOM 5250 N N . THR B 1 164 ? -1.829 -22.719 -8.641 1 98.88 164 THR B N 1
ATOM 5251 C CA . THR B 1 164 ? -2.887 -22.734 -9.641 1 98.88 164 THR B CA 1
ATOM 5252 C C . THR B 1 164 ? -2.621 -23.812 -10.688 1 98.88 164 THR B C 1
ATOM 5254 O O . THR B 1 164 ? -1.716 -24.625 -10.523 1 98.88 164 THR B O 1
ATOM 5257 N N . ARG B 1 165 ? -3.451 -23.828 -11.719 1 98.88 165 ARG B N 1
ATOM 5258 C CA . ARG B 1 165 ? -3.193 -24.688 -12.859 1 98.88 165 ARG B CA 1
ATOM 5259 C C . ARG B 1 165 ? -1.902 -24.297 -13.57 1 98.88 165 ARG B C 1
ATOM 5261 O O . ARG B 1 165 ? -1.567 -23.109 -13.641 1 98.88 165 ARG B O 1
ATOM 5268 N N . VAL B 1 166 ? -1.245 -25.281 -14.109 1 98.75 166 VAL B N 1
ATOM 5269 C CA . VAL B 1 166 ? -0.007 -25.062 -14.852 1 98.75 166 VAL B CA 1
ATOM 5270 C C . VAL B 1 166 ? -0.273 -24.156 -16.047 1 98.75 166 VAL B C 1
ATOM 5272 O O . VAL B 1 166 ? 0.63 -23.453 -16.531 1 98.75 166 VAL B O 1
ATOM 5275 N N . THR B 1 167 ? -1.6 -24.031 -16.453 1 98.81 167 THR B N 1
ATOM 5276 C CA . THR B 1 167 ? -1.991 -23.297 -17.656 1 98.81 167 THR B CA 1
ATOM 5277 C C . THR B 1 167 ? -2.592 -21.938 -17.281 1 98.81 167 THR B C 1
ATOM 5279 O O . THR B 1 167 ? -3.027 -21.188 -18.156 1 98.81 167 THR B O 1
ATOM 5282 N N . HIS B 1 168 ? -2.627 -21.562 -15.984 1 98.81 168 HIS B N 1
ATOM 5283 C CA . HIS B 1 168 ? -3.252 -20.328 -15.539 1 98.81 168 HIS B CA 1
ATOM 5284 C C . HIS B 1 168 ? -2.416 -19.109 -15.93 1 98.81 168 HIS B C 1
ATOM 5286 O O . HIS B 1 168 ? -1.315 -19.266 -16.469 1 98.81 168 HIS B O 1
ATOM 5292 N N . ALA B 1 169 ? -2.91 -17.984 -15.719 1 98.38 169 ALA B N 1
ATOM 5293 C CA . ALA B 1 169 ? -2.436 -16.75 -16.328 1 98.38 169 ALA B CA 1
ATOM 5294 C C . ALA B 1 169 ? -0.968 -16.5 -15.984 1 98.38 169 ALA B C 1
ATOM 5296 O O . ALA B 1 169 ? -0.146 -16.281 -16.891 1 98.38 169 ALA B O 1
ATOM 5297 N N . SER B 1 170 ? -0.578 -16.547 -14.68 1 98.69 170 SER B N 1
ATOM 5298 C CA . SER B 1 170 ? 0.771 -16.172 -14.273 1 98.69 170 SER B CA 1
ATOM 5299 C C . SER B 1 170 ? 1.801 -17.188 -14.766 1 98.69 170 SER B C 1
ATOM 5301 O O . SER B 1 170 ? 2.756 -16.812 -15.453 1 98.69 170 SER B O 1
ATOM 5303 N N . PRO B 1 171 ? 1.649 -18.5 -14.531 1 98.56 171 PRO B N 1
ATOM 5304 C CA . PRO B 1 171 ? 2.68 -19.422 -15.016 1 98.56 171 PRO B CA 1
ATOM 5305 C C . PRO B 1 171 ? 2.709 -19.531 -16.531 1 98.56 171 PRO B C 1
ATOM 5307 O O . PRO B 1 171 ? 3.771 -19.766 -17.125 1 98.56 171 PRO B O 1
ATOM 5310 N N . ALA B 1 172 ? 1.563 -19.344 -17.203 1 98.88 172 ALA B N 1
ATOM 5311 C CA . ALA B 1 172 ? 1.506 -19.453 -18.656 1 98.88 172 ALA B CA 1
ATOM 5312 C C . ALA B 1 172 ? 2.439 -18.438 -19.312 1 98.88 172 ALA B C 1
ATOM 5314 O O . ALA B 1 172 ? 2.965 -18.688 -20.406 1 98.88 172 ALA B O 1
ATOM 5315 N N . ASN B 1 173 ? 2.645 -17.312 -18.656 1 98.81 173 ASN B N 1
ATOM 5316 C CA . ASN B 1 173 ? 3.486 -16.266 -19.219 1 98.81 173 ASN B CA 1
ATOM 5317 C C . ASN B 1 173 ? 4.941 -16.703 -19.328 1 98.81 173 ASN B C 1
ATOM 5319 O O . ASN B 1 173 ? 5.754 -16.031 -19.969 1 98.81 173 ASN B O 1
ATOM 5323 N N . LEU B 1 174 ? 5.27 -17.844 -18.812 1 98.81 174 LEU B N 1
ATOM 5324 C CA . LEU B 1 174 ? 6.637 -18.344 -18.875 1 98.81 174 LEU B CA 1
ATOM 5325 C C . LEU B 1 174 ? 6.883 -19.062 -20.203 1 98.81 174 LEU B C 1
ATOM 5327 O O . LEU B 1 174 ? 8.031 -19.234 -20.625 1 98.81 174 LEU B O 1
ATOM 5331 N N . TYR B 1 175 ? 5.766 -19.484 -20.953 1 98.56 175 TYR B N 1
ATOM 5332 C CA . TYR B 1 175 ? 6.039 -20.344 -22.094 1 98.56 175 TYR B CA 1
ATOM 5333 C C . TYR B 1 175 ? 5.016 -20.109 -23.203 1 98.56 175 TYR B C 1
ATOM 5335 O O . TYR B 1 175 ? 5.211 -20.562 -24.344 1 98.56 175 TYR B O 1
ATOM 5343 N N . ALA B 1 176 ? 3.934 -19.438 -22.922 1 98.75 176 ALA B N 1
ATOM 5344 C CA . ALA B 1 176 ? 2.826 -19.406 -23.875 1 98.75 176 ALA B CA 1
ATOM 5345 C C . ALA B 1 176 ? 2.639 -18.016 -24.469 1 98.75 176 ALA B C 1
ATOM 5347 O O . ALA B 1 176 ? 3.104 -17.031 -23.906 1 98.75 176 ALA B O 1
ATOM 5348 N N . HIS B 1 177 ? 2.07 -17.969 -25.609 1 98.5 177 HIS B N 1
ATOM 5349 C CA . HIS B 1 177 ? 1.62 -16.781 -26.328 1 98.5 177 HIS B CA 1
ATOM 5350 C C . HIS B 1 177 ? 0.199 -16.953 -26.859 1 98.5 177 HIS B C 1
ATOM 5352 O O . HIS B 1 177 ? -0.033 -17.734 -27.781 1 98.5 177 HIS B O 1
ATOM 5358 N N . VAL B 1 178 ? -0.722 -16.234 -26.25 1 98.56 178 VAL B N 1
ATOM 5359 C CA . VAL B 1 178 ? -2.107 -16.422 -26.672 1 98.56 178 VAL B CA 1
ATOM 5360 C C . VAL B 1 178 ? -2.85 -15.086 -26.609 1 98.56 178 VAL B C 1
ATOM 5362 O O . VAL B 1 178 ? -2.564 -14.242 -25.75 1 98.56 178 VAL B O 1
ATOM 5365 N N . ALA B 1 179 ? -3.873 -14.914 -27.422 1 98.25 179 ALA B N 1
ATOM 5366 C CA . ALA B 1 179 ? -4.703 -13.719 -27.469 1 98.25 179 ALA B CA 1
ATOM 5367 C C . ALA B 1 179 ? -5.715 -13.703 -26.328 1 98.25 179 ALA B C 1
ATOM 5369 O O . ALA B 1 179 ? -6.281 -12.656 -26 1 98.25 179 ALA B O 1
ATOM 5370 N N . ASP B 1 180 ? -5.875 -14.875 -25.703 1 98.56 180 ASP B N 1
ATOM 5371 C CA . ASP B 1 180 ? -6.797 -14.922 -24.562 1 98.56 180 ASP B CA 1
ATOM 5372 C C . ASP B 1 180 ? -6.301 -15.898 -23.5 1 98.56 180 ASP B C 1
ATOM 5374 O O . ASP B 1 180 ? -6.121 -17.078 -23.766 1 98.56 180 ASP B O 1
ATOM 5378 N N . ARG B 1 181 ? -6.281 -15.414 -22.312 1 98.5 181 ARG B N 1
ATOM 5379 C CA . ARG B 1 181 ? -5.738 -16.188 -21.203 1 98.5 181 ARG B CA 1
ATOM 5380 C C . ARG B 1 181 ? -6.59 -17.406 -20.906 1 98.5 181 ARG B C 1
ATOM 5382 O O . ARG B 1 181 ? -6.125 -18.359 -20.281 1 98.5 181 ARG B O 1
ATOM 5389 N N . ASN B 1 182 ? -7.824 -17.453 -21.328 1 98.06 182 ASN B N 1
ATOM 5390 C CA . ASN B 1 182 ? -8.727 -18.547 -21.016 1 98.06 182 ASN B CA 1
ATOM 5391 C C . ASN B 1 182 ? -8.602 -19.688 -22.031 1 98.06 182 ASN B C 1
ATOM 5393 O O . ASN B 1 182 ? -9.242 -20.734 -21.891 1 98.06 182 ASN B O 1
ATOM 5397 N N . TRP B 1 183 ? -7.754 -19.469 -23.047 1 98.5 183 TRP B N 1
ATOM 5398 C CA . TRP B 1 183 ? -7.484 -20.547 -23.984 1 98.5 183 TRP B CA 1
ATOM 5399 C C . TRP B 1 183 ? -6.504 -21.547 -23.391 1 98.5 183 TRP B C 1
ATOM 5401 O O . TRP B 1 183 ? -5.453 -21.828 -23.969 1 98.5 183 TRP B O 1
ATOM 5411 N N . GLU B 1 184 ? -6.906 -22.188 -22.281 1 98.69 184 GLU B N 1
ATOM 5412 C CA . GLU B 1 184 ? -6.039 -23.078 -21.516 1 98.69 184 GLU B CA 1
ATOM 5413 C C . GLU B 1 184 ? -5.98 -24.469 -22.125 1 98.69 184 GLU B C 1
ATOM 5415 O O . GLU B 1 184 ? -4.938 -25.125 -22.094 1 98.69 184 GLU B O 1
ATOM 5420 N N . SER B 1 185 ? -7.098 -24.922 -22.672 1 98.38 185 SER B N 1
ATOM 5421 C CA . SER B 1 185 ? -7.223 -26.188 -23.375 1 98.38 185 SER B CA 1
ATOM 5422 C C . SER B 1 185 ? -7.867 -25.984 -24.75 1 98.38 185 SER B C 1
ATOM 5424 O O . SER B 1 185 ? -8.406 -24.922 -25.031 1 98.38 185 SER B O 1
ATOM 5426 N N . ASP B 1 186 ? -7.777 -27.031 -25.578 1 97.69 186 ASP B N 1
ATOM 5427 C CA . ASP B 1 186 ? -8.312 -26.906 -26.938 1 97.69 186 ASP B CA 1
ATOM 5428 C C . ASP B 1 186 ? -9.82 -26.688 -26.906 1 97.69 186 ASP B C 1
ATOM 5430 O O . ASP B 1 186 ? -10.375 -26.047 -27.797 1 97.69 186 ASP B O 1
ATOM 5434 N N . ASP B 1 187 ? -10.5 -27.203 -25.891 1 97.12 187 ASP B N 1
ATOM 5435 C CA . ASP B 1 187 ? -11.945 -27.062 -25.797 1 97.12 187 ASP B CA 1
ATOM 5436 C C . ASP B 1 187 ? -12.336 -25.609 -25.5 1 97.12 187 ASP B C 1
ATOM 5438 O O . ASP B 1 187 ? -13.5 -25.234 -25.672 1 97.12 187 ASP B O 1
ATOM 5442 N N . ASP B 1 188 ? -11.359 -24.781 -25.109 1 97.44 188 ASP B N 1
ATOM 5443 C CA . ASP B 1 188 ? -11.617 -23.375 -24.766 1 97.44 188 ASP B CA 1
ATOM 5444 C C . ASP B 1 188 ? -11.469 -22.484 -26 1 97.44 188 ASP B C 1
ATOM 5446 O O . ASP B 1 188 ? -11.898 -21.328 -25.984 1 97.44 188 ASP B O 1
ATOM 5450 N N . LEU B 1 189 ? -10.875 -22.969 -27.047 1 97.25 189 LEU B N 1
ATOM 5451 C CA . LEU B 1 189 ? -10.68 -22.188 -28.266 1 97.25 189 LEU B CA 1
ATOM 5452 C C . LEU B 1 189 ? -11.977 -22.078 -29.062 1 97.25 189 LEU B C 1
ATOM 5454 O O . LEU B 1 189 ? -12.75 -23.031 -29.141 1 97.25 189 LEU B O 1
ATOM 5458 N N . THR B 1 190 ? -12.164 -20.938 -29.656 1 95.44 190 THR B N 1
ATOM 5459 C CA . THR B 1 190 ? -13.273 -20.812 -30.594 1 95.44 190 THR B CA 1
ATOM 5460 C C . THR B 1 190 ? -12.961 -21.547 -31.906 1 95.44 190 THR B C 1
ATOM 5462 O O . THR B 1 190 ? -11.797 -21.781 -32.219 1 95.44 190 THR B O 1
ATOM 5465 N N . GLU B 1 191 ? -13.961 -21.844 -32.594 1 94.75 191 GLU B N 1
ATOM 5466 C CA . GLU B 1 191 ? -13.766 -22.453 -33.906 1 94.75 191 GLU B CA 1
ATOM 5467 C C . GLU B 1 191 ? -12.922 -21.562 -34.812 1 94.75 191 GLU B C 1
ATOM 5469 O O . GLU B 1 191 ? -12.07 -22.047 -35.562 1 94.75 191 GLU B O 1
ATOM 5474 N N . GLU B 1 192 ? -13.195 -20.328 -34.719 1 95.25 192 GLU B N 1
ATOM 5475 C CA . GLU B 1 192 ? -12.445 -19.359 -35.5 1 95.25 192 GLU B CA 1
ATOM 5476 C C . GLU B 1 192 ? -10.961 -19.406 -35.156 1 95.25 192 GLU B C 1
ATOM 5478 O O . GLU B 1 192 ? -10.109 -19.375 -36.062 1 95.25 192 GLU B O 1
ATOM 5483 N N . ALA B 1 193 ? -10.641 -19.453 -33.875 1 96.5 193 ALA B N 1
ATOM 5484 C CA . ALA B 1 193 ? -9.25 -19.484 -33.438 1 96.5 193 ALA B CA 1
ATOM 5485 C C . ALA B 1 193 ? -8.539 -20.734 -33.938 1 96.5 193 ALA B C 1
ATOM 5487 O O . ALA B 1 193 ? -7.402 -20.688 -34.406 1 96.5 193 ALA B O 1
ATOM 5488 N N . VAL B 1 194 ? -9.25 -21.875 -33.875 1 94.81 194 VAL B N 1
ATOM 5489 C CA . VAL B 1 194 ? -8.695 -23.141 -34.375 1 94.81 194 VAL B CA 1
ATOM 5490 C C . VAL B 1 194 ? -8.406 -23.047 -35.844 1 94.81 194 VAL B C 1
ATOM 5492 O O . VAL B 1 194 ? -7.336 -23.453 -36.312 1 94.81 194 VAL B O 1
ATOM 5495 N N . ASN B 1 195 ? -9.375 -22.484 -36.594 1 95.44 195 ASN B N 1
ATOM 5496 C CA . ASN B 1 195 ? -9.25 -22.391 -38.062 1 95.44 195 ASN B CA 1
ATOM 5497 C C . ASN B 1 195 ? -8.102 -21.469 -38.438 1 95.44 195 ASN B C 1
ATOM 5499 O O . ASN B 1 195 ? -7.484 -21.656 -39.5 1 95.44 195 ASN B O 1
ATOM 5503 N N . LEU B 1 196 ? -7.82 -20.516 -37.625 1 96.12 196 LEU B N 1
ATOM 5504 C CA . LEU B 1 196 ? -6.766 -19.547 -37.906 1 96.12 196 LEU B CA 1
ATOM 5505 C C . LEU B 1 196 ? -5.414 -20.047 -37.406 1 96.12 196 LEU B C 1
ATOM 5507 O O . LEU B 1 196 ? -4.398 -19.375 -37.594 1 96.12 196 LEU B O 1
ATOM 5511 N N . GLY B 1 197 ? -5.371 -21.219 -36.75 1 95.25 197 GLY B N 1
ATOM 5512 C CA . GLY B 1 197 ? -4.117 -21.859 -36.406 1 95.25 197 GLY B CA 1
ATOM 5513 C C . GLY B 1 197 ? -3.641 -21.531 -35 1 95.25 197 GLY B C 1
ATOM 5514 O O . GLY B 1 197 ? -2.52 -21.875 -34.625 1 95.25 197 GLY B O 1
ATOM 5515 N N . CYS B 1 198 ? -4.484 -20.844 -34.188 1 97 198 CYS B N 1
ATOM 5516 C CA . CYS B 1 198 ? -4.117 -20.594 -32.812 1 97 198 CYS B CA 1
ATOM 5517 C C . CYS B 1 198 ? -4.152 -21.875 -31.984 1 97 198 CYS B C 1
ATOM 5519 O O . CYS B 1 198 ? -4.945 -22.781 -32.25 1 97 198 CYS B O 1
ATOM 5521 N N . THR B 1 199 ? -3.242 -21.953 -31 1 97.44 199 THR B N 1
ATOM 5522 C CA . THR B 1 199 ? -3.152 -23.156 -30.156 1 97.44 199 THR B CA 1
ATOM 5523 C C . THR B 1 199 ? -3.361 -22.797 -28.688 1 97.44 199 THR B C 1
ATOM 5525 O O . THR B 1 199 ? -3.203 -21.641 -28.297 1 97.44 199 THR B O 1
ATOM 5528 N N . ASP B 1 200 ? -3.814 -23.781 -27.906 1 98.44 200 ASP B N 1
ATOM 5529 C CA . ASP B 1 200 ? -4.109 -23.594 -26.484 1 98.44 200 ASP B CA 1
ATOM 5530 C C . ASP B 1 200 ? -2.832 -23.625 -25.641 1 98.44 200 ASP B C 1
ATOM 5532 O O . ASP B 1 200 ? -1.81 -24.156 -26.094 1 98.44 200 ASP B O 1
ATOM 5536 N N . ILE B 1 201 ? -2.928 -23.125 -24.438 1 98.88 201 ILE B N 1
ATOM 5537 C CA . ILE B 1 201 ? -1.801 -22.953 -23.516 1 98.88 201 ILE B CA 1
ATOM 5538 C C . ILE B 1 201 ? -1.237 -24.312 -23.141 1 98.88 201 ILE B C 1
ATOM 5540 O O . ILE B 1 201 ? -0.019 -24.484 -23.062 1 98.88 201 ILE B O 1
ATOM 5544 N N . ALA B 1 202 ? -2.082 -25.312 -22.875 1 98.88 202 ALA B N 1
ATOM 5545 C CA . ALA B 1 202 ? -1.622 -26.641 -22.484 1 98.88 202 ALA B CA 1
ATOM 5546 C C . ALA B 1 202 ? -0.774 -27.266 -23.578 1 98.88 202 ALA B C 1
ATOM 5548 O O . ALA B 1 202 ? 0.268 -27.875 -23.312 1 98.88 202 ALA B O 1
ATOM 5549 N N . SER B 1 203 ? -1.219 -27.156 -24.828 1 98.56 203 SER B N 1
ATOM 5550 C CA . SER B 1 203 ? -0.431 -27.672 -25.953 1 98.56 203 SER B CA 1
ATOM 5551 C C . SER B 1 203 ? 0.921 -26.969 -26.047 1 98.56 203 SER B C 1
ATOM 5553 O O . SER B 1 203 ? 1.94 -27.609 -26.312 1 98.56 203 SER B O 1
ATOM 5555 N N . GLN B 1 204 ? 0.875 -25.672 -25.828 1 98.5 204 GLN B N 1
ATOM 5556 C CA . GLN B 1 204 ? 2.109 -24.906 -25.906 1 98.5 204 GLN B CA 1
ATOM 5557 C C . GLN B 1 204 ? 3.074 -25.297 -24.797 1 98.5 204 GLN B C 1
ATOM 5559 O O . GLN B 1 204 ? 4.293 -25.203 -24.953 1 98.5 204 GLN B O 1
ATOM 5564 N N . PHE B 1 205 ? 2.543 -25.734 -23.672 1 98.56 205 PHE B N 1
ATOM 5565 C CA . PHE B 1 205 ? 3.393 -26.234 -22.594 1 98.56 205 PHE B CA 1
ATOM 5566 C C . PHE B 1 205 ? 4.266 -27.391 -23.078 1 98.56 205 PHE B C 1
ATOM 5568 O O . PHE B 1 205 ? 5.457 -27.438 -22.766 1 98.56 205 PHE B O 1
ATOM 5575 N N . ILE B 1 206 ? 3.723 -28.234 -23.828 1 97.62 206 ILE B N 1
ATOM 5576 C CA . ILE B 1 206 ? 4.445 -29.406 -24.328 1 97.62 206 ILE B CA 1
ATOM 5577 C C . ILE B 1 206 ? 5.387 -28.969 -25.453 1 97.62 206 ILE B C 1
ATOM 5579 O O . ILE B 1 206 ? 6.527 -29.438 -25.531 1 97.62 206 ILE B O 1
ATOM 5583 N N . GLU B 1 207 ? 4.984 -28.047 -26.234 1 96.5 207 GLU B N 1
ATOM 5584 C CA . GLU B 1 207 ? 5.703 -27.688 -27.453 1 96.5 207 GLU B CA 1
ATOM 5585 C C . GLU B 1 207 ? 6.832 -26.703 -27.141 1 96.5 207 GLU B C 1
ATOM 5587 O O . GLU B 1 207 ? 7.875 -26.719 -27.812 1 96.5 207 GLU B O 1
ATOM 5592 N N . ASN B 1 208 ? 6.586 -25.828 -26.125 1 94.25 208 ASN B N 1
ATOM 5593 C CA . ASN B 1 208 ? 7.496 -24.703 -25.906 1 94.25 208 ASN B CA 1
ATOM 5594 C C . ASN B 1 208 ? 8.242 -24.828 -24.578 1 94.25 208 ASN B C 1
ATOM 5596 O O . ASN B 1 208 ? 9.25 -24.156 -24.375 1 94.25 208 ASN B O 1
ATOM 5600 N N . ALA B 1 209 ? 7.836 -25.672 -23.641 1 91 209 ALA B N 1
ATOM 5601 C CA . ALA B 1 209 ? 8.289 -25.578 -22.25 1 91 209 ALA B CA 1
ATOM 5602 C C . ALA B 1 209 ? 9.055 -26.844 -21.844 1 91 209 ALA B C 1
ATOM 5604 O O . ALA B 1 209 ? 9.258 -27.078 -20.641 1 91 209 ALA B O 1
ATOM 5605 N N . GLY B 1 210 ? 9.477 -27.609 -22.828 1 92.94 210 GLY B N 1
ATOM 5606 C CA . GLY B 1 210 ? 10.141 -28.875 -22.531 1 92.94 210 GLY B CA 1
ATOM 5607 C C . GLY B 1 210 ? 11.469 -28.703 -21.828 1 92.94 210 GLY B C 1
ATOM 5608 O O . GLY B 1 210 ? 12 -29.656 -21.25 1 92.94 210 GLY B O 1
ATOM 5609 N N . PHE B 1 211 ? 11.977 -27.484 -21.828 1 95 211 PHE B N 1
ATOM 5610 C CA . PHE B 1 211 ? 13.289 -27.234 -21.25 1 95 211 PHE B CA 1
ATOM 5611 C C . PHE B 1 211 ? 13.188 -27.016 -19.75 1 95 211 PHE B C 1
ATOM 5613 O O . PHE B 1 211 ? 14.195 -27.062 -19.031 1 95 211 PHE B O 1
ATOM 5620 N N . PHE B 1 212 ? 11.961 -26.766 -19.172 1 98.38 212 PHE B N 1
ATOM 5621 C CA . PHE B 1 212 ? 11.828 -26.609 -17.719 1 98.38 212 PHE B CA 1
ATOM 5622 C C . PHE B 1 212 ? 12.156 -27.922 -17.016 1 98.38 212 PHE B C 1
ATOM 5624 O O . PHE B 1 212 ? 11.578 -28.969 -17.312 1 98.38 212 PHE B O 1
ATOM 5631 N N . LYS B 1 213 ? 13.023 -27.844 -16.047 1 98.75 213 LYS B N 1
ATOM 5632 C CA . LYS B 1 213 ? 13.453 -29.031 -15.312 1 98.75 213 LYS B CA 1
ATOM 5633 C C . LYS B 1 213 ? 12.438 -29.406 -14.234 1 98.75 213 LYS B C 1
ATOM 5635 O O . LYS B 1 213 ? 12.234 -30.594 -13.953 1 98.75 213 LYS B O 1
ATOM 5640 N N . VAL B 1 214 ? 11.891 -28.406 -13.609 1 98.94 214 VAL B N 1
ATOM 5641 C CA . VAL B 1 214 ? 10.898 -28.672 -12.562 1 98.94 214 VAL B CA 1
ATOM 5642 C C . VAL B 1 214 ? 9.648 -27.844 -12.82 1 98.94 214 VAL B C 1
ATOM 5644 O O . VAL B 1 214 ? 9.719 -26.625 -12.938 1 98.94 214 VAL B O 1
ATOM 5647 N N . VAL B 1 215 ? 8.516 -28.453 -12.938 1 98.94 215 VAL B N 1
ATOM 5648 C CA . VAL B 1 215 ? 7.207 -27.828 -13.016 1 98.94 215 VAL B CA 1
ATOM 5649 C C . VAL B 1 215 ? 6.246 -28.484 -12.031 1 98.94 215 VAL B C 1
ATOM 5651 O O . VAL B 1 215 ? 5.961 -29.688 -12.148 1 98.94 215 VAL B O 1
ATOM 5654 N N . LEU B 1 216 ? 5.812 -27.812 -11.039 1 98.94 216 LEU B N 1
ATOM 5655 C CA . LEU B 1 216 ? 4.898 -28.312 -10.023 1 98.94 216 LEU B CA 1
ATOM 5656 C C . LEU B 1 216 ? 3.678 -27.406 -9.891 1 98.94 216 LEU B C 1
ATOM 5658 O O . LEU B 1 216 ? 3.814 -26.219 -9.641 1 98.94 216 LEU B O 1
ATOM 5662 N N . ALA B 1 217 ? 2.475 -27.922 -10.102 1 98.94 217 ALA B N 1
ATOM 5663 C CA . ALA B 1 217 ? 1.239 -27.141 -10.117 1 98.94 217 ALA B CA 1
ATOM 5664 C C . ALA B 1 217 ? 0.015 -28.047 -10.086 1 98.94 217 ALA B C 1
ATOM 5666 O O . ALA B 1 217 ? 0.098 -29.203 -9.641 1 98.94 217 ALA B O 1
ATOM 5667 N N . GLY B 1 218 ? -1.187 -27.484 -10.289 1 98.81 218 GLY B N 1
ATOM 5668 C CA . GLY B 1 218 ? -2.383 -28.234 -10.656 1 98.81 218 GLY B CA 1
ATOM 5669 C C . GLY B 1 218 ? -2.643 -28.234 -12.148 1 98.81 218 GLY B C 1
ATOM 5670 O O . GLY B 1 218 ? -1.746 -27.938 -12.945 1 98.81 218 GLY B O 1
ATOM 5671 N N . GLY B 1 219 ? -3.871 -28.734 -12.562 1 98.75 219 GLY B N 1
ATOM 5672 C CA . GLY B 1 219 ? -4.316 -28.5 -13.922 1 98.75 219 GLY B CA 1
ATOM 5673 C C . GLY B 1 219 ? -4.332 -29.75 -14.773 1 98.75 219 GLY B C 1
ATOM 5674 O O . GLY B 1 219 ? -4.223 -29.672 -16 1 98.75 219 GLY B O 1
ATOM 5675 N N . ARG B 1 220 ? -4.52 -31.016 -14.227 1 98.5 220 ARG B N 1
ATOM 5676 C CA . ARG B 1 220 ? -4.539 -32.25 -15 1 98.5 220 ARG B CA 1
ATOM 5677 C C . ARG B 1 220 ? -5.648 -32.219 -16.047 1 98.5 220 ARG B C 1
ATOM 5679 O O . ARG B 1 220 ? -5.484 -32.75 -17.141 1 98.5 220 ARG B O 1
ATOM 5686 N N . ARG B 1 221 ? -6.75 -31.531 -15.695 1 98.25 221 ARG B N 1
ATOM 5687 C CA . ARG B 1 221 ? -7.926 -31.625 -16.562 1 98.25 221 ARG B CA 1
ATOM 5688 C C . ARG B 1 221 ? -7.676 -30.922 -17.891 1 98.25 221 ARG B C 1
ATOM 5690 O O . ARG B 1 221 ? -8.219 -31.344 -18.922 1 98.25 221 ARG B O 1
ATOM 5697 N N . GLU B 1 222 ? -6.766 -29.906 -17.875 1 98.5 222 GLU B N 1
ATOM 5698 C CA . GLU B 1 222 ? -6.434 -29.203 -19.109 1 98.5 222 GLU B CA 1
ATOM 5699 C C . GLU B 1 222 ? -5.508 -30.031 -19.984 1 98.5 222 GLU B C 1
ATOM 5701 O O . GLU B 1 222 ? -5.367 -29.766 -21.188 1 98.5 222 GLU B O 1
ATOM 5706 N N . MET B 1 223 ? -4.898 -31.094 -19.469 1 98.56 223 MET B N 1
ATOM 5707 C CA . MET B 1 223 ? -3.816 -31.828 -20.125 1 98.56 223 MET B CA 1
ATOM 5708 C C . MET B 1 223 ? -4.309 -33.188 -20.656 1 98.56 223 MET B C 1
ATOM 5710 O O . MET B 1 223 ? -3.623 -33.812 -21.453 1 98.56 223 MET B O 1
ATOM 5714 N N . THR B 1 224 ? -5.508 -33.625 -20.234 1 98.62 224 THR B N 1
ATOM 5715 C CA . THR B 1 224 ? -5.965 -34.969 -20.562 1 98.62 224 THR B CA 1
ATOM 5716 C C . THR B 1 224 ? -7.266 -34.938 -21.359 1 98.62 224 THR B C 1
ATOM 5718 O O . THR B 1 224 ? -8.023 -33.938 -21.266 1 98.62 224 THR B O 1
ATOM 5721 N N . PRO B 1 225 ? -7.539 -35.938 -22.125 1 98.38 225 PRO B N 1
ATOM 5722 C CA . PRO B 1 225 ? -8.711 -35.906 -23.016 1 98.38 225 PRO B CA 1
ATOM 5723 C C . PRO B 1 225 ? -10 -36.281 -22.297 1 98.38 225 PRO B C 1
ATOM 5725 O O . PRO B 1 225 ? -9.969 -36.969 -21.266 1 98.38 225 PRO B O 1
ATOM 5728 N N . VAL B 1 226 ? -11.055 -35.812 -22.875 1 97.88 226 VAL B N 1
ATOM 5729 C CA . VAL B 1 226 ? -12.383 -36.25 -22.469 1 97.88 226 VAL B CA 1
ATOM 5730 C C . VAL B 1 226 ? -12.445 -37.781 -22.531 1 97.88 226 VAL B C 1
ATOM 5732 O O . VAL B 1 226 ? -11.922 -38.406 -23.469 1 97.88 226 VAL B O 1
ATOM 5735 N N . GLY B 1 227 ? -13.07 -38.375 -21.547 1 97.5 227 GLY B N 1
ATOM 5736 C CA . GLY B 1 227 ? -13.18 -39.812 -21.5 1 97.5 227 GLY B CA 1
ATOM 5737 C C . GLY B 1 227 ? -12.117 -40.469 -20.625 1 97.5 227 GLY B C 1
ATOM 5738 O O . GLY B 1 227 ? -12.297 -41.594 -20.172 1 97.5 227 GLY B O 1
ATOM 5739 N N . GLN B 1 228 ? -11.016 -39.812 -20.484 1 98.06 228 GLN B N 1
ATOM 5740 C CA . GLN B 1 228 ? -9.992 -40.312 -19.562 1 98.06 228 GLN B CA 1
ATOM 5741 C C . GLN B 1 228 ? -10.289 -39.875 -18.125 1 98.06 228 GLN B C 1
ATOM 5743 O O . GLN B 1 228 ? -10.32 -38.688 -17.828 1 98.06 228 GLN B O 1
ATOM 5748 N N . ALA B 1 229 ? -10.453 -40.844 -17.188 1 98.12 229 ALA B N 1
ATOM 5749 C CA . ALA B 1 229 ? -10.766 -40.562 -15.781 1 98.12 229 ALA B CA 1
ATOM 5750 C C . ALA B 1 229 ? -9.57 -39.969 -15.055 1 98.12 229 ALA B C 1
ATOM 5752 O O . ALA B 1 229 ? -8.43 -40.375 -15.281 1 98.12 229 ALA B O 1
ATOM 5753 N N . ASP B 1 230 ? -9.859 -39 -14.219 1 98.12 230 ASP B N 1
ATOM 5754 C CA . ASP B 1 230 ? -8.812 -38.469 -13.359 1 98.12 230 ASP B CA 1
ATOM 5755 C C . ASP B 1 230 ? -8.297 -39.5 -12.383 1 98.12 230 ASP B C 1
ATOM 5757 O O . ASP B 1 230 ? -9.086 -40.281 -11.82 1 98.12 230 ASP B O 1
ATOM 5761 N N . PRO B 1 231 ? -7.043 -39.562 -12.164 1 97.38 231 PRO B N 1
ATOM 5762 C CA . PRO B 1 231 ? -6.508 -40.625 -11.305 1 97.38 231 PRO B CA 1
ATOM 5763 C C . PRO B 1 231 ? -6.926 -40.469 -9.844 1 97.38 231 PRO B C 1
ATOM 5765 O O . PRO B 1 231 ? -7.004 -41.469 -9.109 1 97.38 231 PRO B O 1
ATOM 5768 N N . GLU B 1 232 ? -7.172 -39.25 -9.383 1 97.19 232 GLU B N 1
ATOM 5769 C CA . GLU B 1 232 ? -7.566 -39.031 -7.996 1 97.19 232 GLU B CA 1
ATOM 5770 C C . GLU B 1 232 ? -9.086 -39.062 -7.84 1 97.19 232 GLU B C 1
ATOM 5772 O O . GLU B 1 232 ? -9.602 -39.531 -6.824 1 97.19 232 GLU B O 1
ATOM 5777 N N . TYR B 1 233 ? -9.742 -38.469 -8.82 1 97.38 233 TYR B N 1
ATOM 5778 C CA . TYR B 1 233 ? -11.195 -38.375 -8.836 1 97.38 233 TYR B CA 1
ATOM 5779 C C . TYR B 1 233 ? -11.781 -39.094 -10.039 1 97.38 233 TYR B C 1
ATOM 5781 O O . TYR B 1 233 ? -12.125 -38.469 -11.047 1 97.38 233 TYR B O 1
ATOM 5789 N N . PRO B 1 234 ? -12.078 -40.312 -9.875 1 96.06 234 PRO B N 1
ATOM 5790 C CA . PRO B 1 234 ? -12.477 -41.125 -11.039 1 96.06 234 PRO B CA 1
ATOM 5791 C C . PRO B 1 234 ? -13.781 -40.656 -11.672 1 96.06 234 PRO B C 1
ATOM 5793 O O . PRO B 1 234 ? -14.07 -40.969 -12.82 1 96.06 234 PRO B O 1
ATOM 5796 N N . GLU B 1 235 ? -14.578 -39.906 -10.852 1 96.5 235 GLU B N 1
ATOM 5797 C CA . GLU B 1 235 ? -15.828 -39.344 -11.383 1 96.5 235 GLU B CA 1
ATOM 5798 C C . GLU B 1 235 ? -15.586 -38.125 -12.25 1 96.5 235 GLU B C 1
ATOM 5800 O O . GLU B 1 235 ? -16.484 -37.688 -12.977 1 96.5 235 GLU B O 1
ATOM 5805 N N . LYS B 1 236 ? -14.406 -37.594 -12.273 1 97.38 236 LYS B N 1
ATOM 5806 C CA . LYS B 1 236 ? -14.008 -36.5 -13.133 1 97.38 236 LYS B CA 1
ATOM 5807 C C . LYS B 1 236 ? -13.188 -37 -14.32 1 97.38 236 LYS B C 1
ATOM 5809 O O . LYS B 1 236 ? -12.672 -38.125 -14.297 1 97.38 236 LYS B O 1
ATOM 5814 N N . GLU B 1 237 ? -13.141 -36.219 -15.406 1 97.5 237 GLU B N 1
ATOM 5815 C CA . GLU B 1 237 ? -12.375 -36.562 -16.594 1 97.5 237 GLU B CA 1
ATOM 5816 C C . GLU B 1 237 ? -11.609 -35.375 -17.156 1 97.5 237 GLU B C 1
ATOM 5818 O O . GLU B 1 237 ? -11.766 -34.25 -16.672 1 97.5 237 GLU B O 1
ATOM 5823 N N . GLY B 1 238 ? -10.75 -35.688 -18.125 1 97.94 238 GLY B N 1
ATOM 5824 C CA . GLY B 1 238 ? -10.062 -34.625 -18.828 1 97.94 238 GLY B CA 1
ATOM 5825 C C . GLY B 1 238 ? -10.992 -33.781 -19.672 1 97.94 238 GLY B C 1
ATOM 5826 O O . GLY B 1 238 ? -12.188 -34.062 -19.781 1 97.94 238 GLY B O 1
ATOM 5827 N N . GLN B 1 239 ? -10.383 -32.656 -20.219 1 97.44 239 GLN B N 1
ATOM 5828 C CA . GLN B 1 239 ? -11.242 -31.703 -20.906 1 97.44 239 GLN B CA 1
ATOM 5829 C C . GLN B 1 239 ? -10.891 -31.609 -22.375 1 97.44 239 GLN B C 1
ATOM 5831 O O . GLN B 1 239 ? -11.672 -31.078 -23.172 1 97.44 239 GLN B O 1
ATOM 5836 N N . ARG B 1 240 ? -9.805 -32.188 -22.766 1 98.31 240 ARG B N 1
ATOM 5837 C CA . ARG B 1 240 ? -9.352 -31.969 -24.125 1 98.31 240 ARG B CA 1
ATOM 5838 C C . ARG B 1 240 ? -10.234 -32.719 -25.125 1 98.31 240 ARG B C 1
ATOM 5840 O O . ARG B 1 240 ? -10.633 -33.875 -24.859 1 98.31 240 ARG B O 1
ATOM 5847 N N . LEU B 1 241 ? -10.469 -32.156 -26.281 1 97.62 241 LEU B N 1
ATOM 5848 C CA . LEU B 1 241 ? -11.328 -32.719 -27.312 1 97.62 241 LEU B CA 1
ATOM 5849 C C . LEU B 1 241 ? -10.492 -33.375 -28.422 1 97.62 241 LEU B C 1
ATOM 5851 O O . LEU B 1 241 ? -11.016 -34.125 -29.234 1 97.62 241 LEU B O 1
ATOM 5855 N N . ASP B 1 242 ? -9.211 -33.156 -28.484 1 97.12 242 ASP B N 1
ATOM 5856 C CA . ASP B 1 242 ? -8.375 -33.594 -29.594 1 97.12 242 ASP B CA 1
ATOM 5857 C C . ASP B 1 242 ? -7.77 -34.969 -29.328 1 97.12 242 ASP B C 1
ATOM 5859 O O . ASP B 1 242 ? -6.859 -35.406 -30.031 1 97.12 242 ASP B O 1
ATOM 5863 N N . ASN B 1 243 ? -8.156 -35.594 -28.266 1 97.44 243 ASN B N 1
ATOM 5864 C CA . ASN B 1 243 ? -7.777 -36.938 -27.859 1 97.44 243 ASN B CA 1
ATOM 5865 C C . ASN B 1 243 ? -6.293 -37.031 -27.516 1 97.44 243 ASN B C 1
ATOM 5867 O O . ASN B 1 243 ? -5.719 -38.125 -27.469 1 97.44 243 ASN B O 1
ATOM 5871 N N . ARG B 1 244 ? -5.629 -35.844 -27.281 1 98.12 244 ARG B N 1
ATOM 5872 C CA . ARG B 1 244 ? -4.23 -35.844 -26.859 1 98.12 244 ARG B CA 1
ATOM 5873 C C . ARG B 1 244 ? -4.102 -35.969 -25.359 1 98.12 244 ARG B C 1
ATOM 5875 O O . ARG B 1 244 ? -4.844 -35.344 -24.594 1 98.12 244 ARG B O 1
ATOM 5882 N N . ASP B 1 245 ? -3.24 -36.812 -24.922 1 98.69 245 ASP B N 1
ATOM 5883 C CA . ASP B 1 245 ? -2.779 -36.906 -23.547 1 98.69 245 ASP B CA 1
ATOM 5884 C C . ASP B 1 245 ? -1.422 -36.219 -23.375 1 98.69 245 ASP B C 1
ATOM 5886 O O . ASP B 1 245 ? -0.38 -36.844 -23.547 1 98.69 245 ASP B O 1
ATOM 5890 N N . LEU B 1 246 ? -1.516 -34.969 -22.969 1 98.75 246 LEU B N 1
ATOM 5891 C CA . LEU B 1 246 ? -0.32 -34.125 -22.953 1 98.75 246 LEU B CA 1
ATOM 5892 C C . LEU B 1 246 ? 0.62 -34.562 -21.828 1 98.75 246 LEU B C 1
ATOM 5894 O O . LEU B 1 246 ? 1.834 -34.344 -21.922 1 98.75 246 LEU B O 1
ATOM 5898 N N . ILE B 1 247 ? 0.1 -35.125 -20.719 1 98.56 247 ILE B N 1
ATOM 5899 C CA . ILE B 1 247 ? 0.95 -35.688 -19.656 1 98.56 247 ILE B CA 1
ATOM 5900 C C . ILE B 1 247 ? 1.787 -36.844 -20.203 1 98.56 247 ILE B C 1
ATOM 5902 O O . ILE B 1 247 ? 3.002 -36.875 -20 1 98.56 247 ILE B O 1
ATOM 5906 N N . GLN B 1 248 ? 1.12 -37.719 -20.953 1 98.19 248 GLN B N 1
ATOM 5907 C CA . GLN B 1 248 ? 1.842 -38.812 -21.547 1 98.19 248 GLN B CA 1
ATOM 5908 C C . GLN B 1 248 ? 2.855 -38.312 -22.578 1 98.19 248 GLN B C 1
ATOM 5910 O O . GLN B 1 248 ? 3.955 -38.875 -22.688 1 98.19 248 GLN B O 1
ATOM 5915 N N . GLU B 1 249 ? 2.441 -37.312 -23.359 1 98.5 249 GLU B N 1
ATOM 5916 C CA . GLU B 1 249 ? 3.371 -36.75 -24.328 1 98.5 249 GLU B CA 1
ATOM 5917 C C . GLU B 1 249 ? 4.613 -36.188 -23.641 1 98.5 249 GLU B C 1
ATOM 5919 O O . GLU B 1 249 ? 5.727 -36.312 -24.156 1 98.5 249 GLU B O 1
ATOM 5924 N N . TRP B 1 250 ? 4.438 -35.562 -22.5 1 98.31 250 TRP B N 1
ATOM 5925 C CA . TRP B 1 250 ? 5.578 -35.062 -21.734 1 98.31 250 TRP B CA 1
ATOM 5926 C C . TRP B 1 250 ? 6.477 -36.219 -21.297 1 98.31 250 TRP B C 1
ATOM 5928 O O . TRP B 1 250 ? 7.695 -36.156 -21.453 1 98.31 250 TRP B O 1
ATOM 5938 N N . VAL B 1 251 ? 5.859 -37.281 -20.781 1 97.75 251 VAL B N 1
ATOM 5939 C CA . VAL B 1 251 ? 6.605 -38.438 -20.312 1 97.75 251 VAL B CA 1
ATOM 5940 C C . VAL B 1 251 ? 7.391 -39.062 -21.469 1 97.75 251 VAL B C 1
ATOM 5942 O O . VAL B 1 251 ? 8.578 -39.344 -21.328 1 97.75 251 VAL B O 1
ATOM 5945 N N . ASP B 1 252 ? 6.75 -39.156 -22.594 1 97.62 252 ASP B N 1
ATOM 5946 C CA . ASP B 1 252 ? 7.371 -39.75 -23.766 1 97.62 252 ASP B CA 1
ATOM 5947 C C . ASP B 1 252 ? 8.547 -38.906 -24.25 1 97.62 252 ASP B C 1
ATOM 5949 O O . ASP B 1 252 ? 9.562 -39.438 -24.703 1 97.62 252 ASP B O 1
ATOM 5953 N N . SER B 1 253 ? 8.32 -37.625 -24.172 1 96.81 253 SER B N 1
ATOM 5954 C CA . SER B 1 253 ? 9.359 -36.719 -24.641 1 96.81 253 SER B CA 1
ATOM 5955 C C . SER B 1 253 ? 10.609 -36.812 -23.781 1 96.81 253 SER B C 1
ATOM 5957 O O . SER B 1 253 ? 11.688 -36.375 -24.172 1 96.81 253 SER B O 1
ATOM 5959 N N . LYS B 1 254 ? 10.492 -37.406 -22.641 1 96.56 254 LYS B N 1
ATOM 5960 C CA . LYS B 1 254 ? 11.602 -37.5 -21.703 1 96.56 254 LYS B CA 1
ATOM 5961 C C . LYS B 1 254 ? 12.094 -38.938 -21.562 1 96.56 254 LYS B C 1
ATOM 5963 O O . LYS B 1 254 ? 12.75 -39.281 -20.578 1 96.56 254 LYS B O 1
ATOM 5968 N N . GLU B 1 255 ? 11.75 -39.594 -22.719 1 88.5 255 GLU B N 1
ATOM 5969 C CA . GLU B 1 255 ? 12.141 -41 -22.75 1 88.5 255 GLU B CA 1
ATOM 5970 C C . GLU B 1 255 ? 13.656 -41.156 -22.703 1 88.5 255 GLU B C 1
ATOM 5972 O O . GLU B 1 255 ? 14.383 -40.438 -23.375 1 88.5 255 GLU B O 1
ATOM 5977 N N . ASN B 1 256 ? 14.344 -41.562 -21.656 1 92.19 256 ASN B N 1
ATOM 5978 C CA . ASN B 1 256 ? 15.75 -41.875 -21.453 1 92.19 256 ASN B CA 1
ATOM 5979 C C . ASN B 1 256 ? 16.438 -40.812 -20.609 1 92.19 256 ASN B C 1
ATOM 5981 O O . ASN B 1 256 ? 17.672 -40.656 -20.672 1 92.19 256 ASN B O 1
ATOM 5985 N N . MET B 1 257 ? 15.594 -40.031 -20.125 1 94.25 257 MET B N 1
ATOM 5986 C CA . MET B 1 257 ? 16.109 -39.062 -19.188 1 94.25 257 MET B CA 1
ATOM 5987 C C . MET B 1 257 ? 15.672 -39.406 -17.75 1 94.25 257 MET B C 1
ATOM 5989 O O . MET B 1 257 ? 14.789 -40.219 -17.547 1 94.25 257 MET B O 1
ATOM 5993 N N . ASN B 1 258 ? 16.359 -38.875 -16.812 1 97.12 258 ASN B N 1
ATOM 5994 C CA . ASN B 1 258 ? 15.93 -39 -15.43 1 97.12 258 ASN B CA 1
ATOM 5995 C C . ASN B 1 258 ? 14.758 -38.062 -15.109 1 97.12 258 ASN B C 1
ATOM 5997 O O . ASN B 1 258 ? 14.938 -37.031 -14.469 1 97.12 258 ASN B O 1
ATOM 6001 N N . ALA B 1 259 ? 13.641 -38.5 -15.641 1 98 259 ALA B N 1
ATOM 6002 C CA . ALA B 1 259 ? 12.43 -37.688 -15.523 1 98 259 ALA B CA 1
ATOM 6003 C C . ALA B 1 259 ? 11.328 -38.438 -14.789 1 98 259 ALA B C 1
ATOM 6005 O O . ALA B 1 259 ? 11.219 -39.656 -14.914 1 98 259 ALA B O 1
ATOM 6006 N N . GLN B 1 260 ? 10.562 -37.719 -14.031 1 98.19 260 GLN B N 1
ATOM 6007 C CA . GLN B 1 260 ? 9.445 -38.312 -13.305 1 98.19 260 GLN B CA 1
ATOM 6008 C C . GLN B 1 260 ? 8.195 -37.438 -13.398 1 98.19 260 GLN B C 1
ATOM 6010 O O . GLN B 1 260 ? 8.297 -36.188 -13.375 1 98.19 260 GLN B O 1
ATOM 6015 N N . TYR B 1 261 ? 7.078 -38.031 -13.547 1 98.5 261 TYR B N 1
ATOM 6016 C CA . TYR B 1 261 ? 5.777 -37.406 -13.375 1 98.5 261 TYR B CA 1
ATOM 6017 C C . TYR B 1 261 ? 5.102 -37.875 -12.094 1 98.5 261 TYR B C 1
ATOM 6019 O O . TYR B 1 261 ? 5.09 -39.062 -11.797 1 98.5 261 TYR B O 1
ATOM 6027 N N . VAL B 1 262 ? 4.605 -36.969 -11.266 1 98.81 262 VAL B N 1
ATOM 6028 C CA . VAL B 1 262 ? 3.904 -37.312 -10.031 1 98.81 262 VAL B CA 1
ATOM 6029 C C . VAL B 1 262 ? 2.607 -36.5 -9.938 1 98.81 262 VAL B C 1
ATOM 6031 O O . VAL B 1 262 ? 2.527 -35.375 -10.445 1 98.81 262 VAL B O 1
ATOM 6034 N N . TRP B 1 263 ? 1.571 -37.031 -9.281 1 98.5 263 TRP B N 1
ATOM 6035 C CA . TRP B 1 263 ? 0.31 -36.312 -9.188 1 98.5 263 TRP B CA 1
ATOM 6036 C C . TRP B 1 263 ? -0.251 -36.375 -7.77 1 98.5 263 TRP B C 1
ATOM 6038 O O . TRP B 1 263 ? -1.315 -35.812 -7.492 1 98.5 263 TRP B O 1
ATOM 6048 N N . ASN B 1 264 ? 0.435 -37.062 -6.797 1 98.56 264 ASN B N 1
ATOM 6049 C CA . ASN B 1 264 ? 0.019 -37.156 -5.398 1 98.56 264 ASN B CA 1
ATOM 6050 C C . ASN B 1 264 ? 1.205 -37.031 -4.449 1 98.56 264 ASN B C 1
ATOM 6052 O O . ASN B 1 264 ? 2.355 -36.969 -4.891 1 98.56 264 ASN B O 1
ATOM 6056 N N . LEU B 1 265 ? 0.873 -36.906 -3.184 1 98.62 265 LEU B N 1
ATOM 6057 C CA . LEU B 1 265 ? 1.896 -36.594 -2.193 1 98.62 265 LEU B CA 1
ATOM 6058 C C . LEU B 1 265 ? 2.879 -37.75 -2.039 1 98.62 265 LEU B C 1
ATOM 6060 O O . LEU B 1 265 ? 4.082 -37.531 -1.89 1 98.62 265 LEU B O 1
ATOM 6064 N N . ASP B 1 266 ? 2.426 -38.969 -2.021 1 98.44 266 ASP B N 1
ATOM 6065 C CA . ASP B 1 266 ? 3.297 -40.125 -1.85 1 98.44 266 ASP B CA 1
ATOM 6066 C C . ASP B 1 266 ? 4.348 -40.219 -2.959 1 98.44 266 ASP B C 1
ATOM 6068 O O . ASP B 1 266 ? 5.531 -40.406 -2.688 1 98.44 266 ASP B O 1
ATOM 6072 N N . ASP B 1 267 ? 3.861 -40.125 -4.203 1 98.62 267 ASP B N 1
ATOM 6073 C CA . ASP B 1 267 ? 4.789 -40.125 -5.328 1 98.62 267 ASP B CA 1
ATOM 6074 C C . ASP B 1 267 ? 5.758 -38.938 -5.254 1 98.62 267 ASP B C 1
ATOM 6076 O O . ASP B 1 267 ? 6.938 -39.094 -5.574 1 98.62 267 ASP B O 1
ATOM 6080 N N . PHE B 1 268 ? 5.254 -37.812 -4.891 1 98.81 268 PHE B N 1
ATOM 6081 C CA . PHE B 1 268 ? 6.094 -36.625 -4.727 1 98.81 268 PHE B CA 1
ATOM 6082 C C . PHE B 1 268 ? 7.199 -36.875 -3.711 1 98.81 268 PHE B C 1
ATOM 6084 O O . PHE B 1 268 ? 8.367 -36.562 -3.959 1 98.81 268 PHE B O 1
ATOM 6091 N N . ASN B 1 269 ? 6.797 -37.438 -2.584 1 98.69 269 ASN B N 1
ATOM 6092 C CA . ASN B 1 269 ? 7.758 -37.75 -1.534 1 98.69 269 ASN B CA 1
ATOM 6093 C C . ASN B 1 269 ? 8.773 -38.781 -2.002 1 98.69 269 ASN B C 1
ATOM 6095 O O . ASN B 1 269 ? 9.914 -38.781 -1.536 1 98.69 269 ASN B O 1
ATOM 6099 N N . GLY B 1 270 ? 8.383 -39.594 -2.887 1 98.62 270 GLY B N 1
ATOM 6100 C CA . GLY B 1 270 ? 9.234 -40.656 -3.381 1 98.62 270 GLY B CA 1
ATOM 6101 C C . GLY B 1 270 ? 10.281 -40.188 -4.367 1 98.62 270 GLY B C 1
ATOM 6102 O O . GLY B 1 270 ? 11.242 -40.906 -4.66 1 98.62 270 GLY B O 1
ATOM 6103 N N . VAL B 1 271 ? 10.148 -38.969 -4.898 1 98.75 271 VAL B N 1
ATOM 6104 C CA . VAL B 1 271 ? 11.109 -38.438 -5.852 1 98.75 271 VAL B CA 1
ATOM 6105 C C . VAL B 1 271 ? 12.438 -38.156 -5.145 1 98.75 271 VAL B C 1
ATOM 6107 O O . VAL B 1 271 ? 12.484 -37.438 -4.156 1 98.75 271 VAL B O 1
ATOM 6110 N N . ASN B 1 272 ? 13.5 -38.75 -5.586 1 98.62 272 ASN B N 1
ATOM 6111 C CA . ASN B 1 272 ? 14.859 -38.438 -5.152 1 98.62 272 ASN B CA 1
ATOM 6112 C C . ASN B 1 272 ? 15.469 -37.312 -5.988 1 98.62 272 ASN B C 1
ATOM 6114 O O . ASN B 1 272 ? 15.828 -37.531 -7.148 1 98.62 272 ASN B O 1
ATOM 6118 N N . PRO B 1 273 ? 15.609 -36.188 -5.414 1 98.44 273 PRO B N 1
ATOM 6119 C CA . PRO B 1 273 ? 16.078 -35.031 -6.203 1 98.44 273 PRO B CA 1
ATOM 6120 C C . PRO B 1 273 ? 17.469 -35.25 -6.785 1 98.44 273 PRO B C 1
ATOM 6122 O O . PRO B 1 273 ? 17.797 -34.688 -7.824 1 98.44 273 PRO B O 1
ATOM 6125 N N . ASP B 1 274 ? 18.281 -36.094 -6.188 1 97.81 274 ASP B N 1
ATOM 6126 C CA . ASP B 1 274 ? 19.641 -36.344 -6.664 1 97.81 274 ASP B CA 1
ATOM 6127 C C . ASP B 1 274 ? 19.641 -37.094 -7.984 1 97.81 274 ASP B C 1
ATOM 6129 O O . ASP B 1 274 ? 20.562 -36.969 -8.797 1 97.81 274 ASP B O 1
ATOM 6133 N N . ASP B 1 275 ? 18.594 -37.875 -8.18 1 97.31 275 ASP B N 1
ATOM 6134 C CA . ASP B 1 275 ? 18.562 -38.75 -9.336 1 97.31 275 ASP B CA 1
ATOM 6135 C C . ASP B 1 275 ? 17.516 -38.312 -10.352 1 97.31 275 ASP B C 1
ATOM 6137 O O . ASP B 1 275 ? 17.188 -39.031 -11.297 1 97.31 275 ASP B O 1
ATOM 6141 N N . THR B 1 276 ? 16.938 -37.188 -10.094 1 98.38 276 THR B N 1
ATOM 6142 C CA . THR B 1 276 ? 15.891 -36.656 -10.969 1 98.38 276 THR B CA 1
ATOM 6143 C C . THR B 1 276 ? 16.328 -35.344 -11.633 1 98.38 276 THR B C 1
ATOM 6145 O O . THR B 1 276 ? 16.719 -34.406 -10.953 1 98.38 276 THR B O 1
ATOM 6148 N N . ASP B 1 277 ? 16.281 -35.312 -12.969 1 97.88 277 ASP B N 1
ATOM 6149 C CA . ASP B 1 277 ? 16.672 -34.125 -13.719 1 97.88 277 ASP B CA 1
ATOM 6150 C C . ASP B 1 277 ? 15.445 -33.312 -14.133 1 97.88 277 ASP B C 1
ATOM 6152 O O . ASP B 1 277 ? 15.5 -32.094 -14.211 1 97.88 277 ASP B O 1
ATOM 6156 N N . TYR B 1 278 ? 14.383 -34.031 -14.5 1 98.56 278 TYR B N 1
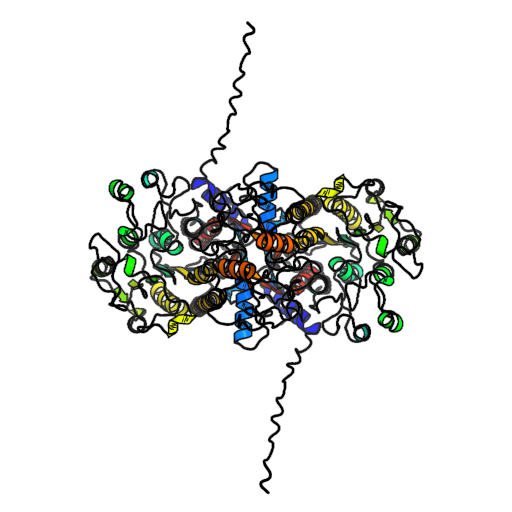ATOM 6157 C CA . TYR B 1 278 ? 13.125 -33.406 -14.898 1 98.56 278 TYR B CA 1
ATOM 6158 C C . TYR B 1 278 ? 11.969 -33.906 -14.047 1 98.56 278 TYR B C 1
ATOM 6160 O O . TYR B 1 278 ? 11.797 -35.125 -13.875 1 98.56 278 TYR B O 1
ATOM 6168 N N . LEU B 1 279 ? 11.219 -33 -13.453 1 98.88 279 LEU B N 1
ATOM 6169 C CA . LEU B 1 279 ? 10.078 -33.344 -12.617 1 98.88 279 LEU B CA 1
ATOM 6170 C C . LEU B 1 279 ? 8.844 -32.531 -13.031 1 98.88 279 LEU B C 1
ATOM 6172 O O . LEU B 1 279 ? 8.859 -31.312 -13.055 1 98.88 279 LEU B O 1
ATOM 6176 N N . LEU B 1 280 ? 7.805 -33.188 -13.477 1 98.88 280 LEU B N 1
ATOM 6177 C CA . LEU B 1 280 ? 6.48 -32.625 -13.672 1 98.88 280 LEU B CA 1
ATOM 6178 C C . LEU B 1 280 ? 5.508 -33.125 -12.609 1 98.88 280 LEU B C 1
ATOM 6180 O O . LEU B 1 280 ? 5.336 -34.344 -12.438 1 98.88 280 LEU B O 1
ATOM 6184 N N . GLY B 1 281 ? 5.016 -32.281 -11.82 1 98.88 281 GLY B N 1
ATOM 6185 C CA . GLY B 1 281 ? 3.984 -32.594 -10.844 1 98.88 281 GLY B CA 1
ATOM 6186 C C . GLY B 1 281 ? 2.695 -31.828 -11.062 1 98.88 281 GLY B C 1
ATOM 6187 O O . GLY B 1 281 ? 2.697 -30.594 -11.055 1 98.88 281 GLY B O 1
ATOM 6188 N N . LEU B 1 282 ? 1.556 -32.469 -11.281 1 98.88 282 LEU B N 1
ATOM 6189 C CA . LEU B 1 282 ? 0.219 -31.891 -11.375 1 98.88 282 LEU B CA 1
ATOM 6190 C C . LEU B 1 282 ? -0.714 -32.5 -10.344 1 98.88 282 LEU B C 1
ATOM 6192 O O . LEU B 1 282 ? -1.243 -33.594 -10.562 1 98.88 282 LEU B O 1
ATOM 6196 N N . PHE B 1 283 ? -1.116 -31.781 -9.312 1 98.88 283 PHE B N 1
ATOM 6197 C CA . PHE B 1 283 ? -1.553 -32.438 -8.078 1 98.88 283 PHE B CA 1
ATOM 6198 C C . PHE B 1 283 ? -3.066 -32.344 -7.926 1 98.88 283 PHE B C 1
ATOM 6200 O O . PHE B 1 283 ? -3.641 -32.938 -7.008 1 98.88 283 PHE B O 1
ATOM 6207 N N . GLU B 1 284 ? -3.762 -31.578 -8.766 1 98.62 284 GLU B N 1
ATOM 6208 C CA . GLU B 1 284 ? -5.215 -31.469 -8.812 1 98.62 284 GLU B CA 1
ATOM 6209 C C . GLU B 1 284 ? -5.719 -31.344 -10.25 1 98.62 284 GLU B C 1
ATOM 6211 O O . GLU B 1 284 ? -4.98 -30.922 -11.133 1 98.62 284 GLU B O 1
ATOM 6216 N N . PRO B 1 285 ? -7.035 -31.781 -10.469 1 98.31 285 PRO B N 1
ATOM 6217 C CA . PRO B 1 285 ? -7.57 -31.578 -11.82 1 98.31 285 PRO B CA 1
ATOM 6218 C C . PRO B 1 285 ? -7.594 -30.109 -12.234 1 98.31 285 PRO B C 1
ATOM 6220 O O . PRO B 1 285 ? -7.406 -29.797 -13.414 1 98.31 285 PRO B O 1
ATOM 6223 N N . SER B 1 286 ? -7.84 -29.25 -11.273 1 98.44 286 SER B N 1
ATOM 6224 C CA . SER B 1 286 ? -7.793 -27.797 -11.484 1 98.44 286 SER B CA 1
ATOM 6225 C C . SER B 1 286 ? -6.727 -27.156 -10.609 1 98.44 286 SER B C 1
ATOM 6227 O O . SER B 1 286 ? -5.578 -27.594 -10.594 1 98.44 286 SER B O 1
ATOM 6229 N N . HIS B 1 287 ? -7.105 -26.062 -9.977 1 98.69 287 HIS B N 1
ATOM 6230 C CA . HIS B 1 287 ? -6.172 -25.453 -9.047 1 98.69 287 HIS B CA 1
ATOM 6231 C C . HIS B 1 287 ? -5.906 -26.344 -7.844 1 98.69 287 HIS B C 1
ATOM 6233 O O . HIS B 1 287 ? -6.738 -27.188 -7.496 1 98.69 287 HIS B O 1
ATOM 6239 N N . MET B 1 288 ? -4.703 -26.234 -7.27 1 98.81 288 MET B N 1
ATOM 6240 C CA . MET B 1 288 ? -4.441 -26.953 -6.02 1 98.81 288 MET B CA 1
ATOM 6241 C C . MET B 1 288 ? -5.395 -26.484 -4.922 1 98.81 288 MET B C 1
ATOM 6243 O O . MET B 1 288 ? -6.023 -25.422 -5.043 1 98.81 288 MET B O 1
ATOM 6247 N N . ASN B 1 289 ? -5.512 -27.281 -3.896 1 98.56 289 ASN B N 1
ATOM 6248 C CA . ASN B 1 289 ? -6.414 -26.938 -2.801 1 98.56 289 ASN B CA 1
ATOM 6249 C C . ASN B 1 289 ? -5.93 -25.703 -2.053 1 98.56 289 ASN B C 1
ATOM 6251 O O . ASN B 1 289 ? -4.727 -25.438 -1.983 1 98.56 289 ASN B O 1
ATOM 6255 N N . TYR B 1 290 ? -6.938 -24.891 -1.587 1 98.69 290 TYR B N 1
ATOM 6256 C CA . TYR B 1 290 ? -6.539 -23.922 -0.581 1 98.69 290 TYR B CA 1
ATOM 6257 C C . TYR B 1 290 ? -5.762 -24.578 0.548 1 98.69 290 TYR B C 1
ATOM 6259 O O . TYR B 1 290 ? -5.973 -25.766 0.846 1 98.69 290 TYR B O 1
ATOM 6267 N N . GLU B 1 291 ? -4.91 -23.797 1.134 1 98.69 291 GLU B N 1
ATOM 6268 C CA . GLU B 1 291 ? -4.16 -24.328 2.27 1 98.69 291 GLU B CA 1
ATOM 6269 C C . GLU B 1 291 ? -5.094 -24.891 3.338 1 98.69 291 GLU B C 1
ATOM 6271 O O . GLU B 1 291 ? -4.785 -25.906 3.971 1 98.69 291 GLU B O 1
ATOM 6276 N N . ARG B 1 292 ? -6.238 -24.234 3.555 1 97.81 292 ARG B N 1
ATOM 6277 C CA . ARG B 1 292 ? -7.211 -24.656 4.559 1 97.81 292 ARG B CA 1
ATOM 6278 C C . ARG B 1 292 ? -7.672 -26.094 4.305 1 97.81 292 ARG B C 1
ATOM 6280 O O . ARG B 1 292 ? -7.953 -26.828 5.246 1 97.81 292 ARG B O 1
ATOM 6287 N N . ASP B 1 293 ? -7.684 -26.5 3.072 1 97.88 293 ASP B N 1
ATOM 6288 C CA . ASP B 1 293 ? -8.281 -27.781 2.691 1 97.88 293 ASP B CA 1
ATOM 6289 C C . ASP B 1 293 ? -7.203 -28.797 2.291 1 97.88 293 ASP B C 1
ATOM 6291 O O . ASP B 1 293 ? -7.512 -29.953 1.979 1 97.88 293 ASP B O 1
ATOM 6295 N N . ARG B 1 294 ? -5.973 -28.469 2.289 1 97.5 294 ARG B N 1
ATOM 6296 C CA . ARG B 1 294 ? -4.906 -29.297 1.742 1 97.5 294 ARG B CA 1
ATOM 6297 C C . ARG B 1 294 ? -4.828 -30.625 2.473 1 97.5 294 ARG B C 1
ATOM 6299 O O . ARG B 1 294 ? -4.672 -31.688 1.843 1 97.5 294 ARG B O 1
ATOM 6306 N N . GLU B 1 295 ? -5.039 -30.625 3.781 1 94.44 295 GLU B N 1
ATOM 6307 C CA . GLU B 1 295 ? -4.902 -31.828 4.578 1 94.44 295 GLU B CA 1
ATOM 6308 C C . GLU B 1 295 ? -6.078 -32.781 4.359 1 94.44 295 GLU B C 1
ATOM 6310 O O . GLU B 1 295 ? -6.012 -33.969 4.711 1 94.44 295 GLU B O 1
ATOM 6315 N N . LEU B 1 296 ? -7.125 -32.25 3.797 1 94.75 296 LEU B N 1
ATOM 6316 C CA . LEU B 1 296 ? -8.328 -33.062 3.568 1 94.75 296 LEU B CA 1
ATOM 6317 C C . LEU B 1 296 ? -8.234 -33.812 2.246 1 94.75 296 LEU B C 1
ATOM 6319 O O . LEU B 1 296 ? -9.07 -34.656 1.957 1 94.75 296 LEU B O 1
ATOM 6323 N N . ASP B 1 297 ? -7.211 -33.438 1.474 1 93.38 297 ASP B N 1
ATOM 6324 C CA . ASP B 1 297 ? -7.023 -34.062 0.172 1 93.38 297 ASP B CA 1
ATOM 6325 C C . ASP B 1 297 ? -6.734 -35.562 0.324 1 93.38 297 ASP B C 1
ATOM 6327 O O . ASP B 1 297 ? -5.75 -35.938 0.957 1 93.38 297 ASP B O 1
ATOM 6331 N N . ALA B 1 298 ? -7.484 -36.438 -0.288 1 93.19 298 ALA B N 1
ATOM 6332 C CA . ALA B 1 298 ? -7.434 -37.875 -0.069 1 93.19 298 ALA B CA 1
ATOM 6333 C C . ALA B 1 298 ? -6.074 -38.469 -0.464 1 93.19 298 ALA B C 1
ATOM 6335 O O . ALA B 1 298 ? -5.5 -39.281 0.262 1 93.19 298 ALA B O 1
ATOM 6336 N N . ALA B 1 299 ? -5.578 -38.094 -1.642 1 96.69 299 ALA B N 1
ATOM 6337 C CA . ALA B 1 299 ? -4.289 -38.594 -2.109 1 96.69 299 ALA B CA 1
ATOM 6338 C C . ALA B 1 299 ? -3.148 -37.656 -1.662 1 96.69 299 ALA B C 1
ATOM 6340 O O . ALA B 1 299 ? -1.979 -37.969 -1.922 1 96.69 299 ALA B O 1
ATOM 6341 N N . GLY B 1 300 ? -3.533 -36.594 -1.027 1 97.75 300 GLY B N 1
ATOM 6342 C CA . GLY B 1 300 ? -2.564 -35.625 -0.572 1 97.75 300 GLY B CA 1
ATOM 6343 C C . GLY B 1 300 ? -1.946 -34.812 -1.705 1 97.75 300 GLY B C 1
ATOM 6344 O O . GLY B 1 300 ? -1.945 -35.25 -2.855 1 97.75 300 GLY B O 1
ATOM 6345 N N . GLU B 1 301 ? -1.477 -33.688 -1.427 1 98.25 301 GLU B N 1
ATOM 6346 C CA . GLU B 1 301 ? -0.662 -32.844 -2.299 1 98.25 301 GLU B CA 1
ATOM 6347 C C . GLU B 1 301 ? 0.405 -32.094 -1.505 1 98.25 301 GLU B C 1
ATOM 6349 O O . GLU B 1 301 ? 0.233 -31.828 -0.312 1 98.25 301 GLU B O 1
ATOM 6354 N N . PRO B 1 302 ? 1.56 -31.844 -2.047 1 98.88 302 PRO B N 1
ATOM 6355 C CA . PRO B 1 302 ? 2.609 -31.125 -1.334 1 98.88 302 PRO B CA 1
ATOM 6356 C C . PRO B 1 302 ? 2.242 -29.656 -1.072 1 98.88 302 PRO B C 1
ATOM 6358 O O . PRO B 1 302 ? 1.455 -29.078 -1.82 1 98.88 302 PRO B O 1
ATOM 6361 N N . SER B 1 303 ? 2.738 -29.078 0.035 1 98.81 303 SER B N 1
ATOM 6362 C CA . SER B 1 303 ? 2.639 -27.641 0.262 1 98.81 303 SER B CA 1
ATOM 6363 C C . SER B 1 303 ? 3.521 -26.859 -0.71 1 98.81 303 SER B C 1
ATOM 6365 O O . SER B 1 303 ? 4.426 -27.438 -1.326 1 98.81 303 SER B O 1
ATOM 6367 N N . ILE B 1 304 ? 3.211 -25.625 -0.895 1 98.94 304 ILE B N 1
ATOM 6368 C CA . ILE B 1 304 ? 4.035 -24.781 -1.748 1 98.94 304 ILE B CA 1
ATOM 6369 C C . ILE B 1 304 ? 5.465 -24.75 -1.216 1 98.94 304 ILE B C 1
ATOM 6371 O O . ILE B 1 304 ? 6.422 -24.672 -1.991 1 98.94 304 ILE B O 1
ATOM 6375 N N . ALA B 1 305 ? 5.688 -24.844 0.116 1 98.94 305 ALA B N 1
ATOM 6376 C CA . ALA B 1 305 ? 7.02 -24.906 0.709 1 98.94 305 ALA B CA 1
ATOM 6377 C C . ALA B 1 305 ? 7.746 -26.188 0.298 1 98.94 305 ALA B C 1
ATOM 6379 O O . ALA B 1 305 ? 8.922 -26.141 -0.07 1 98.94 305 ALA B O 1
ATOM 6380 N N . GLU B 1 306 ? 7.043 -27.312 0.335 1 98.94 306 GLU B N 1
ATOM 6381 C CA . GLU B 1 306 ? 7.625 -28.594 -0.066 1 98.94 306 GLU B CA 1
ATOM 6382 C C . GLU B 1 306 ? 7.973 -28.609 -1.551 1 98.94 306 GLU B C 1
ATOM 6384 O O . GLU B 1 306 ? 9.016 -29.125 -1.945 1 98.94 306 GLU B O 1
ATOM 6389 N N . MET B 1 307 ? 7.105 -28.062 -2.342 1 98.94 307 MET B N 1
ATOM 6390 C CA . MET B 1 307 ? 7.387 -27.938 -3.77 1 98.94 307 MET B CA 1
ATOM 6391 C C . MET B 1 307 ? 8.625 -27.094 -4.012 1 98.94 307 MET B C 1
ATOM 6393 O O . MET B 1 307 ? 9.469 -27.438 -4.84 1 98.94 307 MET B O 1
ATOM 6397 N N . THR B 1 308 ? 8.711 -25.969 -3.275 1 98.94 308 THR B N 1
ATOM 6398 C CA . THR B 1 308 ? 9.859 -25.078 -3.396 1 98.94 308 THR B CA 1
ATOM 6399 C C . THR B 1 308 ? 11.148 -25.797 -3.02 1 98.94 308 THR B C 1
ATOM 6401 O O . THR B 1 308 ? 12.156 -25.688 -3.725 1 98.94 308 THR B O 1
ATOM 6404 N N . GLU B 1 309 ? 11.102 -26.547 -1.969 1 98.94 309 GLU B N 1
ATOM 6405 C CA . GLU B 1 309 ? 12.266 -27.312 -1.519 1 98.94 309 GLU B CA 1
ATOM 6406 C C . GLU B 1 309 ? 12.734 -28.281 -2.594 1 98.94 309 GLU B C 1
ATOM 6408 O O . GLU B 1 309 ? 13.914 -28.312 -2.939 1 98.94 309 GLU B O 1
ATOM 6413 N N . LYS B 1 310 ? 11.828 -29.125 -3.105 1 98.94 310 LYS B N 1
ATOM 6414 C CA . LYS B 1 310 ? 12.156 -30.109 -4.125 1 98.94 310 LYS B CA 1
ATOM 6415 C C . LYS B 1 310 ? 12.727 -29.453 -5.371 1 98.94 310 LYS B C 1
ATOM 6417 O O . LYS B 1 310 ? 13.688 -29.953 -5.965 1 98.94 310 LYS B O 1
ATOM 6422 N N . ALA B 1 311 ? 12.117 -28.312 -5.766 1 98.94 311 ALA B N 1
ATOM 6423 C CA . ALA B 1 311 ? 12.578 -27.609 -6.953 1 98.94 311 ALA B CA 1
ATOM 6424 C C . ALA B 1 311 ? 14.008 -27.109 -6.773 1 98.94 311 ALA B C 1
ATOM 6426 O O . ALA B 1 311 ? 14.844 -27.281 -7.664 1 98.94 311 ALA B O 1
ATOM 6427 N N . ILE B 1 312 ? 14.281 -26.484 -5.637 1 98.94 312 ILE B N 1
ATOM 6428 C CA . ILE B 1 312 ? 15.617 -25.938 -5.391 1 98.94 312 ILE B CA 1
ATOM 6429 C C . ILE B 1 312 ? 16.641 -27.078 -5.348 1 98.94 312 ILE B C 1
ATOM 6431 O O . ILE B 1 312 ? 17.734 -26.953 -5.883 1 98.94 312 ILE B O 1
ATOM 6435 N N . GLN B 1 313 ? 16.297 -28.281 -4.781 1 98.88 313 GLN B N 1
ATOM 6436 C CA . GLN B 1 313 ? 17.188 -29.438 -4.723 1 98.88 313 GLN B CA 1
ATOM 6437 C C . GLN B 1 313 ? 17.562 -29.906 -6.125 1 98.88 313 GLN B C 1
ATOM 6439 O O . GLN B 1 313 ? 18.734 -30.203 -6.383 1 98.88 313 GLN B O 1
ATOM 6444 N N . ILE B 1 314 ? 16.656 -29.906 -7.004 1 98.88 314 ILE B N 1
ATOM 6445 C CA . ILE B 1 314 ? 16.906 -30.422 -8.344 1 98.88 314 ILE B CA 1
ATOM 6446 C C . ILE B 1 314 ? 17.656 -29.375 -9.164 1 98.88 314 ILE B C 1
ATOM 6448 O O . ILE B 1 314 ? 18.656 -29.688 -9.82 1 98.88 314 ILE B O 1
ATOM 6452 N N . LEU B 1 315 ? 17.219 -28.125 -9.086 1 98.88 315 LEU B N 1
ATOM 6453 C CA . LEU B 1 315 ? 17.781 -27.062 -9.93 1 98.88 315 LEU B CA 1
ATOM 6454 C C . LEU B 1 315 ? 19.188 -26.703 -9.508 1 98.88 315 LEU B C 1
ATOM 6456 O O . LEU B 1 315 ? 20.016 -26.312 -10.336 1 98.88 315 LEU B O 1
ATOM 6460 N N . SER B 1 316 ? 19.5 -26.891 -8.25 1 98.5 316 SER B N 1
ATOM 6461 C CA . SER B 1 316 ? 20.781 -26.484 -7.707 1 98.5 316 SER B CA 1
ATOM 6462 C C . SER B 1 316 ? 21.906 -27.391 -8.211 1 98.5 316 SER B C 1
ATOM 6464 O O . SER B 1 316 ? 23.094 -27.062 -8.062 1 98.5 316 SER B O 1
ATOM 6466 N N . LYS B 1 317 ? 21.562 -28.547 -8.852 1 97.94 317 LYS B N 1
ATOM 6467 C CA . LYS B 1 317 ? 22.562 -29.438 -9.406 1 97.94 317 LYS B CA 1
ATOM 6468 C C . LYS B 1 317 ? 23.25 -28.828 -10.609 1 97.94 317 LYS B C 1
ATOM 6470 O O . LYS B 1 317 ? 24.328 -29.266 -11.008 1 97.94 317 LYS B O 1
ATOM 6475 N N . ASP B 1 318 ? 22.641 -27.828 -11.211 1 97.94 318 ASP B N 1
ATOM 6476 C CA . ASP B 1 318 ? 23.203 -27.188 -12.391 1 97.94 318 ASP B CA 1
ATOM 6477 C C . ASP B 1 318 ? 24.297 -26.188 -12 1 97.94 318 ASP B C 1
ATOM 6479 O O . ASP B 1 318 ? 24.016 -25.219 -11.289 1 97.94 318 ASP B O 1
ATOM 6483 N N . GLU B 1 319 ? 25.406 -26.312 -12.508 1 97.12 319 GLU B N 1
ATOM 6484 C CA . GLU B 1 319 ? 26.562 -25.5 -12.133 1 97.12 319 GLU B CA 1
ATOM 6485 C C . GLU B 1 319 ? 26.453 -24.094 -12.695 1 97.12 319 GLU B C 1
ATOM 6487 O O . GLU B 1 319 ? 27.062 -23.156 -12.188 1 97.12 319 GLU B O 1
ATOM 6492 N N . ASP B 1 320 ? 25.641 -23.875 -13.711 1 97.44 320 ASP B N 1
ATOM 6493 C CA . ASP B 1 320 ? 25.469 -22.562 -14.32 1 97.44 320 ASP B CA 1
ATOM 6494 C C . ASP B 1 320 ? 24.453 -21.734 -13.539 1 97.44 320 ASP B C 1
ATOM 6496 O O . ASP B 1 320 ? 24.281 -20.531 -13.812 1 97.44 320 ASP B O 1
ATOM 6500 N N . GLY B 1 321 ? 23.734 -22.375 -12.586 1 98.5 321 GLY B N 1
ATOM 6501 C CA . GLY B 1 321 ? 22.719 -21.703 -11.812 1 98.5 321 GLY B CA 1
ATOM 6502 C C . GLY B 1 321 ? 21.312 -21.984 -12.297 1 98.5 321 GLY B C 1
ATOM 6503 O O . GLY B 1 321 ? 21.094 -22.922 -13.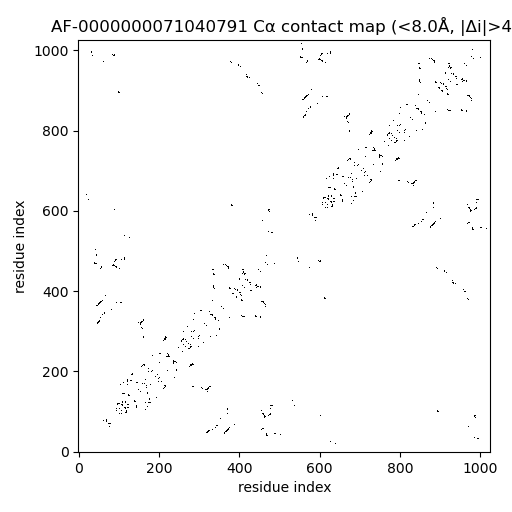07 1 98.5 321 GLY B O 1
ATOM 6504 N N . TYR B 1 322 ? 20.328 -21.203 -11.734 1 98.88 322 TYR B N 1
ATOM 6505 C CA . TYR B 1 322 ? 18.953 -21.5 -12.117 1 98.88 322 TYR B CA 1
ATOM 6506 C C . TYR B 1 322 ? 18.062 -20.281 -11.938 1 98.88 322 TYR B C 1
ATOM 6508 O O . TYR B 1 322 ? 18.438 -19.328 -11.25 1 98.88 322 TYR B O 1
ATOM 6516 N N . PHE B 1 323 ? 17.016 -20.281 -12.688 1 98.88 323 PHE B N 1
ATOM 6517 C CA . PHE B 1 323 ? 15.852 -19.422 -12.461 1 98.88 323 PHE B CA 1
ATOM 6518 C C . PHE B 1 323 ? 14.664 -20.219 -11.969 1 98.88 323 PHE B C 1
ATOM 6520 O O . PHE B 1 323 ? 14.297 -21.234 -12.562 1 98.88 323 PHE B O 1
ATOM 6527 N N . LEU B 1 324 ? 14.016 -19.766 -10.836 1 99 324 LEU B N 1
ATOM 6528 C CA . LEU B 1 324 ? 12.836 -20.406 -10.281 1 99 324 LEU B CA 1
ATOM 6529 C C . LEU B 1 324 ? 11.727 -19.391 -10.031 1 99 324 LEU B C 1
ATOM 6531 O O . LEU B 1 324 ? 11.953 -18.375 -9.383 1 99 324 LEU B O 1
ATOM 6535 N N . PHE B 1 325 ? 10.594 -19.609 -10.664 1 98.94 325 PHE B N 1
ATOM 6536 C CA . PHE B 1 325 ? 9.391 -18.828 -10.406 1 98.94 325 PHE B CA 1
ATOM 6537 C C . PHE B 1 325 ? 8.453 -19.578 -9.461 1 98.94 325 PHE B C 1
ATOM 6539 O O . PHE B 1 325 ? 8.102 -20.719 -9.703 1 98.94 325 PHE B O 1
ATOM 6546 N N . VAL B 1 326 ? 8.086 -18.969 -8.312 1 99 326 VAL B N 1
ATOM 6547 C CA . VAL B 1 326 ? 7.195 -19.578 -7.328 1 99 326 VAL B CA 1
ATOM 6548 C C . VAL B 1 326 ? 5.977 -18.688 -7.109 1 99 326 VAL B C 1
ATOM 6550 O O . VAL B 1 326 ? 6.098 -17.578 -6.582 1 99 326 VAL B O 1
ATOM 6553 N N . GLU B 1 327 ? 4.781 -19.203 -7.445 1 98.94 327 GLU B N 1
ATOM 6554 C CA . GLU B 1 327 ? 3.561 -18.422 -7.324 1 98.94 327 GLU B CA 1
ATOM 6555 C C . GLU B 1 327 ? 2.635 -19 -6.258 1 98.94 327 GLU B C 1
ATOM 6557 O O . GLU B 1 327 ? 2.268 -20.172 -6.316 1 98.94 327 GLU B O 1
ATOM 6562 N N . GLY B 1 328 ? 2.305 -18.156 -5.273 1 98.94 328 GLY B N 1
ATOM 6563 C CA . GLY B 1 328 ? 1.137 -18.406 -4.445 1 98.94 328 GLY B CA 1
ATOM 6564 C C . GLY B 1 328 ? -0.148 -17.875 -5.043 1 98.94 328 GLY B C 1
ATOM 6565 O O . GLY B 1 328 ? -0.605 -16.781 -4.66 1 98.94 328 GLY B O 1
ATOM 6566 N N . GLY B 1 329 ? -0.734 -18.594 -5.922 1 98.88 329 GLY B N 1
ATOM 6567 C CA . GLY B 1 329 ? -1.852 -18.109 -6.715 1 98.88 329 GLY B CA 1
ATOM 6568 C C . GLY B 1 329 ? -3.178 -18.172 -5.98 1 98.88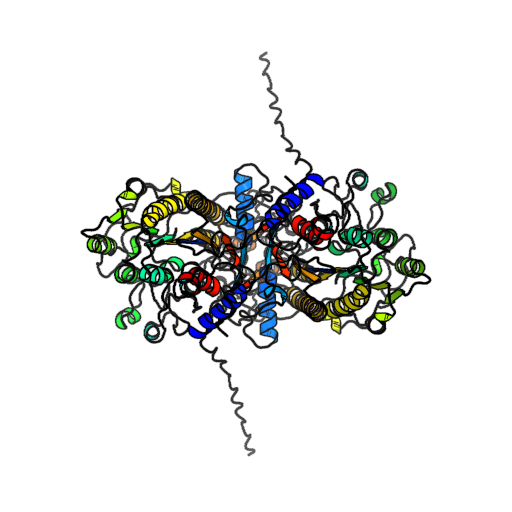 329 GLY B C 1
ATOM 6569 O O . GLY B 1 329 ? -4.109 -17.422 -6.297 1 98.88 329 GLY B O 1
ATOM 6570 N N . ARG B 1 330 ? -3.314 -19.047 -4.996 1 98.88 330 ARG B N 1
ATOM 6571 C CA . ARG B 1 330 ? -4.586 -19.219 -4.301 1 98.88 330 ARG B CA 1
ATOM 6572 C C . ARG B 1 330 ? -4.879 -18.031 -3.389 1 98.88 330 ARG B C 1
ATOM 6574 O O . ARG B 1 330 ? -6.012 -17.859 -2.934 1 98.88 330 ARG B O 1
ATOM 6581 N N . ILE B 1 331 ? -3.865 -17.172 -3.078 1 98.94 331 ILE B N 1
ATOM 6582 C CA . ILE B 1 331 ? -4.105 -15.922 -2.365 1 98.94 331 ILE B CA 1
ATOM 6583 C C . ILE B 1 331 ? -5.133 -15.086 -3.119 1 98.94 331 ILE B C 1
ATOM 6585 O O . ILE B 1 331 ? -6.141 -14.664 -2.547 1 98.94 331 ILE B O 1
ATOM 6589 N N . ASP B 1 332 ? -4.871 -14.945 -4.41 1 98.69 332 ASP B N 1
ATOM 6590 C CA . ASP B 1 332 ? -5.75 -14.211 -5.312 1 98.69 332 ASP B CA 1
ATOM 6591 C C . ASP B 1 332 ? -7.164 -14.789 -5.297 1 98.69 332 ASP B C 1
ATOM 6593 O O . ASP B 1 332 ? -8.141 -14.039 -5.211 1 98.69 332 ASP B O 1
ATOM 6597 N N . HIS B 1 333 ? -7.258 -16.094 -5.363 1 98.62 333 HIS B N 1
ATOM 6598 C CA . HIS B 1 333 ? -8.547 -16.766 -5.438 1 98.62 333 HIS B CA 1
ATOM 6599 C C . HIS B 1 333 ? -9.328 -16.609 -4.137 1 98.62 333 HIS B C 1
ATOM 6601 O O . HIS B 1 333 ? -10.555 -16.531 -4.148 1 98.62 333 HIS B O 1
ATOM 6607 N N . GLY B 1 334 ? -8.578 -16.641 -3.016 1 98.69 334 GLY B N 1
ATOM 6608 C CA . GLY B 1 334 ? -9.242 -16.312 -1.76 1 98.69 334 GLY B CA 1
ATOM 6609 C C . GLY B 1 334 ? -9.906 -14.961 -1.76 1 98.69 334 GLY B C 1
ATOM 6610 O O . GLY B 1 334 ? -11.039 -14.812 -1.295 1 98.69 334 GLY B O 1
ATOM 6611 N N . HIS B 1 335 ? -9.219 -13.922 -2.293 1 98.69 335 HIS B N 1
ATOM 6612 C CA . HIS B 1 335 ? -9.789 -12.586 -2.395 1 98.69 335 HIS B CA 1
ATOM 6613 C C . HIS B 1 335 ? -10.977 -12.562 -3.354 1 98.69 335 HIS B C 1
ATOM 6615 O O . HIS B 1 335 ? -12.031 -12.016 -3.025 1 98.69 335 HIS B O 1
ATOM 6621 N N . HIS B 1 336 ? -10.852 -13.188 -4.523 1 98.38 336 HIS B N 1
ATOM 6622 C CA . HIS B 1 336 ? -11.938 -13.242 -5.496 1 98.38 336 HIS B CA 1
ATOM 6623 C C . HIS B 1 336 ? -13.195 -13.844 -4.887 1 98.38 336 HIS B C 1
ATOM 6625 O O . HIS B 1 336 ? -14.312 -13.406 -5.176 1 98.38 336 HIS B O 1
ATOM 6631 N N . ALA B 1 337 ? -13.023 -14.836 -4.055 1 97.75 337 ALA B N 1
ATOM 6632 C CA . ALA B 1 337 ? -14.133 -15.547 -3.436 1 97.75 337 ALA B CA 1
ATOM 6633 C C . ALA B 1 337 ? -14.734 -14.734 -2.293 1 97.75 337 ALA B C 1
ATOM 6635 O O . ALA B 1 337 ? -15.797 -15.086 -1.765 1 97.75 337 ALA B O 1
ATOM 6636 N N . GLY B 1 338 ? -14.094 -13.617 -1.879 1 97.69 338 GLY B N 1
ATOM 6637 C CA . GLY B 1 338 ? -14.562 -12.828 -0.754 1 97.69 338 GLY B CA 1
ATOM 6638 C C . GLY B 1 338 ? -14.336 -13.5 0.586 1 97.69 338 GLY B C 1
ATOM 6639 O O . GLY B 1 338 ? -15.062 -13.242 1.549 1 97.69 338 GLY B O 1
ATOM 6640 N N . VAL B 1 339 ? -13.414 -14.461 0.611 1 98.38 339 VAL B N 1
ATOM 6641 C CA . VAL B 1 339 ? -13.102 -15.195 1.83 1 98.38 339 VAL B CA 1
ATOM 6642 C C . VAL B 1 339 ? -11.695 -14.828 2.307 1 98.38 339 VAL B C 1
ATOM 6644 O O . VAL B 1 339 ? -10.719 -15.484 1.939 1 98.38 339 VAL B O 1
ATOM 6647 N N . ALA B 1 340 ? -11.656 -13.867 3.203 1 98.81 340 ALA B N 1
ATOM 6648 C CA . ALA B 1 340 ? -10.383 -13.328 3.676 1 98.81 340 ALA B CA 1
ATOM 6649 C C . ALA B 1 340 ? -9.539 -14.406 4.344 1 98.81 340 ALA B C 1
ATOM 6651 O O . ALA B 1 340 ? -8.312 -14.406 4.223 1 98.81 340 ALA B O 1
ATOM 6652 N N . TYR B 1 341 ? -10.141 -15.359 5.051 1 98.88 341 TYR B N 1
ATOM 6653 C CA . TYR B 1 341 ? -9.43 -16.453 5.715 1 98.88 341 TYR B CA 1
ATOM 6654 C C . TYR B 1 341 ? -8.531 -17.188 4.734 1 98.88 341 TYR B C 1
ATOM 6656 O O . TYR B 1 341 ? -7.355 -17.422 5.012 1 98.88 341 TYR B O 1
ATOM 6664 N N . ASN B 1 342 ? -9.07 -17.578 3.59 1 98.81 342 ASN B N 1
ATOM 6665 C CA . ASN B 1 342 ? -8.312 -18.312 2.584 1 98.81 342 ASN B CA 1
ATOM 6666 C C . ASN B 1 342 ? -7.121 -17.5 2.084 1 98.81 342 ASN B C 1
ATOM 6668 O O . ASN B 1 342 ? -6.008 -18.016 1.968 1 98.81 342 ASN B O 1
ATOM 6672 N N . ALA B 1 343 ? -7.375 -16.203 1.756 1 98.94 343 ALA B N 1
ATOM 6673 C CA . ALA B 1 343 ? -6.312 -15.336 1.241 1 98.94 343 ALA B CA 1
ATOM 6674 C C . ALA B 1 343 ? -5.172 -15.211 2.248 1 98.94 343 ALA B C 1
ATOM 6676 O O . ALA B 1 343 ? -4 -15.32 1.884 1 98.94 343 ALA B O 1
ATOM 6677 N N . LEU B 1 344 ? -5.504 -15.023 3.523 1 98.94 344 LEU B N 1
ATOM 6678 C CA . LEU B 1 344 ? -4.484 -14.812 4.547 1 98.94 344 LEU B CA 1
ATOM 6679 C C . LEU B 1 344 ? -3.744 -16.109 4.848 1 98.94 344 LEU B C 1
ATOM 6681 O O . LEU B 1 344 ? -2.518 -16.109 4.992 1 98.94 344 LEU B O 1
ATOM 6685 N N . LEU B 1 345 ? -4.453 -17.234 4.949 1 98.94 345 LEU B N 1
ATOM 6686 C CA . LEU B 1 345 ? -3.797 -18.5 5.242 1 98.94 345 LEU B CA 1
ATOM 6687 C C . LEU B 1 345 ? -2.883 -18.922 4.094 1 98.94 345 LEU B C 1
ATOM 6689 O O . LEU B 1 345 ? -1.79 -19.438 4.324 1 98.94 345 LEU B O 1
ATOM 6693 N N . ASP B 1 346 ? -3.318 -18.734 2.873 1 98.94 346 ASP B N 1
ATOM 6694 C CA . ASP B 1 346 ? -2.473 -19.062 1.729 1 98.94 346 ASP B CA 1
ATOM 6695 C C . ASP B 1 346 ? -1.267 -18.141 1.653 1 98.94 346 ASP B C 1
ATOM 6697 O O . ASP B 1 346 ? -0.204 -18.516 1.165 1 98.94 346 ASP B O 1
ATOM 6701 N N . THR B 1 347 ? -1.413 -16.859 2.148 1 99 347 THR B N 1
ATOM 6702 C CA . THR B 1 347 ? -0.251 -15.977 2.268 1 99 347 THR B CA 1
ATOM 6703 C C . THR B 1 347 ? 0.767 -16.562 3.244 1 99 347 THR B C 1
ATOM 6705 O O . THR B 1 347 ? 1.973 -16.516 2.99 1 99 347 THR B O 1
ATOM 6708 N N . LEU B 1 348 ? 0.306 -17.109 4.359 1 98.94 348 LEU B N 1
ATOM 6709 C CA . LEU B 1 348 ? 1.214 -17.703 5.332 1 98.94 348 LEU B CA 1
ATOM 6710 C C . LEU B 1 348 ? 1.884 -18.953 4.758 1 98.94 348 LEU B C 1
ATOM 6712 O O . LEU B 1 348 ? 3.061 -19.203 5.023 1 98.94 348 LEU B O 1
ATOM 6716 N N . ALA B 1 349 ? 1.117 -19.781 3.984 1 98.94 349 ALA B N 1
ATOM 6717 C CA . ALA B 1 349 ? 1.728 -20.906 3.295 1 98.94 349 ALA B CA 1
ATOM 6718 C C . ALA B 1 349 ? 2.811 -20.438 2.324 1 98.94 349 ALA B C 1
ATOM 6720 O O . ALA B 1 349 ? 3.887 -21.031 2.254 1 98.94 349 ALA B O 1
ATOM 6721 N N . PHE B 1 350 ? 2.514 -19.406 1.578 1 98.94 350 PHE B N 1
ATOM 6722 C CA . PHE B 1 350 ? 3.461 -18.766 0.666 1 98.94 350 PHE B CA 1
ATOM 6723 C C . PHE B 1 350 ? 4.703 -18.297 1.414 1 98.94 350 PHE B C 1
ATOM 6725 O O . PHE B 1 350 ? 5.824 -18.453 0.927 1 98.94 350 PHE B O 1
ATOM 6732 N N . GLU B 1 351 ? 4.52 -17.719 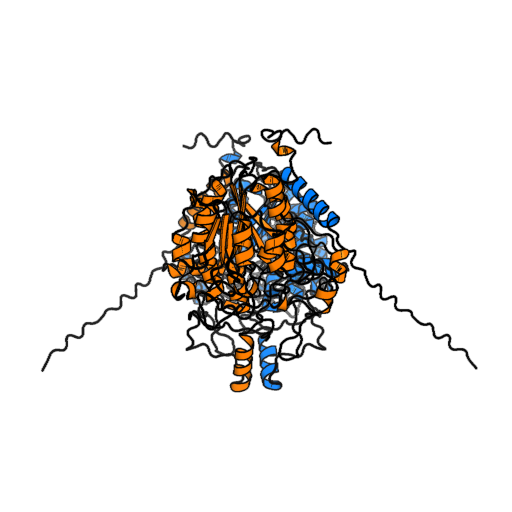2.598 1 98.94 351 GLU B N 1
ATOM 6733 C CA . GLU B 1 351 ? 5.641 -17.297 3.43 1 98.94 351 GLU B CA 1
ATOM 6734 C C . GLU B 1 351 ? 6.539 -18.469 3.785 1 98.94 351 GLU B C 1
ATOM 6736 O O . GLU B 1 351 ? 7.766 -18.344 3.807 1 98.94 351 GLU B O 1
ATOM 6741 N N . GLU B 1 352 ? 5.988 -19.594 4.09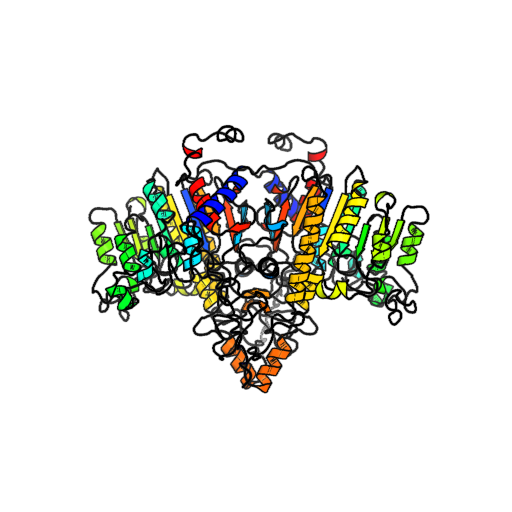4 1 98.94 352 GLU B N 1
ATOM 6742 C CA . GLU B 1 352 ? 6.77 -20.781 4.414 1 98.94 352 GLU B CA 1
ATOM 6743 C C . GLU B 1 352 ? 7.668 -21.188 3.246 1 98.94 352 GLU B C 1
ATOM 6745 O O . GLU B 1 352 ? 8.773 -21.688 3.451 1 98.94 352 GLU B O 1
ATOM 6750 N N . ALA B 1 353 ? 7.168 -21.016 2.029 1 98.94 353 ALA B N 1
ATOM 6751 C CA . ALA B 1 353 ? 7.984 -21.297 0.853 1 98.94 353 ALA B CA 1
ATOM 6752 C C . ALA B 1 353 ? 9.195 -20.375 0.783 1 98.94 353 ALA B C 1
ATOM 6754 O O . ALA B 1 353 ? 10.305 -20.812 0.473 1 98.94 353 ALA B O 1
ATOM 6755 N N . VAL B 1 354 ? 8.969 -19.078 1.061 1 98.94 354 VAL B N 1
ATOM 6756 C CA . VAL B 1 354 ? 10.062 -18.109 1.075 1 98.94 354 VAL B CA 1
ATOM 6757 C C . VAL B 1 354 ? 11.078 -18.484 2.148 1 98.94 354 VAL B C 1
ATOM 6759 O O . VAL B 1 354 ? 12.281 -18.469 1.905 1 98.94 354 VAL B O 1
ATOM 6762 N N . GLU B 1 355 ? 10.578 -18.891 3.32 1 98.88 355 GLU B N 1
ATOM 6763 C CA . GLU B 1 355 ? 11.453 -19.312 4.414 1 98.88 355 GLU B CA 1
ATOM 6764 C C . GLU B 1 355 ? 12.281 -20.531 4.02 1 98.88 355 GLU B C 1
ATOM 6766 O O . GLU B 1 355 ? 13.484 -20.562 4.281 1 98.88 355 GLU B O 1
ATOM 6771 N N . LYS B 1 356 ? 11.633 -21.453 3.406 1 98.88 356 LYS B N 1
ATOM 6772 C CA . LYS B 1 356 ? 12.328 -22.672 2.979 1 98.88 356 LYS B CA 1
ATOM 6773 C C . LYS B 1 356 ? 13.438 -22.344 1.984 1 98.88 356 LYS B C 1
ATOM 6775 O O . LYS B 1 356 ? 14.547 -22.875 2.09 1 98.88 356 LYS B O 1
ATOM 6780 N N . ALA B 1 357 ? 13.156 -21.5 1.055 1 98.94 357 ALA B N 1
ATOM 6781 C CA . ALA B 1 357 ? 14.164 -21.109 0.075 1 98.94 357 ALA B CA 1
ATOM 6782 C C . ALA B 1 357 ? 15.359 -20.438 0.753 1 98.94 357 ALA B C 1
ATOM 6784 O O . ALA B 1 357 ? 16.516 -20.75 0.454 1 98.94 357 ALA B O 1
ATOM 6785 N N . LEU B 1 358 ? 15.078 -19.531 1.668 1 98.88 358 LEU B N 1
ATOM 6786 C CA . LEU B 1 358 ? 16.141 -18.781 2.332 1 98.88 358 LEU B CA 1
ATOM 6787 C C . LEU B 1 358 ? 17.031 -19.719 3.15 1 98.88 358 LEU B C 1
ATOM 6789 O O . LEU B 1 358 ? 18.234 -19.484 3.277 1 98.88 358 LEU B O 1
ATOM 6793 N N . ASP B 1 359 ? 16.438 -20.797 3.641 1 98.56 359 ASP B N 1
ATOM 6794 C CA . ASP B 1 359 ? 17.188 -21.781 4.41 1 98.56 359 ASP B CA 1
ATOM 6795 C C . ASP B 1 359 ? 18.141 -22.578 3.51 1 98.56 359 ASP B C 1
ATOM 6797 O O . ASP B 1 359 ? 19.109 -23.156 3.984 1 98.56 359 ASP B O 1
ATOM 6801 N N . MET B 1 360 ? 17.875 -22.578 2.26 1 98.75 360 MET B N 1
ATOM 6802 C CA . MET B 1 360 ? 18.547 -23.531 1.378 1 98.75 360 MET B CA 1
ATOM 6803 C C . MET B 1 360 ? 19.594 -22.828 0.509 1 98.75 360 MET B C 1
ATOM 6805 O O . MET B 1 360 ? 20.516 -23.453 0.001 1 98.75 360 MET B O 1
ATOM 6809 N N . VAL B 1 361 ? 19.469 -21.5 0.365 1 98.75 361 VAL B N 1
ATOM 6810 C CA . VAL B 1 361 ? 20.281 -20.875 -0.68 1 98.75 361 VAL B CA 1
ATOM 6811 C C . VAL B 1 361 ? 21.406 -20.047 -0.048 1 98.75 361 VAL B C 1
ATOM 6813 O O . VAL B 1 361 ? 21.312 -19.656 1.119 1 98.75 361 VAL B O 1
ATOM 6816 N N . ASP B 1 362 ? 22.484 -19.844 -0.796 1 98.56 362 ASP B N 1
ATOM 6817 C CA . ASP B 1 362 ? 23.531 -18.891 -0.478 1 98.56 362 ASP B CA 1
ATOM 6818 C C . ASP B 1 362 ? 23.203 -17.5 -1.023 1 98.56 362 ASP B C 1
ATOM 6820 O O . ASP B 1 362 ? 23.188 -17.297 -2.238 1 98.56 362 ASP B O 1
ATOM 6824 N N . LEU B 1 363 ? 23 -16.562 -0.176 1 98.44 363 LEU B N 1
ATOM 6825 C CA . LEU B 1 363 ? 22.547 -15.234 -0.568 1 98.44 363 LEU B CA 1
ATOM 6826 C C . LEU B 1 363 ? 23.688 -14.43 -1.187 1 98.44 363 LEU B C 1
ATOM 6828 O O . LEU B 1 363 ? 23.484 -13.328 -1.688 1 98.44 363 LEU B O 1
ATOM 6832 N N . LYS B 1 364 ? 24.844 -14.977 -1.262 1 97.94 364 LYS B N 1
ATOM 6833 C CA . LYS B 1 364 ? 25.953 -14.328 -1.979 1 97.94 364 LYS B CA 1
ATOM 6834 C C . LYS B 1 364 ? 25.828 -14.555 -3.482 1 97.94 364 LYS B C 1
ATOM 6836 O O . LYS B 1 364 ? 26.422 -13.82 -4.273 1 97.94 364 LYS B O 1
ATOM 6841 N N . GLU B 1 365 ? 25.062 -15.602 -3.83 1 98.31 365 GLU B N 1
ATOM 6842 C CA . GLU B 1 365 ? 24.984 -15.906 -5.254 1 98.31 365 GLU B CA 1
ATOM 6843 C C . GLU B 1 365 ? 23.531 -16.078 -5.707 1 98.31 365 GLU B C 1
ATOM 6845 O O . GLU B 1 365 ? 23.281 -16.469 -6.848 1 98.31 365 GLU B O 1
ATOM 6850 N N . THR B 1 366 ? 22.531 -15.898 -4.746 1 98.94 366 THR B N 1
ATOM 6851 C CA . THR B 1 366 ? 21.125 -16.062 -5.102 1 98.94 366 THR B CA 1
ATOM 6852 C C . THR B 1 366 ? 20.344 -14.789 -4.844 1 98.94 366 THR B C 1
ATOM 6854 O O . THR B 1 366 ? 20.312 -14.281 -3.717 1 98.94 366 THR B O 1
ATOM 6857 N N . LEU B 1 367 ? 19.75 -14.18 -5.879 1 98.94 367 LEU B N 1
ATOM 6858 C CA . LEU B 1 367 ? 18.797 -13.078 -5.75 1 98.94 367 LEU B CA 1
ATOM 6859 C C . LEU B 1 367 ? 17.391 -13.609 -5.48 1 98.94 367 LEU B C 1
ATOM 6861 O O . LEU B 1 367 ? 16.875 -14.414 -6.258 1 98.94 367 LEU B O 1
ATOM 6865 N N . VAL B 1 368 ? 16.812 -13.234 -4.359 1 99 368 VAL B N 1
ATOM 6866 C CA . VAL B 1 368 ? 15.445 -13.609 -4.004 1 99 368 VAL B CA 1
ATOM 6867 C C . VAL B 1 368 ? 14.555 -12.375 -3.998 1 99 368 VAL B C 1
ATOM 6869 O O . VAL B 1 368 ? 14.859 -11.383 -3.32 1 99 368 VAL B O 1
ATOM 6872 N N . ILE B 1 369 ? 13.531 -12.406 -4.793 1 99 369 ILE B N 1
ATOM 6873 C CA . ILE B 1 369 ? 12.57 -11.312 -4.895 1 99 369 ILE B CA 1
ATOM 6874 C C . ILE B 1 369 ? 11.188 -11.812 -4.492 1 99 369 ILE B C 1
ATOM 6876 O O . ILE B 1 369 ? 10.773 -12.906 -4.895 1 99 369 ILE B O 1
ATOM 6880 N N . VAL B 1 370 ? 10.484 -11.094 -3.658 1 99 370 VAL B N 1
ATOM 6881 C CA . VAL B 1 370 ? 9.086 -11.328 -3.332 1 99 370 VAL B CA 1
ATOM 6882 C C . VAL B 1 370 ? 8.242 -10.133 -3.773 1 99 370 VAL B C 1
ATOM 6884 O O . VAL B 1 370 ? 8.547 -8.992 -3.418 1 99 370 VAL B O 1
ATOM 6887 N N . THR B 1 371 ? 7.227 -10.336 -4.59 1 98.94 371 THR B N 1
ATOM 6888 C CA . THR B 1 371 ? 6.367 -9.242 -5.051 1 98.94 371 THR B CA 1
ATOM 6889 C C . THR B 1 371 ? 4.945 -9.742 -5.289 1 98.94 371 THR B C 1
ATOM 6891 O O . THR B 1 371 ? 4.629 -10.898 -5.004 1 98.94 371 THR B O 1
ATOM 6894 N N . ALA B 1 372 ? 4.02 -8.844 -5.598 1 98.88 372 ALA B N 1
ATOM 6895 C CA . ALA B 1 372 ? 2.666 -9.109 -6.074 1 98.88 372 ALA B CA 1
ATOM 6896 C C . ALA B 1 372 ? 2.475 -8.586 -7.496 1 98.88 372 ALA B C 1
ATOM 6898 O O . ALA B 1 372 ? 3.266 -7.77 -7.973 1 98.88 372 ALA B O 1
ATOM 6899 N N . ASP B 1 373 ? 1.482 -9.062 -8.148 1 98.69 373 ASP B N 1
ATOM 6900 C CA . ASP B 1 373 ? 1.26 -8.609 -9.516 1 98.69 373 ASP B CA 1
ATOM 6901 C C . ASP B 1 373 ? 0.191 -7.52 -9.57 1 98.69 373 ASP B C 1
ATOM 6903 O O . ASP B 1 373 ? 0.164 -6.715 -10.5 1 98.69 373 ASP B O 1
ATOM 6907 N N . HIS B 1 374 ? -0.724 -7.48 -8.695 1 98.56 374 HIS B N 1
ATOM 6908 C CA . HIS B 1 374 ? -1.776 -6.492 -8.492 1 98.56 374 HIS B CA 1
ATOM 6909 C C . HIS B 1 374 ? -2.32 -6.555 -7.066 1 98.56 374 HIS B C 1
ATOM 6911 O O . HIS B 1 374 ? -1.822 -7.324 -6.242 1 98.56 374 HIS B O 1
ATOM 6917 N N . GLY B 1 375 ? -3.244 -5.613 -6.785 1 98.06 375 GLY B N 1
ATOM 6918 C CA . GLY B 1 375 ? -3.914 -5.652 -5.496 1 98.06 375 GLY B CA 1
ATOM 6919 C C . GLY B 1 375 ? -5.359 -6.109 -5.586 1 98.06 375 GLY B C 1
ATOM 6920 O O . GLY B 1 375 ? -5.758 -6.727 -6.574 1 98.06 375 GLY B O 1
ATOM 6921 N N . HIS B 1 376 ? -6.07 -5.961 -4.453 1 98.31 376 HIS B N 1
ATOM 6922 C CA . HIS B 1 376 ? -7.492 -6.254 -4.324 1 98.31 376 HIS B CA 1
ATOM 6923 C C . HIS B 1 376 ? -8.227 -5.129 -3.6 1 98.31 376 HIS B C 1
ATOM 6925 O O . HIS B 1 376 ? -7.617 -4.113 -3.246 1 98.31 376 HIS B O 1
ATOM 6931 N N . VAL B 1 377 ? -9.523 -5.25 -3.438 1 98.06 377 VAL B N 1
ATOM 6932 C CA . VAL B 1 377 ? -10.32 -4.184 -2.842 1 98.06 377 VAL B CA 1
ATOM 6933 C C . VAL B 1 377 ? -10.695 -4.555 -1.409 1 98.06 377 VAL B C 1
ATOM 6935 O O . VAL B 1 377 ? -11.781 -4.223 -0.94 1 98.06 377 VAL B O 1
ATOM 6938 N N . MET B 1 378 ? -9.805 -5.383 -0.742 1 98.31 378 MET B N 1
ATOM 6939 C CA . MET B 1 378 ? -9.938 -5.641 0.689 1 98.31 378 MET B CA 1
ATOM 6940 C C . MET B 1 378 ? -9.461 -4.445 1.504 1 98.31 378 MET B C 1
ATOM 6942 O O . MET B 1 378 ? -8.438 -3.832 1.176 1 98.31 378 MET B O 1
ATOM 6946 N N . THR B 1 379 ? -10.195 -4.117 2.518 1 98.06 379 THR B N 1
ATOM 6947 C CA . THR B 1 379 ? -9.805 -3.025 3.41 1 98.06 379 THR B CA 1
ATOM 6948 C C . THR B 1 379 ? -9.641 -3.531 4.84 1 98.06 379 THR B C 1
ATOM 6950 O O . THR B 1 379 ? -10.133 -4.605 5.188 1 98.06 379 THR B O 1
ATOM 6953 N N . MET B 1 380 ? -8.867 -2.875 5.66 1 98.12 380 MET B N 1
ATOM 6954 C CA . MET B 1 380 ? -8.648 -3.064 7.09 1 98.12 380 MET B CA 1
ATOM 6955 C C . MET B 1 380 ? -9.031 -1.81 7.867 1 98.12 380 MET B C 1
ATOM 6957 O O . MET B 1 380 ? -8.328 -0.803 7.82 1 98.12 380 MET B O 1
ATOM 6961 N N . ALA B 1 381 ? -10.172 -1.886 8.641 1 95.12 381 ALA B N 1
ATOM 6962 C CA . ALA B 1 381 ? -10.797 -0.636 9.062 1 95.12 381 ALA B CA 1
ATOM 6963 C C . ALA B 1 381 ? -11.109 -0.653 10.555 1 95.12 381 ALA B C 1
ATOM 6965 O O . ALA B 1 381 ? -11.117 -1.715 11.18 1 95.12 381 ALA B O 1
ATOM 6966 N N . GLY B 1 382 ? -11.391 0.562 11.172 1 92.06 382 GLY B N 1
ATOM 6967 C CA . GLY B 1 382 ? -12.383 0.684 12.219 1 92.06 382 GLY B CA 1
ATOM 6968 C C . GLY B 1 382 ? -11.781 0.886 13.594 1 92.06 382 GLY B C 1
ATOM 6969 O O . GLY B 1 382 ? -12.461 0.731 14.609 1 92.06 382 GLY B O 1
ATOM 6970 N N . TYR B 1 383 ? -10.539 1.043 13.727 1 97.06 383 TYR B N 1
ATOM 6971 C CA . TYR B 1 383 ? -9.859 1.388 14.969 1 97.06 383 TYR B CA 1
ATOM 6972 C C . TYR B 1 383 ? -10.062 0.305 16.016 1 97.06 383 TYR B C 1
ATOM 6974 O O . TYR B 1 383 ? -10.266 0.608 17.203 1 97.06 383 TYR B O 1
ATOM 6982 N N . PRO B 1 384 ? -10.18 -0.927 15.711 1 98.06 384 PRO B N 1
ATOM 6983 C CA . PRO B 1 384 ? -10.312 -1.938 16.766 1 98.06 384 PRO B CA 1
ATOM 6984 C C . PRO B 1 384 ? -9.125 -1.952 17.719 1 98.06 384 PRO B C 1
ATOM 6986 O O . PRO B 1 384 ? -8.086 -1.348 17.438 1 98.06 384 PRO B O 1
ATOM 6989 N N . SER B 1 385 ? -9.289 -2.617 18.844 1 98.38 385 SER B N 1
ATOM 6990 C CA . SER B 1 385 ? -8.211 -2.768 19.812 1 98.38 385 SER B CA 1
ATOM 6991 C C . SER B 1 385 ? -7.035 -3.539 19.219 1 98.38 385 SER B C 1
ATOM 6993 O O . SER B 1 385 ? -7.23 -4.418 18.375 1 98.38 385 SER B O 1
ATOM 6995 N N . ARG B 1 386 ? -5.875 -3.154 19.688 1 97.94 386 ARG B N 1
ATOM 6996 C CA . ARG B 1 386 ? -4.742 -4.016 19.344 1 97.94 386 ARG B CA 1
ATOM 6997 C C . ARG B 1 386 ? -4.996 -5.449 19.797 1 97.94 386 ARG B C 1
ATOM 6999 O O . ARG B 1 386 ? -5.465 -5.68 20.922 1 97.94 386 ARG B O 1
ATOM 7006 N N . GLY B 1 387 ? -4.758 -6.395 18.922 1 98.12 387 GLY B N 1
ATOM 7007 C CA . GLY B 1 387 ? -5.008 -7.793 19.234 1 98.12 387 GLY B CA 1
ATOM 7008 C C . GLY B 1 387 ? -6.391 -8.266 18.812 1 98.12 387 GLY B C 1
ATOM 7009 O O . GLY B 1 387 ? -6.676 -9.461 18.828 1 98.12 387 GLY B O 1
ATOM 7010 N N . ASN B 1 388 ? -7.277 -7.254 18.484 1 98.56 388 ASN B N 1
ATOM 7011 C CA . ASN B 1 388 ? -8.547 -7.672 17.906 1 98.56 388 ASN B CA 1
ATOM 7012 C C . ASN B 1 388 ? -8.352 -8.695 16.797 1 98.56 388 ASN B C 1
ATOM 7014 O O . ASN B 1 388 ? -7.496 -8.523 15.93 1 98.56 388 ASN B O 1
ATOM 7018 N N . PRO B 1 389 ? -9.141 -9.797 16.875 1 98.75 389 PRO B N 1
ATOM 7019 C CA . PRO B 1 389 ? -8.961 -10.75 15.773 1 98.75 389 PRO B CA 1
ATOM 7020 C C . PRO B 1 389 ? -9.094 -10.094 14.398 1 98.75 389 PRO B C 1
ATOM 7022 O O . PRO B 1 389 ? -10.117 -9.477 14.109 1 98.75 389 PRO B O 1
ATOM 7025 N N . ILE B 1 390 ? -8.102 -10.234 13.547 1 98.88 390 ILE B N 1
ATOM 7026 C CA . ILE B 1 390 ? -8.047 -9.547 12.266 1 98.88 390 ILE B CA 1
ATOM 7027 C C . ILE B 1 390 ? -9.203 -10.016 11.383 1 98.88 390 ILE B C 1
ATOM 7029 O O . ILE B 1 390 ? -9.695 -9.266 10.539 1 98.88 390 ILE B O 1
ATOM 7033 N N . LEU B 1 391 ? -9.703 -11.281 11.539 1 98.81 391 LEU B N 1
ATOM 7034 C CA . LEU B 1 391 ? -10.828 -11.836 10.797 1 98.81 391 LEU B CA 1
ATOM 7035 C C . LEU B 1 391 ? -12.133 -11.617 11.555 1 98.81 391 LEU B C 1
ATOM 7037 O O . LEU B 1 391 ? -13.188 -12.102 11.133 1 98.81 391 LEU B O 1
ATOM 7041 N N . GLY B 1 392 ? -12.078 -10.945 12.656 1 98.69 392 GLY B N 1
ATOM 7042 C CA . GLY B 1 392 ? -13.234 -10.766 13.516 1 98.69 392 GLY B CA 1
ATOM 7043 C C . GLY B 1 392 ? -13.953 -9.453 13.289 1 98.69 392 GLY B C 1
ATOM 7044 O O . GLY B 1 392 ? -13.734 -8.789 12.273 1 98.69 392 GLY B O 1
ATOM 7045 N N . LYS B 1 393 ? -14.891 -9.18 14.227 1 98.25 393 LYS B N 1
ATOM 7046 C CA . LYS B 1 393 ? -15.648 -7.934 14.25 1 98.25 393 LYS B CA 1
ATOM 7047 C C . LYS B 1 393 ? -14.906 -6.852 15.031 1 98.25 393 LYS B C 1
ATOM 7049 O O . LYS B 1 393 ? -14.125 -7.156 15.93 1 98.25 393 LYS B O 1
ATOM 7054 N N . ASN B 1 394 ? -15.117 -5.641 14.594 1 97.5 394 ASN B N 1
ATOM 7055 C CA . ASN B 1 394 ? -14.594 -4.52 15.375 1 97.5 394 ASN B CA 1
ATOM 7056 C C . ASN B 1 394 ? -15.133 -4.531 16.797 1 97.5 394 ASN B C 1
ATOM 7058 O O . ASN B 1 394 ? -16.344 -4.559 17.016 1 97.5 394 ASN B O 1
ATOM 7062 N N . ASP B 1 395 ? -14.227 -4.477 17.781 1 97.75 395 ASP B N 1
ATOM 7063 C CA . ASP B 1 395 ? -14.641 -4.645 19.172 1 97.75 395 ASP B CA 1
ATOM 7064 C C . ASP B 1 395 ? -14.898 -3.295 19.844 1 97.75 395 ASP B C 1
ATOM 7066 O O . ASP B 1 395 ? -15.297 -3.234 21 1 97.75 395 ASP B O 1
ATOM 7070 N N . ILE B 1 396 ? -14.711 -2.221 19.125 1 96.5 396 ILE B N 1
ATOM 7071 C CA . ILE B 1 396 ? -14.805 -0.902 19.75 1 96.5 396 ILE B CA 1
ATOM 7072 C C . ILE B 1 396 ? -16.016 -0.155 19.188 1 96.5 396 ILE B C 1
ATOM 7074 O O . ILE B 1 396 ? -16.797 0.424 19.938 1 96.5 396 ILE B O 1
ATOM 7078 N N . TYR B 1 397 ? -16.172 -0.187 17.859 1 95.62 397 TYR B N 1
ATOM 7079 C CA . TYR B 1 397 ? -17.203 0.643 17.25 1 95.62 397 TYR B CA 1
ATOM 7080 C C . TYR B 1 397 ? -18.234 -0.214 16.516 1 95.62 397 TYR B C 1
ATOM 7082 O O . TYR B 1 397 ? -17.891 -1.265 15.961 1 95.62 397 TYR B O 1
ATOM 7090 N N . MET B 1 398 ? -19.453 0.249 16.469 1 95.44 398 MET B N 1
ATOM 7091 C CA . MET B 1 398 ? -20.547 -0.278 15.664 1 95.44 398 MET B CA 1
ATOM 7092 C C . MET B 1 398 ? -20.969 0.729 14.594 1 95.44 398 MET B C 1
ATOM 7094 O O . MET B 1 398 ? -20.688 1.923 14.719 1 95.44 398 MET B O 1
ATOM 7098 N N . GLY B 1 399 ? -21.609 0.275 13.555 1 95.88 399 GLY B N 1
ATOM 7099 C CA . GLY B 1 399 ? -22.234 1.206 12.617 1 95.88 399 GLY B CA 1
ATOM 7100 C C . GLY B 1 399 ? -23.328 2.045 13.25 1 95.88 399 GLY B C 1
ATOM 7101 O O . GLY B 1 399 ? -23.922 1.647 14.258 1 95.88 399 GLY B O 1
ATOM 7102 N N . ASP B 1 400 ? -23.562 3.184 12.648 1 95.62 400 ASP B N 1
ATOM 7103 C CA . ASP B 1 400 ? -24.625 4.055 13.133 1 95.62 400 ASP B CA 1
ATOM 7104 C C . ASP B 1 400 ? -25.984 3.352 13.086 1 95.62 400 ASP B C 1
ATOM 7106 O O . ASP B 1 400 ? -26.938 3.787 13.727 1 95.62 400 ASP B O 1
ATOM 7110 N N . ASP B 1 401 ? -26.094 2.299 12.344 1 94.12 401 ASP B N 1
ATOM 7111 C CA . ASP B 1 401 ? -27.312 1.497 12.266 1 94.12 401 ASP B CA 1
ATOM 7112 C C . ASP B 1 401 ? -27.406 0.518 13.43 1 94.12 401 ASP B C 1
ATOM 7114 O O . ASP B 1 401 ? -28.312 -0.302 13.492 1 94.12 401 ASP B O 1
ATOM 7118 N N . GLY B 1 402 ? -26.422 0.529 14.391 1 95.12 402 GLY B N 1
ATOM 7119 C CA . GLY B 1 402 ? -26.422 -0.297 15.586 1 95.12 402 GLY B CA 1
ATOM 7120 C C . GLY B 1 402 ? -25.906 -1.7 15.344 1 95.12 402 GLY B C 1
ATOM 7121 O O . GLY B 1 402 ? -26.016 -2.568 16.219 1 95.12 402 GLY B O 1
ATOM 7122 N N . LEU B 1 403 ? -25.359 -1.944 14.148 1 97.19 403 LEU B N 1
ATOM 7123 C CA . LEU B 1 403 ? -24.891 -3.285 13.797 1 97.19 403 LEU B CA 1
ATOM 7124 C C . LEU B 1 403 ? -23.375 -3.352 13.789 1 97.19 403 LEU B C 1
ATOM 7126 O O . LEU B 1 403 ? -22.703 -2.395 13.383 1 97.19 403 LEU B O 1
ATOM 7130 N N . PRO B 1 404 ? -22.844 -4.52 14.227 1 97.44 404 PRO B N 1
ATOM 7131 C CA . PRO B 1 404 ? -21.391 -4.691 14.117 1 97.44 404 PRO B CA 1
ATOM 7132 C C . PRO B 1 404 ? -20.922 -4.789 12.664 1 97.44 404 PRO B C 1
ATOM 7134 O O . PRO B 1 404 ? -21.719 -5.023 11.766 1 97.44 404 PRO B O 1
ATOM 7137 N N . PHE B 1 405 ? -19.703 -4.535 12.422 1 97.12 405 PHE B N 1
A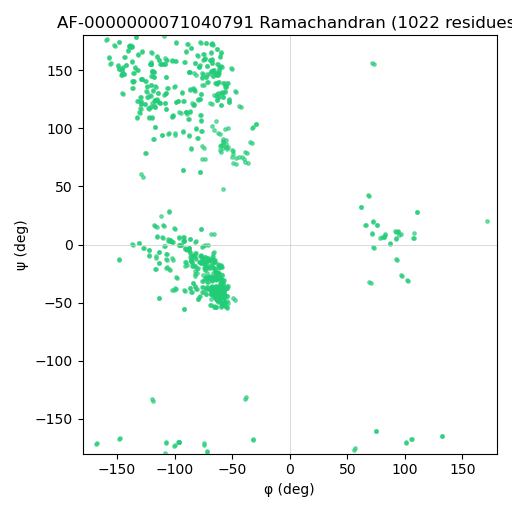TOM 7138 C CA . PHE B 1 405 ? -19.047 -4.773 11.141 1 97.12 405 PHE B CA 1
ATOM 7139 C C . PHE B 1 405 ? -17.688 -5.434 11.336 1 97.12 405 PHE B C 1
ATOM 7141 O O . PHE B 1 405 ? -17.078 -5.305 12.398 1 97.12 405 PHE B O 1
ATOM 7148 N N . SER B 1 406 ? -17.25 -6.191 10.359 1 97.81 406 SER B N 1
ATOM 7149 C CA . SER B 1 406 ? -15.961 -6.879 10.43 1 97.81 406 SER B CA 1
ATOM 7150 C C . SER B 1 406 ? -14.805 -5.926 10.133 1 97.81 406 SER B C 1
ATOM 7152 O O . SER B 1 406 ? -14.992 -4.918 9.453 1 97.81 406 SER B O 1
ATOM 7154 N N . THR B 1 407 ? -13.617 -6.227 10.688 1 98.19 407 THR B N 1
ATOM 7155 C CA . THR B 1 407 ? -12.414 -5.441 10.453 1 98.19 407 THR B CA 1
ATOM 7156 C C . THR B 1 407 ? -12.016 -5.48 8.984 1 98.19 407 THR B C 1
ATOM 7158 O O . THR B 1 407 ? -11.633 -4.457 8.406 1 98.19 407 THR B O 1
ATOM 7161 N N . LEU B 1 408 ? -12.102 -6.703 8.406 1 98.69 408 LEU B N 1
ATOM 7162 C CA . LEU B 1 408 ? -11.82 -6.875 6.988 1 98.69 408 LEU B CA 1
ATOM 7163 C C . LEU B 1 408 ? -13.117 -6.953 6.188 1 98.69 408 LEU B C 1
ATOM 7165 O O . LEU B 1 408 ? -14.078 -7.594 6.613 1 98.69 408 LEU B O 1
ATOM 7169 N N . ALA B 1 409 ? -13.203 -6.289 5.102 1 97.94 409 ALA B N 1
ATOM 7170 C CA . ALA B 1 409 ? -14.312 -6.344 4.152 1 97.94 409 ALA B CA 1
ATOM 7171 C C . ALA B 1 409 ? -13.836 -6.02 2.736 1 97.94 409 ALA B C 1
ATOM 7173 O O . ALA B 1 409 ? -12.656 -5.723 2.521 1 97.94 409 ALA B O 1
ATOM 7174 N N . TYR B 1 410 ? -14.711 -6.215 1.745 1 97.81 410 TYR B N 1
ATOM 7175 C CA . TYR B 1 410 ? -14.406 -5.941 0.346 1 97.81 410 TYR B CA 1
ATOM 7176 C C . TYR B 1 410 ? -15.344 -4.887 -0.226 1 97.81 410 TYR B C 1
ATOM 7178 O O . TYR B 1 410 ? -16.5 -4.793 0.179 1 97.81 410 TYR B O 1
ATOM 7186 N N . MET B 1 411 ? -14.836 -4.113 -1.177 1 96.38 411 MET B N 1
ATOM 7187 C CA . MET B 1 411 ? -15.695 -3.115 -1.807 1 96.38 411 MET B CA 1
ATOM 7188 C C . MET B 1 411 ? -16.719 -3.777 -2.723 1 96.38 411 MET B C 1
ATOM 7190 O O . MET B 1 411 ? -17.844 -3.283 -2.867 1 96.38 411 MET B O 1
ATOM 7194 N N . ASN B 1 412 ? -16.312 -4.832 -3.398 1 97.44 412 ASN B N 1
ATOM 7195 C CA . ASN B 1 412 ? -17.203 -5.582 -4.281 1 97.44 412 ASN B CA 1
ATOM 7196 C C . ASN B 1 412 ? -16.969 -7.082 -4.172 1 97.44 412 ASN B C 1
ATOM 7198 O O . ASN B 1 412 ? -16.047 -7.523 -3.486 1 97.44 412 ASN B O 1
ATOM 7202 N N . GLY B 1 413 ? -17.922 -7.859 -4.738 1 97 413 GLY B N 1
ATOM 7203 C CA . GLY B 1 413 ? -17.688 -9.297 -4.758 1 97 413 GLY B CA 1
ATOM 7204 C C . GLY B 1 413 ? -18.875 -10.102 -4.285 1 97 413 GLY B C 1
ATOM 7205 O O . GLY B 1 413 ? -19.984 -9.57 -4.145 1 97 413 GLY B O 1
ATOM 7206 N N . PRO B 1 414 ? -18.656 -11.359 -3.986 1 96.69 414 PRO B N 1
ATOM 7207 C CA . PRO B 1 414 ? -19.734 -12.32 -3.734 1 96.69 414 PRO B CA 1
ATOM 7208 C C . PRO B 1 414 ? -20.438 -12.086 -2.398 1 96.69 414 PRO B C 1
ATOM 7210 O O . PRO B 1 414 ? -21.5 -12.648 -2.152 1 96.69 414 PRO B O 1
ATOM 7213 N N . GLY B 1 415 ? -19.859 -11.297 -1.546 1 96.5 415 GLY B N 1
ATOM 7214 C CA . GLY B 1 415 ? -20.516 -10.992 -0.284 1 96.5 415 GLY B CA 1
ATOM 7215 C C . GLY B 1 415 ? -21.641 -9.992 -0.426 1 96.5 415 GLY B C 1
ATOM 7216 O O . GLY B 1 415 ? -22.453 -9.836 0.489 1 96.5 415 GLY B O 1
ATOM 7217 N N . ALA B 1 416 ? -21.766 -9.344 -1.552 1 96.75 416 ALA B N 1
ATOM 7218 C CA . ALA B 1 416 ? -22.703 -8.242 -1.743 1 96.75 416 ALA B CA 1
ATOM 7219 C C . ALA B 1 416 ? -24.141 -8.758 -1.824 1 96.75 416 ALA B C 1
ATOM 7221 O O . ALA B 1 416 ? -25.062 -8.125 -1.302 1 96.75 416 ALA B O 1
ATOM 7222 N N . PRO B 1 417 ? -24.391 -9.93 -2.475 1 95 417 PRO B N 1
ATOM 7223 C CA . PRO B 1 417 ? -25.766 -10.43 -2.525 1 95 417 PRO B CA 1
ATOM 7224 C C . PRO B 1 417 ? -26.359 -10.672 -1.138 1 95 417 PRO B C 1
ATOM 7226 O O . PRO B 1 417 ? -27.547 -10.422 -0.92 1 95 417 PRO B O 1
ATOM 7229 N N . GLN B 1 418 ? -25.5 -11.125 -0.237 1 94.25 418 GLN B N 1
ATOM 7230 C CA . GLN B 1 418 ? -25.984 -11.312 1.128 1 94.25 418 GLN B CA 1
ATOM 7231 C C . GLN B 1 418 ? -26.359 -9.977 1.771 1 94.25 418 GLN B C 1
ATOM 7233 O O . GLN B 1 418 ? -27.328 -9.898 2.518 1 94.25 418 GLN B O 1
ATOM 7238 N N . VAL B 1 419 ? -25.578 -8.969 1.539 1 95.25 419 VAL B N 1
ATOM 7239 C CA . VAL B 1 419 ? -25.859 -7.629 2.039 1 95.25 419 VAL B CA 1
ATOM 7240 C C . VAL B 1 419 ? -27.156 -7.109 1.434 1 95.25 419 VAL B C 1
ATOM 7242 O O . VAL B 1 419 ? -28.016 -6.574 2.146 1 95.25 419 VAL B O 1
ATOM 7245 N N . HIS B 1 420 ? -27.297 -7.352 0.147 1 94.44 420 HIS B N 1
ATOM 7246 C CA . HIS B 1 420 ? -28.516 -6.918 -0.542 1 94.44 420 HIS B CA 1
ATOM 7247 C C . HIS B 1 420 ? -29.75 -7.625 0.011 1 94.44 420 HIS B C 1
ATOM 7249 O O . HIS B 1 420 ? -30.781 -6.996 0.225 1 94.44 420 HIS B O 1
ATOM 7255 N N . GLU B 1 421 ? -29.594 -8.875 0.227 1 95.12 421 GLU B N 1
ATOM 7256 C CA . GLU B 1 421 ? -30.703 -9.656 0.775 1 95.12 421 GLU B CA 1
ATOM 7257 C C . GLU B 1 421 ? -31.094 -9.156 2.168 1 95.12 421 GLU B C 1
ATOM 7259 O O . GLU B 1 421 ? -32.281 -9.055 2.492 1 95.12 421 GLU B O 1
ATOM 7264 N N . ALA B 1 422 ? -30.109 -8.891 2.965 1 96.06 422 ALA B N 1
ATOM 7265 C CA . ALA B 1 422 ? -30.359 -8.391 4.312 1 96.06 422 ALA B CA 1
ATOM 7266 C C . ALA B 1 422 ? -31.125 -7.066 4.27 1 96.06 422 ALA B C 1
ATOM 7268 O O . ALA B 1 422 ? -32.094 -6.871 5.023 1 96.06 422 ALA B O 1
ATOM 7269 N N . PHE B 1 423 ? -30.75 -6.121 3.398 1 95 423 PHE B N 1
ATOM 7270 C CA . PHE B 1 423 ? -31.438 -4.84 3.258 1 95 423 PHE B CA 1
ATOM 7271 C C . PHE B 1 423 ? -32.906 -5.051 2.859 1 95 423 PHE B C 1
ATOM 7273 O O . PHE B 1 423 ? -33.781 -4.418 3.416 1 95 423 PHE B O 1
ATOM 7280 N N . ASN B 1 424 ? -33.062 -5.918 1.929 1 94.25 424 ASN B N 1
ATOM 7281 C CA . ASN B 1 424 ? -34.406 -6.141 1.408 1 94.25 424 ASN B CA 1
ATOM 7282 C C . ASN B 1 424 ? -35.312 -6.785 2.453 1 94.25 424 ASN B C 1
ATOM 7284 O O . ASN B 1 424 ? -36.5 -6.555 2.459 1 94.25 424 ASN B O 1
ATOM 7288 N N . LYS B 1 425 ? -34.688 -7.562 3.271 1 95.5 425 LYS B N 1
ATOM 7289 C CA . LYS B 1 425 ? -35.469 -8.281 4.27 1 95.5 425 LYS B CA 1
ATOM 7290 C C . LYS B 1 425 ? -35.719 -7.422 5.508 1 95.5 425 LYS B C 1
ATOM 7292 O O . LYS B 1 425 ? -36.781 -7.453 6.098 1 95.5 425 LYS B O 1
ATOM 7297 N N . THR B 1 426 ? -34.656 -6.656 5.957 1 95.12 426 THR B N 1
ATOM 7298 C CA . THR B 1 426 ? -34.719 -6.051 7.281 1 95.12 426 THR B CA 1
ATOM 7299 C C . THR B 1 426 ? -34.562 -4.535 7.195 1 95.12 426 THR B C 1
ATOM 7301 O O . THR B 1 426 ? -34.719 -3.832 8.195 1 95.12 426 THR B O 1
ATOM 7304 N N . GLY B 1 427 ? -34.219 -4.082 6.023 1 93.56 427 GLY B N 1
ATOM 7305 C CA . GLY B 1 427 ? -33.938 -2.662 5.863 1 93.56 427 GLY B CA 1
ATOM 7306 C C . GLY B 1 427 ? -32.562 -2.244 6.363 1 93.56 427 GLY B C 1
ATOM 7307 O O . GLY B 1 427 ? -32.281 -1.053 6.414 1 93.56 427 GLY B O 1
ATOM 7308 N N . LYS B 1 428 ? -31.734 -3.221 6.773 1 95 428 LYS B N 1
ATOM 7309 C CA . LYS B 1 428 ? -30.406 -2.945 7.324 1 95 428 LYS B CA 1
ATOM 7310 C C . LYS B 1 428 ? -29.375 -3.91 6.766 1 95 428 LYS B C 1
ATOM 7312 O O . LYS B 1 428 ? -29.719 -4.867 6.066 1 95 428 LYS B O 1
ATOM 7317 N N . ARG B 1 429 ? -28.141 -3.617 7.043 1 95.69 429 ARG B N 1
ATOM 7318 C CA . ARG B 1 429 ? -27.047 -4.535 6.723 1 95.69 429 ARG B CA 1
ATOM 7319 C C . ARG B 1 429 ? -27.188 -5.848 7.488 1 95.69 429 ARG B C 1
ATOM 7321 O O . ARG B 1 429 ? -27.969 -5.934 8.438 1 95.69 429 ARG B O 1
ATOM 7328 N N . PRO B 1 430 ? -26.328 -6.875 7.039 1 96.69 430 PRO B N 1
ATOM 7329 C CA . PRO B 1 430 ? -26.359 -8.117 7.824 1 96.69 430 PRO B CA 1
ATOM 7330 C C . PRO B 1 430 ? -26 -7.891 9.297 1 96.69 430 PRO B C 1
ATOM 7332 O O . PRO B 1 430 ? -25.078 -7.145 9.602 1 96.69 430 PRO B O 1
ATOM 7335 N N . ASP B 1 431 ? -26.859 -8.445 10.234 1 97.94 431 ASP B N 1
ATOM 7336 C CA . ASP B 1 431 ? -26.562 -8.422 11.664 1 97.94 431 ASP B CA 1
ATOM 7337 C C . ASP B 1 431 ? -25.516 -9.484 12.023 1 97.94 431 ASP B C 1
ATOM 7339 O O . ASP B 1 431 ? -25.844 -10.664 12.148 1 97.94 431 ASP B O 1
ATOM 7343 N N . LEU B 1 432 ? -24.328 -9.055 12.297 1 98.06 432 LEU B N 1
ATOM 7344 C CA . LEU B 1 432 ? -23.219 -9.969 12.539 1 98.06 432 LEU B CA 1
ATOM 7345 C C . LEU B 1 432 ? -23.078 -10.289 14.023 1 98.06 432 LEU B C 1
ATOM 7347 O O . LEU B 1 432 ? -22.156 -10.977 14.43 1 98.06 432 LEU B O 1
ATOM 7351 N N . THR B 1 433 ? -23.953 -9.805 14.859 1 97.88 433 THR B N 1
ATOM 7352 C CA . THR B 1 433 ? -23.844 -9.938 16.312 1 97.88 433 THR B CA 1
ATOM 7353 C C . THR B 1 433 ? -23.531 -11.375 16.703 1 97.88 433 THR B C 1
ATOM 7355 O O . THR B 1 433 ? -22.656 -11.633 17.516 1 97.88 433 THR B O 1
ATOM 7358 N N . ASN B 1 434 ? -24.234 -12.328 16.172 1 97.62 434 ASN B N 1
ATOM 7359 C CA . ASN B 1 434 ? -24.062 -13.727 16.547 1 97.62 434 ASN B CA 1
ATOM 7360 C C . ASN B 1 434 ? -23.406 -14.539 15.445 1 97.62 434 ASN B C 1
ATOM 7362 O O . ASN B 1 434 ? -23.531 -15.766 15.406 1 97.62 434 ASN B O 1
ATOM 7366 N N . VAL B 1 435 ? -22.812 -13.914 14.5 1 97.94 435 VAL B N 1
ATOM 7367 C CA . VAL B 1 435 ? -22.141 -14.578 13.398 1 97.94 435 VAL B CA 1
ATOM 7368 C C . VAL B 1 435 ? -20.656 -14.75 13.734 1 97.94 435 VAL B C 1
ATOM 7370 O O . VAL B 1 435 ? -20.016 -13.812 14.203 1 97.94 435 VAL B O 1
ATOM 7373 N N . ASP B 1 436 ? -20.109 -15.914 13.578 1 98.38 436 ASP B N 1
ATOM 7374 C CA . ASP B 1 436 ? -18.672 -16.141 13.727 1 98.38 436 ASP B CA 1
ATOM 7375 C C . ASP B 1 436 ? -17.906 -15.719 12.469 1 98.38 436 ASP B C 1
ATOM 7377 O O . ASP B 1 436 ? -17.656 -16.531 11.578 1 98.38 436 ASP B O 1
ATOM 7381 N N . THR B 1 437 ? -17.469 -14.516 12.461 1 98.44 437 THR B N 1
ATOM 7382 C CA . THR B 1 437 ? -16.781 -13.969 11.289 1 98.44 437 THR B CA 1
ATOM 7383 C C . THR B 1 437 ? -15.375 -14.555 11.164 1 98.44 437 THR B C 1
ATOM 7385 O O . THR B 1 437 ? -14.688 -14.328 10.164 1 98.44 437 THR B O 1
ATOM 7388 N N . GLU B 1 438 ? -14.875 -15.258 12.172 1 98.31 438 GLU B N 1
ATOM 7389 C CA . GLU B 1 438 ? -13.555 -15.883 12.125 1 98.31 438 GLU B CA 1
ATOM 7390 C C . GLU B 1 438 ? -13.625 -17.266 11.492 1 98.31 438 GLU B C 1
ATOM 7392 O O . GLU B 1 438 ? -12.594 -17.906 11.25 1 98.31 438 GLU B O 1
ATOM 7397 N N . ASP B 1 439 ? -14.883 -17.719 11.219 1 98.25 439 ASP B N 1
ATOM 7398 C CA . ASP B 1 439 ? -15.062 -19 10.547 1 98.25 439 ASP B CA 1
ATOM 7399 C C . ASP B 1 439 ? -14.305 -19.031 9.219 1 98.25 439 ASP B C 1
ATOM 7401 O O . ASP B 1 439 ? -14.367 -18.078 8.438 1 98.25 439 ASP B O 1
ATOM 7405 N N . PRO B 1 440 ? -13.609 -20.109 8.938 1 98.06 440 PRO B N 1
ATOM 7406 C CA . PRO B 1 440 ? -12.812 -20.219 7.715 1 98.06 440 PRO B CA 1
ATOM 7407 C C . PRO B 1 440 ? -13.641 -20.062 6.445 1 98.06 440 PRO B C 1
ATOM 7409 O O . PRO B 1 440 ? -13.094 -19.812 5.367 1 98.06 440 PRO B O 1
ATOM 7412 N N . HIS B 1 441 ? -14.93 -20.234 6.539 1 96.75 441 HIS B N 1
ATOM 7413 C CA . HIS B 1 441 ? -15.789 -20.172 5.359 1 96.75 441 HIS B CA 1
ATOM 7414 C C . HIS B 1 441 ? -16.578 -18.859 5.332 1 96.75 441 HIS B C 1
ATOM 7416 O O . HIS B 1 441 ? -17.438 -18.672 4.469 1 96.75 441 HIS B O 1
ATOM 7422 N N . TYR B 1 442 ? -16.328 -18.016 6.281 1 97.88 442 TYR B N 1
ATOM 7423 C CA . TYR B 1 442 ? -17.078 -16.766 6.34 1 97.88 442 TYR B CA 1
ATOM 7424 C C . TYR B 1 442 ? -16.844 -15.93 5.09 1 97.88 442 TYR B C 1
ATOM 7426 O O . TYR B 1 442 ? -15.695 -15.719 4.684 1 97.88 442 TYR B O 1
ATOM 7434 N N . LEU B 1 443 ? -17.938 -15.562 4.484 1 97.12 443 LEU B N 1
ATOM 7435 C CA . LEU B 1 443 ? -17.922 -14.656 3.34 1 97.12 443 LEU B CA 1
ATOM 7436 C C . LEU B 1 443 ? -18.031 -13.203 3.791 1 97.12 443 LEU B C 1
ATOM 7438 O O . LEU B 1 443 ? -19.078 -12.781 4.309 1 97.12 443 LEU B O 1
ATOM 7442 N N . GLN B 1 444 ? -17 -12.391 3.6 1 97.88 444 GLN B N 1
ATOM 7443 C CA . GLN B 1 444 ? -16.984 -11.008 4.043 1 97.88 444 GLN B CA 1
ATOM 7444 C C . GLN B 1 444 ? -18.047 -10.18 3.309 1 97.88 444 GLN B C 1
ATOM 7446 O O . GLN B 1 444 ? -18.281 -10.391 2.119 1 97.88 444 GLN B O 1
ATOM 7451 N N . ASP B 1 445 ? -18.609 -9.18 4.02 1 96.94 445 ASP B N 1
ATOM 7452 C CA . ASP B 1 445 ? -19.547 -8.242 3.41 1 96.94 445 ASP B CA 1
ATOM 7453 C C . ASP B 1 445 ? -18.875 -7.441 2.299 1 96.94 445 ASP B C 1
ATOM 7455 O O . ASP B 1 445 ? -17.672 -7.16 2.367 1 96.94 445 ASP B O 1
ATOM 7459 N N . ALA B 1 446 ? -19.688 -7.125 1.27 1 97.31 446 ALA B N 1
ATOM 7460 C CA . ALA B 1 446 ? -19.234 -6.289 0.156 1 97.31 446 ALA B CA 1
ATOM 7461 C C . ALA B 1 446 ? -20.359 -5.383 -0.329 1 97.31 446 ALA B C 1
ATOM 7463 O O . ALA B 1 446 ? -21.531 -5.625 -0.033 1 97.31 446 ALA B O 1
ATOM 7464 N N . LEU B 1 447 ? -19.969 -4.344 -1.046 1 95.88 447 LEU B N 1
ATOM 7465 C CA . LEU B 1 447 ? -20.938 -3.328 -1.45 1 95.88 447 LEU B CA 1
ATOM 7466 C C . LEU B 1 447 ? -21.531 -3.652 -2.818 1 95.88 447 LEU B C 1
ATOM 7468 O O . LEU B 1 447 ? -22.75 -3.734 -2.967 1 95.88 447 LEU B O 1
ATOM 7472 N N . VAL B 1 448 ? -20.719 -3.826 -3.832 1 96.94 448 VAL B N 1
ATOM 7473 C CA . VAL B 1 448 ? -21.141 -3.996 -5.215 1 96.94 448 VAL B CA 1
ATOM 7474 C C . VAL B 1 448 ? -21.188 -5.48 -5.562 1 96.94 448 VAL B C 1
ATOM 7476 O O . VAL B 1 448 ? -20.188 -6.184 -5.457 1 96.94 448 VAL B O 1
ATOM 7479 N N . PRO B 1 449 ? -22.359 -5.988 -6.027 1 96.25 449 PRO B N 1
ATOM 7480 C CA . PRO B 1 449 ? -22.453 -7.41 -6.363 1 96.25 449 PRO B CA 1
ATOM 7481 C C . PRO B 1 449 ? -21.797 -7.738 -7.707 1 96.25 449 PRO B C 1
ATOM 7483 O O . PRO B 1 449 ? -22.281 -7.289 -8.75 1 96.25 449 PRO B O 1
ATOM 7486 N N . LEU B 1 450 ? -20.781 -8.398 -7.688 1 91.44 450 LEU B N 1
ATOM 7487 C CA . LEU B 1 450 ? -20.125 -8.984 -8.852 1 91.44 450 LEU B CA 1
ATOM 7488 C C . LEU B 1 450 ? -19.922 -10.484 -8.656 1 91.44 450 LEU B C 1
ATOM 7490 O O . LEU B 1 450 ? -18.797 -10.945 -8.43 1 91.44 450 LEU B O 1
ATOM 7494 N N . VAL B 1 451 ? -20.953 -11.227 -8.852 1 75.25 451 VAL B N 1
ATOM 7495 C CA . VAL B 1 451 ? -20.922 -12.648 -8.508 1 75.25 451 VAL B CA 1
ATOM 7496 C C . VAL B 1 451 ? -20.203 -13.422 -9.609 1 75.25 451 VAL B C 1
ATOM 7498 O O . VAL B 1 451 ? -19.297 -14.211 -9.336 1 75.25 451 VAL B O 1
ATOM 7501 N N . GLU B 1 452 ? -20.578 -13.117 -10.812 1 74.62 452 GLU B N 1
ATOM 7502 C CA . GLU B 1 452 ? -19.953 -13.828 -11.906 1 74.62 452 GLU B CA 1
ATOM 7503 C C . GLU B 1 452 ? -18.5 -13.383 -12.094 1 74.62 452 GLU B C 1
ATOM 7505 O O . GLU B 1 452 ? -17.625 -14.203 -12.367 1 74.62 452 GLU B O 1
ATOM 7510 N N . LEU B 1 453 ? -18.234 -12.141 -11.805 1 73.62 453 LEU B N 1
ATOM 7511 C CA . LEU B 1 453 ? -16.891 -11.57 -11.953 1 73.62 453 LEU B CA 1
ATOM 7512 C C . LEU B 1 453 ? -16.078 -11.75 -10.672 1 73.62 453 LEU B C 1
ATOM 7514 O O . LEU B 1 453 ? -14.883 -11.492 -10.656 1 73.62 453 LEU B O 1
ATOM 7518 N N . GLU B 1 454 ? -16.781 -12.289 -9.68 1 88.69 454 GLU B N 1
ATOM 7519 C CA . GLU B 1 454 ? -16.125 -12.398 -8.375 1 88.69 454 GLU B CA 1
ATOM 7520 C C . GLU B 1 454 ? -15.633 -11.047 -7.887 1 88.69 454 GLU B C 1
ATOM 7522 O O . GLU B 1 454 ? -16.078 -10 -8.367 1 88.69 454 GLU B O 1
ATOM 7527 N N . GLU B 1 455 ? -14.945 -10.961 -6.793 1 93.56 455 GLU B N 1
ATOM 7528 C CA . GLU B 1 455 ? -14.273 -9.742 -6.355 1 93.56 455 GLU B CA 1
ATOM 7529 C C . GLU B 1 455 ? -13.195 -9.312 -7.348 1 93.56 455 GLU B C 1
ATOM 7531 O O . GLU B 1 455 ? -12.523 -10.164 -7.934 1 93.56 455 GLU B O 1
ATOM 7536 N N . THR B 1 456 ? -13.047 -8.055 -7.617 1 97.31 456 THR B N 1
ATOM 7537 C CA . THR B 1 456 ? -12.117 -7.586 -8.641 1 97.31 456 THR B CA 1
ATOM 7538 C C . THR B 1 456 ? -10.742 -7.32 -8.047 1 97.31 456 THR B C 1
ATOM 7540 O O . THR B 1 456 ? -10.594 -7.207 -6.828 1 97.31 456 THR B O 1
ATOM 7543 N N . HIS B 1 457 ? -9.797 -7.18 -8.961 1 98.06 457 HIS B N 1
ATOM 7544 C CA . HIS B 1 457 ? -8.492 -6.656 -8.594 1 98.06 457 HIS B CA 1
ATOM 7545 C C . HIS B 1 457 ? -8.586 -5.191 -8.18 1 98.06 457 HIS B C 1
ATOM 7547 O O . HIS B 1 457 ? -9.578 -4.523 -8.461 1 98.06 457 HIS B O 1
ATOM 7553 N N . GLY B 1 458 ? -7.641 -4.785 -7.406 1 98.06 458 GLY B N 1
ATOM 7554 C CA . GLY B 1 458 ? -7.367 -3.385 -7.133 1 98.06 458 GLY B CA 1
ATOM 7555 C C . GLY B 1 458 ? -6.227 -2.824 -7.961 1 98.06 458 GLY B C 1
ATOM 7556 O O . GLY B 1 458 ? -5.387 -3.576 -8.461 1 98.06 458 GLY B O 1
ATOM 7557 N N . GLY B 1 459 ? -6.223 -1.482 -8.109 1 98.19 459 GLY B N 1
ATOM 7558 C CA . GLY B 1 459 ? -5.285 -0.86 -9.031 1 98.19 459 GLY B CA 1
ATOM 7559 C C . GLY B 1 459 ? -4.105 -0.209 -8.336 1 98.19 459 GLY B C 1
ATOM 7560 O O . GLY B 1 459 ? -3.24 0.38 -8.984 1 98.19 459 GLY B O 1
ATOM 7561 N N . GLN B 1 460 ? -3.98 -0.304 -7.004 1 98.44 460 GLN B N 1
ATOM 7562 C CA . GLN B 1 460 ? -2.922 0.37 -6.262 1 98.44 460 GLN B CA 1
ATOM 7563 C C . GLN B 1 460 ? -1.57 -0.294 -6.504 1 98.44 460 GLN B C 1
ATOM 7565 O O . GLN B 1 460 ? -1.504 -1.488 -6.801 1 98.44 460 GLN B O 1
ATOM 7570 N N . ASP B 1 461 ? -0.495 0.461 -6.367 1 98.75 461 ASP B N 1
ATOM 7571 C CA . ASP B 1 461 ? 0.856 -0.078 -6.492 1 98.75 461 ASP B CA 1
ATOM 7572 C C . ASP B 1 461 ? 1.101 -1.19 -5.473 1 98.75 461 ASP B C 1
ATOM 7574 O O . ASP B 1 461 ? 0.462 -1.226 -4.418 1 98.75 461 ASP B O 1
ATOM 7578 N N . VAL B 1 462 ? 2.01 -2.1 -5.836 1 98.88 462 VAL B N 1
ATOM 7579 C CA . VAL B 1 462 ? 2.33 -3.215 -4.953 1 98.88 462 VAL B CA 1
ATOM 7580 C C . VAL B 1 462 ? 3.809 -3.172 -4.578 1 98.88 462 VAL B C 1
ATOM 7582 O O . VAL B 1 462 ? 4.582 -2.418 -5.172 1 98.88 462 VAL B O 1
ATOM 7585 N N . GLY B 1 463 ? 4.18 -3.93 -3.549 1 98.88 463 GLY B N 1
ATOM 7586 C CA . GLY B 1 463 ? 5.547 -3.928 -3.057 1 98.88 463 GLY B CA 1
ATOM 7587 C C . GLY B 1 463 ? 6.445 -4.91 -3.783 1 98.88 463 GLY B C 1
ATOM 7588 O O . GLY B 1 463 ? 5.98 -5.949 -4.258 1 98.88 463 GLY B O 1
ATOM 7589 N N . ILE B 1 464 ? 7.75 -4.605 -3.916 1 98.94 464 ILE B N 1
ATOM 7590 C CA . ILE B 1 464 ? 8.836 -5.496 -4.301 1 98.94 464 ILE B CA 1
ATOM 7591 C C . ILE B 1 464 ? 9.852 -5.602 -3.16 1 98.94 464 ILE B C 1
ATOM 7593 O O . ILE B 1 464 ? 10.352 -4.586 -2.672 1 98.94 464 ILE B O 1
ATOM 7597 N N . PHE B 1 465 ? 10.117 -6.766 -2.717 1 98.94 465 PHE B N 1
ATOM 7598 C CA . PHE B 1 465 ? 11.102 -7.039 -1.675 1 98.94 465 PHE B CA 1
ATOM 7599 C C . PHE B 1 465 ? 12.242 -7.895 -2.217 1 98.94 465 PHE B C 1
ATOM 7601 O O . PHE B 1 465 ? 12.008 -8.859 -2.953 1 98.94 465 PHE B O 1
ATOM 7608 N N . ALA B 1 466 ? 13.453 -7.535 -1.874 1 98.94 466 ALA B N 1
ATOM 7609 C CA . ALA B 1 466 ? 14.555 -8.266 -2.498 1 98.94 466 ALA B CA 1
ATOM 7610 C C . ALA B 1 466 ? 15.727 -8.414 -1.532 1 98.94 466 ALA B C 1
ATOM 7612 O O . ALA B 1 466 ? 15.953 -7.555 -0.678 1 98.94 466 ALA B O 1
ATOM 7613 N N . ILE B 1 467 ? 16.469 -9.477 -1.673 1 98.88 467 ILE B N 1
ATOM 7614 C CA . ILE B 1 467 ? 17.688 -9.773 -0.94 1 98.88 467 ILE B CA 1
ATOM 7615 C C . ILE B 1 467 ? 18.641 -10.578 -1.824 1 98.88 467 ILE B C 1
ATOM 7617 O O . ILE B 1 467 ? 18.203 -11.297 -2.725 1 98.88 467 ILE B O 1
ATOM 7621 N N . GLY B 1 468 ? 19.953 -10.453 -1.612 1 98.81 468 GLY B N 1
ATOM 7622 C CA . GLY B 1 468 ? 20.953 -11.117 -2.422 1 98.81 468 GLY B CA 1
ATOM 7623 C C . GLY B 1 468 ? 21.672 -10.18 -3.375 1 98.81 468 GLY B C 1
ATOM 7624 O O . GLY B 1 468 ? 21.594 -8.953 -3.229 1 98.81 468 GLY B O 1
ATOM 7625 N N . PRO B 1 469 ? 22.438 -10.734 -4.359 1 98.25 469 PRO B N 1
ATOM 7626 C CA . PRO B 1 469 ? 23.188 -9.891 -5.285 1 98.25 469 PRO B CA 1
ATOM 7627 C C . PRO B 1 469 ? 22.297 -8.945 -6.086 1 98.25 469 PRO B C 1
ATOM 7629 O O . PRO B 1 469 ? 21.25 -9.367 -6.594 1 98.25 469 PRO B O 1
ATOM 7632 N N . MET B 1 470 ? 22.688 -7.719 -6.09 1 97.88 470 MET B N 1
ATOM 7633 C CA . MET B 1 470 ? 22.062 -6.68 -6.902 1 97.88 470 MET B CA 1
ATOM 7634 C C . MET B 1 470 ? 20.688 -6.316 -6.367 1 97.88 470 MET B C 1
ATOM 7636 O O . MET B 1 470 ? 19.938 -5.555 -6.996 1 97.88 470 MET B O 1
ATOM 7640 N N . ALA B 1 471 ? 20.312 -6.809 -5.18 1 98.81 471 ALA B N 1
ATOM 7641 C CA . ALA B 1 471 ? 19 -6.527 -4.602 1 98.81 471 ALA B CA 1
ATOM 7642 C C . ALA B 1 471 ? 18.797 -5.027 -4.418 1 98.81 471 ALA B C 1
ATOM 7644 O O . ALA B 1 471 ? 17.656 -4.543 -4.469 1 98.81 471 ALA B O 1
ATOM 7645 N N . HIS B 1 472 ? 19.875 -4.223 -4.266 1 98.44 472 HIS B N 1
ATOM 7646 C CA . HIS B 1 472 ? 19.797 -2.781 -4.039 1 98.44 472 HIS B CA 1
ATOM 7647 C C . HIS B 1 472 ? 19.25 -2.061 -5.266 1 98.44 472 HIS B C 1
ATOM 7649 O O . HIS B 1 472 ? 18.875 -0.89 -5.184 1 98.44 472 HIS B O 1
ATOM 7655 N N . LEU B 1 473 ? 19.156 -2.781 -6.383 1 98.69 473 LEU B N 1
ATOM 7656 C CA . LEU B 1 473 ? 18.578 -2.176 -7.574 1 98.69 473 LEU B CA 1
ATOM 7657 C C . LEU B 1 473 ? 17.062 -2.035 -7.43 1 98.69 473 LEU B C 1
ATOM 7659 O O . LEU B 1 473 ? 16.422 -1.305 -8.188 1 98.69 473 LEU B O 1
ATOM 7663 N N . PHE B 1 474 ? 16.484 -2.771 -6.488 1 98.75 474 PHE B N 1
ATOM 7664 C CA . PHE B 1 474 ? 15.07 -2.592 -6.156 1 98.75 474 PHE B CA 1
ATOM 7665 C C . PHE B 1 474 ? 14.898 -1.511 -5.098 1 98.75 474 PHE B C 1
ATOM 7667 O O . PHE B 1 474 ? 14.938 -1.796 -3.898 1 98.75 474 PHE B O 1
ATOM 7674 N N . HIS B 1 475 ? 14.664 -0.337 -5.539 1 97.75 475 HIS B N 1
ATOM 7675 C CA . HIS B 1 475 ? 14.422 0.876 -4.77 1 97.75 475 HIS B CA 1
ATOM 7676 C C . HIS B 1 475 ? 13.5 1.828 -5.52 1 97.75 475 HIS B C 1
ATOM 7678 O O . HIS B 1 475 ? 13.352 1.726 -6.738 1 97.75 475 HIS B O 1
ATOM 7684 N N . GLY B 1 476 ? 12.797 2.662 -4.836 1 97.94 476 GLY B N 1
ATOM 7685 C CA . GLY B 1 476 ? 11.945 3.645 -5.484 1 97.94 476 GLY B CA 1
ATOM 7686 C C . GLY B 1 476 ? 10.68 3.043 -6.066 1 97.94 476 GLY B C 1
ATOM 7687 O O . GLY B 1 476 ? 10.195 2.01 -5.594 1 97.94 476 GLY B O 1
ATOM 7688 N N . VAL B 1 477 ? 10.039 3.742 -7 1 98.69 477 VAL B N 1
ATOM 7689 C CA . VAL B 1 477 ? 8.797 3.35 -7.656 1 98.69 477 VAL B CA 1
ATOM 7690 C C . VAL B 1 477 ? 9.047 3.094 -9.141 1 98.69 477 VAL B C 1
ATOM 7692 O O . VAL B 1 477 ? 9.648 3.926 -9.828 1 98.69 477 VAL B O 1
ATOM 7695 N N . HIS B 1 478 ? 8.57 1.937 -9.641 1 98.69 478 HIS B N 1
ATOM 7696 C CA . HIS B 1 478 ? 8.914 1.545 -11 1 98.69 478 HIS B CA 1
ATOM 7697 C C . HIS B 1 478 ? 7.703 0.994 -11.734 1 98.69 478 HIS B C 1
ATOM 7699 O O . HIS B 1 478 ? 6.742 0.538 -11.109 1 98.69 478 HIS B O 1
ATOM 7705 N N . GLU B 1 479 ? 7.859 1.09 -13.086 1 98.56 479 GLU B N 1
ATOM 7706 C CA . GLU B 1 479 ? 6.984 0.246 -13.891 1 98.56 479 GLU B CA 1
ATOM 7707 C C . GLU B 1 479 ? 7.219 -1.232 -13.602 1 98.56 479 GLU B C 1
ATOM 7709 O O . GLU B 1 479 ? 8.344 -1.643 -13.305 1 98.56 479 GLU B O 1
ATOM 7714 N N . GLN B 1 480 ? 6.195 -2.008 -13.75 1 98.75 480 GLN B N 1
ATOM 7715 C CA . GLN B 1 480 ? 6.254 -3.42 -13.391 1 98.75 480 GLN B CA 1
ATOM 7716 C C . GLN B 1 480 ? 7.277 -4.164 -14.242 1 98.75 480 GLN B C 1
ATOM 7718 O O . GLN B 1 480 ? 7.867 -5.148 -13.797 1 98.75 480 GLN B O 1
ATOM 7723 N N . THR B 1 481 ? 7.594 -3.654 -15.461 1 98.69 481 THR B N 1
ATOM 7724 C CA . THR B 1 481 ? 8.555 -4.27 -16.375 1 98.69 481 THR B CA 1
ATOM 7725 C C . THR B 1 481 ? 9.953 -4.25 -15.773 1 98.69 481 THR B C 1
ATOM 7727 O O . THR B 1 481 ? 10.797 -5.082 -16.125 1 98.69 481 THR B O 1
ATOM 7730 N N . TYR B 1 482 ? 10.164 -3.336 -14.875 1 98.81 482 TYR B N 1
ATOM 7731 C CA . TYR B 1 482 ? 11.469 -3.137 -14.25 1 98.81 482 TYR B CA 1
ATOM 7732 C C . TYR B 1 482 ? 11.922 -4.395 -13.523 1 98.81 482 TYR B C 1
ATOM 7734 O O . TYR B 1 482 ? 13.109 -4.711 -13.5 1 98.81 482 TYR B O 1
ATOM 7742 N N . VAL B 1 483 ? 11.008 -5.156 -12.945 1 98.94 483 VAL B N 1
ATOM 7743 C CA . VAL B 1 483 ? 11.32 -6.371 -12.203 1 98.94 483 VAL B CA 1
ATOM 7744 C C . VAL B 1 483 ? 12.086 -7.344 -13.094 1 98.94 483 VAL B C 1
ATOM 7746 O O . VAL B 1 483 ? 13.117 -7.883 -12.695 1 98.94 483 VAL B O 1
ATOM 7749 N N . ASN B 1 484 ? 11.578 -7.48 -14.305 1 98.94 484 ASN B N 1
ATOM 7750 C CA . ASN B 1 484 ? 12.203 -8.391 -15.258 1 98.94 484 ASN B CA 1
ATOM 7751 C C . ASN B 1 484 ? 13.617 -7.938 -15.617 1 98.94 484 ASN B C 1
ATOM 7753 O O . ASN B 1 484 ? 14.547 -8.75 -15.641 1 98.94 484 ASN B O 1
ATOM 7757 N N . HIS B 1 485 ? 13.789 -6.691 -15.883 1 98.75 485 HIS B N 1
ATOM 7758 C CA . HIS B 1 485 ? 15.062 -6.16 -16.359 1 98.75 485 HIS B CA 1
ATOM 7759 C C . HIS B 1 485 ? 16.141 -6.234 -15.273 1 98.75 485 HIS B C 1
ATOM 7761 O O . HIS B 1 485 ? 17.297 -6.496 -15.562 1 98.75 485 HIS B O 1
ATOM 7767 N N . VAL B 1 486 ? 15.773 -6.031 -14.031 1 98.81 486 VAL B N 1
ATOM 7768 C CA . VAL B 1 486 ? 16.734 -6.152 -12.938 1 98.81 486 VAL B CA 1
ATOM 7769 C C . VAL B 1 486 ? 17.156 -7.609 -12.789 1 98.81 486 VAL B C 1
ATOM 7771 O O . VAL B 1 486 ? 18.344 -7.898 -12.594 1 98.81 486 VAL B O 1
ATOM 7774 N N . MET B 1 487 ? 16.188 -8.547 -12.891 1 98.88 487 MET B N 1
ATOM 7775 C CA . MET B 1 487 ? 16.547 -9.961 -12.805 1 98.88 487 MET B CA 1
ATOM 7776 C C . MET B 1 487 ? 17.516 -10.344 -13.922 1 98.88 487 MET B C 1
ATOM 7778 O O . MET B 1 487 ? 18.5 -11.047 -13.68 1 98.88 487 MET B O 1
ATOM 7782 N N . ARG B 1 488 ? 17.234 -9.867 -15.156 1 98.62 488 ARG B N 1
ATOM 7783 C CA . ARG B 1 488 ? 18.094 -10.172 -16.297 1 98.62 488 ARG B CA 1
ATOM 7784 C C . ARG B 1 488 ? 19.484 -9.586 -16.094 1 98.62 488 ARG B C 1
ATOM 7786 O O . ARG B 1 488 ? 20.5 -10.25 -16.359 1 98.62 488 ARG B O 1
ATOM 7793 N N . TYR B 1 489 ? 19.547 -8.344 -15.602 1 98.38 489 TYR B N 1
ATOM 7794 C CA . TYR B 1 489 ? 20.828 -7.711 -15.352 1 98.38 489 TYR B CA 1
ATOM 7795 C C . TYR B 1 489 ? 21.609 -8.461 -14.273 1 98.38 489 TYR B C 1
ATOM 7797 O O . TYR B 1 489 ? 22.781 -8.789 -14.461 1 98.38 489 TYR B O 1
ATOM 7805 N N . ALA B 1 490 ? 20.938 -8.773 -13.211 1 98.31 490 ALA B N 1
ATOM 7806 C CA . ALA B 1 490 ? 21.594 -9.383 -12.055 1 98.31 490 ALA B CA 1
ATOM 7807 C C . ALA B 1 490 ? 22.141 -10.766 -12.391 1 98.31 490 ALA B C 1
ATOM 7809 O O . ALA B 1 490 ? 23.109 -11.211 -11.797 1 98.31 490 ALA B O 1
ATOM 7810 N N . SER B 1 491 ? 21.562 -11.461 -13.375 1 98.06 491 SER B N 1
ATOM 7811 C CA . SER B 1 491 ? 21.891 -12.852 -13.648 1 98.06 491 SER B CA 1
ATOM 7812 C C . SER B 1 491 ? 22.547 -13 -15.016 1 98.06 491 SER B C 1
ATOM 7814 O O . SER B 1 491 ? 22.672 -14.117 -15.531 1 98.06 491 SER B O 1
ATOM 7816 N N . CYS B 1 492 ? 22.844 -11.914 -15.68 1 96.81 492 CYS B N 1
ATOM 7817 C CA . CYS B 1 492 ? 23.609 -11.875 -16.922 1 96.81 492 CYS B CA 1
ATOM 7818 C C . CYS B 1 492 ? 22.828 -12.5 -18.062 1 96.81 492 CYS B C 1
ATOM 7820 O O . CYS B 1 492 ? 23.344 -13.344 -18.797 1 96.81 492 CYS B O 1
ATOM 7822 N N . LEU B 1 493 ? 21.531 -12.125 -18.047 1 97.12 493 LEU B N 1
ATOM 7823 C CA . LEU B 1 493 ? 20.688 -12.516 -19.156 1 97.12 493 LEU B CA 1
ATOM 7824 C C . LEU B 1 493 ? 20.469 -11.352 -20.125 1 97.12 493 LEU B C 1
ATOM 7826 O O . LEU B 1 493 ? 19.812 -10.375 -19.781 1 97.12 493 LEU B O 1
ATOM 7830 N N . ASP B 1 494 ? 20.922 -11.258 -21.234 1 90.44 494 ASP B N 1
ATOM 7831 C CA . ASP B 1 494 ? 20.875 -10.195 -22.234 1 90.44 494 ASP B CA 1
ATOM 7832 C C . ASP B 1 494 ? 21.719 -9 -21.812 1 90.44 494 ASP B C 1
ATOM 7834 O O . ASP B 1 494 ? 22.203 -8.242 -22.656 1 90.44 494 ASP B O 1
ATOM 7838 N N . TYR B 1 495 ? 21.781 -8.75 -20.531 1 90.69 495 TYR B N 1
ATOM 7839 C CA . TYR B 1 495 ? 22.672 -7.758 -19.922 1 90.69 495 TYR B CA 1
ATOM 7840 C C . TYR B 1 495 ? 23.984 -8.391 -19.5 1 90.69 495 TYR B C 1
ATOM 7842 O O . TYR B 1 495 ? 24.094 -8.953 -18.406 1 90.69 495 TYR B O 1
ATOM 7850 N N . LYS B 1 496 ? 25.094 -8.328 -20.266 1 88.94 496 LYS B N 1
ATOM 7851 C CA . LYS B 1 496 ? 26.25 -9.18 -20 1 88.94 496 LYS B CA 1
ATOM 7852 C C . LYS B 1 496 ? 27.5 -8.352 -19.766 1 88.94 496 LYS B C 1
ATOM 7854 O O . LYS B 1 496 ? 28.547 -8.883 -19.359 1 88.94 496 LYS B O 1
ATOM 7859 N N . GLU B 1 497 ? 27.391 -7.086 -19.922 1 83.75 497 GLU B N 1
ATOM 7860 C CA . GLU B 1 497 ? 28.594 -6.266 -19.875 1 83.75 497 GLU B CA 1
ATOM 7861 C C . GLU B 1 497 ? 29.281 -6.355 -18.516 1 83.75 497 GLU B C 1
ATOM 7863 O O . GLU B 1 497 ? 30.516 -6.5 -18.438 1 83.75 497 GLU B O 1
ATOM 7868 N N . HIS B 1 498 ? 28.531 -6.441 -17.469 1 85.94 498 HIS B N 1
ATOM 7869 C CA . HIS B 1 498 ? 29.094 -6.441 -16.125 1 85.94 498 HIS B CA 1
ATOM 7870 C C . HIS B 1 498 ? 29.5 -7.848 -15.703 1 85.94 498 HIS B C 1
ATOM 7872 O O . HIS B 1 498 ? 30.25 -8.016 -14.734 1 85.94 498 HIS B O 1
ATOM 7878 N N . CYS B 1 499 ? 29.094 -8.828 -16.375 1 86.69 499 CYS B N 1
ATOM 7879 C CA . CYS B 1 499 ? 29.344 -10.219 -16 1 86.69 499 CYS B CA 1
ATOM 7880 C C . CYS B 1 499 ? 30.688 -10.695 -16.547 1 86.69 499 CYS B C 1
ATOM 7882 O O . CYS B 1 499 ? 31.328 -11.57 -15.969 1 86.69 499 CYS B O 1
ATOM 7884 N N . GLU B 1 500 ? 31.078 -10.328 -17.656 1 75.31 500 GLU B N 1
ATOM 7885 C CA . GLU B 1 500 ? 32.312 -10.711 -18.312 1 75.31 500 GLU B CA 1
ATOM 7886 C C . GLU B 1 500 ? 33.531 -10.008 -17.672 1 75.31 500 GLU B C 1
ATOM 7888 O O . GLU B 1 500 ? 34.625 -10.531 -17.703 1 75.31 500 GLU B O 1
ATOM 7893 N N . ASN B 1 501 ? 33.312 -8.875 -17.141 1 61.59 501 ASN B N 1
ATOM 7894 C CA . ASN B 1 501 ? 34.375 -8.133 -16.453 1 61.59 501 ASN B CA 1
ATOM 7895 C C . ASN B 1 501 ? 33.906 -7.695 -15.062 1 61.59 501 ASN B C 1
ATOM 7897 O O . ASN B 1 501 ? 33.531 -6.539 -14.859 1 61.59 501 ASN B O 1
ATOM 7901 N N . PRO B 1 502 ? 33.594 -8.789 -14.305 1 53.31 502 PRO B N 1
ATOM 7902 C CA . PRO B 1 502 ? 33.062 -8.352 -13.008 1 53.31 502 PRO B CA 1
ATOM 7903 C C . PRO B 1 502 ? 33.906 -7.254 -12.367 1 53.31 502 PRO B C 1
ATOM 7905 O O . PRO B 1 502 ? 35.094 -7.426 -12.18 1 53.31 502 PRO B O 1
ATOM 7908 N N . VAL B 1 503 ? 33.75 -5.969 -12.961 1 45.12 503 VAL B N 1
ATOM 7909 C CA . VAL B 1 503 ? 34.469 -4.848 -12.375 1 45.12 503 VAL B CA 1
ATOM 7910 C C . VAL B 1 503 ? 34.344 -4.895 -10.852 1 45.12 503 VAL B C 1
ATOM 7912 O O . VAL B 1 503 ? 33.281 -5.207 -10.32 1 45.12 503 VAL B O 1
ATOM 7915 N N . GLY B 1 504 ? 35.344 -4.996 -10.156 1 38.78 504 GLY B N 1
ATOM 7916 C CA . GLY B 1 504 ? 35.219 -4.562 -8.773 1 38.78 504 GLY B CA 1
ATOM 7917 C C . GLY B 1 504 ? 34.25 -3.418 -8.586 1 38.78 504 GLY B C 1
ATOM 7918 O O . GLY B 1 504 ? 33.812 -2.814 -9.562 1 38.78 504 GLY B O 1
ATOM 7919 N N . GLY B 1 505 ? 34.062 -2.615 -7.484 1 35.44 505 GLY B N 1
ATOM 7920 C CA . GLY B 1 505 ? 33.219 -1.545 -7.004 1 35.44 505 GLY B CA 1
ATOM 7921 C C . GLY B 1 505 ? 32.875 -0.519 -8.07 1 35.44 505 GLY B C 1
ATOM 7922 O O . GLY B 1 505 ? 32.969 -0.806 -9.266 1 35.44 505 GLY B O 1
ATOM 7923 N N . ALA B 1 506 ? 33 0.95 -7.762 1 35.28 506 ALA B N 1
ATOM 7924 C CA . ALA B 1 506 ? 32.562 2.262 -8.219 1 35.28 506 ALA B CA 1
ATOM 7925 C C . ALA B 1 506 ? 33.094 2.57 -9.617 1 35.28 506 ALA B C 1
ATOM 7927 O O . ALA B 1 506 ? 32.719 3.566 -10.227 1 35.28 506 ALA B O 1
ATOM 7928 N N . SER B 1 507 ? 34.219 1.984 -10.227 1 34.78 507 SER B N 1
ATOM 7929 C CA . SER B 1 507 ? 35.062 2.684 -11.203 1 34.78 507 SER B CA 1
ATOM 7930 C C . SER B 1 507 ? 34.562 2.432 -12.625 1 34.78 507 SER B C 1
ATOM 7932 O O . SER B 1 507 ? 35.188 2.859 -13.594 1 34.78 507 SER B O 1
ATOM 7934 N N . ALA B 1 508 ? 33.844 1.562 -12.984 1 34.97 508 ALA B N 1
ATOM 7935 C CA . ALA B 1 508 ? 33.719 1.173 -14.391 1 34.97 508 ALA B CA 1
ATOM 7936 C C . ALA B 1 508 ? 32.906 2.18 -15.172 1 34.97 508 ALA B C 1
ATOM 7938 O O . ALA B 1 508 ? 32.656 2.012 -16.375 1 34.97 508 ALA B O 1
ATOM 7939 N N . LEU B 1 509 ? 32 2.938 -14.547 1 34.5 509 LEU B N 1
ATOM 7940 C CA . LEU B 1 509 ? 31.094 3.668 -15.438 1 34.5 509 LEU B CA 1
ATOM 7941 C C . LEU B 1 509 ? 31.859 4.707 -16.25 1 34.5 509 LEU B C 1
ATOM 7943 O O . LEU B 1 509 ? 31.266 5.523 -16.953 1 34.5 509 LEU B O 1
ATOM 7947 N N . GLY B 1 510 ? 33.25 4.805 -16.297 1 29.92 510 GLY B N 1
ATOM 7948 C CA . GLY B 1 510 ? 33.906 5.805 -17.109 1 29.92 510 GLY B CA 1
ATOM 7949 C C . GLY B 1 510 ? 33.688 5.594 -18.594 1 29.92 510 GLY B C 1
ATOM 7950 O O . GLY B 1 510 ? 33.781 6.547 -19.375 1 29.92 510 GLY B O 1
ATOM 7951 N N . ALA B 1 511 ? 33.969 4.383 -19.188 1 30.05 511 ALA B N 1
ATOM 7952 C CA . ALA B 1 511 ? 34.312 4.379 -20.609 1 30.05 511 ALA B CA 1
ATOM 7953 C C . ALA B 1 511 ? 33.062 4.422 -21.469 1 30.05 511 ALA B C 1
ATOM 7955 O O . ALA B 1 511 ? 33.125 4.375 -22.703 1 30.05 511 ALA B O 1
ATOM 7956 N N . VAL B 1 512 ? 31.891 3.99 -21.094 1 27.2 512 VAL B N 1
ATOM 7957 C CA . VAL B 1 512 ? 30.891 3.906 -22.156 1 27.2 512 VAL B CA 1
ATOM 7958 C C . VAL B 1 512 ? 30.344 5.301 -22.469 1 27.2 512 VAL B C 1
ATOM 7960 O O . VAL B 1 512 ? 29.281 5.441 -23.062 1 27.2 512 VAL B O 1
ATOM 7963 N N . LEU B 1 513 ? 30.953 6.453 -22.016 1 21.5 513 LEU B N 1
ATOM 7964 C CA . LEU B 1 513 ? 30.578 7.566 -22.875 1 21.5 513 LEU B CA 1
ATOM 7965 C C . LEU B 1 513 ? 31.219 7.422 -24.25 1 21.5 513 LEU B C 1
ATOM 7967 O O . LEU B 1 513 ? 32.438 7.164 -24.359 1 21.5 513 LEU B O 1
#

Organism: Stichopus japonicus (NCBI:txid307972)

InterPro domains:
  IPR001952 Alkaline phosphatase [PF00245] (47-493)
  IPR001952 Alkaline phosphatase [PR00113] (47-67)
  IPR001952 Alkaline phosphatase [PR00113] (103-118)
  IPR001952 Alkaline phosphatase [PR00113] (151-171)
  IPR001952 Alkaline phosphatase [PR00113] (211-221)
  IPR001952 Alkaline phosphatase [PR00113] (303-332)
  IPR001952 Alkaline phosphatase [PTHR11596] (7-500)
  IPR001952 Alkaline phosphatase [SM00098] (48-494)
  IPR001952 Alkaline phosphatase [cd16012] (48-492)
  IPR017850 Alkaline-phosphatase-like, core domain superfamily [G3DSA:3.40.720.10] (18-508)
  IPR017850 Alkaline-phosphatase-like, core domain superfamily [SSF53649] (21-499)
  IPR018299 Alkaline phosphatase, active site [PS00123] (103-111)

Secondary structure (DSSP, 8-state):
----------------------HHHHHHHHHHHHHHHHT--------SEEEEEEETT--HHHHHHHHHHHHHHTTS--TT---GGGGSSEEEEEE---SSBSS--HHHHHHHHHHS----TT-BSB-TT--TT-GGGGGTS-B---HHHHHHHTT-EEEEEEEEETTSHHHHTTT--BS-TT--SGGGS-HHHHHTT---HHHHHHHH-TT-SEEEEE-HHHHSBTTPBPSS-TT-B--BSS---HHHHHHHHTTTSSEEEE-SHHHHHH--GGG-SEEEEE-SSSSPPPGGGGGG-TT----HHHHHHHHHHHHTT-TT-EEEEEEETHHHHHHHTT-HHHHHHHHHHHHHHHHHHHHHS-TTTEEEEEE-S-EESEEEBS-PBTT--TTSB-SS---TTS---BSEEEEESTTHHHHHHHHHHHSSS---TT--TTSTT----EEE--TTT-SPEE-S-EEEEEESTTGGG--SEEETHHHHHHHHHHTTSS--HHHHS---SSGGGGTT-/----------------------HHHHHHHHHHHHHHHTT--------SEEEEEEETT--HHHHHHHHHHHHHHTTS--TT---GGGGSSEEEEEE---SSBSS--HHHHHHHHHHS----TT-BSB-TT--TT-GGGGGTS-B---HHHHHHHTT-EEEEEEEEETTSHHHHTTT--BS-TT--SGGGS-HHHHHTT---HHHHHHHH-TT-SEEEEE-HHHHSBTTPBPSS-TT-B--BSS---HHHHHHHHTTTSSEEEE-SHHHHHH--GGG-SEEEEE-SSSSPPPGGGGGG-TT----HHHHHHHHHHHHTT-TT-EEEEEEETHHHHHHHTT-HHHHHHHHHHHHHHHHHHHHHS-TTTEEEEEE-S-EESEEEBS-PBTT--TTSB-SS---TTS---BSEEEEESTTHHHHHHHHHHHSSS---TT--TTSTT----EEE--TTT-SPEE-S-EEEEEESTTGGG--SEEETHHHHHHHHHHTTSS--HHHHS---SGGGGGTT-